Protein AF-A0A813FV05-F1 (afdb_monomer_lite)

Foldseek 3Di:
DDDDDDDDDDDDDDDPDDDPDPDDPVVPPDDPPPPPVVVVVVVVVVLLLVLQVVLLVLLVVLVVVLVVLVVVLVVLLCCVCAPVVHLPSSVVSLVVSLVVNLVSLVQFFDDDDPVLSVVLSVLSSQLSVLSSVLSNPADADPVRHGDPPDQRVSNLVSLVSVLVSLVSSLVQQFFDDPDPSSGSVRTPVSVVSPPDVPPPPCPDPPDPPDDDDDDDDDPDPPPPDPDPPDDPPPPLLVVLLVLLVVLLVLLLLLLLLLLLLVLQDPVQDDPVNVVLSVVSVVLSLVLLVLSLVSNVVSCVVVVNPPVNVVSCVCRNPPDHPVPDDPVRQCVRPCNQAWEDQTWDCPPPDTFTWTADSVVRDIGGDPVVCVPHHHRYSVNSVVSSVVSVVSSVVSVVSVVVVVVVVVVVVVVVVVVVVVVVVVPDDDDDDDDDDDDDDDDDDDDDDDDDDDDDDDDDDDDPPPDDDDDDDDDDDDDDDPDDPDDDDDDDDDDDDDDDDDDDDDDDDDDDDDDDDDDDDDDDDDDDDDDDDDDDDDDPPPVVVCVVCPVPNVPPDDSCVSSVVSVVVSVVVSVVSNVVSVVSVCCSVVVDPPVPCPPVVPVPDDDPPPQPAQEWAWAAADADVWQPFDWQAKAAAAEPAPWIWTDGQFFIWIWHDDPPPPDGIYTHTPDTAGDDHQKYKAWDHHPPCPPPPPDDPVVVVVVPDTQIWIWDFDPQAIWIATPVDHSPDPQIAGAGEDDATFPHKEKYKEACVLVVLQDDPVCRPLARIWIWMWGQRQAWTFIFIWHQNVDSRGDRDHHHYTYRSDIDDDDRVQSNFFQHWYADHPQRKIWTQGQQRKIWIDRVSVRGTPGIHRHDPCVQQPRFDWGWRYWYAYPQRKIWTWTQGPVGHIIIIIGHPDVVVVVVVVVVVVVVVVVVVVVVD

Structure (mmCIF, N/CA/C/O backbone):
data_AF-A0A813FV05-F1
#
_entry.id   AF-A0A813FV05-F1
#
loop_
_atom_site.group_PDB
_atom_site.id
_atom_site.type_symbol
_atom_site.label_atom_id
_atom_site.label_alt_id
_atom_site.label_comp_id
_atom_site.label_asym_id
_atom_site.label_entity_id
_atom_site.label_seq_id
_atom_site.pdbx_PDB_ins_code
_atom_site.Cartn_x
_atom_site.Cartn_y
_atom_site.Cartn_z
_atom_site.occupancy
_atom_site.B_iso_or_equiv
_atom_site.auth_seq_id
_atom_site.auth_comp_id
_atom_site.auth_asym_id
_atom_site.auth_atom_id
_atom_site.pdbx_PDB_model_num
ATOM 1 N N . ASP A 1 1 ? 81.413 10.145 25.091 1.00 34.91 1 ASP A N 1
ATOM 2 C CA . ASP A 1 1 ? 81.847 8.840 25.622 1.00 34.91 1 ASP A CA 1
ATOM 3 C C . ASP A 1 1 ? 81.030 7.753 24.945 1.00 34.91 1 ASP A C 1
ATOM 5 O O . ASP A 1 1 ? 79.830 7.695 25.159 1.00 34.91 1 ASP A O 1
ATOM 9 N N . SER A 1 2 ? 81.500 7.206 23.816 1.00 32.47 2 SER A N 1
ATOM 10 C CA . SER A 1 2 ? 82.397 6.028 23.731 1.00 32.47 2 SER A CA 1
ATOM 11 C C . SER A 1 2 ? 81.682 4.787 24.311 1.00 32.47 2 SER A C 1
ATOM 13 O O . SER A 1 2 ? 81.232 4.811 25.443 1.00 32.47 2 SER A O 1
ATOM 15 N N . SER A 1 3 ? 81.475 3.658 23.627 1.00 36.81 3 SER A N 1
ATOM 16 C CA . SER A 1 3 ? 82.320 2.925 22.675 1.00 36.81 3 SER A CA 1
ATOM 17 C C . SER A 1 3 ? 81.514 1.757 22.062 1.00 36.81 3 SER A C 1
ATOM 19 O O . SER A 1 3 ? 80.568 1.297 22.695 1.00 36.81 3 SER A O 1
ATOM 21 N N . GLY A 1 4 ? 81.956 1.191 20.927 1.00 30.73 4 GLY A N 1
ATOM 22 C CA . GLY A 1 4 ? 81.776 -0.249 20.660 1.00 30.73 4 GLY A CA 1
ATOM 23 C C . GLY A 1 4 ? 81.117 -0.642 19.336 1.00 30.73 4 GLY A C 1
ATOM 24 O O . GLY A 1 4 ? 80.081 -1.292 19.347 1.00 30.73 4 GLY A O 1
ATOM 25 N N . ALA A 1 5 ? 81.738 -0.307 18.201 1.00 35.28 5 ALA A N 1
ATOM 26 C CA . ALA A 1 5 ? 81.440 -0.916 16.902 1.00 35.28 5 ALA A CA 1
ATOM 27 C C . ALA A 1 5 ? 82.351 -2.134 16.658 1.00 35.28 5 ALA A C 1
ATOM 29 O O . ALA A 1 5 ? 83.561 -2.035 16.857 1.00 35.28 5 ALA A O 1
ATOM 30 N N . THR A 1 6 ? 81.798 -3.253 16.179 1.00 34.47 6 THR A N 1
ATOM 31 C CA . THR A 1 6 ? 82.563 -4.326 15.518 1.00 34.47 6 THR A CA 1
ATOM 32 C C . THR A 1 6 ? 81.784 -4.909 14.340 1.00 34.47 6 THR A C 1
ATOM 34 O O . THR A 1 6 ? 80.588 -5.172 14.418 1.00 34.47 6 THR A O 1
ATOM 37 N N . MET A 1 7 ? 82.524 -5.045 13.240 1.00 31.84 7 MET A N 1
ATOM 38 C CA . MET A 1 7 ? 82.199 -5.653 11.953 1.00 31.84 7 MET A CA 1
ATOM 39 C C . MET A 1 7 ? 81.764 -7.119 12.064 1.00 31.84 7 MET A C 1
ATOM 41 O O . MET A 1 7 ? 82.384 -7.870 12.809 1.00 31.84 7 MET A O 1
ATOM 45 N N . PHE A 1 8 ? 80.879 -7.556 11.162 1.00 31.00 8 PHE A N 1
ATOM 46 C CA . PHE A 1 8 ? 81.123 -8.772 10.382 1.00 31.00 8 PHE A CA 1
ATOM 47 C C . PHE A 1 8 ? 80.583 -8.626 8.954 1.00 31.00 8 PHE A C 1
ATOM 49 O O . PHE A 1 8 ? 79.544 -8.022 8.701 1.00 31.00 8 PHE A O 1
ATOM 56 N N . GLN A 1 9 ? 81.383 -9.143 8.034 1.00 32.69 9 GLN A N 1
ATOM 57 C CA . GLN A 1 9 ? 81.337 -9.029 6.585 1.00 32.69 9 GLN A CA 1
ATOM 58 C C . GLN A 1 9 ? 80.719 -10.314 6.012 1.00 32.69 9 GLN A C 1
ATOM 60 O O . GLN A 1 9 ? 81.076 -11.404 6.454 1.00 32.69 9 GLN A O 1
ATOM 65 N N . GLY A 1 10 ? 79.831 -10.199 5.021 1.00 28.25 10 GLY A N 1
ATOM 66 C CA . GLY A 1 10 ? 79.267 -11.338 4.290 1.00 28.25 10 GLY A CA 1
ATOM 67 C C . GLY A 1 10 ? 78.743 -10.911 2.918 1.00 28.25 10 GLY A C 1
ATOM 68 O O . GLY A 1 10 ? 77.731 -10.228 2.823 1.00 28.25 10 GLY A O 1
ATOM 69 N N . GLN A 1 11 ? 79.485 -11.268 1.870 1.00 35.56 11 GLN A N 1
ATOM 70 C CA . GLN A 1 11 ? 79.174 -11.055 0.452 1.00 35.56 11 GLN A CA 1
ATOM 71 C C . GLN A 1 11 ? 78.024 -11.959 -0.024 1.00 35.56 11 GLN A C 1
ATOM 73 O O . GLN A 1 11 ? 78.012 -13.127 0.351 1.00 35.56 11 GLN A O 1
ATOM 78 N N . ALA A 1 12 ? 77.181 -11.475 -0.950 1.00 31.06 12 ALA A N 1
ATOM 79 C CA . ALA A 1 12 ? 76.671 -12.267 -2.084 1.00 31.06 12 ALA A CA 1
ATOM 80 C C . ALA A 1 12 ? 75.948 -11.399 -3.145 1.00 31.06 12 ALA A C 1
ATOM 82 O O . ALA A 1 12 ? 74.844 -10.918 -2.923 1.00 31.06 12 ALA A O 1
ATOM 83 N N . LEU A 1 13 ? 76.616 -11.245 -4.296 1.00 33.00 13 LEU A N 1
ATOM 84 C CA . LEU A 1 13 ? 76.114 -11.400 -5.676 1.00 33.00 13 LEU A CA 1
ATOM 85 C C . LEU A 1 13 ? 74.788 -10.719 -6.081 1.00 33.00 13 LEU A C 1
ATOM 87 O O . LEU A 1 13 ? 73.713 -11.303 -5.982 1.00 33.00 13 LEU A O 1
ATOM 91 N N . LEU A 1 14 ? 74.912 -9.541 -6.703 1.00 31.95 14 LEU A N 1
ATOM 92 C CA . LEU A 1 14 ? 73.934 -9.000 -7.651 1.00 31.95 14 LEU A CA 1
ATOM 93 C C . LEU A 1 14 ? 74.401 -9.307 -9.082 1.00 31.95 14 LEU A C 1
ATOM 95 O O . LEU A 1 14 ? 75.571 -9.122 -9.411 1.00 31.95 14 LEU A O 1
ATOM 99 N N . SER A 1 15 ? 73.478 -9.789 -9.912 1.00 32.25 15 SER A N 1
ATOM 100 C CA . SER A 1 15 ? 73.665 -10.029 -11.345 1.00 32.25 15 SER A CA 1
ATOM 101 C C . SER A 1 15 ? 73.566 -8.707 -12.112 1.00 32.25 15 SER A C 1
ATOM 103 O O . SER A 1 15 ? 72.467 -8.194 -12.305 1.00 32.25 15 SER A O 1
ATOM 105 N N . GLU A 1 16 ? 74.698 -8.173 -12.572 1.00 40.59 16 GLU A N 1
ATOM 106 C CA . GLU A 1 16 ? 74.758 -7.170 -13.643 1.00 40.59 16 GLU A CA 1
ATOM 107 C C . GLU A 1 16 ? 74.272 -7.810 -14.951 1.00 40.59 16 GLU A C 1
ATOM 109 O O . GLU A 1 16 ? 75.010 -8.590 -15.541 1.00 40.59 16 GLU A O 1
ATOM 114 N N . ASN A 1 17 ? 73.033 -7.536 -15.371 1.00 39.47 17 ASN A N 1
ATOM 115 C CA . ASN A 1 17 ? 72.562 -7.633 -16.764 1.00 39.47 17 ASN A CA 1
ATOM 116 C C . ASN A 1 17 ? 71.151 -7.022 -16.875 1.00 39.47 17 ASN A C 1
ATOM 118 O O . ASN A 1 17 ? 70.192 -7.705 -17.227 1.00 39.47 17 ASN A O 1
ATOM 122 N N . ASP A 1 18 ? 71.026 -5.730 -16.569 1.00 38.16 18 ASP A N 1
ATOM 123 C CA . ASP A 1 18 ? 69.867 -4.936 -16.984 1.00 38.16 18 ASP A CA 1
ATOM 124 C C . ASP A 1 18 ? 70.252 -4.170 -18.256 1.00 38.16 18 ASP A C 1
ATOM 126 O O . ASP A 1 18 ? 70.989 -3.182 -18.214 1.00 38.16 18 ASP A O 1
ATOM 130 N N . GLU A 1 19 ? 69.772 -4.645 -19.409 1.00 42.97 19 GLU A N 1
ATOM 131 C CA . GLU A 1 19 ? 69.727 -3.814 -20.612 1.00 42.97 19 GLU A CA 1
ATOM 132 C C . GLU A 1 19 ? 68.811 -2.609 -20.342 1.00 42.97 19 GLU A C 1
ATOM 134 O O . GLU A 1 19 ? 67.698 -2.781 -19.831 1.00 42.97 19 GLU A O 1
ATOM 139 N N . PRO A 1 20 ? 69.228 -1.379 -20.691 1.00 41.28 20 PRO A N 1
ATOM 140 C CA . PRO A 1 20 ? 68.382 -0.213 -20.519 1.00 41.28 20 PRO A CA 1
ATOM 141 C C . PRO A 1 20 ? 67.154 -0.352 -21.422 1.00 41.28 20 PRO A C 1
ATOM 143 O O . PRO A 1 20 ? 67.243 -0.292 -22.649 1.00 41.28 20 PRO A O 1
ATOM 146 N N . VAL A 1 21 ? 65.988 -0.528 -20.800 1.00 46.72 21 VAL A N 1
ATOM 147 C CA . VAL A 1 21 ? 64.686 -0.439 -21.460 1.00 46.72 21 VAL A CA 1
ATOM 148 C C . VAL A 1 21 ? 64.607 0.926 -22.137 1.00 46.72 21 VAL A C 1
ATOM 150 O O . VAL A 1 21 ? 64.502 1.953 -21.467 1.00 46.72 21 VAL A O 1
ATOM 153 N N . ILE A 1 22 ? 64.683 0.920 -23.469 1.00 44.16 22 ILE A N 1
ATOM 154 C CA . ILE A 1 22 ? 64.512 2.082 -24.343 1.00 44.16 22 ILE A CA 1
ATOM 155 C C . ILE A 1 22 ? 63.137 2.691 -24.036 1.00 44.16 22 ILE A C 1
ATOM 157 O O . ILE A 1 22 ? 62.089 2.182 -24.444 1.00 44.16 22 ILE A O 1
ATOM 161 N N . GLY A 1 23 ? 63.160 3.734 -23.206 1.00 42.91 23 GLY A N 1
ATOM 162 C CA . GLY A 1 23 ? 62.002 4.481 -22.740 1.00 42.91 23 GLY A CA 1
ATOM 163 C C . GLY A 1 23 ? 61.441 5.374 -23.841 1.00 42.91 23 GLY A C 1
ATOM 164 O O . GLY A 1 23 ? 62.160 5.829 -24.727 1.00 42.91 23 GLY A O 1
ATOM 165 N N . GLY A 1 24 ? 60.131 5.614 -23.784 1.00 50.88 24 GLY A N 1
ATOM 166 C CA . GLY A 1 24 ? 59.313 6.233 -24.830 1.00 50.88 24 GLY A CA 1
ATOM 167 C C . GLY A 1 24 ? 59.542 7.724 -25.101 1.00 50.88 24 GLY A C 1
ATOM 168 O O . GLY A 1 24 ? 58.592 8.397 -25.493 1.00 50.88 24 GLY A O 1
ATOM 169 N N . GLU A 1 25 ? 60.756 8.242 -24.920 1.00 53.31 25 GLU A N 1
ATOM 170 C CA . GLU A 1 25 ? 61.102 9.628 -25.267 1.00 53.31 25 GLU A CA 1
ATOM 171 C C . GLU A 1 25 ? 61.502 9.782 -26.750 1.00 53.31 25 GLU A C 1
ATOM 173 O O . GLU A 1 25 ? 61.254 10.833 -27.341 1.00 53.31 25 GLU A O 1
ATOM 178 N N . ASP A 1 26 ? 61.947 8.702 -27.409 1.00 48.91 26 ASP A N 1
ATOM 179 C CA . ASP A 1 26 ? 62.357 8.704 -28.830 1.00 48.91 26 ASP A CA 1
ATOM 180 C C . ASP A 1 26 ? 61.205 8.842 -29.848 1.00 48.91 26 ASP A C 1
ATOM 182 O O . ASP A 1 26 ? 61.433 9.001 -31.047 1.00 48.91 26 ASP A O 1
ATOM 186 N N . LEU A 1 27 ? 59.941 8.815 -29.407 1.00 51.56 27 LEU A N 1
ATOM 187 C CA . LEU A 1 27 ? 58.793 9.101 -30.282 1.00 51.56 27 LEU A CA 1
ATOM 188 C C . LEU A 1 27 ? 58.502 10.604 -30.424 1.00 51.56 27 LEU A C 1
ATOM 190 O O . LEU A 1 27 ? 57.730 10.986 -31.305 1.00 51.56 27 LEU A O 1
ATOM 194 N N . LEU A 1 28 ? 59.103 11.452 -29.580 1.00 53.06 28 LEU A N 1
ATOM 195 C CA . LEU A 1 28 ? 58.895 12.905 -29.587 1.00 53.06 28 LEU A CA 1
ATOM 196 C C . LEU A 1 28 ? 60.146 13.691 -30.010 1.00 53.06 28 LEU A C 1
ATOM 198 O O . LEU A 1 28 ? 60.021 14.818 -30.494 1.00 53.06 28 LEU A O 1
ATOM 202 N N . THR A 1 29 ? 61.339 13.109 -29.899 1.00 56.19 29 THR A N 1
ATOM 203 C CA . THR A 1 29 ? 62.606 13.699 -30.353 1.00 56.19 29 THR A CA 1
ATOM 204 C C . THR A 1 29 ? 62.859 13.339 -31.818 1.00 56.19 29 THR A C 1
ATOM 206 O O . THR A 1 29 ? 63.381 12.292 -32.177 1.00 56.19 29 THR A O 1
ATOM 209 N N . GLY A 1 30 ? 62.394 14.218 -32.703 1.00 56.59 30 GLY A N 1
ATOM 210 C CA . GLY A 1 30 ? 62.309 13.977 -34.137 1.00 56.59 30 GLY A CA 1
ATOM 211 C C . GLY A 1 30 ? 63.601 13.561 -34.850 1.00 56.59 30 GLY A C 1
ATOM 212 O O . GLY A 1 30 ? 64.663 14.137 -34.652 1.00 56.59 30 GLY A O 1
ATOM 213 N N . GLN A 1 31 ? 63.439 12.640 -35.805 1.00 48.19 31 GLN A N 1
ATOM 214 C CA . GLN A 1 31 ? 64.187 12.641 -37.073 1.00 48.19 31 GLN A CA 1
ATOM 215 C C . GLN A 1 31 ? 63.550 11.757 -38.158 1.00 48.19 31 GLN A C 1
ATOM 217 O O . GLN A 1 31 ? 63.775 11.991 -39.342 1.00 48.19 31 GLN A O 1
ATOM 222 N N . GLN A 1 32 ? 62.669 10.819 -37.798 1.00 49.31 32 GLN A N 1
ATOM 223 C CA . GLN A 1 32 ? 61.728 10.214 -38.744 1.00 49.31 32 GLN A CA 1
ATOM 224 C C . GLN A 1 32 ? 60.389 10.927 -38.598 1.00 49.31 32 GLN A C 1
ATOM 226 O O . GLN A 1 32 ? 59.637 10.663 -37.664 1.00 49.31 32 GLN A O 1
ATOM 231 N N . GLY A 1 33 ? 60.151 11.913 -39.470 1.00 47.91 33 GLY A N 1
ATOM 232 C CA . GLY A 1 33 ? 58.985 12.791 -39.412 1.00 47.91 33 GLY A CA 1
ATOM 233 C C . GLY A 1 33 ? 57.706 12.011 -39.132 1.00 47.91 33 GLY A C 1
ATOM 234 O O . GLY A 1 33 ? 57.423 11.029 -39.817 1.00 47.91 33 GLY A O 1
ATOM 235 N N . ALA A 1 34 ? 56.960 12.447 -38.114 1.00 50.94 34 ALA A N 1
ATOM 236 C CA . ALA A 1 34 ? 55.631 11.951 -37.800 1.00 50.94 34 ALA A CA 1
ATOM 237 C C . ALA A 1 34 ? 54.793 12.001 -39.079 1.00 50.94 34 ALA A C 1
ATOM 239 O O . ALA A 1 34 ? 54.297 13.063 -39.457 1.00 50.94 34 ALA A O 1
ATOM 240 N N . GLN A 1 35 ? 54.703 10.875 -39.793 1.00 54.03 35 GLN A N 1
ATOM 241 C CA . GLN A 1 35 ? 53.970 10.836 -41.044 1.00 54.03 35 GLN A CA 1
ATOM 242 C C . GLN A 1 35 ? 52.522 11.194 -40.703 1.00 54.03 35 GLN A C 1
ATOM 244 O O . GLN A 1 35 ? 51.898 10.480 -39.906 1.00 54.03 35 GLN A O 1
ATOM 249 N N . PRO A 1 36 ? 51.981 12.302 -41.244 1.00 59.69 36 PRO A N 1
ATOM 250 C CA . PRO A 1 36 ? 50.647 12.772 -40.890 1.00 59.69 36 PRO A CA 1
ATOM 251 C C . PRO A 1 36 ? 49.570 11.704 -41.148 1.00 59.69 36 PRO A C 1
ATOM 253 O O . PRO A 1 36 ? 48.503 11.714 -40.550 1.00 59.69 36 PRO A O 1
ATOM 256 N N . GLU A 1 37 ? 49.870 10.701 -41.961 1.00 70.56 37 GLU A N 1
ATOM 257 C CA . GLU A 1 37 ? 48.974 9.596 -42.268 1.00 70.56 37 GLU A CA 1
ATOM 258 C C . GLU A 1 37 ? 48.701 8.668 -41.072 1.00 70.56 37 GLU A C 1
ATOM 260 O O . GLU A 1 37 ? 47.575 8.193 -40.924 1.00 70.56 37 GLU A O 1
ATOM 265 N N . ARG A 1 38 ? 49.665 8.438 -40.165 1.00 71.31 38 ARG A N 1
ATOM 266 C CA . ARG A 1 38 ? 49.498 7.447 -39.082 1.00 71.31 38 ARG A CA 1
ATOM 267 C C . ARG A 1 38 ? 48.566 7.929 -37.970 1.00 71.31 38 ARG A C 1
ATOM 269 O O . ARG A 1 38 ? 47.744 7.152 -37.485 1.00 71.31 38 ARG A O 1
ATOM 276 N N . HIS A 1 39 ? 48.645 9.207 -37.589 1.00 77.12 39 HIS A N 1
ATOM 277 C CA . HIS A 1 39 ? 47.716 9.771 -36.602 1.00 77.12 39 HIS A CA 1
ATOM 278 C C . HIS A 1 39 ? 46.297 9.871 -37.176 1.00 77.12 39 HIS A C 1
ATOM 280 O O . HIS A 1 39 ? 45.336 9.582 -36.467 1.00 77.12 39 HIS A O 1
ATOM 286 N N . VAL A 1 40 ? 46.162 10.188 -38.471 1.00 80.75 40 VAL A N 1
ATOM 287 C CA . VAL A 1 40 ? 44.869 10.182 -39.171 1.00 80.75 40 VAL A CA 1
ATOM 288 C C . VAL A 1 40 ? 44.288 8.768 -39.229 1.00 80.75 40 VAL A C 1
ATOM 290 O O . VAL A 1 40 ? 43.098 8.598 -38.978 1.00 80.75 40 VAL A O 1
ATOM 293 N N . GLN A 1 41 ? 45.096 7.737 -39.500 1.00 78.12 41 GLN A N 1
ATOM 294 C CA . GLN A 1 41 ? 44.643 6.340 -39.480 1.00 78.12 41 GLN A CA 1
ATOM 295 C C . GLN A 1 41 ? 44.195 5.893 -38.082 1.00 78.12 41 GLN A C 1
ATOM 297 O O . GLN A 1 41 ? 43.121 5.306 -37.953 1.00 78.12 41 GLN A O 1
ATOM 302 N N . LEU A 1 42 ? 44.960 6.211 -37.032 1.00 79.31 42 LEU A N 1
ATOM 303 C CA . LEU A 1 42 ? 44.582 5.890 -35.651 1.00 79.31 42 LEU A CA 1
ATOM 304 C C . LEU A 1 42 ? 43.300 6.628 -35.234 1.00 79.31 42 LEU A C 1
ATOM 306 O O . LEU A 1 42 ? 42.403 6.027 -34.644 1.00 79.31 42 LEU A O 1
ATOM 310 N N . PHE A 1 43 ? 43.183 7.911 -35.585 1.00 83.62 43 PHE A N 1
ATOM 311 C CA . PHE A 1 43 ? 41.978 8.699 -35.343 1.00 83.62 43 PHE A CA 1
ATOM 312 C C . PHE A 1 43 ? 40.769 8.116 -36.082 1.00 83.62 43 PHE A C 1
ATOM 314 O O . PHE A 1 43 ? 39.717 7.963 -35.473 1.00 83.62 43 PHE A O 1
ATOM 321 N N . ARG A 1 44 ? 40.919 7.698 -37.347 1.00 81.94 44 ARG A N 1
ATOM 322 C CA . ARG A 1 44 ? 39.858 7.017 -38.114 1.00 81.94 44 ARG A CA 1
ATOM 323 C C . ARG A 1 44 ? 39.440 5.694 -37.474 1.00 81.94 44 ARG A C 1
ATOM 325 O O . ARG A 1 44 ? 38.248 5.420 -37.378 1.00 81.94 44 ARG A O 1
ATOM 332 N N . GLN A 1 45 ? 40.393 4.899 -36.984 1.00 80.31 45 GLN A N 1
ATOM 333 C CA . GLN A 1 45 ? 40.093 3.655 -36.269 1.00 80.31 45 GLN A CA 1
ATOM 334 C C . GLN A 1 45 ? 39.338 3.920 -34.960 1.00 80.31 45 GLN A C 1
ATOM 336 O O . GLN A 1 45 ? 38.335 3.261 -34.690 1.00 80.31 45 GLN A O 1
ATOM 341 N N . LEU A 1 46 ? 39.760 4.908 -34.165 1.00 83.31 46 LEU A N 1
ATOM 342 C CA . LEU A 1 46 ? 39.040 5.307 -32.952 1.00 83.31 46 LEU A CA 1
ATOM 343 C C . LEU A 1 46 ? 37.642 5.831 -33.288 1.00 83.31 46 LEU A C 1
ATOM 345 O O . LEU A 1 46 ? 36.660 5.372 -32.708 1.00 83.31 46 LEU A O 1
ATOM 349 N N . GLN A 1 47 ? 37.537 6.727 -34.266 1.00 85.38 47 GLN A N 1
ATOM 350 C CA . GLN A 1 47 ? 36.272 7.294 -34.716 1.00 85.38 47 GLN A CA 1
ATOM 351 C C . GLN A 1 47 ? 35.300 6.200 -35.174 1.00 85.38 47 GLN A C 1
ATOM 353 O O . GLN A 1 47 ? 34.148 6.230 -34.754 1.00 85.38 47 GLN A O 1
ATOM 358 N N . SER A 1 48 ? 35.760 5.190 -35.923 1.00 80.75 48 SER A N 1
ATOM 359 C CA . SER A 1 48 ? 34.917 4.063 -36.355 1.00 80.75 48 SER A CA 1
ATOM 360 C C . SER A 1 48 ? 34.300 3.280 -35.187 1.00 80.75 48 SER A C 1
ATOM 362 O O . SER A 1 48 ? 33.137 2.880 -35.244 1.00 80.75 48 SER A O 1
ATOM 364 N N . LYS A 1 49 ? 35.028 3.137 -34.069 1.00 82.44 49 LYS A N 1
ATOM 365 C CA . LYS A 1 49 ? 34.517 2.476 -32.858 1.00 82.44 49 LYS A CA 1
ATOM 366 C C . LYS A 1 49 ? 33.476 3.325 -32.125 1.00 82.44 49 LYS A C 1
ATOM 368 O O . LYS A 1 49 ? 32.461 2.795 -31.675 1.00 82.44 49 LYS A O 1
ATOM 373 N N . TRP A 1 50 ? 33.701 4.635 -32.021 1.00 86.75 50 TRP A N 1
ATOM 374 C CA . TRP A 1 50 ? 32.765 5.568 -31.378 1.00 86.75 50 TRP A CA 1
ATOM 375 C C . TRP A 1 50 ? 31.522 5.854 -32.232 1.00 86.75 50 TRP A C 1
ATOM 377 O O . TRP A 1 50 ? 30.445 6.091 -31.687 1.00 86.75 50 TRP A O 1
ATOM 387 N N . GLN A 1 51 ? 31.628 5.760 -33.559 1.00 89.50 51 GLN A N 1
ATOM 388 C CA . GLN A 1 51 ? 30.502 5.924 -34.483 1.00 89.50 51 GLN A CA 1
ATOM 389 C C . GLN A 1 51 ? 29.378 4.919 -34.221 1.00 89.50 51 GLN A C 1
ATOM 391 O O . GLN A 1 51 ? 28.209 5.284 -34.315 1.00 89.50 51 GLN A O 1
ATOM 396 N N . CYS A 1 52 ? 29.704 3.682 -33.831 1.00 89.50 52 CYS A N 1
ATOM 397 C CA . CYS A 1 52 ? 28.697 2.686 -33.462 1.00 89.50 52 CYS A CA 1
ATOM 398 C C . CYS A 1 52 ? 27.866 3.143 -32.246 1.00 89.50 52 CYS A C 1
ATOM 400 O O . CYS A 1 52 ? 26.641 3.024 -32.255 1.00 89.50 52 CYS A O 1
ATOM 402 N N . TYR A 1 53 ? 28.499 3.747 -31.234 1.00 91.88 53 TYR A N 1
ATOM 403 C CA . TYR A 1 53 ? 27.791 4.311 -30.081 1.00 91.88 53 TYR A CA 1
ATOM 404 C C . TYR A 1 53 ? 26.858 5.452 -30.480 1.00 91.88 53 TYR A C 1
ATOM 406 O O . TYR A 1 53 ? 25.684 5.415 -30.118 1.00 91.88 53 TYR A O 1
ATOM 414 N N . ASP A 1 54 ? 27.341 6.425 -31.260 1.00 94.19 54 ASP A N 1
ATOM 415 C CA . ASP A 1 54 ? 26.498 7.544 -31.702 1.00 94.19 54 ASP A CA 1
ATOM 416 C C . ASP A 1 54 ? 25.330 7.062 -32.577 1.00 94.19 54 ASP A C 1
ATOM 418 O O . ASP A 1 54 ? 24.187 7.496 -32.411 1.00 94.19 54 ASP A O 1
ATOM 422 N N . ALA A 1 55 ? 25.585 6.085 -33.453 1.00 94.38 55 ALA A N 1
ATOM 423 C CA . ALA A 1 55 ? 24.561 5.479 -34.290 1.00 94.38 55 ALA A CA 1
ATOM 424 C C . ALA A 1 55 ? 23.442 4.836 -33.457 1.00 94.38 55 ALA A C 1
ATOM 426 O O . ALA A 1 55 ? 22.266 5.134 -33.675 1.00 94.38 55 ALA A O 1
ATOM 427 N N . TYR A 1 56 ? 23.780 3.995 -32.474 1.00 95.69 56 TYR A N 1
ATOM 428 C CA . TYR A 1 56 ? 22.769 3.369 -31.620 1.00 95.69 56 TYR A CA 1
ATOM 429 C C . TYR A 1 56 ? 22.106 4.359 -30.655 1.00 95.69 56 TYR A C 1
ATOM 431 O O . TYR A 1 56 ? 20.915 4.212 -30.399 1.00 95.69 56 TYR A O 1
ATOM 439 N N . CYS A 1 57 ? 22.793 5.410 -30.194 1.00 95.75 57 CYS A N 1
ATOM 440 C CA . CYS A 1 57 ? 22.158 6.500 -29.445 1.00 95.75 57 CYS A CA 1
ATOM 441 C C . CYS A 1 57 ? 21.036 7.167 -30.257 1.00 95.75 57 CYS A C 1
ATOM 443 O O . CYS A 1 57 ? 19.952 7.405 -29.724 1.00 95.75 57 CYS A O 1
ATOM 445 N N . ARG A 1 58 ? 21.243 7.404 -31.559 1.00 95.62 58 ARG A N 1
ATOM 446 C CA . ARG A 1 58 ? 20.209 7.950 -32.460 1.00 95.62 58 ARG A CA 1
ATOM 447 C C . ARG A 1 58 ? 19.041 6.992 -32.659 1.00 95.62 58 ARG A C 1
ATOM 449 O O . ARG A 1 58 ? 17.889 7.413 -32.578 1.00 95.62 58 ARG A O 1
ATOM 456 N N . VAL A 1 59 ? 19.325 5.701 -32.840 1.00 96.31 59 VAL A N 1
ATOM 457 C CA . VAL A 1 59 ? 18.287 4.656 -32.903 1.00 96.31 59 VAL A CA 1
ATOM 458 C C . VAL A 1 59 ? 17.461 4.630 -31.609 1.00 96.31 59 VAL A C 1
ATOM 460 O O . VAL A 1 59 ? 16.233 4.602 -31.670 1.00 96.31 59 VAL A O 1
ATOM 463 N N . CYS A 1 60 ? 18.112 4.702 -30.442 1.00 96.56 60 CYS A N 1
ATOM 464 C CA . CYS A 1 60 ? 17.451 4.767 -29.137 1.00 96.56 60 CYS A CA 1
ATOM 465 C C . CYS A 1 60 ? 16.575 6.015 -28.989 1.00 96.56 60 CYS A C 1
ATOM 467 O O . CYS A 1 60 ? 15.461 5.907 -28.484 1.00 96.56 60 CYS A O 1
ATOM 469 N N . MET A 1 61 ? 17.044 7.186 -29.433 1.00 96.38 61 MET A N 1
ATOM 470 C CA . MET A 1 61 ? 16.248 8.417 -29.409 1.00 96.38 61 MET A CA 1
ATOM 471 C C . MET A 1 61 ? 14.999 8.291 -30.286 1.00 96.38 61 MET A C 1
ATOM 473 O O . MET A 1 61 ? 13.903 8.593 -29.818 1.00 96.38 61 MET A O 1
ATOM 477 N N . GLY A 1 62 ? 15.134 7.775 -31.513 1.00 94.69 62 GLY A N 1
ATOM 478 C CA . GLY A 1 62 ? 13.990 7.527 -32.397 1.00 94.69 62 GLY A CA 1
ATOM 479 C C . GLY A 1 62 ? 12.987 6.538 -31.791 1.00 94.69 62 GLY A C 1
ATOM 480 O O . GLY A 1 62 ? 11.780 6.783 -31.791 1.00 94.69 62 GLY A O 1
ATOM 481 N N . LEU A 1 63 ? 13.470 5.442 -31.195 1.00 95.50 63 LEU A N 1
ATOM 482 C CA . LEU A 1 63 ? 12.619 4.487 -30.480 1.00 95.50 63 LEU A CA 1
ATOM 483 C C . LEU A 1 63 ? 11.922 5.138 -29.271 1.00 95.50 63 LEU A C 1
ATOM 485 O O . LEU A 1 63 ? 10.719 4.963 -29.091 1.00 95.50 63 LEU A O 1
ATOM 489 N N . GLY A 1 64 ? 12.652 5.916 -28.470 1.00 96.44 64 GLY A N 1
ATOM 490 C CA . GLY A 1 64 ? 12.139 6.600 -27.282 1.00 96.44 64 GLY A CA 1
ATOM 491 C C . GLY A 1 64 ? 11.061 7.634 -27.605 1.00 96.44 64 GLY A C 1
ATOM 492 O O . GLY A 1 64 ? 10.013 7.641 -26.963 1.00 96.44 64 GLY A O 1
ATOM 493 N N . VAL A 1 65 ? 11.255 8.455 -28.641 1.00 97.06 65 VAL A N 1
ATOM 494 C CA . VAL A 1 65 ? 10.242 9.423 -29.099 1.00 97.06 65 VAL A CA 1
ATOM 495 C C . VAL A 1 65 ? 8.969 8.708 -29.557 1.00 97.06 65 VAL A C 1
ATOM 497 O O . VAL A 1 65 ? 7.869 9.126 -29.197 1.00 97.06 65 VAL A O 1
ATOM 500 N N . ASN A 1 66 ? 9.095 7.589 -30.278 1.00 95.56 66 ASN A N 1
ATOM 501 C CA . ASN A 1 66 ? 7.933 6.790 -30.671 1.00 95.56 66 ASN A CA 1
ATOM 502 C C . ASN A 1 66 ? 7.188 6.204 -29.454 1.00 95.56 66 ASN A C 1
ATOM 504 O O . ASN A 1 66 ? 5.958 6.233 -29.432 1.00 95.56 66 ASN A O 1
ATOM 508 N N . GLN A 1 67 ? 7.900 5.746 -28.417 1.00 95.50 67 GLN A N 1
ATOM 509 C CA . GLN A 1 67 ? 7.285 5.288 -27.159 1.00 95.50 67 GLN A CA 1
ATOM 510 C C . GLN A 1 67 ? 6.576 6.424 -26.408 1.00 95.50 67 GLN A C 1
ATOM 512 O O . GLN A 1 67 ? 5.476 6.226 -25.897 1.00 95.50 67 GLN A O 1
ATOM 517 N N . ILE A 1 68 ? 7.157 7.629 -26.376 1.00 97.31 68 ILE A N 1
ATOM 518 C CA . ILE A 1 68 ? 6.523 8.808 -25.764 1.00 97.31 68 ILE A CA 1
ATOM 519 C C . ILE A 1 68 ? 5.217 9.153 -26.491 1.00 97.31 68 ILE A C 1
ATOM 521 O O . ILE A 1 68 ? 4.201 9.392 -25.842 1.00 97.31 68 ILE A O 1
ATOM 525 N N . LEU A 1 69 ? 5.201 9.127 -27.828 1.00 96.81 69 LEU A N 1
ATOM 526 C CA . LEU A 1 69 ? 3.982 9.374 -28.610 1.00 96.81 69 LEU A CA 1
ATOM 527 C C . LEU A 1 69 ? 2.902 8.307 -28.377 1.00 96.81 69 LEU A C 1
ATOM 529 O O . LEU A 1 69 ? 1.714 8.636 -28.309 1.00 96.81 69 LEU A O 1
ATOM 533 N N . GLN A 1 70 ? 3.289 7.042 -28.199 1.00 95.94 70 GLN A N 1
ATOM 534 C CA . GLN A 1 70 ? 2.356 5.984 -27.800 1.00 95.94 70 GLN A CA 1
ATOM 535 C C . GLN A 1 70 ? 1.818 6.205 -26.380 1.00 95.94 70 GLN A C 1
ATOM 537 O O . GLN A 1 70 ? 0.613 6.087 -26.164 1.00 95.94 70 GLN A O 1
ATOM 542 N N . ALA A 1 71 ? 2.664 6.593 -25.423 1.00 97.06 71 ALA A N 1
ATOM 543 C CA . ALA A 1 71 ? 2.236 6.917 -24.062 1.00 97.06 71 ALA A CA 1
ATOM 544 C C . ALA A 1 71 ? 1.245 8.095 -24.036 1.00 97.06 71 ALA A C 1
ATOM 546 O O . ALA A 1 71 ? 0.203 8.008 -23.387 1.00 97.06 71 ALA A O 1
ATOM 547 N N . LEU A 1 72 ? 1.513 9.156 -24.805 1.00 96.81 72 LEU A N 1
ATOM 548 C CA . LEU A 1 72 ? 0.586 10.278 -24.985 1.00 96.81 72 LEU A CA 1
ATOM 549 C C . LEU A 1 72 ? -0.727 9.835 -25.641 1.00 96.81 72 LEU A C 1
ATOM 551 O O . LEU A 1 72 ? -1.796 10.280 -25.228 1.00 96.81 72 LEU A O 1
ATOM 555 N N . SER A 1 73 ? -0.671 8.909 -26.604 1.00 97.25 73 SER A N 1
ATOM 556 C CA . SER A 1 73 ? -1.876 8.324 -27.205 1.00 97.25 73 SER A CA 1
ATOM 557 C C . SER A 1 73 ? -2.731 7.602 -26.158 1.00 97.25 73 SER A C 1
ATOM 559 O O . SER A 1 73 ? -3.939 7.825 -26.108 1.00 97.25 73 SER A O 1
ATOM 561 N N . TYR A 1 74 ? -2.125 6.788 -25.284 1.00 96.88 74 TYR A N 1
ATOM 562 C CA . TYR A 1 74 ? -2.840 6.123 -24.186 1.00 96.88 74 TYR A CA 1
ATOM 563 C C . TYR A 1 74 ? -3.407 7.115 -23.169 1.00 96.88 74 TYR A C 1
ATOM 565 O O . TYR A 1 74 ? -4.555 6.971 -22.753 1.00 96.88 74 TYR A O 1
ATOM 573 N N . TYR A 1 75 ? -2.648 8.153 -22.815 1.00 97.06 75 TYR A N 1
ATOM 574 C CA . TYR A 1 75 ? -3.129 9.218 -21.938 1.00 97.06 75 TYR A CA 1
ATOM 575 C C . TYR A 1 75 ? -4.365 9.915 -22.523 1.00 97.06 75 TYR A C 1
ATOM 577 O O . TYR A 1 75 ? -5.379 10.068 -21.840 1.00 97.06 75 TYR A O 1
ATOM 585 N N . CYS A 1 76 ? -4.327 10.269 -23.811 1.00 97.00 76 CYS A N 1
ATOM 586 C CA . CYS A 1 76 ? -5.472 10.861 -24.493 1.00 97.00 76 CYS A CA 1
ATOM 587 C C . CYS A 1 76 ? -6.667 9.911 -24.549 1.00 97.00 76 CYS A C 1
ATOM 589 O O . CYS A 1 76 ? -7.791 10.379 -24.379 1.00 97.00 76 CYS A O 1
ATOM 591 N N . ILE A 1 77 ? -6.457 8.604 -24.737 1.00 96.56 77 ILE A N 1
ATOM 592 C CA . ILE A 1 77 ? -7.534 7.608 -24.661 1.00 96.56 77 ILE A CA 1
ATOM 593 C C . ILE A 1 77 ? -8.205 7.659 -23.284 1.00 96.56 77 ILE A C 1
ATOM 595 O O . ILE A 1 77 ? -9.423 7.802 -23.221 1.00 96.56 77 ILE A O 1
ATOM 599 N N . CYS A 1 78 ? -7.440 7.621 -22.191 1.00 95.25 78 CYS A N 1
ATOM 600 C CA . CYS A 1 78 ? -7.999 7.708 -20.841 1.00 95.25 78 CYS A CA 1
ATOM 601 C C . CYS A 1 78 ? -8.774 9.019 -20.634 1.00 95.25 78 CYS A C 1
ATOM 603 O O . CYS A 1 78 ? -9.968 9.001 -20.341 1.00 95.25 78 CYS A O 1
ATOM 605 N N . HIS A 1 79 ? -8.141 10.164 -20.884 1.00 94.88 79 HIS A N 1
ATOM 606 C CA . HIS A 1 79 ? -8.760 11.466 -20.634 1.00 94.88 79 HIS A CA 1
ATOM 607 C C . HIS A 1 79 ? -9.993 11.719 -21.524 1.00 94.88 79 HIS A C 1
ATOM 609 O O . HIS A 1 79 ? -10.994 12.279 -21.087 1.00 94.88 79 HIS A O 1
ATOM 615 N N . THR A 1 80 ? -9.979 11.308 -22.795 1.00 96.06 80 THR A N 1
ATOM 616 C CA . THR A 1 80 ? -11.096 11.610 -23.711 1.00 96.06 80 THR A CA 1
ATOM 617 C C . THR A 1 80 ? -12.188 10.544 -23.743 1.00 96.06 80 THR A C 1
ATOM 619 O O . THR A 1 80 ? -13.364 10.908 -23.727 1.00 96.06 80 THR A O 1
ATOM 622 N N . LEU A 1 81 ? -11.847 9.248 -23.756 1.00 93.75 81 LEU A N 1
ATOM 623 C CA . LEU A 1 81 ? -12.844 8.168 -23.818 1.00 93.75 81 LEU A CA 1
ATOM 624 C C . LEU A 1 81 ? -13.387 7.801 -22.436 1.00 93.75 81 LEU A C 1
ATOM 626 O O . LEU A 1 81 ? -14.571 7.463 -22.336 1.00 93.75 81 LEU A O 1
ATOM 630 N N . VAL A 1 82 ? -12.555 7.831 -21.390 1.00 91.62 82 VAL A N 1
ATOM 631 C CA . VAL A 1 82 ? -12.972 7.430 -20.037 1.00 91.62 82 VAL A CA 1
ATOM 632 C C . VAL A 1 82 ? -13.556 8.626 -19.291 1.00 91.62 82 VAL A C 1
ATOM 634 O O . VAL A 1 82 ? -14.720 8.570 -18.900 1.00 91.62 82 VAL A O 1
ATOM 637 N N . GLU A 1 83 ? -12.800 9.719 -19.158 1.00 90.81 83 GLU A N 1
ATOM 638 C CA . GLU A 1 83 ? -13.219 10.872 -18.344 1.00 90.81 83 GLU A CA 1
ATOM 639 C C . GLU A 1 83 ? -14.228 11.772 -19.073 1.00 90.81 83 GLU A C 1
ATOM 641 O O . GLU A 1 83 ? -15.341 11.966 -18.588 1.00 90.81 83 GLU A O 1
ATOM 646 N N . ASN A 1 84 ? -13.886 12.276 -20.266 1.00 90.88 84 ASN A N 1
ATOM 647 C CA . ASN A 1 84 ? -14.741 13.220 -21.006 1.00 90.88 84 ASN A CA 1
ATOM 648 C C . ASN A 1 84 ? -15.847 12.560 -21.843 1.00 90.88 84 ASN A C 1
ATOM 650 O O . ASN A 1 84 ? -16.700 13.257 -22.390 1.00 90.88 84 ASN A O 1
ATOM 654 N N . ARG A 1 85 ? -15.834 11.226 -21.969 1.00 91.88 85 ARG A N 1
ATOM 655 C CA . ARG A 1 85 ? -16.862 10.438 -22.675 1.00 91.88 85 ARG A CA 1
ATOM 656 C C . ARG A 1 85 ? -17.092 10.878 -24.131 1.00 91.88 85 ARG A C 1
ATOM 658 O O . ARG A 1 85 ? -18.195 10.742 -24.654 1.00 91.88 85 ARG A O 1
ATOM 665 N N . SER A 1 86 ? -16.049 11.374 -24.800 1.00 93.44 86 SER A N 1
ATOM 666 C CA . SER A 1 86 ? -16.097 11.825 -26.196 1.00 93.44 86 SER A CA 1
ATOM 667 C C . SER A 1 86 ? -15.275 10.895 -27.101 1.00 93.44 86 SER A C 1
ATOM 669 O O . SER A 1 86 ? -14.072 11.116 -27.297 1.00 93.44 86 SER A O 1
ATOM 671 N N . PRO A 1 87 ? -15.885 9.833 -27.669 1.00 92.56 87 PRO A N 1
ATOM 672 C CA . PRO A 1 87 ? -15.160 8.855 -28.479 1.00 92.56 87 PRO A CA 1
ATOM 673 C C . PRO A 1 87 ? -14.619 9.460 -29.779 1.00 92.56 87 PRO A C 1
ATOM 675 O O . PRO A 1 87 ? -13.511 9.131 -30.193 1.00 92.56 87 PRO A O 1
ATOM 678 N N . THR A 1 88 ? -15.354 10.384 -30.403 1.00 94.31 88 THR A N 1
ATOM 679 C CA . THR A 1 88 ? -14.930 11.059 -31.640 1.00 94.31 88 THR A CA 1
ATOM 680 C C . THR A 1 88 ? -13.657 11.875 -31.425 1.00 94.31 88 THR A C 1
ATOM 682 O O . THR A 1 88 ? -12.712 11.749 -32.204 1.00 94.31 88 THR A O 1
ATOM 685 N N . THR A 1 89 ? -13.594 12.654 -30.338 1.00 94.62 89 THR A N 1
ATOM 686 C CA . THR A 1 89 ? -12.398 13.420 -29.963 1.00 94.62 89 THR A CA 1
ATOM 687 C C . THR A 1 89 ? -11.214 12.497 -29.705 1.00 94.62 89 THR A C 1
ATOM 689 O O . THR A 1 89 ? -10.116 12.761 -30.192 1.00 94.62 89 THR A O 1
ATOM 692 N N . GLY A 1 90 ? -11.419 11.393 -28.986 1.00 93.62 90 GLY A N 1
ATOM 693 C CA . GLY A 1 90 ? -10.318 10.484 -28.701 1.00 93.62 90 GLY A CA 1
ATOM 694 C C . GLY A 1 90 ? -9.799 9.730 -29.920 1.00 93.62 90 GLY A C 1
ATOM 695 O O . GLY A 1 90 ? -8.585 9.639 -30.082 1.00 93.62 90 GLY A O 1
ATOM 696 N N . TYR A 1 91 ? -10.663 9.281 -30.838 1.00 96.62 91 TYR A N 1
ATOM 697 C CA . TYR A 1 91 ? -10.206 8.706 -32.112 1.00 96.62 91 TYR A CA 1
ATOM 698 C C . TYR A 1 91 ? -9.421 9.715 -32.954 1.00 96.62 91 TYR A C 1
ATOM 700 O O . TYR A 1 91 ? -8.411 9.348 -33.561 1.00 96.62 91 TYR A O 1
ATOM 708 N N . ALA A 1 92 ? -9.841 10.983 -32.968 1.00 96.38 92 ALA A N 1
ATOM 709 C CA . ALA A 1 92 ? -9.118 12.039 -33.668 1.00 96.38 92 ALA A CA 1
ATOM 710 C C . ALA A 1 92 ? -7.718 12.266 -33.069 1.00 96.38 92 ALA A C 1
ATOM 712 O O . ALA A 1 92 ? -6.741 12.307 -33.817 1.00 96.38 92 ALA A O 1
ATOM 713 N N . LEU A 1 93 ? -7.597 12.342 -31.736 1.00 96.31 93 LEU A N 1
ATOM 714 C CA . LEU A 1 93 ? -6.304 12.510 -31.059 1.00 96.31 93 LEU A CA 1
ATOM 715 C C . LEU A 1 93 ? -5.386 11.298 -31.241 1.00 96.31 93 LEU A C 1
ATOM 717 O O . LEU A 1 93 ? -4.207 11.47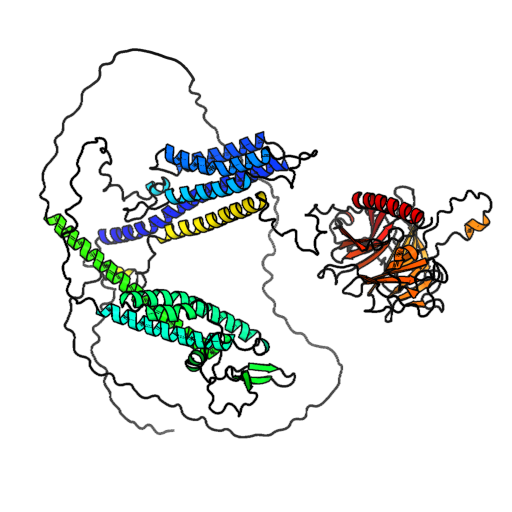4 -31.540 1.00 96.31 93 LEU A O 1
ATOM 721 N N . VAL A 1 94 ? -5.912 10.074 -31.126 1.00 96.38 94 VAL A N 1
ATOM 722 C CA . VAL A 1 94 ? -5.135 8.856 -31.406 1.00 96.38 94 VAL A CA 1
ATOM 723 C C . VAL A 1 94 ? -4.632 8.887 -32.847 1.00 96.38 94 VAL A C 1
ATOM 725 O O . VAL A 1 94 ? -3.437 8.736 -33.072 1.00 96.38 94 VAL A O 1
ATOM 728 N N . THR A 1 95 ? -5.497 9.171 -33.823 1.00 95.88 95 THR A N 1
ATOM 729 C CA . THR A 1 95 ? -5.098 9.261 -35.238 1.00 95.88 95 THR A CA 1
ATOM 730 C C . THR A 1 95 ? -4.012 10.316 -35.455 1.00 95.88 95 THR A C 1
ATOM 732 O O . THR A 1 95 ? -3.050 10.058 -36.172 1.00 95.88 95 THR A O 1
ATOM 735 N N . LEU A 1 96 ? -4.113 11.477 -34.802 1.00 97.31 96 LEU A N 1
ATOM 736 C CA . LEU A 1 96 ? -3.115 12.544 -34.887 1.00 97.31 96 LEU A CA 1
ATOM 737 C C . LEU A 1 96 ? -1.729 12.083 -34.407 1.00 97.31 96 LEU A C 1
ATOM 739 O O . LEU A 1 96 ? -0.737 12.247 -35.126 1.00 97.31 96 LEU A O 1
ATOM 743 N N . PHE A 1 97 ? -1.650 11.484 -33.215 1.00 96.94 97 PHE A N 1
ATOM 744 C CA . PHE A 1 97 ? -0.380 10.987 -32.680 1.00 96.94 97 PHE A CA 1
ATOM 745 C C . PHE A 1 97 ? 0.178 9.839 -33.521 1.00 96.94 97 PHE A C 1
ATOM 747 O O . PHE A 1 97 ? 1.365 9.845 -33.833 1.00 96.94 97 PHE A O 1
ATOM 754 N N . GLN A 1 98 ? -0.671 8.921 -33.986 1.00 96.62 98 GLN A N 1
ATOM 755 C CA . GLN A 1 98 ? -0.245 7.810 -34.837 1.00 96.62 98 GLN A CA 1
ATOM 756 C C . GLN A 1 98 ? 0.254 8.274 -36.216 1.00 96.62 98 GLN A C 1
ATOM 758 O O . GLN A 1 98 ? 1.283 7.797 -36.691 1.00 96.62 98 GLN A O 1
ATOM 763 N N . CYS A 1 99 ? -0.390 9.265 -36.839 1.00 96.75 99 CYS A N 1
ATOM 764 C CA . CYS A 1 99 ? 0.120 9.902 -38.058 1.00 96.75 99 CYS A CA 1
ATOM 765 C C . CYS A 1 99 ? 1.485 10.567 -37.825 1.00 96.75 99 CYS A C 1
ATOM 767 O O . CYS A 1 99 ? 2.357 10.504 -38.692 1.00 96.75 99 CYS A O 1
ATOM 769 N N . THR A 1 100 ? 1.689 11.163 -36.646 1.00 97.38 100 THR A N 1
ATOM 770 C CA . THR A 1 100 ? 2.974 11.761 -36.254 1.00 97.38 100 THR A CA 1
ATOM 771 C C . THR A 1 100 ? 4.055 10.688 -36.095 1.00 97.38 100 THR A C 1
ATOM 773 O O . THR A 1 100 ? 5.148 10.847 -36.633 1.00 97.38 100 THR A O 1
ATOM 776 N N . THR A 1 101 ? 3.745 9.560 -35.449 1.00 96.00 101 THR A N 1
ATOM 777 C CA . THR A 1 101 ? 4.631 8.387 -35.336 1.00 96.00 101 THR A CA 1
ATOM 778 C C . THR A 1 101 ? 5.023 7.843 -36.716 1.00 96.00 101 THR A C 1
ATOM 780 O O . THR A 1 101 ? 6.205 7.629 -36.982 1.00 96.00 101 THR A O 1
ATOM 783 N N . VAL A 1 102 ? 4.063 7.703 -37.641 1.00 95.69 102 VAL A N 1
ATOM 784 C CA . VAL A 1 102 ? 4.335 7.275 -39.027 1.00 95.69 102 VAL A CA 1
ATOM 785 C C . VAL A 1 102 ? 5.259 8.263 -39.734 1.00 95.69 102 VAL A C 1
ATOM 787 O O . VAL A 1 102 ? 6.222 7.847 -40.378 1.00 95.69 102 VAL A O 1
ATOM 790 N N . ALA A 1 103 ? 4.984 9.565 -39.619 1.00 95.81 103 ALA A N 1
ATOM 791 C CA . ALA A 1 103 ? 5.791 10.603 -40.248 1.00 95.81 103 ALA A CA 1
ATOM 792 C C . ALA A 1 103 ? 7.236 10.591 -39.728 1.00 95.81 103 ALA A C 1
ATOM 794 O O . ALA A 1 103 ? 8.167 10.609 -40.532 1.00 95.81 103 ALA A O 1
ATOM 795 N N . LEU A 1 104 ? 7.433 10.487 -38.409 1.00 95.06 104 LEU A N 1
ATOM 796 C CA . LEU A 1 104 ? 8.763 10.384 -37.802 1.00 95.06 104 LEU A CA 1
ATOM 797 C C . LEU A 1 104 ? 9.497 9.121 -38.251 1.00 95.06 104 LEU A C 1
ATOM 799 O O . LEU A 1 104 ? 10.651 9.197 -38.658 1.00 95.06 104 LEU A O 1
ATOM 803 N N . ALA A 1 105 ? 8.822 7.973 -38.286 1.00 93.88 105 ALA A N 1
ATOM 804 C CA . ALA A 1 105 ? 9.439 6.737 -38.751 1.00 93.88 105 ALA A CA 1
ATOM 805 C C . ALA A 1 105 ? 9.861 6.789 -40.227 1.00 93.88 105 ALA A C 1
ATOM 807 O O . ALA A 1 105 ? 10.906 6.250 -40.581 1.00 93.88 105 ALA A O 1
ATOM 808 N N . VAL A 1 106 ? 9.081 7.447 -41.091 1.00 94.56 106 VAL A N 1
ATOM 809 C CA . VAL A 1 106 ? 9.448 7.670 -42.501 1.00 94.56 106 VAL A CA 1
ATOM 810 C C . VAL A 1 106 ? 10.649 8.615 -42.629 1.00 94.56 106 VAL A C 1
ATOM 812 O O . VAL A 1 106 ? 11.431 8.477 -43.569 1.00 94.56 106 VAL A O 1
ATOM 815 N N . LEU A 1 107 ? 10.813 9.567 -41.706 1.00 93.81 107 LEU A N 1
ATOM 816 C CA . LEU A 1 107 ? 11.971 10.464 -41.678 1.00 93.81 107 LEU A CA 1
ATOM 817 C C . LEU A 1 107 ? 13.235 9.769 -41.151 1.00 93.81 107 LEU A C 1
ATOM 819 O O . LEU A 1 107 ? 14.323 10.016 -41.678 1.00 93.81 107 LEU A O 1
ATOM 823 N N . ASP A 1 108 ? 13.086 8.896 -40.153 1.00 95.06 108 ASP A N 1
ATOM 824 C CA . ASP A 1 108 ? 14.198 8.236 -39.466 1.00 95.06 108 ASP A CA 1
ATOM 825 C C . ASP A 1 108 ? 14.698 6.973 -40.173 1.00 95.06 108 ASP A C 1
ATOM 827 O O . ASP A 1 108 ? 15.892 6.678 -40.105 1.00 95.06 108 ASP A O 1
ATOM 831 N N . LEU A 1 109 ? 13.830 6.231 -40.868 1.00 94.31 109 LEU A N 1
ATOM 832 C CA . LEU A 1 109 ? 14.196 5.002 -41.574 1.00 94.31 109 LEU A CA 1
ATOM 833 C C . LEU A 1 109 ? 14.578 5.288 -43.032 1.00 94.31 109 LEU A C 1
ATOM 835 O O . LEU A 1 109 ? 13.820 5.886 -43.792 1.00 94.31 109 LEU A O 1
ATOM 839 N N . ALA A 1 110 ? 15.748 4.807 -43.445 1.00 88.56 110 ALA A N 1
ATOM 840 C CA . ALA A 1 110 ? 16.234 4.853 -44.823 1.00 88.56 110 ALA A CA 1
ATOM 841 C C . ALA A 1 110 ? 16.666 3.453 -45.281 1.00 88.56 110 ALA A C 1
ATOM 843 O O . ALA A 1 110 ? 17.038 2.610 -44.477 1.00 88.56 110 ALA A O 1
ATOM 844 N N . GLY A 1 111 ? 16.592 3.168 -46.581 1.00 85.56 111 GLY A N 1
ATOM 845 C CA . GLY A 1 111 ? 17.045 1.883 -47.140 1.00 85.56 111 GLY A CA 1
ATOM 846 C C . GLY A 1 111 ? 16.058 0.711 -47.030 1.00 85.56 111 GLY A C 1
ATOM 847 O O . GLY A 1 111 ? 16.289 -0.322 -47.648 1.00 85.56 111 GLY A O 1
ATOM 848 N N . LEU A 1 112 ? 14.935 0.861 -46.320 1.00 91.69 112 LEU A N 1
ATOM 849 C CA . LEU A 1 112 ? 13.800 -0.071 -46.392 1.00 91.69 112 LEU A CA 1
ATOM 850 C C . LEU A 1 112 ? 12.844 0.328 -47.524 1.00 91.69 112 LEU A C 1
ATOM 852 O O . LEU A 1 112 ? 12.663 1.515 -47.820 1.00 91.69 112 LEU A O 1
ATOM 856 N N . LYS A 1 113 ? 12.168 -0.649 -48.140 1.00 94.38 113 LYS A N 1
ATOM 857 C CA . LYS A 1 113 ? 11.099 -0.349 -49.109 1.00 94.38 113 LYS A CA 1
ATOM 858 C C . LYS A 1 113 ? 9.965 0.370 -48.370 1.00 94.38 113 LYS A C 1
ATOM 860 O O . LYS A 1 113 ? 9.611 -0.010 -47.257 1.00 94.38 113 LYS A O 1
ATOM 865 N N . ARG A 1 114 ? 9.303 1.354 -49.000 1.00 91.94 114 ARG A N 1
ATOM 866 C CA . ARG A 1 114 ? 8.161 2.080 -48.383 1.00 91.94 114 ARG A CA 1
ATOM 867 C C . ARG A 1 114 ? 7.089 1.139 -47.810 1.00 91.94 114 ARG A C 1
ATOM 869 O O . ARG A 1 114 ? 6.480 1.459 -46.797 1.00 91.94 114 ARG A O 1
ATOM 876 N N . ARG A 1 115 ? 6.888 -0.029 -48.437 1.00 94.06 115 ARG A N 1
ATOM 877 C CA . ARG A 1 115 ? 5.963 -1.076 -47.969 1.00 94.06 115 ARG A CA 1
ATOM 878 C C . ARG A 1 115 ? 6.385 -1.697 -46.633 1.00 94.06 115 ARG A C 1
ATOM 880 O O . ARG A 1 115 ? 5.524 -1.967 -45.809 1.00 94.06 115 ARG A O 1
ATOM 887 N N . GLU A 1 116 ? 7.680 -1.892 -46.408 1.00 95.19 116 GLU A N 1
ATOM 888 C CA . GLU A 1 116 ? 8.218 -2.451 -45.160 1.00 95.19 116 GLU A CA 1
ATOM 889 C C . GLU A 1 116 ? 8.095 -1.440 -44.019 1.00 95.19 116 GLU A C 1
ATOM 891 O O . GLU A 1 116 ? 7.644 -1.796 -42.935 1.00 95.19 116 GLU A O 1
ATOM 896 N N . ILE A 1 117 ? 8.405 -0.165 -44.288 1.00 94.00 117 ILE A N 1
ATOM 897 C CA . ILE A 1 117 ? 8.211 0.925 -43.319 1.00 94.00 117 ILE A CA 1
ATOM 898 C C . ILE A 1 117 ? 6.733 1.010 -42.924 1.00 94.00 117 ILE A C 1
ATOM 900 O O . ILE A 1 117 ? 6.413 1.019 -41.737 1.00 94.00 117 ILE A O 1
ATOM 904 N N . LEU A 1 118 ? 5.828 1.001 -43.910 1.00 92.56 118 LEU A N 1
ATOM 905 C CA . LEU A 1 118 ? 4.388 1.013 -43.661 1.00 92.56 118 LEU A CA 1
ATOM 906 C C . LEU A 1 118 ? 3.952 -0.202 -42.831 1.00 92.56 118 LEU A C 1
ATOM 908 O O . LEU A 1 118 ? 3.194 -0.037 -41.884 1.00 92.56 118 LEU A O 1
ATOM 912 N N . ALA A 1 119 ? 4.454 -1.403 -43.135 1.00 94.88 119 ALA A N 1
ATOM 913 C CA . ALA A 1 119 ? 4.118 -2.615 -42.391 1.00 94.88 119 ALA A CA 1
ATOM 914 C C . ALA A 1 119 ? 4.541 -2.529 -40.915 1.00 94.88 119 ALA A C 1
ATOM 916 O O . ALA A 1 119 ? 3.738 -2.832 -40.034 1.00 94.88 119 ALA A O 1
ATOM 917 N N . VAL A 1 120 ? 5.761 -2.056 -40.629 1.00 94.81 120 VAL A N 1
ATOM 918 C CA . VAL A 1 120 ? 6.236 -1.853 -39.248 1.00 94.81 120 VAL A CA 1
ATOM 919 C C . VAL A 1 120 ? 5.351 -0.846 -38.511 1.00 94.81 120 VAL A C 1
ATOM 921 O O . VAL A 1 120 ? 5.003 -1.069 -37.352 1.00 94.81 120 VAL A O 1
ATOM 924 N N . GLN A 1 121 ? 4.943 0.236 -39.176 1.00 94.81 121 GLN A N 1
ATOM 925 C CA . GLN A 1 121 ? 4.089 1.248 -38.557 1.00 94.81 121 GLN A CA 1
ATOM 926 C C . GLN A 1 121 ? 2.647 0.780 -38.353 1.00 94.81 121 GLN A C 1
ATOM 928 O O . GLN A 1 121 ? 2.085 1.030 -37.296 1.00 94.81 121 GLN A O 1
ATOM 933 N N . VAL A 1 122 ? 2.061 0.033 -39.292 1.00 95.44 122 VAL A N 1
ATOM 934 C CA . VAL A 1 122 ? 0.714 -0.543 -39.127 1.00 95.44 122 VAL A CA 1
ATOM 935 C C . VAL A 1 122 ? 0.649 -1.432 -37.883 1.00 95.44 122 VAL A C 1
ATOM 937 O O . VAL A 1 122 ? -0.291 -1.317 -37.098 1.00 95.44 122 VAL A O 1
ATOM 940 N N . VAL A 1 123 ? 1.675 -2.257 -37.649 1.00 96.75 123 VAL A N 1
ATOM 941 C CA . VAL A 1 123 ? 1.769 -3.074 -36.427 1.00 96.75 123 VAL A CA 1
ATOM 942 C C . VAL A 1 123 ? 1.934 -2.200 -35.176 1.00 96.75 123 VAL A C 1
ATOM 944 O O . VAL A 1 123 ? 1.378 -2.533 -34.137 1.00 96.75 123 VAL A O 1
ATOM 947 N N . GLY A 1 124 ? 2.637 -1.066 -35.272 1.00 95.62 124 GLY A N 1
ATOM 948 C CA . GLY A 1 124 ? 2.817 -0.115 -34.165 1.00 95.62 124 GLY A CA 1
ATOM 949 C C . GLY A 1 124 ? 1.588 0.728 -33.814 1.00 95.62 124 GLY A C 1
ATOM 950 O O . GLY A 1 124 ? 1.466 1.170 -32.674 1.00 95.62 124 GLY A O 1
ATOM 951 N N . ILE A 1 125 ? 0.670 0.920 -34.763 1.00 97.25 125 ILE A N 1
ATOM 952 C CA . ILE A 1 125 ? -0.598 1.646 -34.574 1.00 97.25 125 ILE A CA 1
ATOM 953 C C . ILE A 1 125 ? -1.653 0.757 -33.899 1.00 97.25 125 ILE A C 1
ATOM 955 O O . ILE A 1 125 ? -2.502 1.234 -33.138 1.00 97.25 125 ILE A O 1
ATOM 959 N N . LEU A 1 126 ? -1.602 -0.548 -34.177 1.00 97.19 126 LEU A N 1
ATOM 960 C CA . LEU A 1 126 ? -2.607 -1.518 -33.756 1.00 97.19 126 LEU A CA 1
ATOM 961 C C . LEU A 1 126 ? -2.861 -1.553 -32.230 1.00 97.19 126 LEU A C 1
ATOM 963 O O . LEU A 1 126 ? -4.035 -1.579 -31.861 1.00 97.19 126 LEU A O 1
ATOM 967 N N . PRO A 1 127 ? -1.854 -1.472 -31.330 1.00 97.88 127 PRO A N 1
ATOM 968 C CA . PRO A 1 127 ? -2.078 -1.417 -29.883 1.00 97.88 127 PRO A CA 1
ATOM 969 C C . PRO A 1 127 ? -3.031 -0.294 -29.452 1.00 97.88 127 PRO A C 1
ATOM 971 O O . PRO A 1 127 ? -4.041 -0.557 -28.799 1.00 97.88 127 PRO A O 1
ATOM 974 N N . CYS A 1 128 ? -2.765 0.948 -29.872 1.00 97.50 128 CYS A N 1
ATOM 975 C CA . CYS A 1 128 ? -3.578 2.102 -29.489 1.00 97.50 128 CYS A CA 1
ATOM 976 C C . CYS A 1 128 ? -4.989 2.034 -30.090 1.00 97.50 128 CYS A C 1
ATOM 978 O O . CYS A 1 128 ? -5.955 2.391 -29.414 1.00 97.50 128 CYS A O 1
ATOM 980 N N . LEU A 1 129 ? -5.130 1.542 -31.328 1.00 97.06 129 LEU A N 1
ATOM 981 C CA . LEU A 1 129 ? -6.443 1.361 -31.953 1.00 97.06 129 LEU A CA 1
ATOM 982 C C . LEU A 1 129 ? -7.271 0.276 -31.261 1.00 97.06 129 LEU A C 1
ATOM 984 O O . LEU A 1 129 ? -8.454 0.501 -31.021 1.00 97.06 129 LEU A O 1
ATOM 988 N N . LEU A 1 130 ? -6.673 -0.865 -30.905 1.00 97.19 130 LEU A N 1
ATOM 989 C CA . LEU A 1 130 ? -7.363 -1.944 -30.187 1.00 97.19 130 LEU A CA 1
ATOM 990 C C . LEU A 1 130 ? -7.825 -1.497 -28.795 1.00 97.19 130 LEU A C 1
ATOM 992 O O . LEU A 1 130 ? -8.938 -1.831 -28.378 1.00 97.19 130 LEU A O 1
ATOM 996 N N . THR A 1 131 ? -7.006 -0.709 -28.094 1.00 96.88 131 THR A N 1
ATOM 997 C CA . THR A 1 131 ? -7.374 -0.131 -26.796 1.00 96.88 131 THR A CA 1
ATOM 998 C C . THR A 1 131 ? -8.491 0.903 -26.937 1.00 96.88 131 THR A C 1
ATOM 1000 O O . THR A 1 131 ? -9.494 0.807 -26.232 1.00 96.88 131 THR A O 1
ATOM 1003 N N . ALA A 1 132 ? -8.375 1.850 -27.875 1.00 97.25 132 ALA A N 1
ATOM 1004 C CA . ALA A 1 132 ? -9.426 2.837 -28.129 1.00 97.25 132 ALA A CA 1
ATOM 1005 C C . ALA A 1 132 ? -10.744 2.166 -28.548 1.00 97.25 132 ALA A C 1
ATOM 1007 O O . ALA A 1 132 ? -11.807 2.519 -28.047 1.00 97.25 132 ALA A O 1
ATOM 1008 N N . TRP A 1 133 ? -10.671 1.153 -29.417 1.00 97.38 133 TRP A N 1
ATOM 1009 C CA . TRP A 1 133 ? -11.816 0.348 -29.836 1.00 97.38 133 TRP A CA 1
ATOM 1010 C C . TRP A 1 133 ? -12.489 -0.365 -28.663 1.00 97.38 133 TRP A C 1
ATOM 1012 O O . TRP A 1 133 ? -13.708 -0.267 -28.525 1.00 97.38 133 TRP A O 1
ATOM 1022 N N . GLY A 1 134 ? -11.704 -1.034 -27.812 1.00 95.81 134 GLY A N 1
ATOM 1023 C CA . GLY A 1 134 ? -12.210 -1.754 -26.643 1.00 95.81 134 GLY A CA 1
ATOM 1024 C C . GLY A 1 134 ? -12.941 -0.851 -25.654 1.00 95.81 134 GLY A C 1
ATOM 1025 O O . GLY A 1 134 ? -14.022 -1.198 -25.194 1.00 95.81 134 GLY A O 1
ATOM 1026 N N . ILE A 1 135 ? -12.386 0.331 -25.371 1.00 95.44 135 ILE A N 1
ATOM 1027 C CA . ILE A 1 135 ? -12.984 1.292 -24.432 1.00 95.44 135 ILE A CA 1
ATOM 1028 C C . ILE A 1 135 ? -14.208 1.987 -25.046 1.00 95.44 135 ILE A C 1
ATOM 1030 O O . ILE A 1 135 ? -15.201 2.221 -24.357 1.00 95.44 135 ILE A O 1
ATOM 1034 N N . ALA A 1 136 ? -14.169 2.325 -26.338 1.00 95.75 136 ALA A N 1
ATOM 1035 C CA . ALA A 1 136 ? -15.291 2.982 -27.007 1.00 95.75 136 ALA A CA 1
ATOM 1036 C C . ALA A 1 136 ? -16.532 2.079 -27.096 1.00 95.75 136 ALA A C 1
ATOM 1038 O O . ALA A 1 136 ? -17.646 2.572 -26.940 1.00 95.75 136 ALA A O 1
ATOM 1039 N N . HIS A 1 137 ? -16.336 0.772 -27.299 1.00 95.62 137 HIS A N 1
ATOM 1040 C CA . HIS A 1 137 ? -17.411 -0.226 -27.373 1.00 95.62 137 HIS A CA 1
ATOM 1041 C C . HIS A 1 137 ? -17.680 -0.929 -26.032 1.00 95.62 137 HIS A C 1
ATOM 1043 O O . HIS A 1 137 ? -18.422 -1.913 -25.978 1.00 95.62 137 HIS A O 1
ATOM 1049 N N . GLY A 1 138 ? -17.086 -0.435 -24.944 1.00 94.12 138 GLY A N 1
ATOM 1050 C CA . GLY A 1 138 ? -17.405 -0.883 -23.597 1.00 94.12 138 GLY A CA 1
ATOM 1051 C C . GLY A 1 138 ? -18.869 -0.590 -23.247 1.00 94.12 138 GLY A C 1
ATOM 1052 O O . GLY A 1 138 ? -19.374 0.497 -23.529 1.00 94.12 138 GLY A O 1
ATOM 1053 N N . LYS A 1 139 ? -19.554 -1.552 -22.621 1.00 94.06 139 LYS A N 1
ATOM 1054 C CA . LYS A 1 139 ? -20.813 -1.345 -21.912 1.00 94.06 139 LYS A CA 1
ATOM 1055 C C . LYS A 1 139 ? -20.588 -0.276 -20.845 1.00 94.06 139 LYS A C 1
ATOM 1057 O O . LYS A 1 139 ? -19.652 -0.339 -20.048 1.00 94.06 139 LYS A O 1
ATOM 1062 N N . ARG A 1 140 ? -21.465 0.718 -20.858 1.00 92.19 140 ARG A N 1
ATOM 1063 C CA . ARG A 1 140 ? -21.500 1.793 -19.873 1.00 92.19 140 ARG A CA 1
ATOM 1064 C C . ARG A 1 140 ? -22.767 1.650 -19.050 1.00 92.19 140 ARG A C 1
ATOM 1066 O O . ARG A 1 140 ? -23.784 1.196 -19.573 1.00 92.19 140 ARG A O 1
ATOM 1073 N N . ASP A 1 141 ? -22.683 2.012 -17.782 1.00 90.31 141 ASP A N 1
ATOM 1074 C CA . ASP A 1 141 ? -23.843 2.093 -16.907 1.00 90.31 141 ASP A CA 1
ATOM 1075 C C . ASP A 1 141 ? -24.766 3.261 -17.304 1.00 90.31 141 ASP A C 1
ATOM 1077 O O . ASP A 1 141 ? -24.461 4.064 -18.192 1.00 90.31 141 ASP A O 1
ATOM 1081 N N . GLU A 1 142 ? -25.907 3.375 -16.622 1.00 91.31 142 GLU A N 1
ATOM 1082 C CA . GLU A 1 142 ? -26.877 4.461 -16.830 1.00 91.31 142 GLU A CA 1
ATOM 1083 C C . GLU A 1 142 ? -26.268 5.859 -16.615 1.00 91.31 142 GLU A C 1
ATOM 1085 O O . GLU A 1 142 ? -26.773 6.852 -17.135 1.00 91.31 142 GLU A O 1
ATOM 1090 N N . HIS A 1 143 ? -25.155 5.940 -15.883 1.00 84.88 143 HIS A N 1
ATOM 1091 C CA . HIS A 1 143 ? -24.451 7.176 -15.563 1.00 84.88 143 HIS A CA 1
ATOM 1092 C C . HIS A 1 143 ? -23.342 7.476 -16.580 1.00 84.88 143 HIS A C 1
ATOM 1094 O O . HIS A 1 143 ? -22.645 8.484 -16.434 1.00 84.88 143 HIS A O 1
ATOM 1100 N N . GLY A 1 144 ? -23.165 6.638 -17.610 1.00 83.81 144 GLY A N 1
ATOM 1101 C CA . GLY A 1 144 ? -22.145 6.757 -18.652 1.00 83.81 144 GLY A CA 1
ATOM 1102 C C . GLY A 1 144 ? -20.734 6.328 -18.228 1.00 83.81 144 GLY A C 1
ATOM 1103 O O . GLY A 1 144 ? -19.776 6.571 -18.975 1.00 83.81 144 GLY A O 1
ATOM 1104 N N . VAL A 1 145 ? -20.585 5.723 -17.048 1.00 87.81 145 VAL A N 1
ATOM 1105 C CA . VAL A 1 145 ? -19.332 5.169 -16.518 1.00 87.81 145 VAL A CA 1
ATOM 1106 C C . VAL A 1 145 ? -19.123 3.769 -17.098 1.00 87.81 145 VAL A C 1
ATOM 1108 O O . VAL A 1 145 ? -20.073 3.017 -17.293 1.00 87.81 145 VAL A O 1
ATOM 1111 N N . LEU A 1 146 ? -17.879 3.422 -17.436 1.00 88.44 146 LEU A N 1
ATOM 1112 C CA . LEU A 1 146 ? -17.536 2.081 -17.920 1.00 88.44 146 LEU A CA 1
ATOM 1113 C C . LEU A 1 146 ? -17.812 1.041 -16.831 1.00 88.44 146 LEU A C 1
ATOM 1115 O O . LEU A 1 146 ? -17.328 1.193 -15.708 1.00 88.44 146 LEU A O 1
ATOM 1119 N N . ASP A 1 147 ? -18.556 -0.011 -17.175 1.00 86.12 147 ASP A N 1
ATOM 1120 C CA . ASP A 1 147 ? -18.853 -1.093 -16.241 1.00 86.12 147 ASP A CA 1
ATOM 1121 C C . ASP A 1 147 ? -17.539 -1.808 -15.859 1.00 86.12 147 ASP A C 1
ATOM 1123 O O . ASP A 1 147 ? -16.860 -2.367 -16.733 1.00 86.12 147 ASP A O 1
ATOM 1127 N N . PRO A 1 148 ? -17.133 -1.789 -14.572 1.00 81.56 148 PRO A N 1
ATOM 1128 C CA . PRO A 1 148 ? -15.898 -2.429 -14.132 1.00 81.56 148 PRO A CA 1
ATOM 1129 C C . PRO A 1 148 ? -15.953 -3.958 -14.229 1.00 81.56 148 PRO A C 1
ATOM 1131 O O . PRO A 1 148 ? -14.900 -4.594 -14.168 1.00 81.56 148 PRO A O 1
ATOM 1134 N N . ASN A 1 149 ? -17.149 -4.538 -14.353 1.00 82.62 149 ASN A N 1
ATOM 1135 C CA . ASN A 1 149 ? -17.354 -5.978 -14.477 1.00 82.62 149 ASN A CA 1
ATOM 1136 C C . ASN A 1 149 ? -17.358 -6.444 -15.936 1.00 82.62 149 ASN A C 1
ATOM 1138 O O . ASN A 1 149 ? -17.468 -7.640 -16.199 1.00 82.62 149 ASN A O 1
ATOM 1142 N N . GLN A 1 150 ? -17.249 -5.526 -16.899 1.00 87.50 150 GLN A N 1
ATOM 1143 C CA . GLN A 1 150 ? -17.174 -5.914 -18.295 1.00 87.50 150 GLN A CA 1
ATOM 1144 C C . GLN A 1 150 ? -15.819 -6.554 -18.622 1.00 87.50 150 GLN A C 1
ATOM 1146 O O . GLN A 1 150 ? -14.761 -6.039 -18.263 1.00 87.50 150 GLN A O 1
ATOM 1151 N N . THR A 1 151 ? -15.866 -7.641 -19.388 1.00 88.62 151 THR A N 1
ATOM 1152 C CA . THR A 1 151 ? -14.698 -8.274 -20.004 1.00 88.62 151 THR A CA 1
ATOM 1153 C C . THR A 1 151 ? -14.180 -7.452 -21.191 1.00 88.62 151 THR A C 1
ATOM 1155 O O . THR A 1 151 ? -14.920 -7.225 -22.159 1.00 88.62 151 THR A O 1
ATOM 1158 N N . TYR A 1 152 ? -12.914 -7.035 -21.157 1.00 91.56 152 TYR A N 1
ATOM 1159 C CA . TYR A 1 152 ? -12.247 -6.274 -22.219 1.00 91.56 152 TYR A CA 1
ATOM 1160 C C . TYR A 1 152 ? -11.309 -7.170 -23.037 1.00 91.56 152 TYR A C 1
ATOM 1162 O O . TYR A 1 152 ? -10.086 -7.015 -23.015 1.00 91.56 152 TYR A O 1
ATOM 1170 N N . TRP A 1 153 ? -11.888 -8.067 -23.839 1.00 93.38 153 TRP A N 1
ATOM 1171 C CA . TRP A 1 153 ? -11.151 -9.034 -24.665 1.00 93.38 153 TRP A CA 1
ATOM 1172 C C . TRP A 1 153 ? -10.108 -8.434 -25.612 1.00 93.38 153 TRP A C 1
ATOM 1174 O O . TRP A 1 153 ? -9.178 -9.129 -26.002 1.00 93.38 153 TRP A O 1
ATOM 1184 N N . THR A 1 154 ? -10.221 -7.160 -25.994 1.00 94.81 154 THR A N 1
ATOM 1185 C CA . THR A 1 154 ? -9.231 -6.506 -26.863 1.00 94.81 154 THR A CA 1
ATOM 1186 C C . THR A 1 154 ? -7.978 -6.043 -26.116 1.00 94.81 154 THR A C 1
ATOM 1188 O O . THR A 1 154 ? -6.944 -5.833 -26.753 1.00 94.81 154 THR A O 1
ATOM 1191 N N . SER A 1 155 ? -8.032 -5.904 -24.784 1.00 93.25 155 SER A N 1
ATOM 1192 C CA . SER A 1 155 ? -6.917 -5.391 -23.978 1.00 93.25 155 SER A CA 1
ATOM 1193 C C . SER A 1 155 ? -5.685 -6.302 -23.987 1.00 93.25 155 SER A C 1
ATOM 1195 O O . SER A 1 155 ? -4.585 -5.774 -24.117 1.00 93.25 155 SER A O 1
ATOM 1197 N N . PRO A 1 156 ? -5.788 -7.639 -23.882 1.00 95.56 156 PRO A N 1
ATOM 1198 C CA . PRO A 1 156 ? -4.605 -8.491 -23.979 1.00 95.56 156 PRO A CA 1
ATOM 1199 C C . PRO A 1 156 ? -3.925 -8.352 -25.350 1.00 95.56 156 PRO A C 1
ATOM 1201 O O . PRO A 1 156 ? -2.705 -8.211 -25.446 1.00 95.56 156 PRO A O 1
ATOM 1204 N N . PHE A 1 157 ? -4.709 -8.315 -26.429 1.00 96.56 157 PHE A N 1
ATOM 1205 C CA . PHE A 1 157 ? -4.160 -8.241 -27.782 1.00 96.56 157 PHE A CA 1
ATOM 1206 C C . PHE A 1 157 ? -3.417 -6.933 -28.063 1.00 96.56 157 PHE A C 1
ATOM 1208 O O . PHE A 1 157 ? -2.467 -6.957 -28.847 1.00 96.56 157 PHE A O 1
ATOM 1215 N N . SER A 1 158 ? -3.769 -5.816 -27.413 1.00 96.88 158 SER A N 1
ATOM 1216 C CA . SER A 1 158 ? -2.992 -4.580 -27.564 1.00 96.88 158 SER A CA 1
ATOM 1217 C C . SER A 1 158 ? -1.566 -4.739 -27.021 1.00 96.88 158 SER A C 1
ATOM 1219 O O . SER A 1 158 ? -0.612 -4.339 -27.691 1.00 96.88 158 SER A O 1
ATOM 1221 N N . PHE A 1 159 ? -1.391 -5.413 -25.879 1.00 97.00 159 PHE A N 1
ATOM 1222 C CA . PHE A 1 159 ? -0.072 -5.720 -25.317 1.00 97.00 159 PHE A CA 1
ATOM 1223 C C . PHE A 1 159 ? 0.734 -6.669 -26.212 1.00 97.00 159 PHE A C 1
ATOM 1225 O O . PHE A 1 159 ? 1.922 -6.442 -26.441 1.00 97.00 159 PHE A O 1
ATOM 1232 N N . LEU A 1 160 ? 0.093 -7.694 -26.782 1.00 97.12 160 LEU A N 1
ATOM 1233 C CA . LEU A 1 160 ? 0.760 -8.607 -27.714 1.00 97.12 160 LEU A CA 1
ATOM 1234 C C . LEU A 1 160 ? 1.235 -7.877 -28.980 1.00 97.12 160 LEU A C 1
ATOM 1236 O O . LEU A 1 160 ? 2.372 -8.063 -29.417 1.00 97.12 160 LEU A O 1
ATOM 1240 N N . CYS A 1 161 ? 0.400 -6.994 -29.533 1.00 97.38 161 CYS A N 1
ATOM 1241 C CA . CYS A 1 161 ? 0.773 -6.174 -30.685 1.00 97.38 161 CYS A CA 1
ATOM 1242 C C . CYS A 1 161 ? 1.981 -5.273 -30.374 1.00 97.38 161 CYS A C 1
ATOM 1244 O O . CYS A 1 161 ? 2.858 -5.122 -31.224 1.00 97.38 161 CYS A O 1
ATOM 1246 N N . GLN A 1 162 ? 2.084 -4.748 -29.146 1.00 97.38 162 GLN A N 1
ATOM 1247 C CA . GLN A 1 162 ? 3.237 -3.959 -28.702 1.00 97.38 162 GLN A CA 1
ATOM 1248 C C . GLN A 1 162 ? 4.532 -4.789 -28.682 1.00 97.38 162 GLN A C 1
ATOM 1250 O O . GLN A 1 162 ? 5.580 -4.315 -29.129 1.00 97.38 162 GLN A O 1
ATOM 1255 N N . VAL A 1 163 ? 4.470 -6.048 -28.231 1.00 97.75 163 VAL A N 1
ATOM 1256 C CA . VAL A 1 163 ? 5.611 -6.983 -28.274 1.00 97.75 163 VAL A CA 1
ATOM 1257 C C . VAL A 1 163 ? 6.045 -7.248 -29.717 1.00 97.75 163 VAL A C 1
ATOM 1259 O O . VAL A 1 163 ? 7.238 -7.169 -30.026 1.00 97.75 163 VAL A O 1
ATOM 1262 N N . CYS A 1 164 ? 5.087 -7.519 -30.611 1.00 97.69 164 CYS A N 1
ATOM 1263 C CA . CYS A 1 164 ? 5.356 -7.737 -32.034 1.00 97.69 164 CYS A CA 1
ATOM 1264 C C . CYS A 1 164 ? 5.994 -6.507 -32.687 1.00 97.69 164 CYS A C 1
ATOM 1266 O O . CYS A 1 164 ? 6.956 -6.642 -33.444 1.00 97.69 164 CYS A O 1
ATOM 1268 N N . TRP A 1 165 ? 5.505 -5.309 -32.370 1.00 97.56 165 TRP A N 1
ATOM 1269 C CA . TRP A 1 165 ? 6.068 -4.066 -32.884 1.00 97.56 165 TRP A CA 1
ATOM 1270 C C . TRP A 1 165 ? 7.514 -3.843 -32.420 1.00 97.56 165 TRP A C 1
ATOM 1272 O O . TRP A 1 165 ? 8.381 -3.567 -33.249 1.00 97.56 165 TRP A O 1
ATOM 1282 N N . LEU A 1 166 ? 7.804 -4.046 -31.128 1.00 96.94 166 LEU A N 1
ATOM 1283 C CA . LEU A 1 166 ? 9.168 -3.971 -30.587 1.00 96.94 166 LEU A CA 1
ATOM 1284 C C . LEU A 1 166 ? 10.112 -4.992 -31.242 1.00 96.94 166 LEU A C 1
ATOM 1286 O O . LEU A 1 166 ? 11.275 -4.687 -31.499 1.00 96.94 166 LEU A O 1
ATOM 1290 N N . GLU A 1 167 ? 9.619 -6.196 -31.547 1.00 97.25 167 GLU A N 1
ATOM 1291 C CA . GLU A 1 167 ? 10.405 -7.220 -32.246 1.00 97.25 167 GLU A CA 1
ATOM 1292 C C . GLU A 1 167 ? 10.742 -6.803 -33.679 1.00 97.25 167 GLU A C 1
ATOM 1294 O O . GLU A 1 167 ? 11.884 -6.953 -34.118 1.00 97.25 167 GLU A O 1
ATOM 1299 N N . LEU A 1 168 ? 9.771 -6.245 -34.407 1.00 96.62 168 LEU A N 1
ATOM 1300 C CA . LEU A 1 168 ? 10.003 -5.704 -35.745 1.00 96.62 168 LEU A CA 1
ATOM 1301 C C . LEU A 1 168 ? 11.014 -4.554 -35.707 1.00 96.62 168 LEU A C 1
ATOM 1303 O O . LEU A 1 168 ? 11.927 -4.523 -36.531 1.00 96.62 168 LEU A O 1
ATOM 1307 N N . TRP A 1 169 ? 10.917 -3.667 -34.717 1.00 95.94 169 TRP A N 1
ATOM 1308 C CA . TRP A 1 169 ? 11.881 -2.586 -34.512 1.00 95.94 169 TRP A CA 1
ATOM 1309 C C . TRP A 1 169 ? 13.297 -3.095 -34.239 1.00 95.94 169 TRP A C 1
ATOM 1311 O O . TRP A 1 169 ? 14.243 -2.607 -34.854 1.00 95.94 169 TRP A O 1
ATOM 1321 N N . LEU A 1 170 ? 13.461 -4.121 -33.395 1.00 96.62 170 LEU A N 1
ATOM 1322 C CA . LEU A 1 170 ? 14.766 -4.752 -33.176 1.00 96.62 170 LEU A CA 1
ATOM 1323 C C . LEU A 1 170 ? 15.335 -5.359 -34.460 1.00 96.62 170 LEU A C 1
ATOM 1325 O O . LEU A 1 170 ? 16.529 -5.237 -34.715 1.00 96.62 170 LEU A O 1
ATOM 1329 N N . ARG A 1 171 ? 14.503 -5.978 -35.303 1.00 96.00 171 ARG A N 1
ATOM 1330 C CA . ARG A 1 171 ? 14.955 -6.512 -36.601 1.00 96.00 171 ARG A CA 1
ATOM 1331 C C . ARG A 1 171 ? 15.364 -5.413 -37.577 1.00 96.00 171 ARG A C 1
ATOM 1333 O O . ARG A 1 171 ? 16.258 -5.627 -38.392 1.00 96.00 171 ARG A O 1
ATOM 1340 N N . VAL A 1 172 ? 14.727 -4.247 -37.507 1.00 95.75 172 VAL A N 1
ATOM 1341 C CA . VAL A 1 172 ? 15.119 -3.066 -38.287 1.00 95.75 172 VAL A CA 1
ATOM 1342 C C . VAL A 1 172 ? 16.424 -2.459 -37.756 1.00 95.75 172 VAL A C 1
ATOM 1344 O O . VAL A 1 172 ? 17.265 -2.068 -38.558 1.00 95.75 172 VAL A O 1
ATOM 1347 N N . ALA A 1 173 ? 16.624 -2.443 -36.437 1.00 96.12 173 ALA A N 1
ATOM 1348 C CA . ALA A 1 173 ? 17.825 -1.933 -35.771 1.00 96.12 173 ALA A CA 1
ATOM 1349 C C . ALA A 1 173 ? 19.023 -2.894 -35.767 1.00 96.12 173 ALA A C 1
ATOM 1351 O O . ALA A 1 173 ? 20.121 -2.483 -35.401 1.00 96.12 173 ALA A O 1
ATOM 1352 N N . ALA A 1 174 ? 18.833 -4.156 -36.156 1.00 95.81 174 ALA A N 1
ATOM 1353 C CA . ALA A 1 174 ? 19.909 -5.134 -36.184 1.00 95.81 174 ALA A CA 1
ATOM 1354 C C . ALA A 1 174 ? 21.008 -4.738 -37.195 1.00 95.81 174 ALA A C 1
ATOM 1356 O O . ALA A 1 174 ? 20.690 -4.285 -38.301 1.00 95.81 174 ALA A O 1
ATOM 1357 N N . PRO A 1 175 ? 22.294 -4.940 -36.850 1.00 93.94 175 PRO A N 1
ATOM 1358 C CA . PRO A 1 175 ? 23.400 -4.680 -37.766 1.00 93.94 175 PRO A CA 1
ATOM 1359 C C . PRO A 1 175 ? 23.337 -5.618 -38.979 1.00 93.94 175 PRO A C 1
ATOM 1361 O O . PRO A 1 175 ? 22.942 -6.780 -38.846 1.00 93.94 175 PRO A O 1
ATOM 1364 N N . HIS A 1 176 ? 23.735 -5.132 -40.158 1.00 87.88 176 HIS A N 1
ATOM 1365 C CA . HIS A 1 176 ? 23.812 -5.957 -41.368 1.00 87.88 176 HIS A CA 1
ATOM 1366 C C . HIS A 1 176 ? 25.079 -6.832 -41.353 1.00 87.88 176 HIS A C 1
ATOM 1368 O O . HIS A 1 176 ? 26.117 -6.400 -40.855 1.00 87.88 176 HIS A O 1
ATOM 1374 N N . GLY A 1 177 ? 24.964 -8.079 -41.827 1.00 73.69 177 GLY A N 1
ATOM 1375 C CA . GLY A 1 177 ? 25.865 -9.195 -41.488 1.00 73.69 177 GLY A CA 1
ATOM 1376 C C . GLY A 1 177 ? 27.342 -9.034 -41.854 1.00 73.69 177 GLY A C 1
ATOM 1377 O O . GLY A 1 177 ? 28.177 -9.606 -41.156 1.00 73.69 177 GLY A O 1
ATOM 1378 N N . ASP A 1 178 ? 27.657 -8.210 -42.854 1.00 74.62 178 ASP A N 1
ATOM 1379 C CA . ASP A 1 178 ? 29.006 -8.137 -43.433 1.00 74.62 178 ASP A CA 1
ATOM 1380 C C . ASP A 1 178 ? 29.712 -6.792 -43.202 1.00 74.62 178 ASP A C 1
ATOM 1382 O O . ASP A 1 178 ? 30.868 -6.622 -43.584 1.00 74.62 178 ASP A O 1
ATOM 1386 N N . ASP A 1 179 ? 29.060 -5.838 -42.529 1.00 75.94 179 ASP A N 1
ATOM 1387 C CA . ASP A 1 179 ? 29.671 -4.538 -42.259 1.00 75.94 179 ASP A CA 1
ATOM 1388 C C . ASP A 1 179 ? 30.648 -4.627 -41.082 1.00 75.94 179 ASP A C 1
ATOM 1390 O O . ASP A 1 179 ? 30.256 -4.894 -39.940 1.00 75.94 179 ASP A O 1
ATOM 1394 N N . GLU A 1 180 ? 31.923 -4.328 -41.345 1.00 76.81 180 GLU A N 1
ATOM 1395 C CA . GLU A 1 180 ? 32.998 -4.295 -40.342 1.00 76.81 180 GLU A CA 1
ATOM 1396 C C . GLU A 1 180 ? 32.610 -3.418 -39.135 1.00 76.81 180 GLU A C 1
ATOM 1398 O O . GLU A 1 180 ? 32.766 -3.822 -37.979 1.00 76.81 180 GLU A O 1
ATOM 1403 N N . ALA A 1 181 ? 31.972 -2.274 -39.408 1.00 74.62 181 ALA A N 1
ATOM 1404 C CA . ALA A 1 181 ? 31.506 -1.315 -38.409 1.00 74.62 181 ALA A CA 1
ATOM 1405 C C . ALA A 1 181 ? 30.175 -1.697 -37.718 1.00 74.62 181 ALA A C 1
ATOM 1407 O O . ALA A 1 181 ? 29.773 -1.027 -36.766 1.00 74.62 181 ALA A O 1
ATOM 1408 N N . LYS A 1 182 ? 29.481 -2.760 -38.167 1.00 84.62 182 LYS A N 1
ATOM 1409 C CA . LYS A 1 182 ? 28.190 -3.250 -37.627 1.00 84.62 182 LYS A CA 1
ATOM 1410 C C . LYS A 1 182 ? 27.163 -2.133 -37.376 1.00 84.62 182 LYS A C 1
ATOM 1412 O O . LYS A 1 182 ? 26.466 -2.128 -36.356 1.00 84.62 182 LYS A O 1
ATOM 1417 N N . LEU A 1 183 ? 27.082 -1.171 -38.295 1.00 91.88 183 LEU A N 1
ATOM 1418 C CA . LEU A 1 183 ? 26.210 -0.006 -38.163 1.00 91.88 183 LEU A CA 1
ATOM 1419 C C . LEU A 1 183 ? 24.762 -0.346 -38.563 1.00 91.88 183 LEU A C 1
ATOM 1421 O O . LEU A 1 183 ? 24.537 -1.091 -39.520 1.00 91.88 183 LEU A O 1
ATOM 1425 N N . PRO A 1 184 ? 23.752 0.225 -37.884 1.00 94.25 184 PRO A N 1
ATOM 1426 C CA . PRO A 1 184 ? 22.351 0.081 -38.268 1.00 94.25 184 PRO A CA 1
ATOM 1427 C C . PRO A 1 184 ? 22.018 0.992 -39.466 1.00 94.25 184 PRO A C 1
ATOM 1429 O O . PRO A 1 184 ? 21.323 2.000 -39.338 1.00 94.25 184 PRO A O 1
ATOM 1432 N N . ARG A 1 185 ? 22.502 0.632 -40.664 1.00 92.38 185 ARG A N 1
ATOM 1433 C CA . ARG A 1 185 ? 22.370 1.425 -41.910 1.00 92.38 185 ARG A CA 1
ATOM 1434 C C . ARG A 1 185 ? 20.933 1.664 -42.386 1.00 92.38 185 ARG A C 1
ATOM 1436 O O . ARG A 1 185 ? 20.697 2.508 -43.242 1.00 92.38 185 ARG A O 1
ATOM 1443 N N . ARG A 1 186 ? 19.955 0.971 -41.796 1.00 94.38 186 ARG A N 1
ATOM 1444 C CA . ARG A 1 186 ? 18.521 1.194 -42.048 1.00 94.38 186 ARG A CA 1
ATOM 1445 C C . ARG A 1 186 ? 17.988 2.507 -41.459 1.00 94.38 186 ARG A C 1
ATOM 1447 O O . ARG A 1 186 ? 16.823 2.844 -41.652 1.00 94.38 186 ARG A O 1
ATOM 1454 N N . PHE A 1 187 ? 18.819 3.248 -40.731 1.00 95.12 187 PHE A N 1
ATOM 1455 C CA . PHE A 1 187 ? 18.468 4.536 -40.149 1.00 95.12 187 PHE A CA 1
ATOM 1456 C C . PHE A 1 187 ? 19.134 5.665 -40.919 1.00 95.12 187 PHE A C 1
ATOM 1458 O O . PHE A 1 187 ? 20.358 5.741 -41.022 1.00 95.12 187 PHE A O 1
ATOM 1465 N N . ARG A 1 188 ? 18.323 6.599 -41.411 1.00 93.94 188 ARG A N 1
ATOM 1466 C CA . ARG A 1 188 ? 18.777 7.758 -42.180 1.00 93.94 188 ARG A CA 1
ATOM 1467 C C . ARG A 1 188 ? 19.801 8.586 -41.413 1.00 93.94 188 ARG A C 1
ATOM 1469 O O . ARG A 1 188 ? 20.806 9.003 -41.975 1.00 93.94 188 ARG A O 1
ATOM 1476 N N . GLN A 1 189 ? 19.560 8.798 -40.122 1.00 91.75 189 GLN A N 1
ATOM 1477 C CA . GLN A 1 189 ? 20.467 9.561 -39.265 1.00 91.75 189 GLN A CA 1
ATOM 1478 C C . GLN A 1 189 ? 21.838 8.885 -39.100 1.00 91.75 189 GLN A C 1
ATOM 1480 O O . GLN A 1 189 ? 22.818 9.569 -38.827 1.00 91.75 189 GLN A O 1
ATOM 1485 N N . VAL A 1 190 ? 21.904 7.562 -39.276 1.00 92.69 190 VAL A N 1
ATOM 1486 C CA . VAL A 1 190 ? 23.135 6.767 -39.191 1.00 92.69 190 VAL A CA 1
ATOM 1487 C C . VAL A 1 190 ? 23.889 6.789 -40.516 1.00 92.69 190 VAL A C 1
ATOM 1489 O O . VAL A 1 190 ? 25.111 6.871 -40.506 1.00 92.69 190 VAL A O 1
ATOM 1492 N N . LEU A 1 191 ? 23.181 6.825 -41.651 1.00 89.38 191 LEU A N 1
ATOM 1493 C CA . LEU A 1 191 ? 23.806 7.026 -42.966 1.00 89.38 191 LEU A CA 1
ATOM 1494 C C . LEU A 1 191 ? 24.594 8.342 -43.029 1.00 89.38 191 LEU A C 1
ATOM 1496 O O . LEU A 1 191 ? 25.669 8.389 -43.612 1.00 89.38 191 LEU A O 1
ATOM 1500 N N . PHE A 1 192 ? 24.110 9.399 -42.371 1.00 88.19 192 PHE A N 1
ATOM 1501 C CA . PHE A 1 192 ? 24.827 10.678 -42.309 1.00 88.19 192 PHE A CA 1
ATOM 1502 C C . PHE A 1 192 ? 26.050 10.680 -41.379 1.00 88.19 192 PHE A C 1
ATOM 1504 O O . PHE A 1 192 ? 26.827 11.629 -41.426 1.00 88.19 192 PHE A O 1
ATOM 1511 N N . LEU A 1 193 ? 26.233 9.656 -40.538 1.00 88.00 193 LEU A N 1
ATOM 1512 C CA . LEU A 1 193 ? 27.446 9.505 -39.726 1.00 88.00 193 LEU A CA 1
ATOM 1513 C C . LEU A 1 193 ? 28.596 8.863 -40.500 1.00 88.00 193 LEU A C 1
ATOM 1515 O O . LEU A 1 193 ? 29.760 9.097 -40.166 1.00 88.00 193 LEU A O 1
ATOM 1519 N N . ASP A 1 194 ? 28.278 8.096 -41.542 1.00 78.44 194 ASP A N 1
ATOM 1520 C CA . ASP A 1 194 ? 29.245 7.414 -42.397 1.00 78.44 194 ASP A CA 1
ATOM 1521 C C . ASP A 1 194 ? 29.680 8.307 -43.578 1.00 78.44 194 ASP A C 1
ATOM 1523 O O . ASP A 1 194 ? 29.599 7.936 -44.743 1.00 78.44 194 ASP A O 1
ATOM 1527 N N . VAL A 1 195 ? 30.135 9.534 -43.281 1.00 72.62 195 VAL A N 1
ATOM 1528 C CA . VAL A 1 195 ? 30.554 10.529 -44.299 1.00 72.62 195 VAL A CA 1
ATOM 1529 C C . VAL A 1 195 ? 31.771 10.056 -45.115 1.00 72.62 195 VAL A C 1
ATOM 1531 O O . VAL A 1 195 ? 32.025 10.568 -46.203 1.00 72.62 195 VAL A O 1
ATOM 1534 N N . PHE A 1 196 ? 32.530 9.079 -44.606 1.00 63.84 196 PHE A N 1
ATOM 1535 C CA . PHE A 1 196 ? 33.817 8.662 -45.172 1.00 63.84 196 PHE A CA 1
ATOM 1536 C C . PHE A 1 196 ? 33.888 7.191 -45.615 1.00 63.84 196 PHE A C 1
ATOM 1538 O O . PHE A 1 196 ? 34.801 6.864 -46.372 1.00 63.84 196 PHE A O 1
ATOM 1545 N N . GLY A 1 197 ? 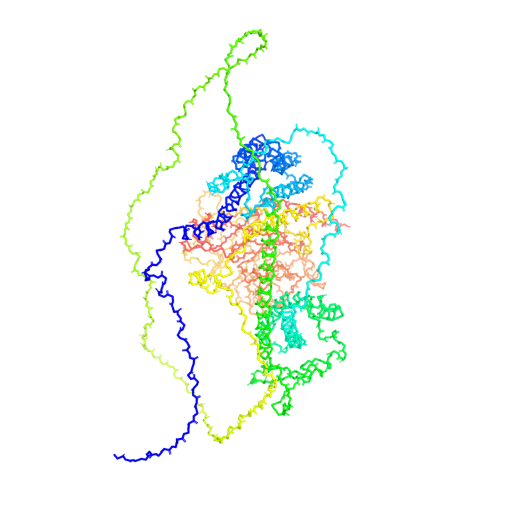32.983 6.307 -45.177 1.00 62.62 197 GLY A N 1
ATOM 1546 C CA . GLY A 1 197 ? 33.040 4.875 -45.500 1.00 62.62 197 GLY A CA 1
ATOM 1547 C C . GLY A 1 197 ? 32.478 4.506 -46.873 1.00 62.62 197 GLY A C 1
ATOM 1548 O O . GLY A 1 197 ? 32.857 3.475 -47.423 1.00 62.62 197 GLY A O 1
ATOM 1549 N N . ASP A 1 198 ? 31.640 5.357 -47.472 1.00 51.88 198 ASP A N 1
ATOM 1550 C CA . ASP A 1 198 ? 30.851 4.978 -48.656 1.00 51.88 198 ASP A CA 1
ATOM 1551 C C . ASP A 1 198 ? 31.476 5.365 -50.012 1.00 51.88 198 ASP A C 1
ATOM 1553 O O . ASP A 1 198 ? 30.939 5.052 -51.073 1.00 51.88 198 ASP A O 1
ATOM 1557 N N . VAL A 1 199 ? 32.646 6.014 -50.023 1.00 49.50 199 VAL A N 1
ATOM 1558 C CA . VAL A 1 199 ? 33.275 6.465 -51.285 1.00 49.50 199 VAL A CA 1
ATOM 1559 C C . VAL A 1 199 ? 33.958 5.310 -52.043 1.00 49.50 199 VAL A C 1
ATOM 1561 O O . VAL A 1 199 ? 34.215 5.425 -53.238 1.00 49.50 199 VAL A O 1
ATOM 1564 N N . GLY A 1 200 ? 34.243 4.180 -51.380 1.00 49.16 200 GLY A N 1
ATOM 1565 C CA . GLY A 1 200 ? 34.977 3.055 -51.981 1.00 49.16 200 GLY A CA 1
ATOM 1566 C C . GLY A 1 200 ? 34.147 1.823 -52.364 1.00 49.16 200 GLY A C 1
ATOM 1567 O O . GLY A 1 200 ? 34.620 1.008 -53.154 1.00 49.16 200 GLY A O 1
ATOM 1568 N N . GLY A 1 201 ? 32.944 1.654 -51.805 1.00 50.03 201 GLY A N 1
ATOM 1569 C CA . GLY A 1 201 ? 32.251 0.356 -51.787 1.00 50.03 201 GLY A CA 1
ATOM 1570 C C . GLY A 1 201 ? 30.974 0.252 -52.617 1.00 50.03 201 GLY A C 1
ATOM 1571 O O . GLY A 1 201 ? 30.539 -0.864 -52.901 1.00 50.03 201 GLY A O 1
ATOM 1572 N N . TRP A 1 202 ? 30.377 1.366 -53.053 1.00 48.56 202 TRP A N 1
ATOM 1573 C CA . TRP A 1 202 ? 29.109 1.335 -53.788 1.00 48.56 202 TRP A CA 1
ATOM 1574 C C . TRP A 1 202 ? 29.325 0.993 -55.274 1.00 48.56 202 TRP A C 1
ATOM 1576 O O . TRP A 1 202 ? 28.989 1.758 -56.177 1.00 48.56 202 TRP A O 1
ATOM 1586 N N . LYS A 1 203 ? 29.907 -0.181 -55.560 1.00 49.50 203 LYS A N 1
ATOM 1587 C CA . LYS A 1 203 ? 29.738 -0.818 -56.872 1.00 49.50 203 LYS A CA 1
ATOM 1588 C C . LYS A 1 203 ? 28.246 -1.083 -57.016 1.00 49.50 203 LYS A C 1
ATOM 1590 O O . LYS A 1 203 ? 27.671 -1.820 -56.221 1.00 49.50 203 LYS A O 1
ATOM 1595 N N . GLY A 1 204 ? 27.629 -0.387 -57.967 1.00 45.06 204 GLY A N 1
ATOM 1596 C CA . GLY A 1 204 ? 26.188 -0.332 -58.142 1.00 45.06 204 GLY A CA 1
ATOM 1597 C C . GLY A 1 204 ? 25.542 -1.704 -58.016 1.00 45.06 204 GLY A C 1
ATOM 1598 O O . GLY A 1 204 ? 25.780 -2.592 -58.824 1.00 45.06 204 GLY A O 1
ATOM 1599 N N . MET A 1 205 ? 24.647 -1.834 -57.040 1.00 48.53 205 MET A N 1
ATOM 1600 C CA . MET A 1 205 ? 23.655 -2.908 -56.965 1.00 48.53 205 MET A CA 1
ATOM 1601 C C . MET A 1 205 ? 22.553 -2.692 -58.026 1.00 48.53 205 MET A C 1
ATOM 1603 O O . MET A 1 205 ? 21.370 -2.907 -57.780 1.00 48.53 205 MET A O 1
ATOM 1607 N N . GLY A 1 206 ? 22.946 -2.180 -59.192 1.00 49.91 206 GLY A N 1
ATOM 1608 C CA . GLY A 1 206 ? 22.153 -2.115 -60.400 1.00 49.91 206 GLY A CA 1
ATOM 1609 C C . GLY A 1 206 ? 22.711 -3.173 -61.329 1.00 49.91 206 GLY A C 1
ATOM 1610 O O . GLY A 1 206 ? 23.684 -2.894 -62.016 1.00 49.91 206 GLY A O 1
ATOM 1611 N N . ASP A 1 207 ? 22.170 -4.384 -61.213 1.00 47.50 207 ASP A N 1
ATOM 1612 C CA . ASP A 1 207 ? 21.729 -5.244 -62.322 1.00 47.50 207 ASP A CA 1
ATOM 1613 C C . ASP A 1 207 ? 21.640 -6.711 -61.853 1.00 47.50 207 ASP A C 1
ATOM 1615 O O . ASP A 1 207 ? 22.429 -7.571 -62.224 1.00 47.50 207 ASP A O 1
ATOM 1619 N N . THR A 1 208 ? 20.694 -7.006 -60.957 1.00 46.12 208 THR A N 1
ATOM 1620 C CA . THR A 1 208 ? 20.186 -8.382 -60.798 1.00 46.12 208 THR A CA 1
ATOM 1621 C C . THR A 1 208 ? 18.727 -8.366 -61.205 1.00 46.12 208 THR A C 1
ATOM 1623 O O . THR A 1 208 ? 17.807 -8.269 -60.395 1.00 46.12 208 THR A O 1
ATOM 1626 N N . GLY A 1 209 ? 18.554 -8.351 -62.520 1.00 49.53 209 GLY A N 1
ATOM 1627 C CA . GLY A 1 209 ? 17.271 -8.381 -63.187 1.00 49.53 209 GLY A CA 1
ATOM 1628 C C . GLY A 1 209 ? 17.351 -9.075 -64.538 1.00 49.53 209 GLY A C 1
ATOM 1629 O O . GLY A 1 209 ? 16.782 -8.548 -65.480 1.00 49.53 209 GLY A O 1
ATOM 1630 N N . VAL A 1 210 ? 18.020 -10.230 -64.630 1.00 44.16 210 VAL A N 1
ATOM 1631 C CA . VAL A 1 210 ? 17.722 -11.243 -65.655 1.00 44.16 210 VAL A CA 1
ATOM 1632 C C . VAL A 1 210 ? 17.869 -12.626 -65.017 1.00 44.16 210 VAL A C 1
ATOM 1634 O O . VAL A 1 210 ? 18.944 -13.000 -64.555 1.00 44.16 210 VAL A O 1
ATOM 1637 N N . GLU A 1 211 ? 16.741 -13.328 -64.922 1.00 53.72 211 GLU A N 1
ATOM 1638 C CA . GLU A 1 211 ? 16.664 -14.774 -64.726 1.00 53.72 211 GLU A CA 1
ATOM 1639 C C . GLU A 1 211 ? 17.311 -15.467 -65.931 1.00 53.72 211 GLU A C 1
ATOM 1641 O O . GLU A 1 211 ? 16.888 -15.191 -67.047 1.00 53.72 211 GLU A O 1
ATOM 1646 N N . GLU A 1 212 ? 18.280 -16.360 -65.720 1.00 49.22 212 GLU A N 1
ATOM 1647 C CA . GLU A 1 212 ? 18.470 -17.571 -66.535 1.00 49.22 212 GLU A CA 1
ATOM 1648 C C . GLU A 1 212 ? 19.476 -18.521 -65.849 1.00 49.22 212 GLU A C 1
ATOM 1650 O O . GLU A 1 212 ? 20.532 -18.094 -65.389 1.00 49.22 212 GLU A O 1
ATOM 1655 N N . ASP A 1 213 ? 19.037 -19.776 -65.706 1.00 49.97 213 ASP A N 1
ATOM 1656 C CA . ASP A 1 213 ? 19.733 -21.053 -65.478 1.00 49.97 213 ASP A CA 1
ATOM 1657 C C . ASP A 1 213 ? 21.212 -21.071 -65.030 1.00 49.97 213 ASP A C 1
ATOM 1659 O O . ASP A 1 213 ? 22.094 -20.596 -65.733 1.00 49.97 213 ASP A O 1
ATOM 1663 N N . ASP A 1 214 ? 21.512 -21.772 -63.922 1.00 39.91 214 ASP A N 1
ATOM 1664 C CA . ASP A 1 214 ? 22.298 -23.015 -64.027 1.00 39.91 214 ASP A CA 1
ATOM 1665 C C . ASP A 1 214 ? 22.447 -23.800 -62.710 1.00 39.91 214 ASP A C 1
ATOM 1667 O O . ASP A 1 214 ? 22.753 -23.299 -61.626 1.00 39.91 214 ASP A O 1
ATOM 1671 N N . VAL A 1 215 ? 22.239 -25.104 -62.862 1.00 47.56 215 VAL A N 1
ATOM 1672 C CA . VAL A 1 215 ? 22.385 -26.180 -61.886 1.00 47.56 215 VAL A CA 1
ATOM 1673 C C . VAL A 1 215 ? 23.799 -26.738 -62.029 1.00 47.56 215 VAL A C 1
ATOM 1675 O O . VAL A 1 215 ? 23.961 -27.635 -62.840 1.00 47.56 215 VAL A O 1
ATOM 1678 N N . LEU A 1 216 ? 24.827 -26.253 -61.311 1.00 48.56 216 LEU A N 1
ATOM 1679 C CA . LEU A 1 216 ? 26.144 -26.938 -61.246 1.00 48.56 216 LEU A CA 1
ATOM 1680 C C . LEU A 1 216 ? 27.166 -26.267 -60.299 1.00 48.56 216 LEU A C 1
ATOM 1682 O O . LEU A 1 216 ? 28.180 -25.754 -60.746 1.00 48.56 216 LEU A O 1
ATOM 1686 N N . GLU A 1 217 ? 26.973 -26.292 -58.973 1.00 44.97 217 GLU A N 1
ATOM 1687 C CA . GLU A 1 217 ? 28.075 -25.895 -58.057 1.00 44.97 217 GLU A CA 1
ATOM 1688 C C . GLU A 1 217 ? 28.051 -26.569 -56.667 1.00 44.97 217 GLU A C 1
ATOM 1690 O O . GLU A 1 217 ? 28.583 -26.060 -55.683 1.00 44.97 217 GLU A O 1
ATOM 1695 N N . GLY A 1 218 ? 27.445 -27.758 -56.574 1.00 38.66 218 GLY A N 1
ATOM 1696 C CA . GLY A 1 218 ? 27.276 -28.491 -55.311 1.00 38.66 218 GLY A CA 1
ATOM 1697 C C . GLY A 1 218 ? 28.426 -29.415 -54.881 1.00 38.66 218 GLY A C 1
ATOM 1698 O O . GLY A 1 218 ? 28.424 -29.854 -53.735 1.00 38.66 218 GLY A O 1
ATOM 1699 N N . GLU A 1 219 ? 29.409 -29.728 -55.735 1.00 39.75 219 GLU A N 1
ATOM 1700 C CA . GLU A 1 219 ? 30.346 -30.842 -55.455 1.00 39.75 219 GLU A CA 1
ATOM 1701 C C . GLU A 1 219 ? 31.825 -30.456 -55.271 1.00 39.75 219 GLU A C 1
ATOM 1703 O O . GLU A 1 219 ? 32.631 -31.292 -54.866 1.00 39.75 219 GLU A O 1
ATOM 1708 N N . MET A 1 220 ? 32.218 -29.193 -55.462 1.00 41.81 220 MET A N 1
ATOM 1709 C CA . MET A 1 220 ? 33.648 -28.836 -55.499 1.00 41.81 220 MET A CA 1
ATOM 1710 C C . MET A 1 220 ? 34.263 -28.438 -54.139 1.00 41.81 220 MET A C 1
ATOM 1712 O O . MET A 1 220 ? 35.483 -28.350 -54.016 1.00 41.81 220 MET A O 1
ATOM 1716 N N . PHE A 1 221 ? 33.460 -28.256 -53.081 1.00 44.16 221 PHE A N 1
ATOM 1717 C CA . PHE A 1 221 ? 33.951 -27.771 -51.777 1.00 44.16 221 PHE A CA 1
ATOM 1718 C C . PHE A 1 221 ? 34.163 -28.841 -50.692 1.00 44.16 221 PHE A C 1
ATOM 1720 O O . PHE A 1 221 ? 34.626 -28.507 -49.603 1.00 44.16 221 PHE A O 1
ATOM 1727 N N . GLN A 1 222 ? 33.901 -30.126 -50.963 1.00 44.06 222 GLN A N 1
ATOM 1728 C CA . GLN A 1 222 ? 34.131 -31.199 -49.978 1.00 44.06 222 GLN A CA 1
ATOM 1729 C C . GLN A 1 222 ? 35.505 -31.888 -50.065 1.00 44.06 222 GLN A C 1
ATOM 1731 O O . GLN A 1 222 ? 35.821 -32.690 -49.189 1.00 44.06 222 GLN A O 1
ATOM 1736 N N . GLN A 1 223 ? 36.350 -31.577 -51.057 1.00 39.00 223 GLN A N 1
ATOM 1737 C CA . GLN A 1 223 ? 37.627 -32.290 -51.256 1.00 39.00 223 GLN A CA 1
ATOM 1738 C C . GLN A 1 223 ? 38.909 -31.493 -50.967 1.00 39.00 223 GLN A C 1
ATOM 1740 O O . GLN A 1 223 ? 39.991 -32.077 -50.994 1.00 39.00 223 GLN A O 1
ATOM 1745 N N . LEU A 1 224 ? 38.835 -30.208 -50.611 1.00 39.94 224 LEU A N 1
ATOM 1746 C CA . LEU A 1 224 ? 40.029 -29.409 -50.308 1.00 39.94 224 LEU A CA 1
ATOM 1747 C C . LEU A 1 224 ? 40.143 -29.113 -48.809 1.00 39.94 224 LEU A C 1
ATOM 1749 O O . LEU A 1 224 ? 39.409 -28.287 -48.274 1.00 39.94 224 LEU A O 1
ATOM 1753 N N . GLY A 1 225 ? 41.111 -29.762 -48.153 1.00 42.59 225 GLY A N 1
ATOM 1754 C CA . GLY A 1 225 ? 41.694 -29.241 -46.912 1.00 42.59 225 GLY A CA 1
ATOM 1755 C C . GLY A 1 225 ? 41.674 -30.156 -45.691 1.00 42.59 225 GLY A C 1
ATOM 1756 O O . GLY A 1 225 ? 41.457 -29.680 -44.582 1.00 42.59 225 GLY A O 1
ATOM 1757 N N . LYS A 1 226 ? 41.938 -31.457 -45.853 1.00 41.41 226 LYS A N 1
ATOM 1758 C CA . LYS A 1 226 ? 42.402 -32.317 -44.750 1.00 41.41 226 LYS A CA 1
ATOM 1759 C C . LYS A 1 226 ? 43.934 -32.244 -44.670 1.00 41.41 226 LYS A C 1
ATOM 1761 O O . LYS A 1 226 ? 44.609 -33.259 -44.804 1.00 41.41 226 LYS A O 1
ATOM 1766 N N . GLU A 1 227 ? 44.483 -31.039 -44.530 1.00 42.09 227 GLU A N 1
ATOM 1767 C CA . GLU A 1 227 ? 45.901 -30.866 -44.208 1.00 42.09 227 GLU A CA 1
ATOM 1768 C C . GLU A 1 227 ? 46.078 -31.052 -42.701 1.00 42.09 227 GLU A C 1
ATOM 1770 O O . GLU A 1 227 ? 45.470 -30.361 -41.882 1.00 42.09 227 GLU A O 1
ATOM 1775 N N . LYS A 1 228 ? 46.865 -32.074 -42.354 1.00 47.41 228 LYS A N 1
ATOM 1776 C CA . LYS A 1 228 ? 47.432 -32.275 -41.024 1.00 47.41 228 LYS A CA 1
ATOM 1777 C C . LYS A 1 228 ? 48.348 -31.084 -40.736 1.00 47.41 228 LYS A C 1
ATOM 1779 O O . LYS A 1 228 ? 49.475 -31.063 -41.210 1.00 47.41 228 LYS A O 1
ATOM 1784 N N . ASP A 1 229 ? 47.847 -30.100 -39.998 1.00 46.00 229 ASP A N 1
ATOM 1785 C CA . ASP A 1 229 ? 48.700 -29.112 -39.342 1.00 46.00 229 ASP A CA 1
ATOM 1786 C C . ASP A 1 229 ? 49.377 -29.799 -38.146 1.00 46.00 229 ASP A C 1
ATOM 1788 O O . ASP A 1 229 ? 48.713 -30.180 -37.179 1.00 46.00 229 ASP A O 1
ATOM 1792 N N . ASP A 1 230 ? 50.691 -29.977 -38.248 1.00 44.06 230 ASP A N 1
ATOM 1793 C CA . ASP A 1 230 ? 51.567 -30.541 -37.223 1.00 44.06 230 ASP A CA 1
ATOM 1794 C C . ASP A 1 230 ? 51.577 -29.677 -35.936 1.00 44.06 230 ASP A C 1
ATOM 1796 O O . ASP A 1 230 ? 52.178 -28.604 -35.854 1.00 44.06 230 ASP A O 1
ATOM 1800 N N . ASP A 1 231 ? 50.822 -30.135 -34.940 1.00 50.47 231 ASP A N 1
ATOM 1801 C CA . ASP A 1 231 ? 51.266 -30.565 -33.598 1.00 50.47 231 ASP A CA 1
ATOM 1802 C C . ASP A 1 231 ? 52.151 -29.666 -32.701 1.00 50.47 231 ASP A C 1
ATOM 1804 O O . ASP A 1 231 ? 52.661 -30.131 -31.691 1.00 50.47 231 ASP A O 1
ATOM 1808 N N . ASN A 1 232 ? 52.315 -28.368 -32.978 1.00 53.59 232 ASN A N 1
ATOM 1809 C CA . ASN A 1 232 ? 53.106 -27.469 -32.104 1.00 53.59 232 ASN A CA 1
ATOM 1810 C C . ASN A 1 232 ? 52.275 -26.420 -31.329 1.00 53.59 232 ASN A C 1
ATOM 1812 O O . ASN A 1 232 ? 52.819 -25.447 -30.806 1.00 53.59 232 ASN A O 1
ATOM 1816 N N . GLY A 1 233 ? 50.947 -26.581 -31.269 1.00 55.44 233 GLY A N 1
ATOM 1817 C CA . GLY A 1 233 ? 50.010 -25.633 -30.641 1.00 55.44 233 GLY A CA 1
ATOM 1818 C C . GLY A 1 233 ? 49.452 -26.034 -29.267 1.00 55.44 233 GLY A C 1
ATOM 1819 O O . GLY A 1 233 ? 48.617 -25.306 -28.736 1.00 55.44 233 GLY A O 1
ATOM 1820 N N . GLU A 1 234 ? 49.883 -27.161 -28.692 1.00 61.03 234 GLU A N 1
ATOM 1821 C CA . GLU A 1 234 ? 49.314 -27.730 -27.456 1.00 61.03 234 GLU A CA 1
ATOM 1822 C C . GLU A 1 234 ? 49.650 -27.051 -26.098 1.00 61.03 234 GLU A C 1
ATOM 1824 O O . GLU A 1 234 ? 48.831 -27.195 -25.185 1.00 61.03 234 GLU A O 1
ATOM 1829 N N . PRO A 1 235 ? 50.740 -26.270 -25.891 1.00 61.59 235 PRO A N 1
ATOM 1830 C CA . PRO A 1 235 ? 51.153 -25.897 -24.528 1.00 61.59 235 PRO A CA 1
ATOM 1831 C C . PRO A 1 235 ? 50.216 -24.895 -23.830 1.00 61.59 235 PRO A C 1
ATOM 1833 O O . PRO A 1 235 ? 50.039 -24.952 -22.616 1.00 61.59 235 PRO A O 1
ATOM 1836 N N . ASP A 1 236 ? 49.535 -24.022 -24.582 1.00 76.62 236 ASP A N 1
ATOM 1837 C CA . ASP A 1 236 ? 48.615 -23.024 -24.005 1.00 76.62 236 ASP A CA 1
ATOM 1838 C C . ASP A 1 236 ? 47.346 -23.664 -23.403 1.00 76.62 236 ASP A C 1
ATOM 1840 O O . ASP A 1 236 ? 46.646 -23.056 -22.588 1.00 76.62 236 ASP A O 1
ATOM 1844 N N . TYR A 1 237 ? 47.003 -24.883 -23.831 1.00 83.81 237 TYR A N 1
ATOM 1845 C CA . TYR A 1 237 ? 45.772 -25.544 -23.412 1.00 83.81 237 TYR A CA 1
ATOM 1846 C C . TYR A 1 237 ? 45.934 -26.300 -22.086 1.00 83.81 237 TYR A C 1
ATOM 1848 O O . TYR A 1 237 ? 44.999 -26.377 -21.277 1.00 83.81 237 TYR A O 1
ATOM 1856 N N . GLU A 1 238 ? 47.129 -26.832 -21.835 1.00 88.44 238 GLU A N 1
ATOM 1857 C CA . GLU A 1 238 ? 47.459 -27.488 -20.572 1.00 88.44 238 GLU A CA 1
ATOM 1858 C C . GLU A 1 238 ? 47.484 -26.499 -19.408 1.00 88.44 238 GLU A C 1
ATOM 1860 O O . GLU A 1 238 ? 46.896 -26.792 -18.365 1.00 88.44 238 GLU A O 1
ATOM 1865 N N . GLU A 1 239 ? 48.054 -25.308 -19.609 1.00 91.69 239 GLU A N 1
ATOM 1866 C CA . GLU A 1 239 ? 48.090 -24.243 -18.599 1.00 91.69 239 GLU A CA 1
ATOM 1867 C C . GLU A 1 239 ? 46.675 -23.785 -18.213 1.00 91.69 239 GLU A C 1
ATOM 1869 O O . GLU A 1 239 ? 46.322 -23.760 -17.031 1.00 91.69 239 GLU A O 1
ATOM 1874 N N . LEU A 1 240 ? 45.816 -23.518 -19.206 1.00 91.31 240 LEU A N 1
ATOM 1875 C CA . LEU A 1 240 ? 44.420 -23.143 -18.963 1.00 91.31 240 LEU A CA 1
ATOM 1876 C C . LEU A 1 240 ? 43.669 -24.237 -18.193 1.00 91.31 240 LEU A C 1
ATOM 1878 O O . LEU A 1 240 ? 42.888 -23.945 -17.286 1.00 91.31 240 LEU A O 1
ATOM 1882 N N . THR A 1 241 ? 43.926 -25.503 -18.530 1.00 90.31 241 THR A N 1
ATOM 1883 C CA . THR A 1 241 ? 43.297 -26.634 -17.846 1.00 90.31 241 THR A CA 1
ATOM 1884 C C . THR A 1 241 ? 43.788 -26.755 -16.401 1.00 90.31 241 THR A C 1
ATOM 1886 O O . THR A 1 241 ? 42.977 -26.972 -15.501 1.00 90.31 241 THR A O 1
ATOM 1889 N N . ALA A 1 242 ? 45.088 -26.580 -16.152 1.00 92.75 242 ALA A N 1
ATOM 1890 C CA . ALA A 1 242 ? 45.660 -26.618 -14.808 1.00 92.75 242 ALA A CA 1
ATOM 1891 C C . ALA A 1 242 ? 45.059 -25.528 -13.905 1.00 92.75 242 ALA A C 1
ATOM 1893 O O . ALA A 1 242 ? 44.636 -25.819 -12.784 1.00 92.75 242 ALA A O 1
ATOM 1894 N N . VAL A 1 243 ? 44.924 -24.300 -14.417 1.00 93.88 243 VAL A N 1
ATOM 1895 C CA . VAL A 1 243 ? 44.301 -23.190 -13.679 1.00 93.88 243 VAL A CA 1
ATOM 1896 C C . VAL A 1 243 ? 42.804 -23.420 -13.468 1.00 93.88 243 VAL A C 1
ATOM 1898 O O . VAL A 1 243 ? 42.295 -23.166 -12.376 1.00 93.88 243 VAL A O 1
ATOM 1901 N N . ALA A 1 244 ? 42.092 -23.978 -14.452 1.00 93.25 244 ALA A N 1
ATOM 1902 C CA . ALA A 1 244 ? 40.682 -24.334 -14.291 1.00 93.25 244 ALA A CA 1
ATOM 1903 C C . ALA A 1 244 ? 40.476 -25.393 -13.192 1.00 93.25 244 ALA A C 1
ATOM 1905 O O . ALA A 1 244 ? 39.553 -25.270 -12.386 1.00 93.25 244 ALA A O 1
ATOM 1906 N N . HIS A 1 245 ? 41.350 -26.402 -13.116 1.00 91.88 245 HIS A N 1
ATOM 1907 C CA . HIS A 1 245 ? 41.329 -27.398 -12.042 1.00 91.88 245 HIS A CA 1
ATOM 1908 C C . HIS A 1 245 ? 41.647 -26.787 -10.673 1.00 91.88 245 HIS A C 1
ATOM 1910 O O . HIS A 1 245 ? 40.956 -27.100 -9.704 1.00 91.88 245 HIS A O 1
ATOM 1916 N N . ALA A 1 246 ? 42.638 -25.896 -10.586 1.00 94.50 246 ALA A N 1
ATOM 1917 C CA . ALA A 1 246 ? 42.965 -25.199 -9.343 1.00 94.50 246 ALA A CA 1
ATOM 1918 C C . ALA A 1 246 ? 41.793 -24.331 -8.849 1.00 94.50 246 ALA A C 1
ATOM 1920 O O . ALA A 1 246 ? 41.425 -24.399 -7.675 1.00 94.50 246 ALA A O 1
ATOM 1921 N N . ALA A 1 247 ? 41.150 -23.581 -9.749 1.00 95.44 247 ALA A N 1
ATOM 1922 C CA . ALA A 1 247 ? 39.973 -22.774 -9.435 1.00 95.44 247 ALA A CA 1
ATOM 1923 C C . ALA A 1 247 ? 38.786 -23.635 -8.972 1.00 95.44 247 ALA A C 1
ATOM 1925 O O . ALA A 1 247 ? 38.134 -23.306 -7.981 1.00 95.44 247 ALA A O 1
ATOM 1926 N N . ALA A 1 248 ? 38.527 -24.763 -9.643 1.00 93.50 248 ALA A N 1
ATOM 1927 C CA . ALA A 1 248 ? 37.470 -25.699 -9.258 1.00 93.50 248 ALA A CA 1
ATOM 1928 C C . ALA A 1 248 ? 37.735 -26.360 -7.890 1.00 93.50 248 ALA A C 1
ATOM 1930 O O . ALA A 1 248 ? 36.811 -26.514 -7.087 1.00 93.50 248 ALA A O 1
ATOM 1931 N N . ALA A 1 249 ? 38.991 -26.704 -7.590 1.00 93.81 249 ALA A N 1
ATOM 1932 C CA . ALA A 1 249 ? 39.379 -27.248 -6.291 1.00 93.81 249 ALA A CA 1
ATOM 1933 C C . ALA A 1 249 ? 39.158 -26.227 -5.162 1.00 93.81 249 ALA A C 1
ATOM 1935 O O . ALA A 1 249 ? 38.531 -26.554 -4.156 1.00 93.81 249 ALA A O 1
ATOM 1936 N N . GLN A 1 250 ? 39.583 -24.972 -5.353 1.00 96.44 250 GLN A N 1
ATOM 1937 C CA . GLN A 1 250 ? 39.347 -23.905 -4.371 1.00 96.44 250 GLN A CA 1
ATOM 1938 C C . GLN A 1 250 ? 37.856 -23.615 -4.180 1.00 96.44 250 GLN A C 1
ATOM 1940 O O . GLN A 1 250 ? 37.398 -23.429 -3.052 1.00 96.44 250 GLN A O 1
ATOM 1945 N N . LEU A 1 251 ? 37.075 -23.632 -5.265 1.00 95.88 251 LEU A N 1
ATOM 1946 C CA . LEU A 1 251 ? 35.625 -23.462 -5.191 1.00 95.88 251 LEU A CA 1
ATOM 1947 C C . LEU A 1 251 ? 34.979 -24.562 -4.339 1.00 95.88 251 LEU A C 1
ATOM 1949 O O . LEU A 1 251 ? 34.092 -24.272 -3.538 1.00 95.88 251 LEU A O 1
ATOM 1953 N N . THR A 1 252 ? 35.454 -25.802 -4.476 1.00 94.81 252 THR A N 1
ATOM 1954 C CA . THR A 1 252 ? 34.981 -26.945 -3.682 1.00 94.81 252 THR A CA 1
ATOM 1955 C C . THR A 1 252 ? 35.295 -26.751 -2.196 1.00 94.81 252 THR A C 1
ATOM 1957 O O . THR A 1 252 ? 34.418 -26.947 -1.359 1.00 94.81 252 THR A O 1
ATOM 1960 N N . ILE A 1 253 ? 36.499 -26.278 -1.856 1.00 96.44 253 ILE A N 1
ATOM 1961 C CA . ILE A 1 253 ? 36.881 -25.976 -0.466 1.00 96.44 253 ILE A CA 1
ATOM 1962 C C . ILE A 1 253 ? 35.962 -24.895 0.123 1.00 96.44 253 ILE A C 1
ATOM 1964 O O . ILE A 1 253 ? 35.368 -25.090 1.183 1.00 96.44 253 ILE A O 1
ATOM 1968 N N . ALA A 1 254 ? 35.766 -23.777 -0.581 1.00 97.38 254 ALA A N 1
ATOM 1969 C CA . ALA A 1 254 ? 34.877 -22.709 -0.119 1.00 97.38 254 ALA A CA 1
ATOM 1970 C C . ALA A 1 254 ? 33.419 -23.185 0.053 1.00 97.38 254 ALA A C 1
ATOM 1972 O O . ALA A 1 254 ? 32.742 -22.780 1.001 1.00 97.38 254 ALA A O 1
ATOM 1973 N N . GLN A 1 255 ? 32.944 -24.082 -0.819 1.00 96.25 255 GLN A N 1
ATOM 1974 C CA . GLN A 1 255 ? 31.622 -24.704 -0.699 1.00 96.25 255 GLN A CA 1
ATOM 1975 C C . GLN A 1 255 ? 31.471 -25.532 0.569 1.00 96.25 255 GLN A C 1
ATOM 1977 O O . GLN A 1 255 ? 30.463 -25.370 1.253 1.00 96.25 255 GLN A O 1
ATOM 1982 N N . CYS A 1 256 ? 32.448 -26.379 0.899 1.00 97.12 256 CYS A N 1
ATOM 1983 C CA . CYS A 1 256 ? 32.436 -27.158 2.138 1.00 97.12 256 CYS A CA 1
ATOM 1984 C C . CYS A 1 256 ? 32.307 -26.234 3.361 1.00 97.12 256 CYS A C 1
ATOM 1986 O O . CYS A 1 256 ? 31.461 -26.455 4.229 1.00 97.12 256 CYS A O 1
ATOM 1988 N N . GLY A 1 257 ? 33.057 -25.124 3.373 1.00 97.56 257 GLY A N 1
ATOM 1989 C CA . GLY A 1 257 ? 33.012 -24.145 4.461 1.00 97.56 257 GLY A CA 1
ATOM 1990 C C . GLY A 1 257 ? 31.650 -23.458 4.615 1.00 97.56 257 GLY A C 1
ATOM 1991 O O . GLY A 1 257 ? 31.065 -23.474 5.699 1.00 97.56 257 GLY A O 1
ATOM 1992 N N . VAL A 1 258 ? 31.098 -22.908 3.526 1.00 97.81 258 VAL A N 1
ATOM 1993 C CA . VAL A 1 258 ? 29.776 -22.246 3.543 1.00 97.81 258 VAL A CA 1
ATOM 1994 C C . VAL A 1 258 ? 28.649 -23.240 3.849 1.00 97.81 258 VAL A C 1
ATOM 1996 O O . VAL A 1 258 ? 27.683 -22.886 4.532 1.00 97.81 258 VAL A O 1
ATOM 1999 N N . ARG A 1 259 ? 28.760 -24.489 3.376 1.00 97.31 259 ARG A N 1
ATOM 2000 C CA . ARG A 1 259 ? 27.780 -25.553 3.634 1.00 97.31 259 ARG A CA 1
ATOM 2001 C C . ARG A 1 259 ? 27.727 -25.917 5.115 1.00 97.31 259 ARG A C 1
ATOM 2003 O O . ARG A 1 259 ? 26.629 -25.975 5.662 1.00 97.31 259 ARG A O 1
ATOM 2010 N N . ARG A 1 260 ? 28.882 -26.106 5.766 1.00 97.62 260 ARG A N 1
ATOM 2011 C CA . ARG A 1 260 ? 28.958 -26.376 7.212 1.00 97.62 260 ARG A CA 1
ATOM 2012 C C . ARG A 1 260 ? 28.349 -25.243 8.033 1.00 97.62 260 ARG A C 1
ATOM 2014 O O . ARG A 1 260 ? 27.479 -25.495 8.858 1.00 97.62 260 ARG A O 1
ATOM 2021 N N . TRP A 1 261 ? 28.719 -23.994 7.744 1.00 98.12 261 TRP A N 1
ATOM 2022 C CA . TRP A 1 261 ? 28.147 -22.831 8.432 1.00 98.12 261 TRP A CA 1
ATOM 2023 C C . TRP A 1 261 ? 26.639 -22.665 8.191 1.00 98.12 261 TRP A C 1
ATOM 2025 O O . TRP A 1 261 ? 25.918 -22.251 9.091 1.00 98.12 261 TRP A O 1
ATOM 2035 N N . SER A 1 262 ? 26.133 -23.049 7.015 1.00 97.44 262 SER A N 1
ATOM 2036 C CA . SER A 1 262 ? 24.690 -23.018 6.716 1.00 97.44 262 SER A CA 1
ATOM 2037 C C . SER A 1 262 ? 23.885 -24.117 7.415 1.00 97.44 262 SER A C 1
ATOM 2039 O O . SER A 1 262 ? 22.659 -24.047 7.424 1.00 97.44 262 SER A O 1
ATOM 2041 N N . ALA A 1 263 ? 24.547 -25.126 7.979 1.00 97.50 263 ALA A N 1
ATOM 2042 C CA . ALA A 1 263 ? 23.915 -26.206 8.730 1.00 97.50 263 ALA A CA 1
ATOM 2043 C C . ALA A 1 263 ? 23.943 -25.985 10.251 1.00 97.50 263 ALA A C 1
ATOM 2045 O O . ALA A 1 263 ? 23.348 -26.766 10.993 1.00 97.50 263 ALA A O 1
ATOM 2046 N N . VAL A 1 264 ? 24.598 -24.914 10.714 1.00 97.56 264 VAL A N 1
ATOM 2047 C CA . VAL A 1 264 ? 24.533 -24.474 12.109 1.00 97.56 264 VAL A CA 1
ATOM 2048 C C . VAL A 1 264 ? 23.090 -24.062 12.433 1.00 97.56 264 VAL A C 1
ATOM 2050 O O . VAL A 1 264 ? 22.478 -23.325 11.653 1.00 97.56 264 VAL A O 1
ATOM 2053 N N . PRO A 1 265 ? 22.518 -24.503 13.568 1.00 96.81 265 PRO A N 1
ATOM 2054 C CA . PRO A 1 265 ? 21.185 -24.085 13.976 1.00 96.81 265 PRO A CA 1
ATOM 2055 C C . PRO A 1 265 ? 21.068 -22.561 14.086 1.00 96.81 265 PRO A C 1
ATOM 2057 O O . PRO A 1 265 ? 21.949 -21.895 14.625 1.00 96.81 265 PRO A O 1
ATOM 2060 N N . SER A 1 266 ? 19.941 -21.999 13.647 1.00 95.62 266 SER A N 1
ATOM 2061 C CA . SER A 1 266 ? 19.745 -20.542 13.611 1.00 95.62 266 SER A CA 1
ATOM 2062 C C . SER A 1 266 ? 19.825 -19.866 14.983 1.00 95.62 266 SER A C 1
ATOM 2064 O O . SER A 1 266 ? 20.123 -18.681 15.050 1.00 95.62 266 SER A O 1
ATOM 2066 N N . TRP A 1 267 ? 19.564 -20.597 16.072 1.00 94.94 267 TRP A N 1
ATOM 2067 C CA . TRP A 1 267 ? 19.697 -20.083 17.438 1.00 94.94 267 TRP A CA 1
ATOM 2068 C C . TRP A 1 267 ? 21.155 -19.899 17.873 1.00 94.94 267 TRP A C 1
ATOM 2070 O O . TRP A 1 267 ? 21.406 -19.137 18.801 1.00 94.94 267 TRP A O 1
ATOM 2080 N N . ALA A 1 268 ? 22.104 -20.582 17.223 1.00 94.50 268 ALA A N 1
ATOM 2081 C CA . ALA A 1 268 ? 23.521 -20.468 17.546 1.00 94.50 268 ALA A CA 1
ATOM 2082 C C . ALA A 1 268 ? 24.187 -19.272 16.848 1.00 94.50 268 ALA A C 1
ATOM 2084 O O . ALA A 1 268 ? 25.199 -18.760 17.320 1.00 94.50 268 ALA A O 1
ATOM 2085 N N . LEU A 1 269 ? 23.606 -18.808 15.737 1.00 95.75 269 LEU A N 1
ATOM 2086 C CA . LEU A 1 269 ? 24.108 -17.674 14.968 1.00 95.75 269 LEU A CA 1
ATOM 2087 C C . LEU A 1 269 ? 23.600 -16.356 15.549 1.00 95.75 269 LEU A C 1
ATOM 2089 O O . LEU A 1 269 ? 22.392 -16.126 15.648 1.00 95.75 269 LEU A O 1
ATOM 2093 N N . ASN A 1 270 ? 24.516 -15.436 15.843 1.00 94.38 270 ASN A N 1
ATOM 2094 C CA . ASN A 1 270 ? 24.117 -14.064 16.130 1.00 94.38 270 ASN A CA 1
ATOM 2095 C C . ASN A 1 270 ? 23.662 -13.345 14.837 1.00 94.38 270 ASN A C 1
ATOM 2097 O O . ASN A 1 270 ? 23.908 -13.789 13.709 1.00 94.38 270 ASN A O 1
ATOM 2101 N N . LYS A 1 271 ? 22.988 -12.195 14.981 1.00 94.12 271 LYS A N 1
ATOM 2102 C CA . LYS A 1 271 ? 22.460 -11.437 13.828 1.00 94.12 271 LYS A CA 1
ATOM 2103 C C . LYS A 1 271 ? 23.547 -11.001 12.838 1.00 94.12 271 LYS A C 1
ATOM 2105 O O . LYS A 1 271 ? 23.242 -10.842 11.659 1.00 94.12 271 LYS A O 1
ATOM 2110 N N . GLN A 1 272 ? 24.773 -10.767 13.303 1.00 95.00 272 GLN A N 1
ATOM 2111 C CA . GLN A 1 272 ? 25.881 -10.329 12.457 1.00 95.00 272 GLN A CA 1
ATOM 2112 C C . GLN A 1 272 ? 26.444 -11.501 11.644 1.00 95.00 272 GLN A C 1
ATOM 2114 O O . GLN A 1 272 ? 26.494 -11.418 10.423 1.00 95.00 272 GLN A O 1
ATOM 2119 N N . GLN A 1 273 ? 26.718 -12.633 12.291 1.00 96.25 273 GLN A N 1
ATOM 2120 C CA . GLN A 1 273 ? 27.142 -13.883 11.657 1.00 96.25 273 GLN A CA 1
ATOM 2121 C C . GLN A 1 273 ? 26.131 -14.365 10.614 1.00 96.25 273 GLN A C 1
ATOM 2123 O O . GLN A 1 273 ? 26.525 -14.857 9.560 1.00 96.25 273 GLN A O 1
ATOM 2128 N N . HIS A 1 274 ? 24.829 -14.183 10.861 1.00 96.56 274 HIS A N 1
ATOM 2129 C CA . HIS A 1 274 ? 23.805 -14.511 9.871 1.00 96.56 274 HIS A CA 1
ATOM 2130 C C . HIS A 1 274 ? 23.931 -13.650 8.601 1.00 96.56 274 HIS A C 1
ATOM 2132 O O . HIS A 1 274 ? 23.820 -14.175 7.492 1.00 96.56 274 HIS A O 1
ATOM 2138 N N . LYS A 1 275 ? 24.188 -12.343 8.744 1.00 96.31 275 LYS A N 1
ATOM 2139 C CA . LYS A 1 275 ? 24.407 -11.441 7.600 1.00 96.31 275 LYS A CA 1
ATOM 2140 C C . LYS A 1 275 ? 25.702 -11.767 6.863 1.00 96.31 275 LYS A C 1
ATOM 2142 O O . LYS A 1 275 ? 25.710 -11.805 5.636 1.00 96.31 275 LYS A O 1
ATOM 2147 N N . ASP A 1 276 ? 26.774 -12.032 7.602 1.00 97.19 276 ASP A N 1
ATOM 2148 C CA . ASP A 1 276 ? 28.075 -12.365 7.027 1.00 97.19 276 ASP A CA 1
ATOM 2149 C C . ASP A 1 276 ? 28.007 -13.694 6.259 1.00 97.19 276 ASP A C 1
ATOM 2151 O O . ASP A 1 276 ? 28.499 -13.792 5.137 1.00 97.19 276 ASP A O 1
ATOM 2155 N N . LEU A 1 277 ? 27.298 -14.695 6.789 1.00 97.75 277 LEU A N 1
ATOM 2156 C CA . LEU A 1 277 ? 27.067 -15.963 6.100 1.00 97.75 277 LEU A CA 1
ATOM 2157 C C . LEU A 1 277 ? 26.236 -15.802 4.815 1.00 97.75 277 LEU A C 1
ATOM 2159 O O . LEU A 1 277 ? 26.555 -16.431 3.804 1.00 97.75 277 LEU A O 1
ATOM 2163 N N . GLU A 1 278 ? 25.191 -14.967 4.822 1.00 96.62 278 GLU A N 1
ATOM 2164 C CA . GLU A 1 278 ? 24.420 -14.649 3.609 1.00 96.62 278 GLU A CA 1
ATOM 2165 C C . GLU A 1 278 ? 25.290 -13.964 2.551 1.00 96.62 278 GLU A C 1
ATOM 2167 O O . GLU A 1 278 ? 25.280 -14.371 1.387 1.00 96.62 278 GLU A O 1
ATOM 2172 N N . PHE A 1 279 ? 26.119 -13.002 2.961 1.00 96.94 279 PHE A N 1
ATOM 2173 C CA . PHE A 1 279 ? 27.059 -12.329 2.070 1.00 96.94 279 PHE A CA 1
ATOM 2174 C C . PHE A 1 279 ? 28.066 -13.306 1.438 1.00 96.94 279 PHE A C 1
ATOM 2176 O O . PHE A 1 279 ? 28.272 -13.288 0.221 1.00 96.94 279 PHE A O 1
ATOM 2183 N N . LEU A 1 280 ? 28.659 -14.207 2.232 1.00 97.62 280 LEU A N 1
ATOM 2184 C CA . LEU A 1 280 ? 29.587 -15.227 1.728 1.00 97.62 280 LEU A CA 1
ATOM 2185 C C . LEU A 1 280 ? 28.897 -16.214 0.773 1.00 97.62 280 LEU A C 1
ATOM 2187 O O . LEU A 1 280 ? 29.487 -16.616 -0.234 1.00 97.62 280 LEU A O 1
ATOM 2191 N N . ARG A 1 281 ? 27.633 -16.572 1.033 1.00 96.75 281 ARG A N 1
ATOM 2192 C CA . ARG A 1 281 ? 26.828 -17.430 0.149 1.00 96.75 281 ARG A CA 1
ATOM 2193 C C . ARG A 1 281 ? 26.599 -16.781 -1.218 1.00 96.75 281 ARG A C 1
ATOM 2195 O O . ARG A 1 281 ? 26.746 -17.451 -2.243 1.00 96.75 281 ARG A O 1
ATOM 2202 N N . ASP A 1 282 ? 26.296 -15.488 -1.246 1.00 95.25 282 ASP A N 1
ATOM 2203 C CA . ASP A 1 282 ? 26.111 -14.742 -2.492 1.00 95.25 282 ASP A CA 1
ATOM 2204 C C . ASP A 1 282 ? 27.420 -14.603 -3.280 1.00 95.25 282 ASP A C 1
ATOM 2206 O O . ASP A 1 282 ? 27.438 -14.811 -4.499 1.00 95.25 282 ASP A O 1
ATOM 2210 N N . GLN A 1 283 ? 28.543 -14.335 -2.603 1.00 96.38 283 GLN A N 1
ATOM 2211 C CA . GLN A 1 283 ? 29.859 -14.318 -3.249 1.00 96.38 283 GLN A CA 1
ATOM 2212 C C . GLN A 1 283 ? 30.213 -15.675 -3.865 1.00 96.38 283 GLN A C 1
ATOM 2214 O O . GLN A 1 283 ? 30.628 -15.738 -5.025 1.00 96.38 283 GLN A O 1
ATOM 2219 N N . LEU A 1 284 ? 29.997 -16.765 -3.125 1.00 96.19 284 LEU A N 1
ATOM 2220 C CA . LEU A 1 284 ? 30.232 -18.122 -3.610 1.00 96.19 284 LEU A CA 1
ATOM 2221 C C . LEU A 1 284 ? 29.415 -18.424 -4.872 1.00 96.19 284 LEU A C 1
ATOM 2223 O O . LEU A 1 284 ? 29.946 -18.976 -5.837 1.00 96.19 284 LEU A O 1
ATOM 2227 N N . LYS A 1 285 ? 28.137 -18.028 -4.891 1.00 94.62 285 LYS A N 1
ATOM 2228 C CA . LYS A 1 285 ? 27.244 -18.198 -6.046 1.00 94.62 285 LYS A CA 1
ATOM 2229 C C . LYS A 1 285 ? 27.742 -17.432 -7.275 1.00 94.62 285 LYS A C 1
ATOM 2231 O O . LYS A 1 285 ? 27.718 -17.968 -8.383 1.00 94.62 285 LYS A O 1
ATOM 2236 N N . ASN A 1 286 ? 28.224 -16.205 -7.093 1.00 94.31 286 ASN A N 1
ATOM 2237 C CA . ASN A 1 286 ? 28.751 -15.387 -8.188 1.00 94.31 286 ASN A CA 1
ATOM 2238 C C . ASN A 1 286 ? 30.022 -15.995 -8.804 1.00 94.31 286 ASN A C 1
ATOM 2240 O O . ASN A 1 286 ? 30.124 -16.110 -10.029 1.00 94.31 286 ASN A O 1
ATOM 2244 N N . TRP A 1 287 ? 30.964 -16.445 -7.971 1.00 95.19 287 TRP A N 1
ATOM 2245 C CA . TRP A 1 287 ? 32.198 -17.074 -8.453 1.00 95.19 287 TRP A CA 1
ATOM 2246 C C . TRP A 1 287 ? 31.967 -18.462 -9.053 1.00 95.19 287 TRP A C 1
ATOM 2248 O O . TRP A 1 287 ? 32.545 -18.781 -10.092 1.00 95.19 287 TRP A O 1
ATOM 2258 N N . SER A 1 288 ? 31.052 -19.244 -8.478 1.00 95.06 288 SER A N 1
ATOM 2259 C CA . SER A 1 288 ? 30.571 -20.510 -9.040 1.00 95.06 288 SER A CA 1
ATOM 2260 C C . SER A 1 288 ? 30.100 -20.356 -10.493 1.00 95.06 288 SER A C 1
ATOM 2262 O O . SER A 1 288 ? 30.576 -21.071 -11.379 1.00 95.06 288 SER A O 1
ATOM 2264 N N . ASN A 1 289 ? 29.258 -19.351 -10.767 1.00 93.12 289 ASN A N 1
ATOM 2265 C CA . ASN A 1 289 ? 28.756 -19.062 -12.116 1.00 93.12 289 ASN A CA 1
ATOM 2266 C C . ASN A 1 289 ? 29.857 -18.658 -13.112 1.00 93.12 289 ASN A C 1
ATOM 2268 O O . ASN A 1 289 ? 29.642 -18.737 -14.320 1.00 93.12 289 ASN A O 1
ATOM 2272 N N . THR A 1 290 ? 31.018 -18.222 -12.621 1.00 92.75 290 THR A N 1
ATOM 2273 C CA . THR A 1 290 ? 32.160 -17.812 -13.449 1.00 92.75 290 THR A CA 1
ATOM 2274 C C . THR A 1 290 ? 33.099 -18.984 -13.737 1.00 92.75 290 THR A C 1
ATOM 2276 O O . THR A 1 290 ? 33.510 -19.173 -14.879 1.00 92.75 290 THR A O 1
ATOM 2279 N N . ILE A 1 291 ? 33.423 -19.791 -12.721 1.00 94.25 291 ILE A N 1
ATOM 2280 C CA . ILE A 1 291 ? 34.388 -20.897 -12.829 1.00 94.25 291 ILE A CA 1
ATOM 2281 C C . ILE A 1 291 ? 33.779 -22.103 -13.557 1.00 94.25 291 ILE A C 1
ATOM 2283 O O . ILE A 1 291 ? 34.437 -22.693 -14.415 1.00 94.25 291 ILE A O 1
ATOM 2287 N N . LEU A 1 292 ? 32.526 -22.468 -13.254 1.00 93.00 292 LEU A N 1
ATOM 2288 C CA . LEU A 1 292 ? 31.908 -23.688 -13.789 1.00 93.00 292 LEU A CA 1
ATOM 2289 C C . LEU A 1 292 ? 31.860 -23.755 -15.322 1.00 93.00 292 LEU A C 1
ATOM 2291 O O . LEU A 1 292 ? 32.256 -24.790 -15.856 1.00 93.00 292 LEU A O 1
ATOM 2295 N N . PRO A 1 293 ? 31.401 -22.719 -16.056 1.00 92.88 293 PRO A N 1
ATOM 2296 C CA . PRO A 1 293 ? 31.318 -22.803 -17.514 1.00 92.88 293 PRO A CA 1
ATOM 2297 C C . PRO A 1 293 ? 32.688 -22.993 -18.173 1.00 92.88 293 PRO A C 1
ATOM 2299 O O . PRO A 1 293 ? 32.802 -23.696 -19.178 1.00 92.88 293 PRO A O 1
ATOM 2302 N N . GLU A 1 294 ? 33.738 -22.402 -17.598 1.00 92.00 294 GLU A N 1
ATOM 2303 C CA . GLU A 1 294 ? 35.103 -22.549 -18.108 1.00 92.00 294 GLU A CA 1
ATOM 2304 C C . GLU A 1 294 ? 35.691 -23.914 -17.770 1.00 92.00 294 GLU A C 1
ATOM 2306 O O . GLU A 1 294 ? 36.313 -24.542 -18.627 1.00 92.00 294 GLU A O 1
ATOM 2311 N N . PHE A 1 295 ? 35.431 -24.424 -16.568 1.00 92.00 295 PHE A N 1
ATOM 2312 C CA . PHE A 1 295 ? 35.792 -25.789 -16.208 1.00 92.00 295 PHE A CA 1
ATOM 2313 C C . PHE A 1 295 ? 35.092 -26.811 -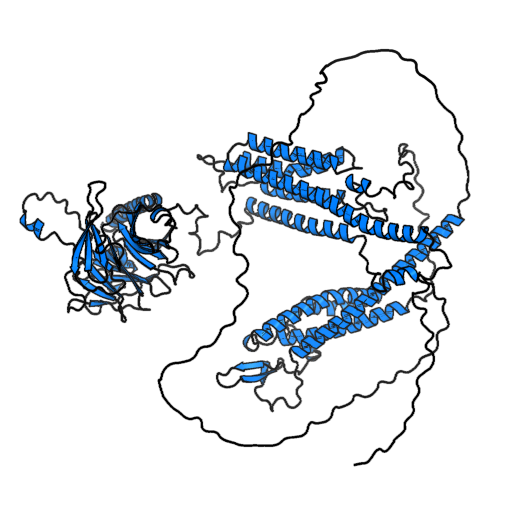17.118 1.00 92.00 295 PHE A C 1
ATOM 2315 O O . PHE A 1 295 ? 35.731 -27.709 -17.666 1.00 92.00 295 PHE A O 1
ATOM 2322 N N . GLU A 1 296 ? 33.796 -26.628 -17.377 1.00 91.38 296 GLU A N 1
ATOM 2323 C CA . GLU A 1 296 ? 33.018 -27.474 -18.282 1.00 91.38 296 GLU A CA 1
ATOM 2324 C C . GLU A 1 296 ? 33.556 -27.415 -19.720 1.00 91.38 296 GLU A C 1
ATOM 2326 O O . GLU A 1 296 ? 33.669 -28.445 -20.392 1.00 91.38 296 GLU A O 1
ATOM 2331 N N . ARG A 1 297 ? 33.924 -26.219 -20.201 1.00 89.88 297 ARG A N 1
ATOM 2332 C CA . ARG A 1 297 ? 34.604 -26.038 -21.492 1.00 89.88 297 ARG A CA 1
ATOM 2333 C C . ARG A 1 297 ? 35.919 -26.819 -21.518 1.00 89.88 297 ARG A C 1
ATOM 2335 O O . ARG A 1 297 ? 36.168 -27.527 -22.497 1.00 89.88 297 ARG A O 1
ATOM 2342 N N . CYS A 1 298 ? 36.706 -26.755 -20.442 1.00 88.75 298 CYS A N 1
ATOM 2343 C CA . CYS A 1 298 ? 37.985 -27.453 -20.348 1.00 88.75 298 CYS A CA 1
ATOM 2344 C C . CYS A 1 298 ? 37.824 -28.980 -20.392 1.00 88.75 298 CYS A C 1
ATOM 2346 O O . CYS A 1 298 ? 38.493 -29.669 -21.169 1.00 88.75 298 CYS A O 1
ATOM 2348 N N . CYS A 1 299 ? 36.873 -29.508 -19.620 1.00 88.00 299 CYS A N 1
ATOM 2349 C CA . CYS A 1 299 ? 36.537 -30.929 -19.595 1.00 88.00 299 CYS A CA 1
ATOM 2350 C C . CYS A 1 299 ? 35.965 -31.427 -20.930 1.00 88.00 299 CYS A C 1
ATOM 2352 O O . CYS A 1 299 ? 36.284 -32.542 -21.349 1.00 88.00 299 CYS A O 1
ATOM 2354 N N . ARG A 1 300 ? 35.151 -30.616 -21.627 1.00 88.62 300 ARG A N 1
ATOM 2355 C CA . ARG A 1 300 ? 34.605 -30.961 -22.953 1.00 88.62 300 ARG A CA 1
ATOM 2356 C C . ARG A 1 300 ? 35.703 -31.169 -23.988 1.00 88.62 300 ARG A C 1
ATOM 2358 O O . ARG A 1 300 ? 35.624 -32.120 -24.759 1.00 88.62 300 ARG A O 1
ATOM 2365 N N . LEU A 1 301 ? 36.719 -30.318 -23.973 1.00 85.62 301 LEU A N 1
ATOM 2366 C CA . LEU A 1 301 ? 37.859 -30.402 -24.885 1.00 85.62 301 LEU A CA 1
ATOM 2367 C C . LEU A 1 301 ? 38.782 -31.591 -24.568 1.00 85.62 301 LEU A C 1
ATOM 2369 O O . LEU A 1 301 ? 39.326 -32.179 -25.494 1.00 85.62 301 LEU A O 1
ATOM 2373 N N . ARG A 1 302 ? 38.876 -32.026 -23.301 1.00 86.06 302 ARG A N 1
ATOM 2374 C CA . ARG A 1 302 ? 39.574 -33.271 -22.913 1.00 86.06 302 ARG A CA 1
ATOM 2375 C C . ARG A 1 302 ? 38.719 -34.543 -23.023 1.00 86.06 302 ARG A C 1
ATOM 2377 O O . ARG A 1 302 ? 39.200 -35.633 -22.733 1.00 86.06 302 ARG A O 1
ATOM 2384 N N . GLY A 1 303 ? 37.441 -34.430 -23.390 1.00 88.25 303 GLY A N 1
ATOM 2385 C CA . GLY A 1 303 ? 36.518 -35.569 -23.465 1.00 88.25 303 GLY A CA 1
ATOM 2386 C C . GLY A 1 303 ? 36.103 -36.165 -22.109 1.00 88.25 303 GLY A C 1
ATOM 2387 O O . GLY A 1 303 ? 35.492 -37.232 -22.073 1.00 88.25 303 GLY A O 1
ATOM 2388 N N . VAL A 1 304 ? 36.371 -35.488 -20.987 1.00 87.56 304 VAL A N 1
ATOM 2389 C CA . VAL A 1 304 ? 36.118 -36.008 -19.632 1.00 87.56 304 VAL A CA 1
ATOM 2390 C C . VAL A 1 304 ? 34.738 -35.566 -19.132 1.00 87.56 304 VAL A C 1
ATOM 2392 O O . VAL A 1 304 ? 34.598 -34.630 -18.351 1.00 87.56 304 VAL A O 1
ATOM 2395 N N . ARG A 1 305 ? 33.674 -36.223 -19.614 1.00 82.75 305 ARG A N 1
ATOM 2396 C CA . ARG A 1 305 ? 32.278 -35.845 -19.294 1.00 82.75 305 ARG A CA 1
ATOM 2397 C C . ARG A 1 305 ? 31.803 -36.238 -17.888 1.00 82.75 305 ARG A C 1
ATOM 2399 O O . ARG A 1 305 ? 30.816 -35.680 -17.418 1.00 82.75 305 ARG A O 1
ATOM 2406 N N . SER A 1 306 ? 32.449 -37.201 -17.229 1.00 82.81 306 SER A N 1
ATOM 2407 C CA . SER A 1 306 ? 32.009 -37.724 -15.924 1.00 82.81 306 SER A CA 1
ATOM 2408 C C . SER A 1 306 ? 32.202 -36.722 -14.780 1.00 82.81 306 SER A C 1
ATOM 2410 O O . SER A 1 306 ? 31.305 -36.581 -13.955 1.00 82.81 306 SER A O 1
ATOM 2412 N N . LEU A 1 307 ? 33.316 -35.980 -14.778 1.00 78.00 307 LEU A N 1
ATOM 2413 C CA . LEU A 1 307 ? 33.649 -34.973 -13.757 1.00 78.00 307 LEU A CA 1
ATOM 2414 C C . LEU A 1 307 ? 32.681 -33.778 -13.734 1.00 78.00 307 LEU A C 1
ATOM 2416 O O . LEU A 1 307 ? 32.454 -33.186 -12.685 1.00 78.00 307 LEU A O 1
ATOM 2420 N N . ILE A 1 308 ? 32.072 -33.442 -14.875 1.00 81.31 308 ILE A N 1
ATOM 2421 C CA . ILE A 1 308 ? 31.121 -32.324 -14.977 1.00 81.31 308 ILE A CA 1
ATOM 2422 C C . ILE A 1 308 ? 29.847 -32.619 -14.180 1.00 81.31 308 ILE A C 1
ATOM 2424 O O . ILE A 1 308 ? 29.350 -31.750 -13.471 1.00 81.31 308 ILE A O 1
ATOM 2428 N N . ARG A 1 309 ? 29.329 -33.853 -14.260 1.00 81.06 309 ARG A N 1
ATOM 2429 C CA . ARG A 1 309 ? 28.048 -34.205 -13.630 1.00 81.06 309 ARG A CA 1
ATOM 2430 C C . ARG A 1 309 ? 28.111 -34.180 -12.107 1.00 81.06 309 ARG A C 1
ATOM 2432 O O . ARG A 1 309 ? 27.124 -33.795 -11.489 1.00 81.06 309 ARG A O 1
ATOM 2439 N N . SER A 1 310 ? 29.239 -34.580 -11.512 1.00 77.75 310 SER A N 1
ATOM 2440 C CA . SER A 1 310 ? 29.398 -34.514 -10.055 1.00 77.75 310 SER A CA 1
ATOM 2441 C C . SER A 1 310 ? 29.541 -33.069 -9.574 1.00 77.75 310 SER A C 1
ATOM 2443 O O . SER A 1 310 ? 28.945 -32.714 -8.564 1.00 77.75 310 SER A O 1
ATOM 2445 N N . LEU A 1 311 ? 30.257 -32.214 -10.318 1.00 79.19 311 LEU A N 1
ATOM 2446 C CA . LEU A 1 311 ? 30.377 -30.794 -9.972 1.00 79.19 311 LEU A CA 1
ATOM 2447 C C . LEU A 1 311 ? 29.056 -30.028 -10.160 1.00 79.19 311 LEU A C 1
ATOM 2449 O O . LEU A 1 311 ? 28.694 -29.226 -9.306 1.00 79.19 311 LEU A O 1
ATOM 2453 N N . GLU A 1 312 ? 28.312 -30.253 -11.247 1.00 79.25 312 GLU A N 1
ATOM 2454 C CA . GLU A 1 312 ? 27.077 -29.500 -11.527 1.00 79.25 312 GLU A CA 1
ATOM 2455 C C . GLU A 1 312 ? 25.997 -29.686 -10.456 1.00 79.25 312 GLU A C 1
ATOM 2457 O O . GLU A 1 312 ? 25.319 -28.715 -10.102 1.00 79.25 312 GLU A O 1
ATOM 2462 N N . ALA A 1 313 ? 25.837 -30.910 -9.943 1.00 76.12 313 ALA A N 1
ATOM 2463 C CA . ALA A 1 313 ? 24.831 -31.219 -8.930 1.00 76.12 313 ALA A CA 1
ATOM 2464 C C . ALA A 1 313 ? 25.086 -30.460 -7.614 1.00 76.12 313 ALA A C 1
ATOM 2466 O O . ALA A 1 313 ? 24.145 -29.980 -6.980 1.00 76.12 313 ALA A O 1
ATOM 2467 N N . ASP A 1 314 ? 26.355 -30.280 -7.249 1.00 73.88 314 ASP A N 1
ATOM 2468 C CA . ASP A 1 314 ? 26.743 -29.689 -5.964 1.00 73.88 314 ASP A CA 1
ATOM 2469 C C . ASP A 1 314 ? 26.840 -28.175 -6.019 1.00 73.88 314 ASP A C 1
ATOM 2471 O O . ASP A 1 314 ? 26.456 -27.477 -5.077 1.00 73.88 314 ASP A O 1
ATOM 2475 N N . VAL A 1 315 ? 27.326 -27.663 -7.143 1.00 72.50 315 VAL A N 1
ATOM 2476 C CA . VAL A 1 315 ? 27.749 -26.273 -7.265 1.00 72.50 315 VAL A CA 1
ATOM 2477 C C . VAL A 1 315 ? 26.581 -25.341 -7.610 1.00 72.50 315 VAL A C 1
ATOM 2479 O O . VAL A 1 315 ? 26.609 -24.162 -7.249 1.00 72.50 315 VAL A O 1
ATOM 2482 N N . LYS A 1 316 ? 25.537 -25.842 -8.283 1.00 74.62 316 LYS A N 1
ATOM 2483 C CA . LYS A 1 316 ? 24.405 -25.014 -8.732 1.00 74.62 316 LYS A CA 1
ATOM 2484 C C . LYS A 1 316 ? 23.370 -24.737 -7.637 1.00 74.62 316 LYS A C 1
ATOM 2486 O O . LYS A 1 316 ? 22.686 -23.718 -7.703 1.00 74.62 316 LYS A O 1
ATOM 2491 N N . ILE A 1 317 ? 23.236 -25.635 -6.657 1.00 77.75 317 ILE A N 1
ATOM 2492 C CA . ILE A 1 317 ? 22.171 -25.575 -5.637 1.00 77.75 317 ILE A CA 1
ATOM 2493 C C . ILE A 1 317 ? 22.731 -25.510 -4.202 1.00 77.75 317 ILE A C 1
ATOM 2495 O O . ILE A 1 317 ? 21.971 -25.198 -3.296 1.00 77.75 317 ILE A O 1
ATOM 2499 N N . LEU A 1 318 ? 24.045 -25.699 -3.989 1.00 92.50 318 LEU A N 1
ATOM 2500 C CA . LEU A 1 318 ? 24.661 -25.873 -2.663 1.00 92.50 318 LEU A CA 1
ATOM 2501 C C . LEU A 1 318 ? 23.830 -26.849 -1.815 1.00 92.50 318 LEU A C 1
ATOM 2503 O O . LEU A 1 318 ? 23.065 -26.435 -0.947 1.00 92.50 318 LEU A O 1
ATOM 2507 N N . ARG A 1 319 ? 23.968 -28.154 -2.096 1.00 93.19 319 ARG A N 1
ATOM 2508 C CA . ARG A 1 319 ? 23.229 -29.201 -1.371 1.00 93.19 319 ARG A CA 1
ATOM 2509 C C . ARG A 1 319 ? 23.320 -28.984 0.154 1.00 93.19 319 ARG A C 1
ATOM 2511 O O . ARG A 1 319 ? 24.440 -28.805 0.652 1.00 93.19 319 ARG A O 1
ATOM 2518 N N . PRO A 1 320 ? 22.185 -28.991 0.882 1.00 94.75 320 PRO A N 1
ATOM 2519 C CA . PRO A 1 320 ? 22.168 -28.946 2.340 1.00 94.75 320 PRO A CA 1
ATOM 2520 C C . PRO A 1 320 ? 23.050 -30.041 2.950 1.00 94.75 320 PRO A C 1
ATOM 2522 O O . PRO A 1 320 ? 23.148 -31.139 2.408 1.00 94.75 320 PRO A O 1
ATOM 2525 N N . TRP A 1 321 ? 23.662 -29.777 4.110 1.00 95.62 321 TRP A N 1
ATOM 2526 C CA . TRP A 1 321 ? 24.491 -30.771 4.815 1.00 95.62 321 TRP A CA 1
ATOM 2527 C C . TRP A 1 321 ? 23.734 -32.072 5.132 1.00 95.62 321 TRP A C 1
ATOM 2529 O O . TRP A 1 321 ? 24.317 -33.157 5.112 1.00 95.62 321 TRP A O 1
ATOM 2539 N N . SER A 1 322 ? 22.426 -31.981 5.391 1.00 95.56 322 SER A N 1
ATOM 2540 C CA . SER A 1 322 ? 21.545 -33.136 5.606 1.00 95.56 322 SER A CA 1
ATOM 2541 C C . SER A 1 322 ? 21.520 -34.099 4.422 1.00 95.56 322 SER A C 1
ATOM 2543 O O . SER A 1 322 ? 21.388 -35.302 4.636 1.00 95.56 322 SER A O 1
ATOM 2545 N N . ASP A 1 323 ? 21.696 -33.577 3.209 1.00 94.88 323 ASP A N 1
ATOM 2546 C CA . ASP A 1 323 ? 21.488 -34.299 1.953 1.00 94.88 323 ASP A CA 1
ATOM 2547 C C . ASP A 1 323 ? 22.775 -34.974 1.451 1.00 94.88 323 ASP A C 1
ATOM 2549 O O . ASP A 1 323 ? 22.752 -35.697 0.453 1.00 94.88 323 ASP A O 1
ATOM 2553 N N . LEU A 1 324 ? 23.905 -34.744 2.131 1.00 94.25 324 LEU A N 1
ATOM 2554 C CA . LEU A 1 324 ? 25.161 -35.433 1.861 1.00 94.25 324 LEU A CA 1
ATOM 2555 C C . LEU A 1 324 ? 25.144 -36.846 2.454 1.00 94.25 324 LEU A C 1
ATOM 2557 O O . LEU A 1 324 ? 24.757 -37.059 3.611 1.00 94.25 324 LEU A O 1
ATOM 2561 N N . SER A 1 325 ? 25.635 -37.804 1.672 1.00 95.56 325 SER A N 1
ATOM 2562 C CA . SER A 1 325 ? 25.902 -39.169 2.131 1.00 95.56 325 SER A CA 1
ATOM 2563 C C . SER A 1 325 ? 27.007 -39.201 3.201 1.00 95.56 325 SER A C 1
ATOM 2565 O O . SER A 1 325 ? 27.764 -38.244 3.370 1.00 95.56 325 SER A O 1
ATOM 2567 N N . SER A 1 326 ? 27.122 -40.306 3.946 1.00 95.12 326 SER A N 1
ATOM 2568 C CA . SER A 1 326 ? 28.191 -40.490 4.945 1.00 95.12 326 SER A CA 1
ATOM 2569 C C . SER A 1 326 ? 29.592 -40.372 4.340 1.00 95.12 326 SER A C 1
ATOM 2571 O O . SER A 1 326 ? 30.488 -39.783 4.944 1.00 95.12 326 SER A O 1
ATOM 2573 N N . ASP A 1 327 ? 29.763 -40.901 3.131 1.00 95.62 327 ASP A N 1
ATOM 2574 C CA . ASP A 1 327 ? 31.038 -40.907 2.417 1.00 95.62 327 ASP A CA 1
ATOM 2575 C C . ASP A 1 327 ? 31.405 -39.486 1.973 1.00 95.62 327 ASP A C 1
ATOM 2577 O O . ASP A 1 327 ? 32.541 -39.058 2.138 1.00 95.62 327 ASP A O 1
ATOM 2581 N N . GLU A 1 328 ? 30.428 -38.695 1.523 1.00 94.12 328 GLU A N 1
ATOM 2582 C CA . GLU A 1 328 ? 30.637 -37.280 1.193 1.00 94.12 328 GLU A CA 1
ATOM 2583 C C . GLU A 1 328 ? 30.932 -36.429 2.433 1.00 94.12 328 GLU A C 1
ATOM 2585 O O . GLU A 1 328 ? 31.795 -35.558 2.380 1.00 94.12 328 GLU A O 1
ATOM 2590 N N . LYS A 1 329 ? 30.259 -36.693 3.562 1.00 96.06 329 LYS A N 1
ATOM 2591 C CA . LYS A 1 329 ? 30.527 -36.002 4.836 1.00 96.06 329 LYS A CA 1
ATOM 2592 C C . LYS A 1 329 ? 31.931 -36.291 5.360 1.00 96.06 329 LYS A C 1
ATOM 2594 O O . LYS A 1 329 ? 32.570 -35.389 5.890 1.00 96.06 329 LYS A O 1
ATOM 2599 N N . SER A 1 330 ? 32.411 -37.526 5.204 1.00 94.75 330 SER A N 1
ATOM 2600 C CA . SER A 1 330 ? 33.779 -37.902 5.587 1.00 94.75 330 SER A CA 1
ATOM 2601 C C . SER A 1 330 ? 34.844 -37.412 4.600 1.00 94.75 330 SER A C 1
ATOM 2603 O O . SER A 1 330 ? 35.981 -37.196 5.007 1.00 94.75 330 SER A O 1
ATOM 2605 N N . ALA A 1 331 ? 34.479 -37.186 3.333 1.00 94.81 331 ALA A N 1
ATOM 2606 C CA . ALA A 1 331 ? 35.346 -36.595 2.312 1.00 94.81 331 ALA A CA 1
ATOM 2607 C C . ALA A 1 331 ? 35.366 -35.051 2.329 1.00 94.81 331 ALA A C 1
ATOM 2609 O O . ALA A 1 331 ? 36.126 -34.442 1.573 1.00 94.81 331 ALA A O 1
ATOM 2610 N N . ASP A 1 332 ? 34.541 -34.410 3.163 1.00 96.50 332 ASP A N 1
ATOM 2611 C CA . ASP A 1 332 ? 34.527 -32.959 3.342 1.00 96.50 332 ASP A CA 1
ATOM 2612 C C . ASP A 1 332 ? 35.896 -32.475 3.848 1.00 96.50 332 ASP A C 1
ATOM 2614 O O . ASP A 1 332 ? 36.442 -33.006 4.815 1.00 96.50 332 ASP A O 1
ATOM 2618 N N . CYS A 1 333 ? 36.471 -31.453 3.208 1.00 96.69 333 CYS A N 1
ATOM 2619 C CA . CYS A 1 333 ? 37.818 -30.975 3.543 1.00 96.69 333 CYS A CA 1
ATOM 2620 C C . CYS A 1 333 ? 37.923 -30.337 4.936 1.00 96.69 333 CYS A C 1
ATOM 2622 O O . CYS A 1 333 ? 39.031 -30.091 5.408 1.00 96.69 333 CYS A O 1
ATOM 2624 N N . PHE A 1 334 ? 36.788 -30.068 5.583 1.00 97.50 334 PHE A N 1
ATOM 2625 C CA . PHE A 1 334 ? 36.707 -29.601 6.960 1.00 97.50 334 PHE A CA 1
ATOM 2626 C C . PHE A 1 334 ? 36.075 -30.647 7.886 1.00 97.50 334 PHE A C 1
ATOM 2628 O O . PHE A 1 334 ? 35.597 -30.288 8.960 1.00 97.50 334 PHE A O 1
ATOM 2635 N N . ALA A 1 335 ? 36.051 -31.928 7.492 1.00 96.19 335 ALA A N 1
ATOM 2636 C CA . ALA A 1 335 ? 35.684 -33.036 8.371 1.00 96.19 335 ALA A CA 1
ATOM 2637 C C . ALA A 1 335 ? 36.413 -32.932 9.717 1.00 96.19 335 ALA A C 1
ATOM 2639 O O . ALA A 1 335 ? 37.620 -32.704 9.755 1.00 96.19 335 ALA A O 1
ATOM 2640 N N . GLN A 1 336 ? 35.670 -33.113 10.813 1.00 94.88 336 GLN A N 1
ATOM 2641 C CA . GLN A 1 336 ? 36.142 -33.023 12.200 1.00 94.88 336 GLN A CA 1
ATOM 2642 C C . GLN A 1 336 ? 36.520 -31.609 12.681 1.00 94.88 336 GLN A C 1
ATOM 2644 O O . GLN A 1 336 ? 36.995 -31.464 13.808 1.00 94.88 336 GLN A O 1
ATOM 2649 N N . CYS A 1 337 ? 36.300 -30.561 11.878 1.00 97.00 337 CYS A N 1
ATOM 2650 C CA . CYS A 1 337 ? 36.478 -29.185 12.335 1.00 97.00 337 CYS A CA 1
ATOM 2651 C C . CYS A 1 337 ? 35.267 -28.702 13.142 1.00 97.00 337 CYS A C 1
ATOM 2653 O O . CYS A 1 337 ? 34.122 -28.813 12.694 1.00 97.00 337 CYS A O 1
ATOM 2655 N N . LEU A 1 338 ? 35.539 -28.064 14.279 1.00 96.81 338 LEU A N 1
ATOM 2656 C CA . LEU A 1 338 ? 34.547 -27.343 15.071 1.00 96.81 338 LEU A CA 1
ATOM 2657 C C . LEU A 1 338 ? 34.202 -26.005 14.405 1.00 96.81 338 LEU A C 1
ATOM 2659 O O . LEU A 1 338 ? 35.076 -25.340 13.855 1.00 96.81 338 LEU A O 1
ATOM 2663 N N . LEU A 1 339 ? 32.945 -25.575 14.472 1.00 97.62 339 LEU A N 1
ATOM 2664 C CA . LEU A 1 339 ? 32.501 -24.266 13.980 1.00 97.62 339 LEU A CA 1
ATOM 2665 C C . LEU A 1 339 ? 32.490 -23.258 15.133 1.00 97.62 339 LEU A C 1
ATOM 2667 O O . LEU A 1 339 ? 32.131 -23.617 16.254 1.00 97.62 339 LEU A O 1
ATOM 2671 N N . GLY A 1 340 ? 32.879 -22.010 14.878 1.00 95.00 340 GLY A N 1
ATOM 2672 C CA . GLY A 1 340 ? 32.876 -20.946 15.887 1.00 95.00 340 GLY A CA 1
ATOM 2673 C C . GLY A 1 340 ? 34.028 -19.945 15.726 1.00 95.00 340 GLY A C 1
ATOM 2674 O O . GLY A 1 340 ? 34.740 -19.997 14.722 1.00 95.00 340 GLY A O 1
ATOM 2675 N N . PRO A 1 341 ? 34.219 -19.031 16.691 1.00 94.62 341 PRO A N 1
ATOM 2676 C CA . PRO A 1 341 ? 33.504 -18.966 17.967 1.00 94.62 341 PRO A CA 1
ATOM 2677 C C . PRO A 1 341 ? 32.066 -18.440 17.823 1.00 94.62 341 PRO A C 1
ATOM 2679 O O . PRO A 1 341 ? 31.771 -17.594 16.977 1.00 94.62 341 PRO A O 1
ATOM 2682 N N . PHE A 1 342 ? 31.167 -18.946 18.666 1.00 94.25 342 PHE A N 1
ATOM 2683 C CA . PHE A 1 342 ? 29.837 -18.383 18.894 1.00 94.25 342 PHE A CA 1
ATOM 2684 C C . PHE A 1 342 ? 29.795 -17.726 20.268 1.00 94.25 342 PHE A C 1
ATOM 2686 O O . PHE A 1 342 ? 30.401 -18.227 21.213 1.00 94.25 342 PHE A O 1
ATOM 2693 N N . GLU A 1 343 ? 29.053 -16.631 20.382 1.00 91.56 343 GLU A N 1
ATOM 2694 C CA . GLU A 1 343 ? 28.870 -15.911 21.640 1.00 91.56 343 GLU A CA 1
ATOM 2695 C C . GLU A 1 343 ? 27.475 -16.207 22.192 1.00 91.56 343 GLU A C 1
ATOM 2697 O O . GLU A 1 343 ? 26.471 -16.034 21.495 1.00 91.56 343 GLU A O 1
ATOM 2702 N N . HIS A 1 344 ? 27.408 -16.660 23.444 1.00 85.81 344 HIS A N 1
ATOM 2703 C CA . HIS A 1 344 ? 26.164 -16.755 24.200 1.00 85.81 344 HIS A CA 1
ATOM 2704 C C . HIS A 1 344 ? 26.171 -15.722 25.327 1.00 85.81 344 HIS A C 1
ATOM 2706 O O . HIS A 1 344 ? 27.124 -15.655 26.107 1.00 85.81 344 HIS A O 1
ATOM 2712 N N . ASP A 1 345 ? 25.120 -14.906 25.391 1.00 80.94 345 ASP A N 1
ATOM 2713 C CA . ASP A 1 345 ? 24.921 -13.939 26.468 1.00 80.94 345 ASP A CA 1
ATOM 2714 C C . ASP A 1 345 ? 24.006 -14.554 27.534 1.00 80.94 345 ASP A C 1
ATOM 2716 O O . ASP A 1 345 ? 22.781 -14.496 27.430 1.00 80.94 345 ASP A O 1
ATOM 2720 N N . ASP A 1 346 ? 24.613 -15.161 28.557 1.00 76.94 346 ASP A N 1
ATOM 2721 C CA . ASP A 1 346 ? 23.911 -15.716 29.724 1.00 76.94 346 ASP A CA 1
ATOM 2722 C C . ASP A 1 346 ? 23.544 -14.630 30.765 1.00 76.94 346 ASP A C 1
ATOM 2724 O O . ASP A 1 346 ? 23.332 -14.911 31.948 1.00 76.94 346 ASP A O 1
ATOM 2728 N N . GLY A 1 347 ? 23.504 -13.351 30.366 1.00 70.50 347 GLY A N 1
ATOM 2729 C CA . GLY A 1 347 ? 23.054 -12.224 31.190 1.00 70.50 347 GLY A CA 1
ATOM 2730 C C . GLY A 1 347 ? 24.073 -11.697 32.206 1.00 70.50 347 GLY A C 1
ATOM 2731 O O . GLY A 1 347 ? 23.863 -10.625 32.769 1.00 70.50 347 GLY A O 1
ATOM 2732 N N . TYR A 1 348 ? 25.188 -12.404 32.430 1.00 69.38 348 TYR A N 1
ATOM 2733 C CA . TYR A 1 348 ? 26.261 -11.956 33.335 1.00 69.38 348 TYR A CA 1
ATOM 2734 C C . TYR A 1 348 ? 27.687 -12.149 32.794 1.00 69.38 348 TYR A C 1
ATOM 2736 O O . TYR A 1 348 ? 28.604 -11.495 33.293 1.00 69.38 348 TYR A O 1
ATOM 2744 N N . LYS A 1 349 ? 27.901 -13.019 31.793 1.00 79.88 349 LYS A N 1
ATOM 2745 C CA . LYS A 1 349 ? 29.188 -13.222 31.101 1.00 79.88 349 LYS A CA 1
ATOM 2746 C C . LYS A 1 349 ? 28.943 -13.691 29.666 1.00 79.88 349 LYS A C 1
ATOM 2748 O O . LYS A 1 349 ? 28.161 -14.614 29.462 1.00 79.88 349 LYS A O 1
ATOM 2753 N N . THR A 1 350 ? 29.653 -13.106 28.703 1.00 82.38 350 THR A N 1
ATOM 2754 C CA . THR A 1 350 ? 29.718 -13.623 27.331 1.00 82.38 350 THR A CA 1
ATOM 2755 C C . THR A 1 350 ? 30.554 -14.899 27.342 1.00 82.38 350 THR A C 1
ATOM 2757 O O . THR A 1 350 ? 31.765 -14.844 27.558 1.00 82.38 350 THR A O 1
ATOM 2760 N N . ALA A 1 351 ? 29.912 -16.053 27.170 1.00 86.44 351 ALA A N 1
ATOM 2761 C CA . ALA A 1 351 ? 30.607 -17.326 27.029 1.00 86.44 351 ALA A CA 1
ATOM 2762 C C . ALA A 1 351 ? 30.830 -17.622 25.541 1.00 86.44 351 ALA A C 1
ATOM 2764 O O . ALA A 1 351 ? 29.891 -17.564 24.742 1.00 86.44 351 ALA A O 1
ATOM 2765 N N . CYS A 1 352 ? 32.068 -17.957 25.174 1.00 90.75 352 CYS A N 1
ATOM 2766 C CA . CYS A 1 352 ? 32.383 -18.466 23.845 1.00 90.75 352 CYS A CA 1
ATOM 2767 C C . CYS A 1 352 ? 32.147 -19.976 23.805 1.00 90.75 352 CYS A C 1
ATOM 2769 O O . CYS A 1 352 ? 32.566 -20.704 24.706 1.00 90.75 352 CYS A O 1
ATOM 2771 N N . TYR A 1 353 ? 31.503 -20.460 22.751 1.00 93.88 353 TYR A N 1
ATOM 2772 C CA . TYR A 1 353 ? 31.337 -21.891 22.519 1.00 93.88 353 TYR A CA 1
ATOM 2773 C C . TYR A 1 353 ? 31.570 -22.246 21.056 1.00 93.88 353 TYR A C 1
ATOM 2775 O O . TYR A 1 353 ? 31.540 -21.392 20.167 1.00 93.88 353 TYR A O 1
ATOM 2783 N N . HIS A 1 354 ? 31.814 -23.530 20.817 1.00 96.25 354 HIS A N 1
ATOM 2784 C CA . HIS A 1 354 ? 31.989 -24.088 19.481 1.00 96.25 354 HIS A CA 1
ATOM 2785 C C . HIS A 1 354 ? 30.889 -25.109 19.188 1.00 96.25 354 HIS A C 1
ATOM 2787 O O . HIS A 1 354 ? 30.338 -25.723 20.105 1.00 96.25 354 HIS A O 1
ATOM 2793 N N . TYR A 1 355 ? 30.558 -25.296 17.914 1.00 96.62 355 TYR A N 1
ATOM 2794 C CA . TYR A 1 355 ? 29.544 -26.246 17.468 1.00 96.62 355 TYR A CA 1
ATOM 2795 C C . TYR A 1 355 ? 30.187 -27.354 16.636 1.00 96.62 355 TYR A C 1
ATOM 2797 O O . TYR A 1 355 ? 30.788 -27.093 15.594 1.00 96.62 355 TYR A O 1
ATOM 2805 N N . ASP A 1 356 ? 30.052 -28.592 17.101 1.00 96.88 356 ASP A N 1
ATOM 2806 C CA . ASP A 1 356 ? 30.420 -29.791 16.357 1.00 96.88 356 ASP A CA 1
ATOM 2807 C C . ASP A 1 356 ? 29.212 -30.235 15.523 1.00 96.88 356 ASP A C 1
ATOM 2809 O O . ASP A 1 356 ? 28.191 -30.678 16.060 1.00 96.88 356 ASP A O 1
ATOM 2813 N N . ILE A 1 357 ? 29.322 -30.084 14.203 1.00 96.69 357 ILE A N 1
ATOM 2814 C CA . ILE A 1 357 ? 28.250 -30.409 13.259 1.00 96.69 357 ILE A CA 1
ATOM 2815 C C . ILE A 1 357 ? 28.056 -31.922 13.102 1.00 96.69 357 ILE A C 1
ATOM 2817 O O . ILE A 1 357 ? 26.940 -32.370 12.834 1.00 96.69 357 ILE A O 1
ATOM 2821 N N . GLU A 1 358 ? 29.108 -32.723 13.274 1.00 95.31 358 GLU A N 1
ATOM 2822 C CA . GLU A 1 358 ? 29.037 -34.177 13.165 1.00 95.31 358 GLU A CA 1
ATOM 2823 C C . GLU A 1 358 ? 28.316 -34.802 14.356 1.00 95.31 358 GLU A C 1
ATOM 2825 O O . GLU A 1 358 ? 27.489 -35.699 14.173 1.00 95.31 358 GLU A O 1
ATOM 2830 N N . SER A 1 359 ? 28.600 -34.326 15.569 1.00 95.56 359 SER A N 1
ATOM 2831 C CA . SER A 1 359 ? 27.918 -34.809 16.776 1.00 95.56 359 SER A CA 1
ATOM 2832 C C . SER A 1 359 ? 26.650 -34.024 17.128 1.00 95.56 359 SER A C 1
ATOM 2834 O O . SER A 1 359 ? 25.894 -34.464 17.999 1.00 95.56 359 SER A O 1
ATOM 2836 N N . ALA A 1 360 ? 26.398 -32.902 16.443 1.00 96.12 360 ALA A N 1
ATOM 2837 C CA . ALA A 1 360 ? 25.337 -31.936 16.730 1.00 96.12 360 ALA A CA 1
ATOM 2838 C C . ALA A 1 360 ? 25.369 -31.430 18.187 1.00 96.12 360 ALA A C 1
ATOM 2840 O O . ALA A 1 360 ? 24.324 -31.255 18.820 1.00 96.12 360 ALA A O 1
ATOM 2841 N N . ARG A 1 361 ? 26.574 -31.218 18.737 1.00 96.00 361 ARG A N 1
ATOM 2842 C CA . ARG A 1 361 ? 26.794 -30.793 20.129 1.00 96.00 361 ARG A CA 1
ATOM 2843 C C . ARG A 1 361 ? 27.493 -29.443 20.206 1.00 96.00 361 ARG A C 1
ATOM 2845 O O . ARG A 1 361 ? 28.403 -29.139 19.442 1.00 96.00 361 ARG A O 1
ATOM 2852 N N . THR A 1 362 ? 27.092 -28.658 21.197 1.00 94.44 362 THR A N 1
ATOM 2853 C CA . THR A 1 362 ? 27.774 -27.433 21.624 1.00 94.44 362 THR A CA 1
ATOM 2854 C C . THR A 1 362 ? 28.840 -27.757 22.663 1.00 94.44 362 THR A C 1
ATOM 2856 O O . THR A 1 362 ? 28.554 -28.438 23.651 1.00 94.44 362 THR A O 1
ATOM 2859 N N . LEU A 1 363 ? 30.050 -27.247 22.464 1.00 94.06 363 LEU A N 1
ATOM 2860 C CA . LEU A 1 363 ? 31.184 -27.415 23.366 1.00 94.06 363 LEU A CA 1
ATOM 2861 C C . LEU A 1 363 ? 31.470 -26.080 24.065 1.00 94.06 363 LEU A C 1
ATOM 2863 O O . LEU A 1 363 ? 31.985 -25.147 23.449 1.00 94.06 363 LEU A O 1
ATOM 2867 N N . PHE A 1 364 ? 31.104 -26.009 25.347 1.00 88.12 364 PHE A N 1
ATOM 2868 C CA . PHE A 1 364 ? 31.294 -24.862 26.240 1.00 88.12 364 PHE A CA 1
ATOM 2869 C C . PHE A 1 364 ? 32.494 -25.118 27.167 1.00 88.12 364 PHE A C 1
ATOM 2871 O O . PHE A 1 364 ? 32.302 -25.416 28.341 1.00 88.12 364 PHE A O 1
ATOM 2878 N N . ASP A 1 365 ? 33.725 -25.108 26.648 1.00 77.44 365 ASP A N 1
ATOM 2879 C CA . ASP A 1 365 ? 34.932 -25.122 27.492 1.00 77.44 365 ASP A CA 1
ATOM 2880 C C . ASP A 1 365 ? 36.184 -24.749 26.678 1.00 77.44 365 ASP A C 1
ATOM 2882 O O . ASP A 1 365 ? 36.483 -25.385 25.661 1.00 77.44 365 ASP A O 1
ATOM 2886 N N . ASP A 1 366 ? 36.963 -23.779 27.165 1.00 66.06 366 ASP A N 1
ATOM 2887 C CA . ASP A 1 366 ? 38.259 -23.395 26.588 1.00 66.06 366 ASP A CA 1
ATOM 2888 C C . ASP A 1 366 ? 39.269 -24.556 26.632 1.00 66.06 366 ASP A C 1
ATOM 2890 O O . ASP A 1 366 ? 40.170 -24.643 25.798 1.00 66.06 366 ASP A O 1
ATOM 2894 N N . LYS A 1 367 ? 39.114 -25.498 27.577 1.00 68.88 367 LYS A N 1
ATOM 2895 C CA . LYS A 1 367 ? 40.018 -26.655 27.711 1.00 68.88 367 LYS A CA 1
ATOM 2896 C C . LYS A 1 367 ? 39.650 -27.825 26.802 1.00 68.88 367 LYS A C 1
ATOM 2898 O O . LYS A 1 367 ? 40.543 -28.578 26.401 1.00 68.88 367 LYS A O 1
ATOM 2903 N N . ALA A 1 368 ? 38.371 -27.971 26.448 1.00 58.59 368 ALA A N 1
ATOM 2904 C CA . ALA A 1 368 ? 37.883 -29.090 25.638 1.00 58.59 368 ALA A CA 1
ATOM 2905 C C . ALA A 1 368 ? 38.340 -29.021 24.169 1.00 58.59 368 ALA A C 1
ATOM 2907 O O . ALA A 1 368 ? 38.280 -30.027 23.468 1.00 58.59 368 ALA A O 1
ATOM 2908 N N . CYS A 1 369 ? 38.846 -27.868 23.716 1.00 69.12 369 CYS A N 1
ATOM 2909 C CA . CYS A 1 369 ? 39.256 -27.644 22.327 1.00 69.12 369 CYS A CA 1
ATOM 2910 C C . CYS A 1 369 ? 40.766 -27.833 22.076 1.00 69.12 369 CYS A C 1
ATOM 2912 O O . CYS A 1 369 ? 41.246 -27.527 20.985 1.00 69.12 369 CYS A O 1
ATOM 2914 N N . SER A 1 370 ? 41.530 -28.335 23.053 1.00 76.56 370 SER A N 1
ATOM 2915 C CA . SER A 1 370 ? 42.987 -28.509 22.944 1.00 76.56 370 SER A CA 1
ATOM 2916 C C . SER A 1 370 ? 43.359 -29.497 21.821 1.00 76.56 370 SER A C 1
ATOM 2918 O O . SER A 1 370 ? 43.389 -30.706 22.037 1.00 76.56 370 SER A O 1
ATOM 2920 N N . GLY A 1 371 ? 43.638 -28.983 20.617 1.00 84.12 371 GLY A N 1
ATOM 2921 C CA . GLY A 1 371 ? 44.026 -29.765 19.434 1.00 84.12 371 GLY A CA 1
ATOM 2922 C C . GLY A 1 371 ? 42.932 -29.965 18.376 1.00 84.12 371 GLY A C 1
ATOM 2923 O O . GLY A 1 371 ? 43.212 -30.572 17.344 1.00 84.12 371 GLY A O 1
ATOM 2924 N N . ALA A 1 372 ? 41.717 -29.452 18.591 1.00 90.56 372 ALA A N 1
ATOM 2925 C CA . ALA A 1 372 ? 40.668 -29.466 17.572 1.00 90.56 372 ALA A CA 1
ATOM 2926 C C . ALA A 1 372 ? 40.872 -28.321 16.564 1.00 90.56 372 ALA A C 1
ATOM 2928 O O . ALA A 1 372 ? 41.194 -27.195 16.945 1.00 90.56 372 ALA A O 1
ATOM 2929 N N . LEU A 1 373 ? 40.675 -28.595 15.271 1.00 95.69 373 LEU A N 1
ATOM 2930 C CA . LEU A 1 373 ? 40.684 -27.557 14.240 1.00 95.69 373 LEU A CA 1
ATOM 2931 C C . LEU A 1 373 ? 39.371 -26.772 14.302 1.00 95.69 373 LEU A C 1
ATOM 2933 O O . LEU A 1 373 ? 38.295 -27.366 14.295 1.00 95.69 373 LEU A O 1
ATOM 2937 N N . VAL A 1 374 ? 39.457 -25.443 14.350 1.00 95.38 374 VAL A N 1
ATOM 2938 C CA . VAL A 1 374 ? 38.286 -24.557 14.357 1.00 95.38 374 VAL A CA 1
ATOM 2939 C C . VAL A 1 374 ? 38.161 -23.871 13.000 1.00 95.38 374 VAL A C 1
ATOM 2941 O O . VAL A 1 374 ? 39.098 -23.228 12.528 1.00 95.38 374 VAL A O 1
ATOM 2944 N N . LEU A 1 375 ? 36.996 -24.001 12.369 1.00 97.81 375 LEU A N 1
ATOM 2945 C CA . LEU A 1 375 ? 36.640 -23.326 11.128 1.00 97.81 375 LEU A CA 1
ATOM 2946 C C . LEU A 1 375 ? 35.802 -22.081 11.440 1.00 97.81 375 LEU A C 1
ATOM 2948 O O . LEU A 1 375 ? 34.575 -22.151 11.565 1.00 97.81 375 LEU A O 1
ATOM 2952 N N . SER A 1 376 ? 36.473 -20.934 11.520 1.00 97.75 376 SER A N 1
ATOM 2953 C CA . SER A 1 376 ? 35.813 -19.645 11.722 1.00 97.75 376 SER A CA 1
ATOM 2954 C C . SER A 1 376 ? 35.177 -19.098 10.442 1.00 97.75 376 SER A C 1
ATOM 2956 O O . SER A 1 376 ? 35.520 -19.504 9.326 1.00 97.75 376 SER A O 1
ATOM 2958 N N . LEU A 1 377 ? 34.240 -18.157 10.588 1.00 97.50 377 LEU A N 1
ATOM 2959 C CA . LEU A 1 377 ? 33.593 -17.518 9.441 1.00 97.50 377 LEU A CA 1
ATOM 2960 C C . LEU A 1 377 ? 34.604 -16.679 8.637 1.00 97.50 377 LEU A C 1
ATOM 2962 O O . LEU A 1 377 ? 34.536 -16.629 7.408 1.00 97.50 377 LEU A O 1
ATOM 2966 N N . GLU A 1 378 ? 35.613 -16.105 9.301 1.00 97.62 378 GLU A N 1
ATOM 2967 C CA . GLU A 1 378 ? 36.730 -15.420 8.644 1.00 97.62 378 GLU A CA 1
ATOM 2968 C C . GLU A 1 378 ? 37.584 -16.387 7.817 1.00 97.62 378 GLU A C 1
ATOM 2970 O O . GLU A 1 378 ? 38.003 -16.037 6.713 1.00 97.62 378 GLU A O 1
ATOM 2975 N N . ALA A 1 379 ? 37.811 -17.615 8.296 1.00 97.31 379 ALA A N 1
ATOM 2976 C CA . ALA A 1 379 ? 38.540 -18.629 7.535 1.00 97.31 379 ALA A CA 1
ATOM 2977 C C . ALA A 1 379 ? 37.797 -19.007 6.239 1.00 97.31 379 ALA A C 1
ATOM 2979 O O . ALA A 1 379 ? 38.417 -19.134 5.178 1.00 97.31 379 ALA A O 1
ATOM 2980 N N . VAL A 1 380 ? 36.462 -19.095 6.283 1.00 98.06 380 VAL A N 1
ATOM 2981 C CA . VAL A 1 380 ? 35.631 -19.285 5.079 1.00 98.06 380 VAL A CA 1
ATOM 2982 C C . VAL A 1 380 ? 35.742 -18.079 4.138 1.00 98.06 380 VAL A C 1
ATOM 2984 O O . VAL A 1 380 ? 35.879 -18.253 2.925 1.00 98.06 380 VAL A O 1
ATOM 2987 N N . ALA A 1 381 ? 35.763 -16.857 4.676 1.00 97.62 381 ALA A N 1
ATOM 2988 C CA . ALA A 1 381 ? 35.968 -15.647 3.882 1.00 97.62 381 ALA A CA 1
ATOM 2989 C C . ALA A 1 381 ? 37.349 -15.614 3.195 1.00 97.62 381 ALA A C 1
ATOM 2991 O O . ALA A 1 381 ? 37.459 -15.175 2.049 1.00 97.62 381 ALA A O 1
ATOM 2992 N N . VAL A 1 382 ? 38.405 -16.115 3.848 1.00 97.44 382 VAL A N 1
ATOM 2993 C CA . VAL A 1 382 ? 39.741 -16.262 3.241 1.00 97.44 382 VAL A CA 1
ATOM 2994 C C . VAL A 1 382 ? 39.718 -17.276 2.095 1.00 97.44 382 VAL A C 1
ATOM 2996 O O . VAL A 1 382 ? 40.261 -16.986 1.029 1.00 97.44 382 VAL A O 1
ATOM 2999 N N . CYS A 1 383 ? 39.029 -18.411 2.260 1.00 97.31 383 CYS A N 1
ATOM 3000 C CA . CYS A 1 383 ? 38.850 -19.384 1.177 1.00 97.31 383 CYS A CA 1
ATOM 3001 C C . CYS A 1 383 ? 38.153 -18.746 -0.036 1.00 97.31 383 CYS A C 1
ATOM 3003 O O . CYS A 1 383 ? 38.578 -18.943 -1.172 1.00 97.31 383 CYS A O 1
ATOM 3005 N N . LEU A 1 384 ? 37.126 -17.920 0.187 1.00 97.56 384 LEU A N 1
ATOM 3006 C CA . LEU A 1 384 ? 36.427 -17.209 -0.889 1.00 97.56 384 LEU A CA 1
ATOM 3007 C C . LEU A 1 384 ? 37.292 -16.156 -1.595 1.00 97.56 384 LEU A C 1
ATOM 3009 O O . LEU A 1 384 ? 37.204 -16.024 -2.816 1.00 97.56 384 LEU A O 1
ATOM 3013 N N . LYS A 1 385 ? 38.167 -15.451 -0.871 1.00 96.81 385 LYS A N 1
ATOM 3014 C CA . LYS A 1 385 ? 39.155 -14.545 -1.487 1.00 96.81 385 LYS A CA 1
ATOM 3015 C C . LYS A 1 385 ? 40.142 -15.298 -2.379 1.00 96.81 385 LYS A C 1
ATOM 3017 O O . LYS A 1 385 ? 40.536 -14.793 -3.429 1.00 96.81 385 LYS A O 1
ATOM 3022 N N . GLU A 1 386 ? 40.522 -16.511 -1.991 1.00 96.88 386 GLU A N 1
ATOM 3023 C CA . GLU A 1 386 ? 41.381 -17.358 -2.814 1.00 96.88 386 GLU A CA 1
ATOM 3024 C C . GLU A 1 386 ? 40.644 -17.869 -4.063 1.00 96.88 386 GLU A C 1
ATOM 3026 O O . GLU A 1 386 ? 41.201 -17.829 -5.160 1.00 96.88 386 GLU A O 1
ATOM 3031 N N . VAL A 1 387 ? 39.363 -18.240 -3.943 1.00 97.12 387 VAL A N 1
ATOM 3032 C CA . VAL A 1 387 ? 38.499 -18.550 -5.100 1.00 97.12 387 VAL A CA 1
ATOM 3033 C C . VAL A 1 387 ? 38.433 -17.374 -6.071 1.00 97.12 387 VAL A C 1
ATOM 3035 O O . VAL A 1 387 ? 38.595 -17.564 -7.275 1.00 97.12 387 VAL A O 1
ATOM 3038 N N . GLU A 1 388 ? 38.240 -16.156 -5.565 1.00 97.38 388 GLU A N 1
ATOM 3039 C CA . GLU A 1 388 ? 38.252 -14.937 -6.375 1.00 97.38 388 GLU A CA 1
ATOM 3040 C C . GLU A 1 388 ? 39.587 -14.753 -7.113 1.00 97.38 388 GLU A C 1
ATOM 3042 O O . GLU A 1 388 ? 39.598 -14.465 -8.313 1.00 97.38 388 GLU A O 1
ATOM 3047 N N . ARG A 1 389 ? 40.719 -14.960 -6.428 1.00 97.06 389 ARG A N 1
ATOM 3048 C CA . ARG A 1 389 ? 42.054 -14.873 -7.035 1.00 97.06 389 ARG A CA 1
ATOM 3049 C C . ARG A 1 389 ? 42.218 -15.874 -8.181 1.00 97.06 389 ARG A C 1
ATOM 3051 O O . ARG A 1 389 ? 42.660 -15.487 -9.263 1.00 97.06 389 ARG A O 1
ATOM 3058 N N . GLN A 1 390 ? 41.819 -17.130 -7.972 1.00 96.69 390 GLN A N 1
ATOM 3059 C CA . GLN A 1 390 ? 41.891 -18.176 -8.998 1.00 96.69 390 GLN A CA 1
ATOM 3060 C C . GLN A 1 390 ? 40.934 -17.911 -10.167 1.00 96.69 390 GLN A C 1
ATOM 3062 O O . GLN A 1 390 ? 41.305 -18.093 -11.326 1.00 96.69 390 GLN A O 1
ATOM 3067 N N . ALA A 1 391 ? 39.719 -17.431 -9.888 1.00 95.19 391 ALA A N 1
ATOM 3068 C CA . ALA A 1 391 ? 38.744 -17.084 -10.917 1.00 95.19 391 ALA A CA 1
ATOM 3069 C C . ALA A 1 391 ? 39.257 -15.966 -11.834 1.00 95.19 391 ALA A C 1
ATOM 3071 O O . ALA A 1 391 ? 39.099 -16.044 -13.053 1.00 95.19 391 ALA A O 1
ATOM 3072 N N . ARG A 1 392 ? 39.905 -14.942 -11.264 1.00 95.19 392 ARG A N 1
ATOM 3073 C CA . ARG A 1 392 ? 40.522 -13.857 -12.039 1.00 95.19 392 ARG A CA 1
ATOM 3074 C C . ARG A 1 392 ? 41.654 -14.376 -12.928 1.00 95.19 392 ARG A C 1
ATOM 3076 O O . ARG A 1 392 ? 41.641 -14.088 -14.121 1.00 95.19 392 ARG A O 1
ATOM 3083 N N . GLY A 1 393 ? 42.553 -15.205 -12.389 1.00 94.44 393 GLY A N 1
ATOM 3084 C CA . GLY A 1 393 ? 43.628 -15.826 -13.176 1.00 94.44 393 GLY A CA 1
ATOM 3085 C C . GLY A 1 393 ? 43.103 -16.684 -14.334 1.00 94.44 393 GLY A C 1
ATOM 3086 O O . GLY A 1 393 ? 43.596 -16.594 -15.458 1.00 94.44 393 GLY A O 1
ATOM 3087 N N . LEU A 1 394 ? 42.034 -17.452 -14.098 1.00 94.38 394 LEU A N 1
ATOM 3088 C CA . LEU A 1 394 ? 41.371 -18.247 -15.134 1.00 94.38 394 LEU A CA 1
ATOM 3089 C C . LEU A 1 394 ? 40.789 -17.373 -16.259 1.00 94.38 394 LEU A C 1
ATOM 3091 O O . LEU A 1 394 ? 40.940 -17.691 -17.441 1.00 94.38 394 LEU A O 1
ATOM 3095 N N . LEU A 1 395 ? 40.133 -16.262 -15.908 1.00 93.19 395 LEU A N 1
ATOM 3096 C CA . LEU A 1 395 ? 39.566 -15.329 -16.885 1.00 93.19 395 LEU A CA 1
ATOM 3097 C C . LEU A 1 395 ? 40.650 -14.641 -17.719 1.00 93.19 395 LEU A C 1
ATOM 3099 O O . LEU A 1 395 ? 40.481 -14.502 -18.931 1.00 93.19 395 LEU A O 1
ATOM 3103 N N . GLU A 1 396 ? 41.760 -14.241 -17.101 1.00 93.81 396 GLU A N 1
ATOM 3104 C CA . GLU A 1 396 ? 42.893 -13.625 -17.798 1.00 93.81 396 GLU A CA 1
ATOM 3105 C C . GLU A 1 396 ? 43.497 -14.575 -18.841 1.00 93.81 396 GLU A C 1
ATOM 3107 O O . GLU A 1 396 ? 43.599 -14.209 -20.018 1.00 93.81 396 GLU A O 1
ATOM 3112 N N . LEU A 1 397 ? 43.802 -15.820 -18.455 1.00 92.00 397 LEU A N 1
ATOM 3113 C CA . LEU A 1 397 ? 44.330 -16.832 -19.378 1.00 92.00 397 LEU A CA 1
ATOM 3114 C C . LEU A 1 397 ? 43.362 -17.135 -20.523 1.00 92.00 397 LEU A C 1
ATOM 3116 O O . LEU A 1 397 ? 43.773 -17.242 -21.682 1.00 92.00 397 LEU A O 1
ATOM 3120 N N . ARG A 1 398 ? 42.059 -17.208 -20.235 1.00 90.62 398 ARG A N 1
ATOM 3121 C CA . ARG A 1 398 ? 41.031 -17.395 -21.263 1.00 90.62 398 ARG A CA 1
ATOM 3122 C C . ARG A 1 398 ? 41.036 -16.251 -22.274 1.00 90.62 398 ARG A C 1
ATOM 3124 O O . ARG A 1 398 ? 41.040 -16.504 -23.479 1.00 90.62 398 ARG A O 1
ATOM 3131 N N . ILE A 1 399 ? 41.029 -15.004 -21.803 1.00 89.75 399 ILE A N 1
ATOM 3132 C CA . ILE A 1 399 ? 41.032 -13.822 -22.674 1.00 89.75 399 ILE A CA 1
ATOM 3133 C C . ILE A 1 399 ? 42.278 -13.836 -23.564 1.00 89.75 399 ILE A C 1
ATOM 3135 O O . ILE A 1 399 ? 42.182 -13.569 -24.764 1.00 89.75 399 ILE A O 1
ATOM 3139 N N . MET A 1 400 ? 43.435 -14.202 -23.007 1.00 86.38 400 MET A N 1
ATOM 3140 C CA . MET A 1 400 ? 44.673 -14.340 -23.774 1.00 86.38 400 MET A CA 1
ATOM 3141 C C . MET A 1 400 ? 44.588 -15.450 -24.829 1.00 86.38 400 MET A C 1
ATOM 3143 O O . MET A 1 400 ? 44.975 -15.219 -25.976 1.00 86.38 400 MET A O 1
ATOM 3147 N N . SER A 1 401 ? 44.046 -16.619 -24.482 1.00 87.44 401 SER A N 1
ATOM 3148 C CA . SER A 1 401 ? 43.873 -17.748 -25.406 1.00 87.44 401 SER A CA 1
ATOM 3149 C C . SER A 1 401 ? 42.909 -17.417 -26.556 1.00 87.44 401 SER A C 1
ATOM 3151 O O . SER A 1 401 ? 43.254 -17.570 -27.732 1.00 87.44 401 SER A O 1
ATOM 3153 N N . ASP A 1 402 ? 41.737 -16.846 -26.253 1.00 86.06 402 ASP A N 1
ATOM 3154 C CA . ASP A 1 402 ? 40.746 -16.450 -27.262 1.00 86.06 402 ASP A CA 1
ATOM 3155 C C . ASP A 1 402 ? 41.305 -15.334 -28.186 1.00 86.06 402 ASP A C 1
ATOM 3157 O O . ASP A 1 402 ? 41.052 -15.323 -29.402 1.00 86.06 402 ASP A O 1
ATOM 3161 N N . LEU A 1 403 ? 42.136 -14.426 -27.652 1.00 86.12 403 LEU A N 1
ATOM 3162 C CA . LEU A 1 403 ? 42.834 -13.408 -28.445 1.00 86.12 403 LEU A CA 1
ATOM 3163 C C . LEU A 1 403 ? 43.885 -14.031 -29.378 1.00 86.12 403 LEU A C 1
ATOM 3165 O O . LEU A 1 403 ? 43.920 -13.680 -30.561 1.00 86.12 403 LEU A O 1
ATOM 3169 N N . LYS A 1 404 ? 44.704 -14.977 -28.890 1.00 86.62 404 LYS A N 1
ATOM 3170 C CA . LYS A 1 404 ? 45.691 -15.707 -29.711 1.00 86.62 404 LYS A CA 1
ATOM 3171 C C . LYS A 1 404 ? 45.006 -16.434 -30.873 1.00 86.62 404 LYS A C 1
ATOM 3173 O O . LYS A 1 404 ? 45.428 -16.271 -32.020 1.00 86.62 404 LYS A O 1
ATOM 3178 N N . LEU A 1 405 ? 43.905 -17.143 -30.612 1.00 84.06 405 LEU A N 1
ATOM 3179 C CA . LEU A 1 405 ? 43.122 -17.836 -31.645 1.00 84.06 405 LEU A CA 1
ATOM 3180 C C . LEU A 1 405 ? 42.555 -16.869 -32.693 1.00 84.06 405 LEU A C 1
ATOM 3182 O O . LEU A 1 405 ? 42.590 -17.148 -33.893 1.00 84.06 405 LEU A O 1
ATOM 3186 N N . THR A 1 406 ? 42.066 -15.704 -32.266 1.00 81.81 406 THR A N 1
ATOM 3187 C CA . THR A 1 406 ? 41.538 -14.681 -33.184 1.00 81.81 406 THR A CA 1
ATOM 3188 C C . THR A 1 406 ? 42.639 -14.110 -34.082 1.00 81.81 406 THR A C 1
ATOM 3190 O O . THR A 1 406 ? 42.437 -13.937 -35.286 1.00 81.81 406 THR A O 1
ATOM 3193 N N . VAL A 1 407 ? 43.830 -13.865 -33.524 1.00 86.94 407 VAL A N 1
ATOM 3194 C CA . VAL A 1 407 ? 45.001 -13.404 -34.284 1.00 86.94 407 VAL A CA 1
ATOM 3195 C C . VAL A 1 407 ? 45.468 -14.468 -35.280 1.00 86.94 407 VAL A C 1
ATOM 3197 O O . VAL A 1 407 ? 45.744 -14.136 -36.434 1.00 86.94 407 VAL A O 1
ATOM 3200 N N . GLN A 1 408 ? 45.510 -15.742 -34.881 1.00 84.56 408 GLN A N 1
ATOM 3201 C CA . GLN A 1 408 ? 45.858 -16.847 -35.779 1.00 84.56 408 GLN A CA 1
ATOM 3202 C C . GLN A 1 408 ? 44.855 -16.986 -36.931 1.00 84.56 408 GLN A C 1
ATOM 3204 O O . GLN A 1 408 ? 45.274 -17.117 -38.081 1.00 84.56 408 GLN A O 1
ATOM 3209 N N . ARG A 1 409 ? 43.546 -16.873 -36.662 1.00 84.44 409 ARG A N 1
ATOM 3210 C CA . ARG A 1 409 ? 42.505 -16.894 -37.706 1.00 84.44 409 ARG A CA 1
ATOM 3211 C C . ARG A 1 409 ? 42.671 -15.759 -38.710 1.00 84.44 409 ARG A C 1
ATOM 3213 O O . ARG A 1 409 ? 42.631 -16.011 -39.909 1.00 84.44 409 ARG A O 1
ATOM 3220 N N . ARG A 1 410 ? 42.927 -14.534 -38.238 1.00 84.75 410 ARG A N 1
ATOM 3221 C CA . ARG A 1 410 ? 43.198 -13.387 -39.122 1.00 84.75 410 ARG A CA 1
ATOM 3222 C C . ARG A 1 410 ? 44.455 -13.594 -39.960 1.00 84.75 410 ARG A C 1
ATOM 3224 O O . ARG A 1 410 ? 44.456 -13.260 -41.139 1.00 84.75 410 ARG A O 1
ATOM 3231 N N . LYS A 1 411 ? 45.510 -14.173 -39.375 1.00 89.00 411 LYS A N 1
ATOM 3232 C CA . LYS A 1 411 ? 46.737 -14.496 -40.113 1.00 89.00 411 LYS A CA 1
ATOM 3233 C C . LYS A 1 411 ? 46.458 -15.502 -41.236 1.00 89.00 411 LYS A C 1
ATOM 3235 O O . LYS A 1 411 ? 46.840 -15.231 -42.369 1.00 89.00 411 LYS A O 1
ATOM 3240 N N . ARG A 1 412 ? 45.740 -16.594 -40.939 1.00 83.50 412 ARG A N 1
ATOM 3241 C CA . ARG A 1 412 ? 45.341 -17.601 -41.940 1.00 83.50 412 ARG A CA 1
ATOM 3242 C C . ARG A 1 412 ? 44.466 -16.996 -43.035 1.00 83.50 412 ARG A C 1
ATOM 3244 O O . ARG A 1 412 ? 44.700 -17.259 -44.205 1.00 83.50 412 ARG A O 1
ATOM 3251 N N . GLN A 1 413 ? 43.505 -16.142 -42.678 1.00 87.38 413 GLN A N 1
ATOM 3252 C CA . GLN A 1 413 ? 42.647 -15.471 -43.656 1.00 87.38 413 GLN A CA 1
ATOM 3253 C C . GLN A 1 413 ? 43.449 -14.546 -44.582 1.00 87.38 413 GLN A C 1
ATOM 3255 O O . GLN A 1 413 ? 43.275 -14.606 -45.795 1.00 87.38 413 GLN A O 1
ATOM 3260 N N . GLY A 1 414 ? 44.385 -13.766 -44.034 1.00 88.19 414 GLY A N 1
ATOM 3261 C CA . GLY A 1 414 ? 45.273 -12.924 -44.838 1.00 88.19 414 GLY A CA 1
ATOM 3262 C C . GLY A 1 414 ? 46.227 -13.722 -45.735 1.00 88.19 414 GLY A C 1
ATOM 3263 O O . GLY A 1 414 ? 46.534 -13.289 -46.842 1.00 88.19 414 GLY A O 1
ATOM 3264 N N . GLU A 1 415 ? 46.692 -14.896 -45.298 1.00 89.69 415 GLU A N 1
ATOM 3265 C CA . GLU A 1 415 ? 47.475 -15.820 -46.137 1.00 89.69 415 GLU A CA 1
ATOM 3266 C C . GLU A 1 415 ? 46.613 -16.408 -47.273 1.00 89.69 415 GLU A C 1
ATOM 3268 O O . GLU A 1 415 ? 47.063 -16.458 -48.420 1.00 89.69 415 GLU A O 1
ATOM 3273 N N . LEU A 1 416 ? 45.349 -16.745 -46.994 1.00 87.12 416 LEU A N 1
ATOM 3274 C CA . LEU A 1 416 ? 44.394 -17.261 -47.981 1.00 87.12 416 LEU A CA 1
ATOM 3275 C C . LEU A 1 416 ? 44.009 -16.206 -49.031 1.00 87.12 416 LEU A C 1
ATOM 3277 O O . LEU A 1 416 ? 43.908 -16.504 -50.220 1.00 87.12 416 LEU A O 1
ATOM 3281 N N . GLU A 1 417 ? 43.819 -14.954 -48.612 1.00 83.50 417 GLU A N 1
ATOM 3282 C CA . GLU A 1 417 ? 43.552 -13.828 -49.513 1.00 83.50 417 GLU A CA 1
ATOM 3283 C C . GLU A 1 417 ? 44.757 -13.521 -50.405 1.00 83.50 417 GLU A C 1
ATOM 3285 O O . GLU A 1 417 ? 44.589 -13.286 -51.601 1.00 83.50 417 GLU A O 1
ATOM 3290 N N . LYS A 1 418 ? 45.982 -13.610 -49.867 1.00 86.69 418 LYS A N 1
ATOM 3291 C CA . LYS A 1 418 ? 47.209 -13.498 -50.672 1.00 86.69 418 LYS A CA 1
ATOM 3292 C C . LYS A 1 418 ? 47.324 -14.622 -51.702 1.00 86.69 418 LYS A C 1
ATOM 3294 O O . LYS A 1 418 ? 47.682 -14.349 -52.848 1.00 86.69 418 LYS A O 1
ATOM 3299 N N . GLN A 1 419 ? 46.979 -15.859 -51.335 1.00 84.62 419 GLN A N 1
ATOM 3300 C CA . GLN A 1 419 ? 46.925 -16.968 -52.294 1.00 84.62 419 GLN A CA 1
ATOM 3301 C C . GLN A 1 419 ? 45.888 -16.710 -53.394 1.00 84.62 419 GLN A C 1
ATOM 3303 O O . GLN A 1 419 ? 46.213 -16.853 -54.569 1.00 84.62 419 GLN A O 1
ATOM 3308 N N . LYS A 1 420 ? 44.681 -16.240 -53.047 1.00 79.50 420 LYS A N 1
ATOM 3309 C CA . LYS A 1 420 ? 43.638 -15.897 -54.030 1.00 79.50 420 LYS A CA 1
ATOM 3310 C C . LYS A 1 420 ? 44.052 -14.759 -54.967 1.00 79.50 420 LYS A C 1
ATOM 3312 O O . LYS A 1 420 ? 43.826 -14.854 -56.170 1.00 79.50 420 LYS A O 1
ATOM 3317 N N . ALA A 1 421 ? 44.691 -13.713 -54.444 1.00 74.44 421 ALA A N 1
ATOM 3318 C CA . ALA A 1 421 ? 45.155 -12.577 -55.243 1.00 74.44 421 ALA A CA 1
ATOM 3319 C C . ALA A 1 421 ? 46.265 -12.954 -56.238 1.00 74.44 421 ALA A C 1
ATOM 3321 O O . ALA A 1 421 ? 46.393 -12.327 -57.284 1.00 74.44 421 ALA A O 1
ATOM 3322 N N . THR A 1 422 ? 47.040 -14.000 -55.947 1.00 80.19 422 THR A N 1
ATOM 3323 C CA . THR A 1 422 ? 48.111 -14.466 -56.841 1.00 80.19 422 THR A CA 1
ATOM 3324 C C . THR A 1 422 ? 47.566 -15.253 -58.049 1.00 80.19 422 THR A C 1
ATOM 3326 O O . THR A 1 422 ? 48.299 -15.479 -59.005 1.00 80.19 422 THR A O 1
ATOM 3329 N N . ILE A 1 423 ? 46.283 -15.649 -58.051 1.00 75.88 423 ILE A N 1
ATOM 3330 C CA . ILE A 1 423 ? 45.719 -16.586 -59.043 1.00 75.88 423 ILE A CA 1
ATOM 3331 C C . ILE A 1 423 ? 44.934 -15.898 -60.195 1.00 75.88 423 ILE A C 1
ATOM 3333 O O . ILE A 1 423 ? 44.621 -16.564 -61.178 1.00 75.88 423 ILE A O 1
ATOM 3337 N N . LEU A 1 424 ? 44.659 -14.581 -60.178 1.00 51.34 424 LEU A N 1
ATOM 3338 C CA . LEU A 1 424 ? 43.802 -13.925 -61.201 1.00 51.34 424 LEU A CA 1
ATOM 3339 C C . LEU A 1 424 ? 44.532 -12.890 -62.101 1.00 51.34 424 LEU A C 1
ATOM 3341 O O . LEU A 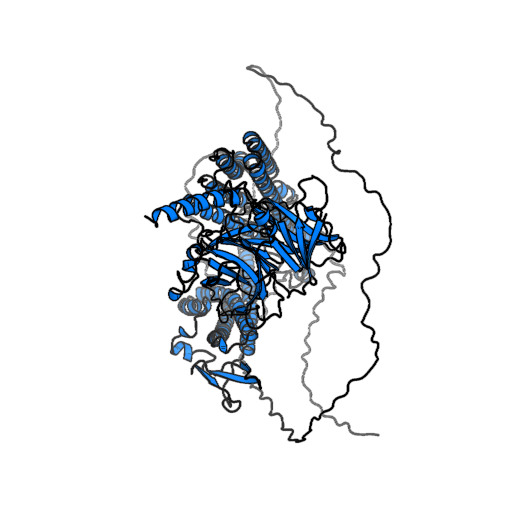1 424 ? 45.021 -11.889 -61.576 1.00 51.34 424 LEU A O 1
ATOM 3345 N N . PRO A 1 425 ? 44.570 -13.056 -63.448 1.00 53.12 425 PRO A N 1
ATOM 3346 C CA . PRO A 1 425 ? 45.164 -12.085 -64.375 1.00 53.12 425 PRO A CA 1
ATOM 3347 C C . PRO A 1 425 ? 44.160 -11.026 -64.889 1.00 53.12 425 PRO A C 1
ATOM 3349 O O . PRO A 1 425 ? 42.969 -11.284 -65.049 1.00 53.12 425 PRO A O 1
ATOM 3352 N N . VAL A 1 426 ? 44.675 -9.819 -65.157 1.00 52.03 426 VAL A N 1
ATOM 3353 C CA . VAL A 1 426 ? 43.952 -8.555 -65.425 1.00 52.03 426 VAL A CA 1
ATOM 3354 C C . VAL A 1 426 ? 43.661 -8.336 -66.920 1.00 52.03 426 VAL A C 1
ATOM 3356 O O . VAL A 1 426 ? 44.575 -8.429 -67.737 1.00 52.03 426 VAL A O 1
ATOM 3359 N N . ALA A 1 427 ? 42.430 -7.935 -67.271 1.00 42.25 427 ALA A N 1
ATOM 3360 C CA . ALA A 1 427 ? 42.063 -7.438 -68.604 1.00 42.25 427 ALA A CA 1
ATOM 3361 C C . ALA A 1 427 ? 41.057 -6.260 -68.554 1.00 42.25 427 ALA A C 1
ATOM 3363 O O . ALA A 1 427 ? 40.042 -6.351 -67.871 1.00 42.25 427 ALA A O 1
ATOM 3364 N N . GLY A 1 428 ? 41.313 -5.210 -69.356 1.00 43.50 428 GLY A N 1
ATOM 3365 C CA . GLY A 1 428 ? 40.274 -4.448 -70.085 1.00 43.50 428 GLY A CA 1
ATOM 3366 C C . GLY A 1 428 ? 39.869 -3.032 -69.617 1.00 43.50 428 GLY A C 1
ATOM 3367 O O . GLY A 1 428 ? 39.242 -2.867 -68.582 1.00 43.50 428 GLY A O 1
ATOM 3368 N N . SER A 1 429 ? 40.151 -2.026 -70.457 1.00 40.78 429 SER A N 1
ATOM 3369 C CA . SER A 1 429 ? 39.874 -0.566 -70.386 1.00 40.78 429 SER A CA 1
ATOM 3370 C C . SER A 1 429 ? 38.527 -0.108 -71.017 1.00 40.78 429 SER A C 1
ATOM 3372 O O . SER A 1 429 ? 38.030 -0.839 -71.871 1.00 40.78 429 SER A O 1
ATOM 3374 N N . PRO A 1 430 ? 37.980 1.113 -70.750 1.00 49.44 430 PRO A N 1
ATOM 3375 C CA . PRO A 1 430 ? 36.701 1.576 -71.329 1.00 49.44 430 PRO A CA 1
ATOM 3376 C C . PRO A 1 430 ? 36.804 2.684 -72.412 1.00 49.44 430 PRO A C 1
ATOM 3378 O O . PRO A 1 430 ? 37.715 3.511 -72.388 1.00 49.44 430 PRO A O 1
ATOM 3381 N N . SER A 1 431 ? 35.814 2.737 -73.323 1.00 41.62 431 SER A N 1
ATOM 3382 C CA . SER A 1 431 ? 35.630 3.761 -74.377 1.00 41.62 431 SER A CA 1
ATOM 3383 C C . SER A 1 431 ? 34.296 4.528 -74.271 1.00 41.62 431 SER A C 1
ATOM 3385 O O . SER A 1 431 ? 33.296 3.996 -73.801 1.00 41.62 431 SER A O 1
ATOM 3387 N N . VAL A 1 432 ? 34.305 5.764 -74.782 1.00 50.75 432 VAL A N 1
ATOM 3388 C CA . VAL A 1 432 ? 33.292 6.848 -74.760 1.00 50.75 432 VAL A CA 1
ATOM 3389 C C . VAL A 1 432 ? 32.401 6.861 -76.018 1.00 50.75 432 VAL A C 1
ATOM 3391 O O . VAL A 1 432 ? 32.976 6.717 -77.090 1.00 50.75 432 VAL A O 1
ATOM 3394 N N . VAL A 1 433 ? 31.087 7.178 -75.928 1.00 37.41 433 VAL A N 1
ATOM 3395 C CA . VAL A 1 433 ? 30.258 7.797 -77.017 1.00 37.41 433 VAL A CA 1
ATOM 3396 C C . VAL A 1 433 ? 29.043 8.606 -76.450 1.00 37.41 433 VAL A C 1
ATOM 3398 O O . VAL A 1 433 ? 28.501 8.183 -75.428 1.00 37.41 433 VAL A O 1
ATOM 3401 N N . PRO A 1 434 ? 28.583 9.728 -77.078 1.00 51.47 434 PRO A N 1
ATOM 3402 C CA . PRO A 1 434 ? 27.502 10.621 -76.599 1.00 51.47 434 PRO A CA 1
ATOM 3403 C C . PRO A 1 434 ? 26.198 10.713 -77.459 1.00 51.47 434 PRO A C 1
ATOM 3405 O O . PRO A 1 434 ? 26.215 10.429 -78.650 1.00 51.47 434 PRO A O 1
ATOM 3408 N N . GLY A 1 435 ? 25.110 11.187 -76.811 1.00 37.47 435 GLY A N 1
ATOM 3409 C CA . GLY A 1 435 ? 23.984 12.083 -77.219 1.00 37.47 435 GLY A CA 1
ATOM 3410 C C . GLY A 1 435 ? 23.210 11.988 -78.558 1.00 37.47 435 GLY A C 1
ATOM 3411 O O . GLY A 1 435 ? 23.819 12.091 -79.613 1.00 37.47 435 GLY A O 1
ATOM 3412 N N . VAL A 1 436 ? 21.856 12.003 -78.501 1.00 37.75 436 VAL A N 1
ATOM 3413 C CA . VAL A 1 436 ? 20.922 12.470 -79.570 1.00 37.75 436 VAL A CA 1
ATOM 3414 C C . VAL A 1 436 ? 19.618 13.063 -78.978 1.00 37.75 436 VAL A C 1
ATOM 3416 O O . VAL A 1 436 ? 19.096 12.569 -77.980 1.00 37.75 436 VAL A O 1
ATOM 3419 N N . GLU A 1 437 ? 19.137 14.134 -79.624 1.00 34.38 437 GLU A N 1
ATOM 3420 C CA . GLU A 1 437 ? 17.975 15.001 -79.353 1.00 34.38 437 GLU A CA 1
ATOM 3421 C C . GLU A 1 437 ? 16.585 14.444 -79.762 1.00 34.38 437 GLU A C 1
ATOM 3423 O O . GLU A 1 437 ? 16.439 13.374 -80.344 1.00 34.38 437 GLU A O 1
ATOM 3428 N N . ALA A 1 438 ? 15.558 15.234 -79.427 1.00 39.06 438 ALA A N 1
ATOM 3429 C CA . ALA A 1 438 ? 14.121 14.972 -79.401 1.00 39.06 438 ALA A CA 1
ATOM 3430 C C . ALA A 1 438 ? 13.349 15.121 -80.735 1.00 39.06 438 ALA A C 1
ATOM 3432 O O . ALA A 1 438 ? 13.711 15.918 -81.594 1.00 39.06 438 ALA A O 1
ATOM 3433 N N . ALA A 1 439 ? 12.173 14.480 -80.816 1.00 33.56 439 ALA A N 1
ATOM 3434 C CA . ALA A 1 439 ? 11.020 14.911 -81.620 1.00 33.56 439 ALA A CA 1
ATOM 3435 C C . ALA A 1 439 ? 9.713 14.351 -81.014 1.00 33.56 439 ALA A C 1
ATOM 3437 O O . ALA A 1 439 ? 9.658 13.190 -80.617 1.00 33.56 439 ALA A O 1
ATOM 3438 N N . GLY A 1 440 ? 8.688 15.201 -80.878 1.00 29.94 440 GLY A N 1
ATOM 3439 C CA . GLY A 1 440 ? 7.460 14.931 -80.118 1.00 29.94 440 GLY A CA 1
ATOM 3440 C C . GLY A 1 440 ? 6.249 14.443 -80.925 1.00 29.94 440 GLY A C 1
ATOM 3441 O O . GLY A 1 440 ? 6.327 14.257 -82.134 1.00 29.94 440 GLY A O 1
ATOM 3442 N N . GLY A 1 441 ? 5.102 14.301 -80.242 1.00 27.22 441 GLY A N 1
ATOM 3443 C CA . GLY A 1 441 ? 3.788 14.174 -80.890 1.00 27.22 441 GLY A CA 1
ATOM 3444 C C . GLY A 1 441 ? 2.704 13.391 -80.130 1.00 27.22 441 GLY A C 1
ATOM 3445 O O . GLY A 1 441 ? 2.538 12.206 -80.363 1.00 27.22 441 GLY A O 1
ATOM 3446 N N . PHE A 1 442 ? 1.931 14.099 -79.297 1.00 28.36 442 PHE A N 1
ATOM 3447 C CA . PHE A 1 442 ? 0.450 14.096 -79.254 1.00 28.36 442 PHE A CA 1
ATOM 3448 C C . PHE A 1 442 ? -0.366 12.781 -79.066 1.00 28.36 442 PHE A C 1
ATOM 3450 O O . PHE A 1 442 ? -0.556 12.028 -80.014 1.00 28.36 442 PHE A O 1
ATOM 3457 N N . LEU A 1 443 ? -1.026 12.614 -77.900 1.00 34.19 443 LEU A N 1
ATOM 3458 C CA . LEU A 1 443 ? -2.505 12.528 -77.776 1.00 34.19 443 LEU A CA 1
ATOM 3459 C C . LEU A 1 443 ? -2.999 12.508 -76.310 1.00 34.19 443 LEU A C 1
ATOM 3461 O O . LEU A 1 443 ? -2.498 11.778 -75.459 1.00 34.19 443 LEU A O 1
ATOM 3465 N N . GLU A 1 444 ? -4.017 13.333 -76.055 1.00 33.53 444 GLU A N 1
ATOM 3466 C CA . GLU A 1 444 ? -4.698 13.606 -74.785 1.00 33.53 444 GLU A CA 1
ATOM 3467 C C . GLU A 1 444 ? -5.703 12.527 -74.327 1.00 33.53 444 GLU A C 1
ATOM 3469 O O . GLU A 1 444 ? -6.491 12.007 -75.118 1.00 33.53 444 GLU A O 1
ATOM 3474 N N . ARG A 1 445 ? -5.784 12.332 -73.001 1.00 29.31 445 ARG A N 1
ATOM 3475 C CA . ARG A 1 445 ? -6.996 12.088 -72.174 1.00 29.31 445 ARG A CA 1
ATOM 3476 C C . ARG A 1 445 ? -6.519 11.949 -70.722 1.00 29.31 445 ARG A C 1
ATOM 3478 O O . ARG A 1 445 ? -5.681 11.107 -70.461 1.00 29.31 445 ARG A O 1
ATOM 3485 N N . GLY A 1 446 ? -6.961 12.654 -69.691 1.00 28.34 446 GLY A N 1
ATOM 3486 C CA . GLY A 1 446 ? -7.948 13.697 -69.480 1.00 28.34 446 GLY A CA 1
ATOM 3487 C C . GLY A 1 446 ? -8.226 13.750 -67.964 1.00 28.34 446 GLY A C 1
ATOM 3488 O O . GLY A 1 446 ? -8.207 12.713 -67.307 1.00 28.34 446 GLY A O 1
ATOM 3489 N N . ARG A 1 447 ? -8.561 14.950 -67.469 1.00 28.89 447 ARG A N 1
ATOM 3490 C CA . ARG A 1 447 ? -9.268 15.293 -66.209 1.00 28.89 447 ARG A CA 1
ATOM 3491 C C . ARG A 1 447 ? -8.497 15.617 -64.908 1.00 28.89 447 ARG A C 1
ATOM 3493 O O . ARG A 1 447 ? -7.908 14.760 -64.269 1.00 28.89 447 ARG A O 1
ATOM 3500 N N . SER A 1 448 ? -8.811 16.846 -64.454 1.00 27.39 448 SER A N 1
ATOM 3501 C CA . SER A 1 448 ? -8.989 17.338 -63.069 1.00 27.39 448 SER A CA 1
ATOM 3502 C C . SER A 1 448 ? -7.717 17.766 -62.319 1.00 27.39 448 SER A C 1
ATOM 3504 O O . SER A 1 448 ? -6.997 16.924 -61.811 1.00 27.39 448 SER A O 1
ATOM 3506 N N . ARG A 1 449 ? -7.301 19.044 -62.312 1.00 30.09 449 ARG A N 1
ATOM 3507 C CA . ARG A 1 449 ? -7.896 20.264 -61.699 1.00 30.09 449 ARG A CA 1
ATOM 3508 C C . ARG A 1 449 ? -7.837 20.275 -60.160 1.00 30.09 449 ARG A C 1
ATOM 3510 O O . ARG A 1 449 ? -8.770 19.784 -59.541 1.00 30.09 449 ARG A O 1
ATOM 3517 N N . THR A 1 450 ? -6.789 20.911 -59.618 1.00 30.00 450 THR A N 1
ATOM 3518 C CA . THR A 1 450 ? -6.776 21.868 -58.476 1.00 30.00 450 THR A CA 1
ATOM 3519 C C . THR A 1 450 ? -5.331 22.355 -58.282 1.00 30.00 450 THR A C 1
ATOM 3521 O O . THR A 1 450 ? -4.438 21.591 -57.946 1.00 30.00 450 THR A O 1
ATOM 3524 N N . GLU A 1 451 ? -4.990 23.514 -58.841 1.00 27.45 451 GLU A N 1
ATOM 3525 C CA . GLU A 1 451 ? -4.846 24.790 -58.117 1.00 27.45 451 GLU A CA 1
ATOM 3526 C C . GLU A 1 451 ? -3.839 24.759 -56.959 1.00 27.45 451 GLU A C 1
ATOM 3528 O O . GLU A 1 451 ? -4.091 24.273 -55.861 1.00 27.45 451 GLU A O 1
ATOM 3533 N N . ALA A 1 452 ? -2.676 25.343 -57.253 1.00 29.84 452 ALA A N 1
ATOM 3534 C CA . ALA A 1 452 ? -1.630 25.674 -56.311 1.00 29.84 452 ALA A CA 1
ATOM 3535 C C . ALA A 1 452 ? -2.079 26.837 -55.417 1.00 29.84 452 ALA A C 1
ATOM 3537 O O . ALA A 1 452 ? -2.148 27.981 -55.863 1.00 29.84 452 ALA A O 1
ATOM 3538 N N . PHE A 1 453 ? -2.308 26.553 -54.137 1.00 26.95 453 PHE A N 1
ATOM 3539 C CA . PHE A 1 453 ? -2.351 27.574 -53.098 1.00 26.95 453 PHE A CA 1
ATOM 3540 C C . PHE A 1 453 ? -0.968 27.679 -52.449 1.00 26.95 453 PHE A C 1
ATOM 3542 O O . PHE A 1 453 ? -0.570 26.860 -51.622 1.00 26.95 453 PHE A O 1
ATOM 3549 N N . ARG A 1 454 ? -0.218 28.711 -52.848 1.00 29.34 454 ARG A N 1
ATOM 3550 C CA . ARG A 1 454 ? 0.886 29.251 -52.052 1.00 29.34 454 ARG A CA 1
ATOM 3551 C C . ARG A 1 454 ? 0.275 29.959 -50.846 1.00 29.34 454 ARG A C 1
ATOM 3553 O O . ARG A 1 454 ? -0.326 31.015 -51.009 1.00 29.34 454 ARG A O 1
ATOM 3560 N N . LEU A 1 455 ? 0.478 29.415 -49.650 1.00 27.11 455 LEU A N 1
ATOM 3561 C CA . LEU A 1 455 ? 0.359 30.177 -48.412 1.00 27.11 455 LEU A CA 1
ATOM 3562 C C . LEU A 1 455 ? 1.691 30.120 -47.673 1.00 27.11 455 LEU A C 1
ATOM 3564 O O . LEU A 1 455 ? 2.120 29.094 -47.153 1.00 27.11 455 LEU A O 1
ATOM 3568 N N . SER A 1 456 ? 2.350 31.272 -47.699 1.00 28.02 456 SER A N 1
ATOM 3569 C CA . SER A 1 456 ? 3.369 31.702 -46.757 1.00 28.02 456 SER A CA 1
ATOM 3570 C C . SER A 1 456 ? 2.838 31.583 -45.329 1.00 28.02 456 SER A C 1
ATOM 3572 O O . SER A 1 456 ? 1.826 32.204 -45.002 1.00 28.02 456 SER A O 1
ATOM 3574 N N . PHE A 1 457 ? 3.527 30.831 -44.475 1.00 25.53 457 PHE A N 1
ATOM 3575 C CA . PHE A 1 457 ? 3.284 30.854 -43.035 1.00 25.53 457 PHE A CA 1
ATOM 3576 C C . PHE A 1 457 ? 4.084 31.996 -42.391 1.00 25.53 457 PHE A C 1
ATOM 3578 O O . PHE A 1 457 ? 5.310 32.015 -42.522 1.00 25.53 457 PHE A O 1
ATOM 3585 N N . PRO A 1 458 ? 3.433 32.935 -41.685 1.00 32.25 458 PRO A N 1
ATOM 3586 C CA . PRO A 1 458 ? 4.106 33.835 -40.765 1.00 32.25 458 PRO A CA 1
ATOM 3587 C C . PRO A 1 458 ? 4.312 33.157 -39.397 1.00 32.25 458 PRO A C 1
ATOM 3589 O O . PRO A 1 458 ? 3.456 32.419 -38.919 1.00 32.25 458 PRO A O 1
ATOM 3592 N N . ASN A 1 459 ? 5.471 33.433 -38.796 1.00 28.77 459 ASN A N 1
ATOM 3593 C CA . ASN A 1 459 ? 5.815 33.397 -37.368 1.00 28.77 459 ASN A CA 1
ATOM 3594 C C . ASN A 1 459 ? 4.853 32.692 -36.387 1.00 28.77 459 ASN A C 1
ATOM 3596 O O . ASN A 1 459 ? 3.841 33.255 -35.979 1.00 28.77 459 ASN A O 1
ATOM 3600 N N . LEU A 1 460 ? 5.306 31.559 -35.838 1.00 27.44 460 LEU A N 1
ATOM 3601 C CA . LEU A 1 460 ? 4.850 30.998 -34.556 1.00 27.44 460 LEU A CA 1
ATOM 3602 C C . LEU A 1 460 ? 6.010 30.965 -33.539 1.00 27.44 460 LEU A C 1
ATOM 3604 O O . LEU A 1 460 ? 6.294 29.961 -32.898 1.00 27.44 460 LEU A O 1
ATOM 3608 N N . ALA A 1 461 ? 6.687 32.107 -33.395 1.00 27.77 461 ALA A N 1
ATOM 3609 C CA . ALA A 1 461 ? 7.662 32.390 -32.337 1.00 27.77 461 ALA A CA 1
ATOM 3610 C C . ALA A 1 461 ? 7.045 33.277 -31.231 1.00 27.77 461 ALA A C 1
ATOM 3612 O O . ALA A 1 461 ? 7.666 34.229 -30.770 1.00 27.77 461 ALA A O 1
ATOM 3613 N N . GLY A 1 462 ? 5.794 33.000 -30.842 1.00 29.83 462 GLY A N 1
ATOM 3614 C CA . GLY A 1 462 ? 4.990 33.890 -29.991 1.00 29.83 462 GLY A CA 1
ATOM 3615 C C . GLY A 1 462 ? 4.166 33.204 -28.901 1.00 29.83 462 GLY A C 1
ATOM 3616 O O . GLY A 1 462 ? 3.093 33.700 -28.582 1.00 29.83 462 GLY A O 1
ATOM 3617 N N . LEU A 1 463 ? 4.622 32.076 -28.340 1.00 25.42 463 LEU A N 1
ATOM 3618 C CA . LEU A 1 463 ? 3.924 31.419 -27.218 1.00 25.42 463 LEU A CA 1
ATOM 3619 C C . LEU A 1 463 ? 4.791 31.085 -25.995 1.00 25.42 463 LEU A C 1
ATOM 3621 O O . LEU A 1 463 ? 4.311 30.424 -25.082 1.00 25.42 463 LEU A O 1
ATOM 3625 N N . PHE A 1 464 ? 6.021 31.604 -25.898 1.00 27.98 464 PHE A N 1
ATOM 3626 C CA . PHE A 1 464 ? 6.776 31.540 -24.643 1.00 27.98 464 PHE A CA 1
ATOM 3627 C C . PHE A 1 464 ? 7.513 32.855 -24.341 1.00 27.98 464 PHE A C 1
ATOM 3629 O O . PHE A 1 464 ? 8.341 33.299 -25.133 1.00 27.98 464 PHE A O 1
ATOM 3636 N N . ARG A 1 465 ? 7.235 33.385 -23.134 1.00 25.41 465 ARG A N 1
ATOM 3637 C CA . ARG A 1 465 ? 7.653 34.649 -22.466 1.00 25.41 465 ARG A CA 1
ATOM 3638 C C . ARG A 1 465 ? 6.711 35.842 -22.720 1.00 25.41 465 ARG A C 1
ATOM 3640 O O . ARG A 1 465 ? 6.382 36.118 -23.858 1.00 25.41 465 ARG A O 1
ATOM 3647 N N . GLN A 1 466 ? 6.253 36.606 -21.719 1.00 24.58 466 GLN A N 1
ATOM 3648 C CA . GLN A 1 466 ? 6.788 36.880 -20.373 1.00 24.58 466 GLN A CA 1
ATOM 3649 C C . GLN A 1 466 ? 5.691 37.535 -19.493 1.00 24.58 466 GLN A C 1
ATOM 3651 O O . GLN A 1 466 ? 4.875 38.283 -20.018 1.00 24.58 466 GLN A O 1
ATOM 3656 N N . SER A 1 467 ? 5.679 37.310 -18.170 1.00 23.70 467 SER A N 1
ATOM 3657 C CA . SER A 1 467 ? 5.914 38.342 -17.119 1.00 23.70 467 SER A CA 1
ATOM 3658 C C . SER A 1 467 ? 4.695 38.365 -16.160 1.00 23.70 467 SER A C 1
ATOM 3660 O O . SER A 1 467 ? 3.583 38.209 -16.639 1.00 23.70 467 SER A O 1
ATOM 3662 N N . LEU A 1 468 ? 4.763 38.457 -14.827 1.00 25.11 468 LEU A N 1
ATOM 3663 C CA . LEU A 1 468 ? 5.529 39.367 -13.973 1.00 25.11 468 LEU A CA 1
ATOM 3664 C C . LEU A 1 468 ? 5.709 38.778 -12.556 1.00 25.11 468 LEU A C 1
ATOM 3666 O O . LEU A 1 468 ? 4.740 38.414 -11.898 1.00 25.11 468 LEU A O 1
ATOM 3670 N N . TYR A 1 469 ? 6.947 38.800 -12.068 1.00 26.89 469 TYR A N 1
ATOM 3671 C CA . TYR A 1 469 ? 7.261 39.051 -10.656 1.00 26.89 469 TYR A CA 1
ATOM 3672 C C . TYR A 1 469 ? 7.227 40.570 -10.413 1.00 26.89 469 TYR A C 1
ATOM 3674 O O . TYR A 1 469 ? 7.643 41.317 -11.307 1.00 26.89 469 TYR A O 1
ATOM 3682 N N . PRO A 1 470 ? 6.946 41.032 -9.184 1.00 30.09 470 PRO A N 1
ATOM 3683 C CA . PRO A 1 470 ? 7.641 42.175 -8.621 1.00 30.09 470 PRO A CA 1
ATOM 3684 C C . PRO A 1 470 ? 8.661 41.736 -7.558 1.00 30.09 470 PRO A C 1
ATOM 3686 O O . PRO A 1 470 ? 8.468 40.782 -6.808 1.00 30.09 470 PRO A O 1
ATOM 3689 N N . LYS A 1 471 ? 9.786 42.451 -7.585 1.00 28.52 471 LYS A N 1
ATOM 3690 C CA . LYS A 1 471 ? 11.031 42.279 -6.828 1.00 28.52 471 LYS A CA 1
ATOM 3691 C C . LYS A 1 471 ? 10.958 42.898 -5.430 1.00 28.52 471 LYS A C 1
ATOM 3693 O O . LYS A 1 471 ? 10.344 43.948 -5.292 1.00 28.52 471 LYS A O 1
ATOM 3698 N N . SER A 1 472 ? 11.748 42.342 -4.507 1.00 28.16 472 SER A N 1
ATOM 3699 C CA . SER A 1 472 ? 12.767 42.994 -3.640 1.00 28.16 472 SER A CA 1
ATOM 3700 C C . SER A 1 472 ? 12.890 42.165 -2.350 1.00 28.16 472 SER A C 1
ATOM 3702 O O . SER A 1 472 ? 11.863 41.730 -1.851 1.00 28.16 472 SER A O 1
ATOM 3704 N N . ALA A 1 473 ? 14.031 41.898 -1.730 1.00 30.03 473 ALA A N 1
ATOM 3705 C CA . ALA A 1 473 ? 15.384 42.409 -1.867 1.00 30.03 473 ALA A CA 1
ATOM 3706 C C . ALA A 1 473 ? 16.356 41.370 -1.277 1.00 30.03 473 ALA A C 1
ATOM 3708 O O . ALA A 1 473 ? 15.966 40.535 -0.463 1.00 30.03 473 ALA A O 1
ATOM 3709 N N . ASP A 1 474 ? 17.612 41.461 -1.698 1.00 31.33 474 ASP A N 1
ATOM 3710 C CA . ASP A 1 474 ? 18.767 40.764 -1.144 1.00 31.33 474 ASP A CA 1
ATOM 3711 C C . ASP A 1 474 ? 18.967 41.057 0.354 1.00 31.33 474 ASP A C 1
ATOM 3713 O O . ASP A 1 474 ? 19.223 42.203 0.711 1.00 31.33 474 ASP A O 1
ATOM 3717 N N . GLN A 1 475 ? 18.930 40.029 1.209 1.00 28.34 475 GLN A N 1
ATOM 3718 C CA . GLN A 1 475 ? 19.817 39.858 2.373 1.00 28.34 475 GLN A CA 1
ATOM 3719 C C . GLN A 1 475 ? 19.557 38.495 3.041 1.00 28.34 475 GLN A C 1
ATOM 3721 O O . GLN A 1 475 ? 18.430 38.026 3.063 1.00 28.34 475 GLN A O 1
ATOM 3726 N N . GLU A 1 476 ? 20.616 37.885 3.581 1.00 29.75 476 GLU A N 1
ATOM 3727 C CA . GLU A 1 476 ? 20.617 36.666 4.419 1.00 29.75 476 GLU A CA 1
ATOM 3728 C C . GLU A 1 476 ? 20.466 35.300 3.727 1.00 29.75 476 GLU A C 1
ATOM 3730 O O . GLU A 1 476 ? 19.515 34.551 3.910 1.00 29.75 476 GLU A O 1
ATOM 3735 N N . ALA A 1 477 ? 21.531 34.893 3.036 1.00 31.19 477 ALA A N 1
ATOM 3736 C CA . ALA A 1 477 ? 21.923 33.484 2.992 1.00 31.19 477 ALA A CA 1
ATOM 3737 C C . ALA A 1 477 ? 23.441 33.381 3.184 1.00 31.19 477 ALA A C 1
ATOM 3739 O O . ALA A 1 477 ? 24.196 33.074 2.260 1.00 31.19 477 ALA A O 1
ATOM 3740 N N . ARG A 1 478 ? 23.900 33.729 4.392 1.00 31.97 478 ARG A N 1
ATOM 3741 C CA . ARG A 1 478 ? 25.277 33.492 4.838 1.00 31.97 478 ARG A CA 1
ATOM 3742 C C . ARG A 1 478 ? 25.378 33.396 6.362 1.00 31.97 478 ARG A C 1
ATOM 3744 O O . ARG A 1 478 ? 26.186 34.085 6.955 1.00 31.97 478 ARG A O 1
ATOM 3751 N N . GLU A 1 479 ? 24.570 32.535 6.968 1.00 31.16 479 GLU A N 1
ATOM 3752 C CA . GLU A 1 479 ? 24.742 32.052 8.344 1.00 31.16 479 GLU A CA 1
ATOM 3753 C C . GLU A 1 479 ? 23.835 30.827 8.512 1.00 31.16 479 GLU A C 1
ATOM 3755 O O . GLU A 1 479 ? 22.627 30.967 8.398 1.00 31.16 479 GLU A O 1
ATOM 3760 N N . LEU A 1 480 ? 24.421 29.627 8.636 1.00 31.11 480 LEU A N 1
ATOM 3761 C CA . LEU A 1 480 ? 23.878 28.413 9.296 1.00 31.11 480 LEU A CA 1
ATOM 3762 C C . LEU A 1 480 ? 24.791 27.185 9.057 1.00 31.11 480 LEU A C 1
ATOM 3764 O O . LEU A 1 480 ? 24.337 26.059 8.879 1.00 31.11 480 LEU A O 1
ATOM 3768 N N . LEU A 1 481 ? 26.111 27.398 9.070 1.00 34.97 481 LEU A N 1
ATOM 3769 C CA . LEU A 1 481 ? 27.115 26.346 9.259 1.00 34.97 481 LEU A CA 1
ATOM 3770 C C . LEU A 1 481 ? 28.253 26.906 10.124 1.00 34.97 481 LEU A C 1
ATOM 3772 O O . LEU A 1 481 ? 29.337 27.172 9.623 1.00 34.97 481 LEU A O 1
ATOM 3776 N N . SER A 1 482 ? 27.974 27.139 11.408 1.00 29.22 482 SER A N 1
ATOM 3777 C CA . SER A 1 482 ? 28.958 27.085 12.501 1.00 29.22 482 SER A CA 1
ATOM 3778 C C . SER A 1 482 ? 28.279 27.428 13.826 1.00 29.22 482 SER A C 1
ATOM 3780 O O . SER A 1 482 ? 27.826 28.557 14.009 1.00 29.22 482 SER A O 1
ATOM 3782 N N . SER A 1 483 ? 28.244 26.493 14.767 1.00 28.69 483 SER A N 1
ATOM 3783 C CA . SER A 1 483 ? 28.656 26.765 16.151 1.00 28.69 483 SER A CA 1
ATOM 3784 C C . SER A 1 483 ? 28.619 25.477 16.965 1.00 28.69 483 SER A C 1
ATOM 3786 O O . SER A 1 483 ? 27.585 24.834 17.128 1.00 28.69 483 SER A O 1
ATOM 3788 N N . ASP A 1 484 ? 29.806 25.126 17.443 1.00 28.06 484 ASP A N 1
ATOM 3789 C CA . ASP A 1 484 ? 30.075 24.155 18.490 1.00 28.06 484 ASP A CA 1
ATOM 3790 C C . ASP A 1 484 ? 29.329 24.492 19.796 1.00 28.06 484 ASP A C 1
ATOM 3792 O O . ASP A 1 484 ? 29.002 25.659 20.047 1.00 28.06 484 ASP A O 1
ATOM 3796 N N . PRO A 1 485 ? 29.105 23.502 20.679 1.00 32.22 485 PRO A N 1
ATOM 3797 C CA . PRO A 1 485 ? 28.525 23.740 21.989 1.00 32.22 485 PRO A CA 1
ATOM 3798 C C . PRO A 1 485 ? 29.589 24.299 22.944 1.00 32.22 485 PRO A C 1
ATOM 3800 O O . PRO A 1 485 ? 30.553 23.622 23.300 1.00 32.22 485 PRO A O 1
ATOM 3803 N N . VAL A 1 486 ? 29.393 25.539 23.397 1.00 29.48 486 VAL A N 1
ATOM 3804 C CA . VAL A 1 486 ? 30.152 26.116 24.512 1.00 29.48 486 VAL A CA 1
ATOM 3805 C C . VAL A 1 486 ? 29.486 25.749 25.833 1.00 29.48 486 VAL A C 1
ATOM 3807 O O . VAL A 1 486 ? 28.301 25.982 26.060 1.00 29.48 486 VAL A O 1
ATOM 3810 N N . SER A 1 487 ? 30.314 25.193 26.711 1.00 30.47 487 SER A N 1
ATOM 3811 C CA . SER A 1 487 ? 30.069 24.962 28.126 1.00 30.47 487 SER A CA 1
ATOM 3812 C C . SER A 1 487 ? 29.725 26.241 28.887 1.00 30.47 487 SER A C 1
ATOM 3814 O O . SER A 1 487 ? 30.401 27.260 28.733 1.00 30.47 487 SER A O 1
ATOM 3816 N N . THR A 1 488 ? 28.820 26.141 29.856 1.00 31.38 488 THR A N 1
ATOM 3817 C CA . THR A 1 488 ? 28.972 26.874 31.119 1.00 31.38 488 THR A CA 1
ATOM 3818 C C . THR A 1 488 ? 28.295 26.118 32.261 1.00 31.38 488 THR A C 1
ATOM 3820 O O . THR A 1 488 ? 27.088 25.897 32.263 1.00 31.38 488 THR A O 1
ATOM 3823 N N . GLN A 1 489 ? 29.137 25.705 33.213 1.00 30.47 489 GLN A N 1
ATOM 3824 C CA . GLN A 1 489 ? 28.836 25.467 34.631 1.00 30.47 489 GLN A CA 1
ATOM 3825 C C . GLN A 1 489 ? 28.131 26.723 35.212 1.00 30.47 489 GLN A C 1
ATOM 3827 O O . GLN A 1 489 ? 28.257 27.798 34.634 1.00 30.47 489 GLN A O 1
ATOM 3832 N N . ALA A 1 490 ? 27.408 26.745 36.331 1.00 31.86 490 ALA A N 1
ATOM 3833 C CA . ALA A 1 490 ? 27.447 25.975 37.568 1.00 31.86 490 ALA A CA 1
ATOM 3834 C C . ALA A 1 490 ? 26.146 26.244 38.363 1.00 31.86 490 ALA A C 1
ATOM 3836 O O . ALA A 1 490 ? 25.524 27.288 38.152 1.00 31.86 490 ALA A O 1
ATOM 3837 N N . GLY A 1 491 ? 25.813 25.385 39.336 1.00 29.22 491 GLY A N 1
ATOM 3838 C CA . GLY A 1 491 ? 25.004 25.790 40.493 1.00 29.22 491 GLY A CA 1
ATOM 3839 C C . GLY A 1 491 ? 24.138 24.709 41.149 1.00 29.22 491 GLY A C 1
ATOM 3840 O O . GLY A 1 491 ? 23.019 24.495 40.702 1.00 29.22 491 GLY A O 1
ATOM 3841 N N . ASP A 1 492 ? 24.666 24.162 42.248 1.00 29.77 492 ASP A N 1
ATOM 3842 C CA . ASP A 1 492 ? 24.013 23.608 43.451 1.00 29.77 492 ASP A CA 1
ATOM 3843 C C . ASP A 1 492 ? 23.339 22.220 43.487 1.00 29.77 492 ASP A C 1
ATOM 3845 O O . ASP A 1 492 ? 22.193 22.021 43.091 1.00 29.77 492 ASP A O 1
ATOM 3849 N N . ASP A 1 493 ? 24.107 21.314 44.112 1.00 33.47 493 ASP A N 1
ATOM 3850 C CA . ASP A 1 493 ? 23.850 20.614 45.385 1.00 33.47 493 ASP A CA 1
ATOM 3851 C C . ASP A 1 493 ? 22.778 19.515 45.501 1.00 33.47 493 ASP A C 1
ATOM 3853 O O . ASP A 1 493 ? 21.571 19.734 45.429 1.00 33.47 493 ASP A O 1
ATOM 3857 N N . GLY A 1 494 ? 23.266 18.309 45.829 1.00 30.30 494 GLY A N 1
ATOM 3858 C CA . GLY A 1 494 ? 22.465 17.145 46.208 1.00 30.30 494 GLY A CA 1
ATOM 3859 C C . GLY A 1 494 ? 23.296 15.875 46.413 1.00 30.30 494 GLY A C 1
ATOM 3860 O O . GLY A 1 494 ? 23.228 14.956 45.607 1.00 30.30 494 GLY A O 1
ATOM 3861 N N . ASP A 1 495 ? 24.101 15.892 47.472 1.00 31.42 495 ASP A N 1
ATOM 3862 C CA . ASP A 1 495 ? 24.873 14.822 48.125 1.00 31.42 495 ASP A CA 1
ATOM 3863 C C . ASP A 1 495 ? 24.169 13.441 48.202 1.00 31.42 495 ASP A C 1
ATOM 3865 O O . ASP A 1 495 ? 23.021 13.382 48.628 1.00 31.42 495 ASP A O 1
ATOM 3869 N N . GLU A 1 496 ? 24.856 12.340 47.843 1.00 31.17 496 GLU A N 1
ATOM 3870 C CA . GLU A 1 496 ? 24.914 11.118 48.676 1.00 31.17 496 GLU A CA 1
ATOM 3871 C C . GLU A 1 496 ? 25.903 10.044 48.153 1.00 31.17 496 GLU A C 1
ATOM 3873 O O . GLU A 1 496 ? 25.871 9.557 47.024 1.00 31.17 496 GLU A O 1
ATOM 3878 N N . THR A 1 497 ? 26.791 9.664 49.066 1.00 33.62 497 THR A N 1
ATOM 3879 C CA . THR A 1 497 ? 27.848 8.639 49.084 1.00 33.62 497 THR A CA 1
ATOM 3880 C C . THR A 1 497 ? 27.434 7.181 48.798 1.00 33.62 497 THR A C 1
ATOM 3882 O O . THR A 1 497 ? 26.448 6.732 49.375 1.00 33.62 497 THR A O 1
ATOM 3885 N N . ARG A 1 498 ? 28.303 6.375 48.140 1.00 30.14 498 ARG A N 1
ATOM 3886 C CA . ARG A 1 498 ? 28.927 5.143 48.721 1.00 30.14 498 ARG A CA 1
ATOM 3887 C C . ARG A 1 498 ? 29.799 4.301 47.757 1.00 30.14 498 ARG A C 1
ATOM 3889 O O . ARG A 1 498 ? 29.301 3.703 46.818 1.00 30.14 498 ARG A O 1
ATOM 3896 N N . GLN A 1 499 ? 31.073 4.170 48.147 1.00 29.02 499 GLN A N 1
ATOM 3897 C CA . GLN A 1 499 ? 31.886 2.940 48.281 1.00 29.02 499 GLN A CA 1
ATOM 3898 C C . GLN A 1 499 ? 31.975 1.915 47.126 1.00 29.02 499 GLN A C 1
ATOM 3900 O O . GLN A 1 499 ? 31.153 1.010 47.028 1.00 29.02 499 GLN A O 1
ATOM 3905 N N . GLU A 1 500 ? 33.120 1.918 46.434 1.00 30.39 500 GLU A N 1
ATOM 3906 C CA . GLU A 1 500 ? 33.748 0.704 45.885 1.00 30.39 500 GLU A CA 1
ATOM 3907 C C . GLU A 1 500 ? 34.890 0.227 46.805 1.00 30.39 500 GLU A C 1
ATOM 3909 O O . GLU A 1 500 ? 35.626 1.066 47.339 1.00 30.39 500 GLU A O 1
ATOM 3914 N N . PRO A 1 501 ? 35.100 -1.092 46.981 1.00 45.62 501 PRO A N 1
ATOM 3915 C CA . PRO A 1 501 ? 36.349 -1.628 47.491 1.00 45.62 501 PRO A CA 1
ATOM 3916 C C . PRO A 1 501 ? 37.220 -2.167 46.349 1.00 45.62 501 PRO A C 1
ATOM 3918 O O . PRO A 1 501 ? 36.788 -2.984 45.537 1.00 45.62 501 PRO A O 1
ATOM 3921 N N . GLY A 1 502 ? 38.481 -1.740 46.343 1.00 30.81 502 GLY A N 1
ATOM 3922 C CA . GLY A 1 502 ? 39.533 -2.358 45.548 1.00 30.81 502 GLY A CA 1
ATOM 3923 C C . GLY A 1 502 ? 39.945 -3.727 46.090 1.00 30.81 502 GLY A C 1
ATOM 3924 O O . GLY A 1 502 ? 39.792 -4.021 47.278 1.00 30.81 502 GLY A O 1
ATOM 3925 N N . MET A 1 503 ? 40.525 -4.543 45.211 1.00 32.75 503 MET A N 1
ATOM 3926 C CA . MET A 1 503 ? 41.388 -5.649 45.606 1.00 32.75 503 MET A CA 1
ATOM 3927 C C . MET A 1 503 ? 42.381 -5.984 44.487 1.00 32.75 503 MET A C 1
ATOM 3929 O O . MET A 1 503 ? 41.997 -6.315 43.368 1.00 32.75 503 MET A O 1
ATOM 3933 N N . ASP A 1 504 ? 43.660 -5.874 44.840 1.00 36.00 504 ASP A N 1
ATOM 3934 C CA . ASP A 1 504 ? 44.835 -6.316 44.097 1.00 36.00 504 ASP A CA 1
ATOM 3935 C C . ASP A 1 504 ? 44.893 -7.847 43.968 1.00 36.00 504 ASP A C 1
ATOM 3937 O O . ASP A 1 504 ? 44.589 -8.556 44.929 1.00 36.00 504 ASP A O 1
ATOM 3941 N N . ALA A 1 505 ? 45.421 -8.350 42.848 1.00 32.38 505 ALA A N 1
ATOM 3942 C CA . ALA A 1 505 ? 46.298 -9.527 42.815 1.00 32.38 505 ALA A CA 1
ATOM 3943 C C . ALA A 1 505 ? 46.991 -9.643 41.446 1.00 32.38 505 ALA A C 1
ATOM 3945 O O . ALA A 1 505 ? 46.338 -9.655 40.406 1.00 32.38 505 ALA A O 1
ATOM 3946 N N . GLY A 1 506 ? 48.324 -9.721 41.458 1.00 31.58 506 GLY A N 1
ATOM 3947 C CA . GLY A 1 506 ? 49.158 -9.868 40.267 1.00 31.58 506 GLY A CA 1
ATOM 3948 C C . GLY A 1 506 ? 49.288 -11.300 39.741 1.00 31.58 506 GLY A C 1
ATOM 3949 O O . GLY A 1 506 ? 48.783 -12.251 40.333 1.00 31.58 506 GLY A O 1
ATOM 3950 N N . GLY A 1 507 ? 50.044 -11.452 38.650 1.00 28.70 507 GLY A N 1
ATOM 3951 C CA . GLY A 1 507 ? 50.507 -12.761 38.194 1.00 28.70 507 GLY A CA 1
ATOM 3952 C C . GLY A 1 507 ? 50.923 -12.835 36.725 1.00 28.70 507 GLY A C 1
ATOM 3953 O O . GLY A 1 507 ? 50.079 -13.000 35.860 1.00 28.70 507 GLY A O 1
ATOM 3954 N N . SER A 1 508 ? 52.242 -12.834 36.516 1.00 29.55 508 SER A N 1
ATOM 3955 C CA . SER A 1 508 ? 52.994 -13.563 35.479 1.00 29.55 508 SER A CA 1
ATOM 3956 C C . SER A 1 508 ? 52.809 -13.195 33.996 1.00 29.55 508 SER A C 1
ATOM 3958 O O . SER A 1 508 ? 51.923 -13.695 33.310 1.00 29.55 508 SER A O 1
ATOM 3960 N N . GLU A 1 509 ? 53.783 -12.444 33.469 1.00 36.84 509 GLU A N 1
ATOM 3961 C CA . GLU A 1 509 ? 54.219 -12.555 32.071 1.00 36.84 509 GLU A CA 1
ATOM 3962 C C . GLU A 1 509 ? 54.689 -13.993 31.799 1.00 36.84 509 GLU A C 1
ATOM 3964 O O . GLU A 1 509 ? 55.510 -14.538 32.540 1.00 36.84 509 GLU A O 1
ATOM 3969 N N . ALA A 1 510 ? 54.154 -14.608 30.745 1.00 32.47 510 ALA A N 1
ATOM 3970 C CA . ALA A 1 510 ? 54.620 -15.877 30.205 1.00 32.47 510 ALA A CA 1
ATOM 3971 C C . ALA A 1 510 ? 54.836 -15.730 28.695 1.00 32.47 510 ALA A C 1
ATOM 3973 O O . ALA A 1 510 ? 54.045 -15.118 27.979 1.00 32.47 510 ALA A O 1
ATOM 3974 N N . GLU A 1 511 ? 55.973 -16.267 28.275 1.00 30.53 511 GLU A N 1
ATOM 3975 C CA . GLU A 1 511 ? 56.650 -16.120 26.996 1.00 30.53 511 GLU A CA 1
ATOM 3976 C C . GLU A 1 511 ? 55.843 -16.639 25.789 1.00 30.53 511 GLU A C 1
ATOM 3978 O O . GLU A 1 511 ? 55.155 -17.658 25.847 1.00 30.53 511 GLU A O 1
ATOM 3983 N N . LEU A 1 512 ? 55.992 -15.942 24.659 1.00 37.50 512 LEU A N 1
ATOM 3984 C CA . LEU A 1 512 ? 55.515 -16.336 23.329 1.00 37.50 512 LEU A CA 1
ATOM 3985 C C . LEU A 1 512 ? 56.290 -17.560 22.790 1.00 37.50 512 LEU A C 1
ATOM 3987 O O . LEU A 1 512 ? 57.523 -17.529 22.796 1.00 37.50 512 LEU A O 1
ATOM 3991 N N . PRO A 1 513 ? 55.625 -18.594 22.234 1.00 35.91 513 PRO A N 1
ATOM 3992 C CA . PRO A 1 513 ? 56.305 -19.688 21.547 1.00 35.91 513 PRO A CA 1
ATOM 3993 C C . PRO A 1 513 ? 56.586 -19.363 20.061 1.00 35.91 513 PRO A C 1
ATOM 3995 O O . PRO A 1 513 ? 55.967 -18.467 19.478 1.00 35.91 513 PRO A O 1
ATOM 3998 N N . PRO A 1 514 ? 57.542 -20.076 19.434 1.00 33.25 514 PRO A N 1
ATOM 3999 C CA . PRO A 1 514 ? 58.212 -19.644 18.214 1.00 33.25 514 PRO A CA 1
ATOM 4000 C C . PRO A 1 514 ? 57.440 -19.978 16.931 1.00 33.25 514 PRO A C 1
ATOM 4002 O O . PRO A 1 514 ? 56.713 -20.964 16.825 1.00 33.25 514 PRO A O 1
ATOM 4005 N N . ARG A 1 515 ? 57.677 -19.139 15.921 1.00 29.56 515 ARG A N 1
ATOM 4006 C CA . ARG A 1 515 ? 57.187 -19.236 14.543 1.00 29.56 515 ARG A CA 1
ATOM 4007 C C . ARG A 1 515 ? 57.820 -20.450 13.844 1.00 29.56 515 ARG A C 1
ATOM 4009 O O . ARG A 1 515 ? 59.030 -20.478 13.649 1.00 29.56 515 ARG A O 1
ATOM 4016 N N . ILE A 1 516 ? 57.005 -21.438 13.474 1.00 31.25 516 ILE A N 1
ATOM 4017 C CA . ILE A 1 516 ? 57.432 -22.627 12.719 1.00 31.25 516 ILE A CA 1
ATOM 4018 C C . ILE A 1 516 ? 57.522 -22.270 11.228 1.00 31.25 516 ILE A C 1
ATOM 4020 O O . ILE A 1 516 ? 56.525 -21.901 10.607 1.00 31.25 516 ILE A O 1
ATOM 4024 N N . GLU A 1 517 ? 58.728 -22.372 10.669 1.00 27.72 517 GLU A N 1
ATOM 4025 C CA . GLU A 1 517 ? 59.022 -22.277 9.236 1.00 27.72 517 GLU A CA 1
ATOM 4026 C C . GLU A 1 517 ? 58.704 -23.608 8.528 1.00 27.72 517 GLU A C 1
ATOM 4028 O O . GLU A 1 517 ? 59.043 -24.687 9.017 1.00 27.72 517 GLU A O 1
ATOM 4033 N N . LEU A 1 518 ? 58.046 -23.533 7.367 1.00 35.66 518 LEU A N 1
ATOM 4034 C CA . LEU A 1 518 ? 57.793 -24.666 6.467 1.00 35.66 518 LEU A CA 1
ATOM 4035 C C . LEU A 1 518 ? 58.954 -24.831 5.459 1.00 35.66 518 LEU A C 1
ATOM 4037 O O . LEU A 1 518 ? 59.568 -23.835 5.074 1.00 35.66 518 LEU A O 1
ATOM 4041 N N . PRO A 1 519 ? 59.256 -26.065 5.009 1.00 33.19 519 PRO A N 1
ATOM 4042 C CA . PRO A 1 519 ? 60.457 -26.384 4.238 1.00 33.19 519 PRO A CA 1
ATOM 4043 C C . PRO A 1 519 ? 60.347 -25.995 2.749 1.00 33.19 519 PRO A C 1
ATOM 4045 O O . PRO A 1 519 ? 59.240 -25.948 2.203 1.00 33.19 519 PRO A O 1
ATOM 4048 N N . PRO A 1 520 ? 61.483 -25.776 2.055 1.00 33.09 520 PRO A N 1
ATOM 4049 C CA . PRO A 1 520 ? 61.500 -25.425 0.640 1.00 33.09 520 PRO A CA 1
ATOM 4050 C C . PRO A 1 520 ? 61.246 -26.659 -0.235 1.00 33.09 520 PRO A C 1
ATOM 4052 O O . PRO A 1 520 ? 61.812 -27.732 -0.017 1.00 33.09 520 PRO A O 1
ATOM 4055 N N . ARG A 1 521 ? 60.394 -26.497 -1.249 1.00 29.45 521 ARG A N 1
ATOM 4056 C CA . ARG A 1 521 ? 60.100 -27.523 -2.254 1.00 29.45 521 ARG A CA 1
ATOM 4057 C C . ARG A 1 521 ? 61.082 -27.373 -3.422 1.00 29.45 521 ARG A C 1
ATOM 4059 O O . ARG A 1 521 ? 61.235 -26.284 -3.960 1.00 29.45 521 ARG A O 1
ATOM 4066 N N . LEU A 1 522 ? 61.762 -28.472 -3.742 1.00 32.88 522 LEU A N 1
ATOM 4067 C CA . LEU A 1 522 ? 62.715 -28.640 -4.841 1.00 32.88 522 LEU A CA 1
ATOM 4068 C C . LEU A 1 522 ? 62.003 -28.613 -6.204 1.00 32.88 522 LEU A C 1
ATOM 4070 O O . LEU A 1 522 ? 61.109 -29.430 -6.419 1.00 32.88 522 LEU A O 1
ATOM 4074 N N . ASP A 1 523 ? 62.460 -27.753 -7.115 1.00 33.38 523 ASP A N 1
ATOM 4075 C CA . ASP A 1 523 ? 62.205 -27.853 -8.559 1.00 33.38 523 ASP A CA 1
ATOM 4076 C C . ASP A 1 523 ? 63.399 -28.544 -9.241 1.00 33.38 523 ASP A C 1
ATOM 4078 O O . ASP A 1 523 ? 64.533 -28.076 -9.085 1.00 33.38 523 ASP A O 1
ATOM 4082 N N . PRO A 1 524 ? 63.189 -29.626 -10.012 1.00 40.22 524 PRO A N 1
ATOM 4083 C CA . PRO A 1 524 ? 64.158 -30.101 -10.984 1.00 40.22 524 PRO A CA 1
ATOM 4084 C C . PRO A 1 524 ? 63.764 -29.702 -12.419 1.00 40.22 524 PRO A C 1
ATOM 4086 O O . PRO A 1 524 ? 62.599 -29.749 -12.804 1.00 40.22 524 PRO A O 1
ATOM 4089 N N . ASP A 1 525 ? 64.802 -29.395 -13.199 1.00 32.56 525 ASP A N 1
ATOM 4090 C CA . ASP A 1 525 ? 64.881 -29.437 -14.667 1.00 32.56 525 ASP A CA 1
ATOM 4091 C C . ASP A 1 525 ? 64.409 -28.214 -15.478 1.00 32.56 525 ASP A C 1
ATOM 4093 O O . ASP A 1 525 ? 63.359 -28.194 -16.115 1.00 32.56 525 ASP A O 1
ATOM 4097 N N . ALA A 1 526 ? 65.308 -27.226 -15.581 1.00 31.91 526 ALA A N 1
ATOM 4098 C CA . ALA A 1 526 ? 65.330 -26.248 -16.667 1.00 31.91 526 ALA A CA 1
ATOM 4099 C C . ALA A 1 526 ? 66.317 -26.690 -17.768 1.00 31.91 526 ALA A C 1
ATOM 4101 O O . ALA A 1 526 ? 67.533 -26.685 -17.566 1.00 31.91 526 ALA A O 1
ATOM 4102 N N . ALA A 1 527 ? 65.796 -27.029 -18.950 1.00 34.84 527 ALA A N 1
ATOM 4103 C CA . ALA A 1 527 ? 66.559 -27.134 -20.196 1.00 34.84 527 ALA A CA 1
ATOM 4104 C C . ALA A 1 527 ? 66.242 -25.931 -21.118 1.00 34.84 527 ALA A C 1
ATOM 4106 O O . ALA A 1 527 ? 65.138 -25.387 -21.048 1.00 34.84 527 ALA A O 1
ATOM 4107 N N . PRO A 1 528 ? 67.183 -25.478 -21.971 1.00 37.16 528 PRO A N 1
ATOM 4108 C CA . PRO A 1 528 ? 67.091 -24.181 -22.641 1.00 37.16 528 PRO A CA 1
ATOM 4109 C C . PRO A 1 528 ? 66.313 -24.244 -23.967 1.00 37.16 528 PRO A C 1
ATOM 4111 O O . PRO A 1 528 ? 66.580 -25.092 -24.819 1.00 37.16 528 PRO A O 1
ATOM 4114 N N . HIS A 1 529 ? 65.398 -23.292 -24.179 1.00 31.81 529 HIS A N 1
ATOM 4115 C CA . HIS A 1 529 ? 64.726 -23.068 -25.465 1.00 31.81 529 HIS A CA 1
ATOM 4116 C C . HIS A 1 529 ? 65.521 -22.116 -26.392 1.00 31.81 529 HIS A C 1
ATOM 4118 O O . HIS A 1 529 ? 66.193 -21.204 -25.907 1.00 31.81 529 HIS A O 1
ATOM 4124 N N . PRO A 1 530 ? 65.439 -22.300 -27.728 1.00 37.09 530 PRO A N 1
ATOM 4125 C CA . PRO A 1 530 ? 66.159 -21.507 -28.730 1.00 37.09 530 PRO A CA 1
ATOM 4126 C C . PRO A 1 530 ? 65.465 -20.162 -29.054 1.00 37.09 530 PRO A C 1
ATOM 4128 O O . PRO A 1 530 ? 64.271 -20.001 -28.789 1.00 37.09 530 PRO A O 1
ATOM 4131 N N . PRO A 1 531 ? 66.174 -19.187 -29.665 1.00 37.50 531 PRO A N 1
ATOM 4132 C CA . PRO A 1 531 ? 65.673 -17.827 -29.851 1.00 37.50 531 PRO A CA 1
ATOM 4133 C C . PRO A 1 531 ? 64.665 -17.753 -31.010 1.00 37.50 531 PRO A C 1
ATOM 4135 O O . PRO A 1 531 ? 65.025 -17.822 -32.185 1.00 37.50 531 PRO A O 1
ATOM 4138 N N . GLY A 1 532 ? 63.382 -17.610 -30.674 1.00 35.59 532 GLY A N 1
ATOM 4139 C CA . GLY A 1 532 ? 62.286 -17.429 -31.626 1.00 35.59 532 GLY A CA 1
ATOM 4140 C C . GLY A 1 532 ? 62.028 -15.957 -31.961 1.00 35.59 532 GLY A C 1
ATOM 4141 O O . GLY A 1 532 ? 61.894 -15.119 -31.073 1.00 35.59 532 GLY A O 1
ATOM 4142 N N . MET A 1 533 ? 61.930 -15.662 -33.262 1.00 43.22 533 MET A N 1
ATOM 4143 C CA . MET A 1 533 ? 61.623 -14.357 -33.859 1.00 43.22 533 MET A CA 1
ATOM 4144 C C . MET A 1 533 ? 60.507 -13.586 -33.133 1.00 43.22 533 MET A C 1
ATOM 4146 O O . MET A 1 533 ? 59.324 -13.928 -33.210 1.00 43.22 533 MET A O 1
ATOM 4150 N N . VAL A 1 534 ? 60.886 -12.467 -32.515 1.00 35.34 534 VAL A N 1
ATOM 4151 C CA . VAL A 1 534 ? 59.964 -11.480 -31.951 1.00 35.34 534 VAL A CA 1
ATOM 4152 C C . VAL A 1 534 ? 59.233 -10.776 -33.095 1.00 35.34 534 VAL A C 1
ATOM 4154 O O . VAL A 1 534 ? 59.788 -9.937 -33.804 1.00 35.34 534 VAL A O 1
ATOM 4157 N N . LYS A 1 535 ? 57.950 -11.103 -33.276 1.00 44.28 535 LYS A N 1
ATOM 4158 C CA . LYS A 1 535 ? 57.021 -10.265 -34.040 1.00 44.28 535 LYS A CA 1
ATOM 4159 C C . LYS A 1 535 ? 56.912 -8.929 -33.311 1.00 44.28 535 LYS A C 1
ATOM 4161 O O . LYS A 1 535 ? 56.323 -8.879 -32.233 1.00 44.28 535 LYS A O 1
ATOM 4166 N N . GLN A 1 536 ? 57.467 -7.868 -33.898 1.00 40.28 536 GLN A N 1
ATOM 4167 C CA . GLN A 1 536 ? 57.277 -6.491 -33.442 1.00 40.28 536 GLN A CA 1
ATOM 4168 C C . GLN A 1 536 ? 55.775 -6.187 -33.397 1.00 40.28 536 GLN A C 1
ATOM 4170 O O . GLN A 1 536 ? 55.143 -5.866 -34.402 1.00 40.28 536 GLN A O 1
ATOM 4175 N N . SER A 1 537 ? 55.178 -6.340 -32.215 1.00 46.16 537 SER A N 1
ATOM 4176 C CA . SER A 1 537 ? 53.912 -5.699 -31.904 1.00 46.16 537 SER A CA 1
ATOM 4177 C C . SER A 1 537 ? 54.155 -4.209 -32.014 1.00 46.16 537 SER A C 1
ATOM 4179 O O . SER A 1 537 ? 55.105 -3.718 -31.409 1.00 46.16 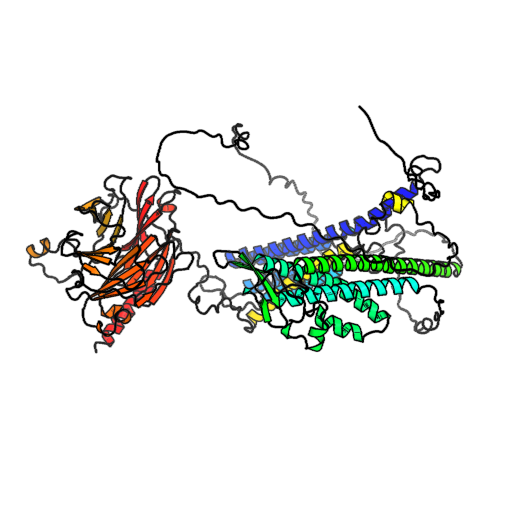537 SER A O 1
ATOM 4181 N N . ASP A 1 538 ? 53.319 -3.533 -32.789 1.00 46.16 538 ASP A N 1
ATOM 4182 C CA . ASP A 1 538 ? 53.440 -2.121 -33.112 1.00 46.16 538 ASP A CA 1
ATOM 4183 C C . ASP A 1 538 ? 53.520 -1.293 -31.813 1.00 46.16 538 ASP A C 1
ATOM 4185 O O . ASP A 1 538 ? 52.509 -0.992 -31.169 1.00 46.16 538 ASP A O 1
ATOM 4189 N N . ALA A 1 539 ? 54.752 -1.034 -31.357 1.00 51.62 539 ALA A N 1
ATOM 4190 C CA . ALA A 1 539 ? 55.053 -0.592 -29.993 1.00 51.62 539 ALA A CA 1
ATOM 4191 C C . ALA A 1 539 ? 54.400 0.760 -29.694 1.00 51.62 539 ALA A C 1
ATOM 4193 O O . ALA A 1 539 ? 54.038 1.053 -28.561 1.00 51.62 539 ALA A O 1
ATOM 4194 N N . THR A 1 540 ? 54.138 1.530 -30.746 1.00 50.16 540 THR A N 1
ATOM 4195 C CA . THR A 1 540 ? 53.457 2.820 -30.722 1.00 50.16 540 THR A CA 1
ATOM 4196 C C . THR A 1 540 ? 52.003 2.724 -30.231 1.00 50.16 540 THR A C 1
ATOM 4198 O O . THR A 1 540 ? 51.538 3.613 -29.523 1.00 50.16 540 THR A O 1
ATOM 4201 N N . LEU A 1 541 ? 51.284 1.635 -30.540 1.00 50.50 541 LEU A N 1
ATOM 4202 C CA . LEU A 1 541 ? 49.882 1.433 -30.132 1.00 50.50 541 LEU A CA 1
ATOM 4203 C C . LEU A 1 541 ? 49.773 0.997 -28.660 1.00 50.50 541 LEU A C 1
ATOM 4205 O O . LEU A 1 541 ? 48.838 1.378 -27.959 1.00 50.50 541 LEU A O 1
ATOM 4209 N N . VAL A 1 542 ? 50.762 0.237 -28.179 1.00 52.00 542 VAL A N 1
ATOM 4210 C CA . VAL A 1 542 ? 50.889 -0.167 -26.767 1.00 52.00 542 VAL A CA 1
ATOM 4211 C C . VAL A 1 542 ? 51.425 0.984 -25.906 1.00 52.00 542 VAL A C 1
ATOM 4213 O O . VAL A 1 542 ? 51.010 1.117 -24.757 1.00 52.00 542 VAL A O 1
ATOM 4216 N N . ALA A 1 543 ? 52.288 1.838 -26.464 1.00 55.88 543 ALA A N 1
ATOM 4217 C CA . ALA A 1 543 ? 52.846 3.002 -25.780 1.00 55.88 543 ALA A CA 1
ATOM 4218 C C . ALA A 1 543 ? 51.820 4.133 -25.589 1.00 55.88 543 ALA A C 1
ATOM 4220 O O . ALA A 1 543 ? 51.761 4.703 -24.507 1.00 55.88 543 ALA A O 1
ATOM 4221 N N . MET A 1 544 ? 50.975 4.434 -26.587 1.00 52.75 544 MET A N 1
ATOM 4222 C CA . MET A 1 544 ? 49.998 5.533 -26.468 1.00 52.75 544 MET A CA 1
ATOM 4223 C C . MET A 1 544 ? 48.754 5.188 -25.647 1.00 52.75 544 MET A C 1
ATOM 4225 O O . MET A 1 544 ? 48.172 6.068 -25.022 1.00 52.75 544 MET A O 1
ATOM 4229 N N . ALA A 1 545 ? 48.319 3.929 -25.658 1.00 56.59 545 ALA A N 1
ATOM 4230 C CA . ALA A 1 545 ? 47.087 3.529 -24.981 1.00 56.59 545 ALA A CA 1
ATOM 4231 C C . ALA A 1 545 ? 47.355 2.820 -23.630 1.00 56.59 545 ALA A C 1
ATOM 4233 O O . ALA A 1 545 ? 46.445 2.621 -22.828 1.00 56.59 545 ALA A O 1
ATOM 4234 N N . GLY A 1 546 ? 48.614 2.476 -23.340 1.00 54.12 546 GLY A N 1
ATOM 4235 C CA . GLY A 1 546 ? 49.004 1.680 -22.180 1.00 54.12 546 GLY A CA 1
ATOM 4236 C C . GLY A 1 546 ? 48.655 0.198 -22.358 1.00 54.12 546 GLY A C 1
ATOM 4237 O O . GLY A 1 546 ? 47.738 -0.174 -23.094 1.00 54.12 546 GLY A O 1
ATOM 4238 N N . LYS A 1 547 ? 49.368 -0.694 -21.657 1.00 54.00 547 LYS A N 1
ATOM 4239 C CA . LYS A 1 547 ? 49.122 -2.154 -21.702 1.00 54.00 547 LYS A CA 1
ATOM 4240 C C . LYS A 1 547 ? 47.667 -2.543 -21.361 1.00 54.00 547 LYS A C 1
ATOM 4242 O O . LYS A 1 547 ? 47.213 -3.600 -21.791 1.00 54.00 547 LYS A O 1
ATOM 4247 N N . ASN A 1 548 ? 46.916 -1.654 -20.706 1.00 53.72 548 ASN A N 1
ATOM 4248 C CA . ASN A 1 548 ? 45.522 -1.853 -20.296 1.00 53.72 548 ASN A CA 1
ATOM 4249 C C . ASN A 1 548 ? 44.480 -1.497 -21.382 1.00 53.72 548 ASN A C 1
ATOM 4251 O O . ASN A 1 548 ? 43.300 -1.802 -21.230 1.00 53.72 548 ASN A O 1
ATOM 4255 N N . ALA A 1 549 ? 44.882 -0.907 -22.512 1.00 51.59 549 ALA A N 1
ATOM 4256 C CA . ALA A 1 549 ? 43.967 -0.485 -23.579 1.00 51.59 549 ALA A CA 1
ATOM 4257 C C . ALA A 1 549 ? 43.461 -1.595 -24.506 1.00 51.59 549 ALA A C 1
ATOM 4259 O O . ALA A 1 549 ? 42.574 -1.375 -25.334 1.00 51.59 549 ALA A O 1
ATOM 4260 N N . ARG A 1 550 ? 43.997 -2.813 -24.405 1.00 50.59 550 ARG A N 1
ATOM 4261 C CA . ARG A 1 550 ? 43.523 -3.933 -25.238 1.00 50.59 550 ARG A CA 1
ATOM 4262 C C . ARG A 1 550 ? 42.080 -4.345 -24.912 1.00 50.59 550 ARG A C 1
ATOM 4264 O O . ARG A 1 550 ? 41.460 -5.041 -25.708 1.00 50.59 550 ARG A O 1
ATOM 4271 N N . HIS A 1 551 ? 41.531 -3.836 -23.808 1.00 53.72 551 HIS A N 1
ATOM 4272 C CA . HIS A 1 551 ? 40.138 -3.983 -23.397 1.00 53.72 551 HIS A CA 1
ATOM 4273 C C . HIS A 1 551 ? 39.202 -2.865 -23.880 1.00 53.72 551 HIS A C 1
ATOM 4275 O O . HIS A 1 551 ? 38.087 -2.753 -23.371 1.00 53.72 551 HIS A O 1
ATOM 4281 N N . PHE A 1 552 ? 39.596 -2.039 -24.858 1.00 54.84 552 PHE A N 1
ATOM 4282 C CA . PHE A 1 552 ? 38.688 -1.020 -25.385 1.00 54.84 552 PHE A CA 1
ATOM 4283 C C . PHE A 1 552 ? 37.550 -1.637 -26.210 1.00 54.84 552 PHE A C 1
ATOM 4285 O O . PHE A 1 552 ? 37.639 -1.784 -27.428 1.00 54.84 552 PHE A O 1
ATOM 4292 N N . VAL A 1 553 ? 36.488 -1.942 -25.458 1.00 58.03 553 VAL A N 1
ATOM 4293 C CA . VAL A 1 553 ? 35.065 -1.919 -25.788 1.00 58.03 553 VAL A CA 1
ATOM 4294 C C . VAL A 1 553 ? 34.640 -2.853 -26.933 1.00 58.03 553 VAL A C 1
ATOM 4296 O O . VAL A 1 553 ? 34.962 -2.602 -28.094 1.00 58.03 553 VAL A O 1
ATOM 4299 N N . PRO A 1 554 ? 33.862 -3.919 -26.647 1.00 70.75 554 PRO A N 1
ATOM 4300 C CA . PRO A 1 554 ? 33.338 -4.802 -27.682 1.00 70.75 554 PRO A CA 1
ATOM 4301 C C . PRO A 1 554 ? 32.531 -4.006 -28.714 1.00 70.75 554 PRO A C 1
ATOM 4303 O O . PRO A 1 554 ? 31.566 -3.336 -28.361 1.00 70.75 554 PRO A O 1
ATOM 4306 N N . GLU A 1 555 ? 32.849 -4.143 -30.001 1.00 73.50 555 GLU A N 1
ATOM 4307 C CA . GLU A 1 555 ? 32.130 -3.477 -31.110 1.00 73.50 555 GLU A CA 1
ATOM 4308 C C . GLU A 1 555 ? 30.624 -3.796 -31.142 1.00 73.50 555 GLU A C 1
ATOM 4310 O O . GLU A 1 555 ? 29.833 -3.094 -31.765 1.00 73.50 555 GLU A O 1
ATOM 4315 N N . LYS A 1 556 ? 30.217 -4.883 -30.478 1.00 84.06 556 LYS A N 1
ATOM 4316 C CA . LYS A 1 556 ? 28.819 -5.314 -30.361 1.00 84.06 556 LYS A CA 1
ATOM 4317 C C . LYS A 1 556 ? 28.120 -4.774 -29.112 1.00 84.06 556 LYS A C 1
ATOM 4319 O O . LYS A 1 556 ? 26.921 -5.009 -28.980 1.00 84.06 556 LYS A O 1
ATOM 4324 N N . LEU A 1 557 ? 28.823 -4.085 -28.210 1.00 88.38 557 LEU A N 1
ATOM 4325 C CA . LEU A 1 557 ? 28.268 -3.668 -26.922 1.00 88.38 557 LEU A CA 1
ATOM 4326 C C . LEU A 1 557 ? 27.046 -2.743 -27.080 1.00 88.38 557 LEU A C 1
ATOM 4328 O O . LEU A 1 557 ? 26.033 -3.043 -26.453 1.00 88.38 557 LEU A O 1
ATOM 4332 N N . PRO A 1 558 ? 27.041 -1.709 -27.950 1.00 92.31 558 PRO A N 1
ATOM 4333 C CA . PRO A 1 558 ? 25.869 -0.838 -28.106 1.00 92.31 558 PRO A CA 1
ATOM 4334 C C . PRO A 1 558 ? 24.617 -1.590 -28.571 1.00 92.31 558 PRO A C 1
ATOM 4336 O O . PRO A 1 558 ? 23.544 -1.463 -27.982 1.00 92.31 558 PRO A O 1
ATOM 4339 N N . TRP A 1 559 ? 24.770 -2.447 -29.586 1.00 94.38 559 TRP A N 1
ATOM 4340 C CA . TRP A 1 559 ? 23.695 -3.308 -30.077 1.00 94.38 559 TRP A CA 1
ATOM 4341 C C . TRP A 1 559 ? 23.200 -4.278 -29.001 1.00 94.38 559 TRP A C 1
ATOM 4343 O O . TRP A 1 559 ? 21.996 -4.455 -28.832 1.00 94.38 559 TRP A O 1
ATOM 4353 N N . GLN A 1 560 ? 24.117 -4.911 -28.265 1.00 94.50 560 GLN A N 1
ATOM 4354 C CA . GLN A 1 560 ? 23.770 -5.826 -27.178 1.00 94.50 560 GLN A CA 1
ATOM 4355 C C . GLN A 1 560 ? 22.980 -5.114 -26.081 1.00 94.50 560 GLN A C 1
ATOM 4357 O O . GLN A 1 560 ? 21.984 -5.660 -25.617 1.00 94.50 560 GLN A O 1
ATOM 4362 N N . VAL A 1 561 ? 23.370 -3.892 -25.710 1.00 94.69 561 VAL A N 1
ATOM 4363 C CA . VAL A 1 561 ? 22.655 -3.080 -24.718 1.00 94.69 561 VAL A CA 1
ATOM 4364 C C . VAL A 1 561 ? 21.248 -2.738 -25.211 1.00 94.69 561 VAL A C 1
ATOM 4366 O O . VAL A 1 561 ? 20.282 -3.056 -24.517 1.00 94.69 561 VAL A O 1
ATOM 4369 N N . LEU A 1 562 ? 21.106 -2.190 -26.426 1.00 95.25 562 LEU A N 1
ATOM 4370 C CA . LEU A 1 562 ? 19.793 -1.886 -27.013 1.00 95.25 562 LEU A CA 1
ATOM 4371 C C . LEU A 1 562 ? 18.906 -3.140 -27.085 1.00 95.25 562 LEU A C 1
ATOM 4373 O O . LEU A 1 562 ? 17.748 -3.113 -26.660 1.00 95.25 562 LEU A O 1
ATOM 4377 N N . ARG A 1 563 ? 19.452 -4.256 -27.583 1.00 96.00 563 ARG A N 1
ATOM 4378 C CA . ARG A 1 563 ? 18.746 -5.538 -27.684 1.00 96.00 563 ARG A CA 1
ATOM 4379 C C . ARG A 1 563 ? 18.296 -6.034 -26.313 1.00 96.00 563 ARG A C 1
ATOM 4381 O O . ARG A 1 563 ? 17.137 -6.410 -26.174 1.00 96.00 563 ARG A O 1
ATOM 4388 N N . ASN A 1 564 ? 19.180 -6.053 -25.319 1.00 95.69 564 ASN A N 1
ATOM 4389 C CA . ASN A 1 564 ? 18.876 -6.593 -23.995 1.00 95.69 564 ASN A CA 1
ATOM 4390 C C . ASN A 1 564 ? 17.827 -5.744 -23.269 1.00 95.69 564 ASN A C 1
ATOM 4392 O O . ASN A 1 564 ? 16.855 -6.297 -22.762 1.00 95.69 564 ASN A O 1
ATOM 4396 N N . ILE A 1 565 ? 17.958 -4.414 -23.289 1.00 95.38 565 ILE A N 1
ATOM 4397 C CA . ILE A 1 565 ? 16.973 -3.510 -22.673 1.00 95.38 565 ILE A CA 1
ATOM 4398 C C . ILE A 1 565 ? 15.606 -3.658 -23.353 1.00 95.38 565 ILE A C 1
ATOM 4400 O O . ILE A 1 565 ? 14.583 -3.789 -22.683 1.00 95.38 565 ILE A O 1
ATOM 4404 N N . THR A 1 566 ? 15.575 -3.723 -24.686 1.00 95.06 566 THR A N 1
ATOM 4405 C CA . THR A 1 566 ? 14.312 -3.898 -25.419 1.00 95.06 566 THR A CA 1
ATOM 4406 C C . THR A 1 566 ? 13.682 -5.270 -25.155 1.00 95.06 566 THR A C 1
ATOM 4408 O O . THR A 1 566 ? 12.460 -5.376 -25.096 1.00 95.06 566 THR A O 1
ATOM 4411 N N . ARG A 1 567 ? 14.484 -6.323 -24.936 1.00 96.69 567 ARG A N 1
ATOM 4412 C CA . ARG A 1 567 ? 13.992 -7.659 -24.546 1.00 96.69 567 ARG A CA 1
ATOM 4413 C C . ARG A 1 567 ? 13.353 -7.653 -23.161 1.00 96.69 567 ARG A C 1
ATOM 4415 O O . ARG A 1 567 ? 12.316 -8.282 -22.988 1.00 96.69 567 ARG A O 1
ATOM 4422 N N . VAL A 1 568 ? 13.916 -6.913 -22.204 1.00 95.88 568 VAL A N 1
ATOM 4423 C CA . VAL A 1 568 ? 13.280 -6.706 -20.891 1.00 95.88 568 VAL A CA 1
ATOM 4424 C C . VAL A 1 568 ? 11.923 -6.025 -21.069 1.00 95.88 568 VAL A C 1
ATOM 4426 O O . VAL A 1 568 ? 10.925 -6.508 -20.544 1.00 95.88 568 VAL A O 1
ATOM 4429 N N . LEU A 1 569 ? 11.852 -4.976 -21.892 1.00 93.31 569 LEU A N 1
ATOM 4430 C CA . LEU A 1 569 ? 10.590 -4.293 -22.178 1.00 93.31 569 LEU A CA 1
ATOM 4431 C C . LEU A 1 569 ? 9.563 -5.221 -22.857 1.00 93.31 569 LEU A C 1
ATOM 4433 O O . LEU A 1 569 ? 8.392 -5.218 -22.482 1.00 93.31 569 LEU A O 1
ATOM 4437 N N . GLN A 1 570 ? 9.989 -6.051 -23.816 1.00 96.19 570 GLN A N 1
ATOM 4438 C CA . GLN A 1 570 ? 9.138 -7.073 -24.438 1.00 96.19 570 GLN A CA 1
ATOM 4439 C C . GLN A 1 570 ? 8.609 -8.082 -23.413 1.00 96.19 570 GLN A C 1
ATOM 4441 O O . GLN A 1 570 ? 7.432 -8.425 -23.473 1.00 96.19 570 GLN A O 1
ATOM 4446 N N . LEU A 1 571 ? 9.443 -8.540 -22.473 1.00 96.00 571 LEU A N 1
ATOM 4447 C CA . LEU A 1 571 ? 9.019 -9.442 -21.399 1.00 96.00 571 LEU A CA 1
ATOM 4448 C C . LEU A 1 571 ? 7.985 -8.780 -20.484 1.00 96.00 571 LEU A C 1
ATOM 4450 O O . LEU A 1 571 ? 6.992 -9.421 -20.154 1.00 96.00 571 LEU A O 1
ATOM 4454 N N . CYS A 1 572 ? 8.159 -7.502 -20.132 1.00 96.44 572 CYS A N 1
ATOM 4455 C CA . CYS A 1 572 ? 7.167 -6.753 -19.356 1.00 96.44 572 CYS A CA 1
ATOM 4456 C C . CYS A 1 572 ? 5.818 -6.662 -20.088 1.00 96.44 572 CYS A C 1
ATOM 4458 O O . CYS A 1 572 ? 4.781 -6.960 -19.503 1.00 96.44 572 CYS A O 1
ATOM 4460 N N . TRP A 1 573 ? 5.815 -6.312 -21.379 1.00 96.50 573 TRP A N 1
ATOM 4461 C CA . TRP A 1 573 ? 4.578 -6.259 -22.170 1.00 96.50 573 TRP A CA 1
ATOM 4462 C C . TRP A 1 573 ? 3.948 -7.638 -22.378 1.00 96.50 573 TRP A C 1
ATOM 4464 O O . TRP A 1 573 ? 2.728 -7.770 -22.305 1.00 96.50 573 TRP A O 1
ATOM 4474 N N . PHE A 1 574 ? 4.759 -8.674 -22.594 1.00 96.38 574 PHE A N 1
ATOM 4475 C CA . PHE A 1 574 ? 4.280 -10.050 -22.700 1.00 96.38 574 PHE A CA 1
ATOM 4476 C C . PHE A 1 574 ? 3.671 -10.540 -21.382 1.00 96.38 574 PHE A C 1
ATOM 4478 O O . PHE A 1 574 ? 2.639 -11.205 -21.392 1.00 96.38 574 PHE A O 1
ATOM 4485 N N . TRP A 1 575 ? 4.256 -10.164 -20.245 1.00 95.62 575 TRP A N 1
ATOM 4486 C CA . TRP A 1 575 ? 3.681 -10.436 -18.932 1.00 95.62 575 TRP A CA 1
ATOM 4487 C C . TRP A 1 575 ? 2.329 -9.736 -18.752 1.00 95.62 575 TRP A C 1
ATOM 4489 O O . TRP A 1 575 ? 1.366 -10.374 -18.336 1.00 95.62 575 TRP A O 1
ATOM 4499 N N . CYS A 1 576 ? 2.206 -8.463 -19.147 1.00 92.81 576 CYS A N 1
ATOM 4500 C CA . CYS A 1 576 ? 0.918 -7.760 -19.154 1.00 92.81 576 CYS A CA 1
ATOM 4501 C C . CYS A 1 576 ? -0.116 -8.440 -20.067 1.00 92.81 576 CYS A C 1
ATOM 4503 O O . CYS A 1 576 ? -1.278 -8.557 -19.681 1.00 92.81 576 CYS A O 1
ATOM 4505 N N . PHE A 1 577 ? 0.296 -8.927 -21.245 1.00 95.75 577 PHE A N 1
ATOM 4506 C CA . PHE A 1 577 ? -0.550 -9.748 -22.116 1.00 95.75 577 PHE A CA 1
ATOM 4507 C C . PHE A 1 577 ? -1.027 -11.011 -21.401 1.00 95.75 577 PHE A C 1
ATOM 4509 O O . PHE A 1 577 ? -2.229 -11.252 -21.366 1.00 95.75 577 PHE A O 1
ATOM 4516 N N . LEU A 1 578 ? -0.113 -11.788 -20.815 1.00 95.56 578 LEU A N 1
ATOM 4517 C CA . LEU A 1 578 ? -0.437 -13.037 -20.131 1.00 95.56 578 LEU A CA 1
ATOM 4518 C C . LEU A 1 578 ? -1.402 -12.793 -18.966 1.00 95.56 578 LEU A C 1
ATOM 4520 O O . LEU A 1 578 ? -2.430 -13.455 -18.881 1.00 95.56 578 LEU A O 1
ATOM 4524 N N . MET A 1 579 ? -1.121 -11.805 -18.114 1.00 92.38 579 MET A N 1
ATOM 4525 C CA . MET A 1 579 ? -1.977 -11.463 -16.975 1.00 92.38 579 MET A CA 1
ATOM 4526 C C . MET A 1 579 ? -3.346 -10.942 -17.416 1.00 92.38 579 MET A C 1
ATOM 4528 O O . MET A 1 579 ? -4.365 -11.335 -16.854 1.00 92.38 579 MET A O 1
ATOM 4532 N N . GLY A 1 580 ? -3.386 -10.089 -18.443 1.00 87.94 580 GLY A N 1
ATOM 4533 C CA . GLY A 1 580 ? -4.639 -9.620 -19.028 1.00 87.94 580 GLY A CA 1
ATOM 4534 C C . GLY A 1 580 ? -5.445 -10.768 -19.630 1.00 87.94 580 GLY A C 1
ATOM 4535 O O . GLY A 1 580 ? -6.640 -10.870 -19.389 1.00 87.94 580 GLY A O 1
ATOM 4536 N N . PHE A 1 581 ? -4.797 -11.662 -20.376 1.00 93.81 581 PHE A N 1
ATOM 4537 C CA . PHE A 1 581 ? -5.443 -12.810 -21.003 1.00 93.81 581 PHE A CA 1
ATOM 4538 C C . PHE A 1 581 ? -5.995 -13.787 -19.966 1.00 93.81 581 PHE A C 1
ATOM 4540 O O . PHE A 1 581 ? -7.149 -14.184 -20.064 1.00 93.81 581 PHE A O 1
ATOM 4547 N N . LEU A 1 582 ? -5.200 -14.145 -18.954 1.00 92.12 582 LEU A N 1
ATOM 4548 C CA . LEU A 1 582 ? -5.629 -15.058 -17.896 1.00 92.12 582 LEU A CA 1
ATOM 4549 C C . LEU A 1 582 ? -6.794 -14.487 -17.073 1.00 92.12 582 LEU A C 1
ATOM 4551 O O . LEU A 1 582 ? -7.676 -15.249 -16.676 1.00 92.12 582 LEU A O 1
ATOM 4555 N N . LYS A 1 583 ? -6.816 -13.163 -16.861 1.00 86.75 583 LYS A N 1
ATOM 4556 C CA . LYS A 1 583 ? -7.936 -12.459 -16.227 1.00 86.75 583 LYS A CA 1
ATOM 4557 C C . LYS A 1 583 ? -9.209 -12.552 -17.071 1.00 86.75 583 LYS A C 1
ATOM 4559 O O . LYS A 1 583 ? -10.254 -12.914 -16.548 1.00 86.75 583 LYS A O 1
ATOM 4564 N N . GLU A 1 584 ? -9.129 -12.221 -18.359 1.00 89.12 584 GLU A N 1
ATOM 4565 C CA . GLU A 1 584 ? -10.293 -12.224 -19.262 1.00 89.12 584 GLU A CA 1
ATOM 4566 C C . GLU A 1 584 ? -10.793 -13.642 -19.580 1.00 89.12 584 GLU A C 1
ATOM 4568 O O . GLU A 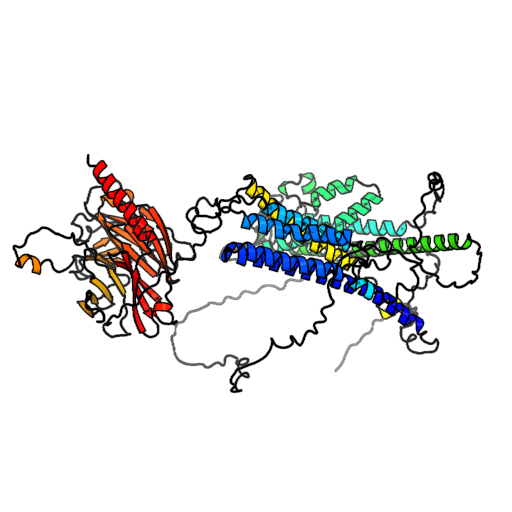1 584 ? -11.983 -13.845 -19.790 1.00 89.12 584 GLU A O 1
ATOM 4573 N N . ALA A 1 585 ? -9.906 -14.640 -19.560 1.00 91.56 585 ALA A N 1
ATOM 4574 C CA . ALA A 1 585 ? -10.263 -16.049 -19.706 1.00 91.56 585 ALA A CA 1
ATOM 4575 C C . ALA A 1 585 ? -10.891 -16.661 -18.441 1.00 91.56 585 ALA A C 1
ATOM 4577 O O . ALA A 1 585 ? -11.181 -17.854 -18.443 1.00 91.56 585 ALA A O 1
ATOM 4578 N N . GLU A 1 586 ? -11.037 -15.888 -17.358 1.00 87.31 586 GLU A N 1
ATOM 4579 C CA . GLU A 1 586 ? -11.508 -16.342 -16.040 1.00 87.31 586 GLU A CA 1
ATOM 4580 C C . GLU A 1 586 ? -10.665 -17.484 -15.424 1.00 87.31 586 GLU A C 1
ATOM 4582 O O . GLU A 1 586 ? -11.027 -18.043 -14.393 1.00 87.31 586 GLU A O 1
ATOM 4587 N N . ILE A 1 587 ? -9.505 -17.813 -16.013 1.00 88.06 587 ILE A N 1
ATOM 4588 C CA . ILE A 1 587 ? -8.573 -18.848 -15.524 1.00 88.06 587 ILE A CA 1
ATOM 4589 C C . ILE A 1 587 ? -7.826 -18.346 -14.287 1.00 88.06 587 ILE A C 1
ATOM 4591 O O . ILE A 1 587 ? -7.509 -19.117 -13.384 1.00 88.06 587 ILE A O 1
ATOM 4595 N N . TYR A 1 588 ? -7.521 -17.049 -14.258 1.00 75.25 588 TYR A N 1
ATOM 4596 C CA . TYR A 1 588 ? -6.816 -16.402 -13.162 1.00 75.25 588 TYR A CA 1
ATOM 4597 C C . TYR A 1 588 ? -7.625 -15.196 -12.700 1.00 75.25 588 TYR A C 1
ATOM 4599 O O . TYR A 1 588 ? -7.495 -14.087 -13.226 1.00 75.25 588 TYR A O 1
ATOM 4607 N N . GLN A 1 589 ? -8.464 -15.398 -11.687 1.00 64.94 589 GLN A N 1
ATOM 4608 C CA . GLN A 1 589 ? -8.897 -14.278 -10.865 1.00 64.94 589 GLN A CA 1
ATOM 4609 C C . GLN A 1 589 ? -7.663 -13.799 -10.114 1.00 64.94 589 GLN A C 1
ATOM 4611 O O . GLN A 1 589 ? -7.102 -14.521 -9.298 1.00 64.94 589 GLN A O 1
ATOM 4616 N N . VAL A 1 590 ? -7.177 -12.603 -10.442 1.00 54.84 590 VAL A N 1
ATOM 4617 C CA . VAL A 1 590 ? -6.087 -12.014 -9.673 1.00 54.84 590 VAL A CA 1
ATOM 4618 C C . VAL A 1 590 ? -6.586 -11.876 -8.235 1.00 54.84 590 VAL A C 1
ATOM 4620 O O . VAL A 1 590 ? -7.467 -11.060 -7.964 1.00 54.84 590 VAL A O 1
ATOM 4623 N N . ASP A 1 591 ? -6.006 -12.675 -7.342 1.00 46.03 591 ASP A N 1
ATOM 4624 C CA . ASP A 1 591 ? -6.298 -12.812 -5.909 1.00 46.03 591 ASP A CA 1
ATOM 4625 C C . ASP A 1 591 ? -6.025 -11.544 -5.075 1.00 46.03 591 ASP A C 1
ATOM 4627 O O . ASP A 1 591 ? -5.723 -11.596 -3.888 1.00 46.03 591 ASP A O 1
ATOM 4631 N N . PHE A 1 592 ? -6.201 -10.352 -5.646 1.00 47.94 592 PHE A N 1
ATOM 4632 C CA . PHE A 1 592 ? -6.351 -9.139 -4.843 1.00 47.94 592 PHE A CA 1
ATOM 4633 C C . PHE A 1 592 ? -7.680 -9.112 -4.067 1.00 47.94 592 PHE A C 1
ATOM 4635 O O . PHE A 1 592 ? -7.876 -8.210 -3.254 1.00 47.94 592 PHE A O 1
ATOM 4642 N N . GLN A 1 593 ? -8.580 -10.083 -4.287 1.00 42.88 593 GLN A N 1
ATOM 4643 C CA . GLN A 1 593 ? -9.831 -10.228 -3.535 1.00 42.88 593 GLN A CA 1
ATOM 4644 C C . GLN A 1 593 ? -9.829 -11.350 -2.481 1.00 42.88 593 GLN A C 1
ATOM 4646 O O . GLN A 1 593 ? -10.619 -11.248 -1.549 1.00 42.88 593 GLN A O 1
ATOM 4651 N N . GLN A 1 594 ? -8.917 -12.332 -2.508 1.00 40.41 594 GLN A N 1
ATOM 4652 C CA . GLN A 1 594 ? -8.841 -13.382 -1.474 1.00 40.41 594 GLN A CA 1
ATOM 4653 C C . GLN A 1 594 ? -7.824 -13.067 -0.367 1.00 40.41 594 GLN A C 1
ATOM 4655 O O . GLN A 1 594 ? -6.952 -13.862 -0.024 1.00 40.41 594 GLN A O 1
ATOM 4660 N N . HIS A 1 595 ? -7.974 -11.910 0.275 1.00 40.78 595 HIS A N 1
ATOM 4661 C CA . HIS A 1 595 ? -7.655 -11.848 1.698 1.00 40.78 595 HIS A CA 1
ATOM 4662 C C . HIS A 1 595 ? -8.955 -12.159 2.453 1.00 40.78 595 HIS A C 1
ATOM 4664 O O . HIS A 1 595 ? -9.755 -11.235 2.623 1.00 40.78 595 HIS A O 1
ATOM 4670 N N . PRO A 1 596 ? -9.173 -13.395 2.950 1.00 41.72 596 PRO A N 1
ATOM 4671 C CA . PRO A 1 596 ? -10.404 -13.805 3.646 1.00 41.72 596 PRO A CA 1
ATOM 4672 C C . PRO A 1 596 ? -10.634 -13.117 5.014 1.00 41.72 596 PRO A C 1
ATOM 4674 O O . PRO A 1 596 ? -11.414 -13.582 5.833 1.00 41.72 596 PRO A O 1
ATOM 4677 N N . GLY A 1 597 ? -9.981 -11.978 5.266 1.00 43.25 597 GLY A N 1
ATOM 4678 C CA . GLY A 1 597 ? -10.244 -11.063 6.383 1.00 43.25 597 GLY A CA 1
ATOM 4679 C C . GLY A 1 597 ? -10.288 -9.582 5.971 1.00 43.25 597 GLY A C 1
ATOM 4680 O O . GLY A 1 597 ? -10.233 -8.704 6.826 1.00 43.25 597 GLY A O 1
ATOM 4681 N N . LYS A 1 598 ? -10.340 -9.273 4.666 1.00 44.94 598 LYS A N 1
ATOM 4682 C CA . LYS A 1 598 ? -10.421 -7.901 4.121 1.00 44.94 598 LYS A CA 1
ATOM 4683 C C . LYS A 1 598 ? -11.558 -7.720 3.105 1.00 44.94 598 LYS A C 1
ATOM 4685 O O . LYS A 1 598 ? -11.559 -6.734 2.370 1.00 44.94 598 LYS A O 1
ATOM 4690 N N . GLU A 1 599 ? -12.559 -8.601 3.101 1.00 39.09 599 GLU A N 1
ATOM 4691 C CA . GLU A 1 599 ? -13.729 -8.514 2.205 1.00 39.09 599 GLU A CA 1
ATOM 4692 C C . GLU A 1 599 ? -14.656 -7.304 2.464 1.00 39.09 599 GLU A C 1
ATOM 4694 O O . GLU A 1 599 ? -15.601 -7.074 1.717 1.00 39.09 599 GLU A O 1
ATOM 4699 N N . GLY A 1 600 ? -14.350 -6.444 3.441 1.00 43.44 600 GLY A N 1
ATOM 4700 C CA . GLY A 1 600 ? -15.014 -5.146 3.615 1.00 43.44 600 GLY A CA 1
ATOM 4701 C C . GLY A 1 600 ? -14.324 -3.951 2.942 1.00 43.44 600 GLY A C 1
ATOM 4702 O O . GLY A 1 600 ? -14.884 -2.854 2.938 1.00 43.44 600 GLY A O 1
ATOM 4703 N N . ARG A 1 601 ? -13.113 -4.098 2.377 1.00 44.72 601 ARG A N 1
ATOM 4704 C CA . ARG A 1 601 ? -12.412 -2.964 1.747 1.00 44.72 601 ARG A CA 1
ATOM 4705 C C . ARG A 1 601 ? -12.940 -2.722 0.340 1.00 44.72 601 ARG A C 1
ATOM 4707 O O . ARG A 1 601 ? -12.366 -3.148 -0.662 1.00 44.72 601 ARG A O 1
ATOM 4714 N N . ARG A 1 602 ? -14.032 -1.955 0.297 1.00 41.16 602 ARG A N 1
ATOM 4715 C CA . ARG A 1 602 ? -14.397 -1.115 -0.843 1.00 41.16 602 ARG A CA 1
ATOM 4716 C C . ARG A 1 602 ? -13.114 -0.502 -1.408 1.00 41.16 602 ARG A C 1
ATOM 4718 O O . ARG A 1 602 ? -12.341 0.136 -0.691 1.00 41.16 602 ARG A O 1
ATOM 4725 N N . ARG A 1 603 ? -12.908 -0.724 -2.708 1.00 38.75 603 ARG A N 1
ATOM 4726 C CA . ARG A 1 603 ? -12.061 0.099 -3.581 1.00 38.75 603 ARG A CA 1
ATOM 4727 C C . ARG A 1 603 ? -12.212 1.554 -3.149 1.00 38.75 603 ARG A C 1
ATOM 4729 O O . ARG A 1 603 ? -13.326 1.921 -2.796 1.00 38.75 603 ARG A O 1
ATOM 4736 N N . LEU A 1 604 ? -11.128 2.330 -3.187 1.00 38.56 604 LEU A N 1
ATOM 4737 C CA . LEU A 1 604 ? -11.072 3.773 -2.924 1.00 38.56 604 LEU A CA 1
ATOM 4738 C C . LEU A 1 604 ? -12.224 4.527 -3.624 1.00 38.56 604 LEU A C 1
ATOM 4740 O O . LEU A 1 604 ? -12.035 5.178 -4.647 1.00 38.56 604 LEU A O 1
ATOM 4744 N N . CYS A 1 605 ? -13.430 4.476 -3.059 1.00 40.91 605 CYS A N 1
ATOM 4745 C CA . CYS A 1 605 ? -14.325 5.601 -3.051 1.00 40.91 605 CYS A CA 1
ATOM 4746 C C . CYS A 1 605 ? -13.464 6.675 -2.416 1.00 40.91 605 CYS A C 1
ATOM 4748 O O . CYS A 1 605 ? -13.007 6.504 -1.284 1.00 40.91 605 CYS A O 1
ATOM 4750 N N . ARG A 1 606 ? -13.144 7.708 -3.196 1.00 44.25 606 ARG A N 1
ATOM 4751 C CA . ARG A 1 606 ? -12.677 8.989 -2.679 1.00 44.25 606 ARG A CA 1
ATOM 4752 C C . ARG A 1 606 ? -13.433 9.196 -1.372 1.00 44.25 606 ARG A C 1
ATOM 4754 O O . ARG A 1 606 ? -14.659 9.256 -1.441 1.00 44.25 606 ARG A O 1
ATOM 4761 N N . ALA A 1 607 ? -12.734 9.115 -0.233 1.00 53.34 607 ALA A N 1
ATOM 4762 C CA . ALA A 1 607 ? -13.365 9.228 1.074 1.00 53.34 607 ALA A CA 1
ATOM 4763 C C . ALA A 1 607 ? -14.260 10.457 0.973 1.00 53.34 607 ALA A C 1
ATOM 4765 O O . ALA A 1 607 ? -13.752 11.531 0.639 1.00 53.34 607 ALA A O 1
ATOM 4766 N N . GLU A 1 608 ? -15.579 10.254 1.048 1.00 61.19 608 GLU A N 1
ATOM 4767 C CA . GLU A 1 608 ? -16.511 11.366 0.933 1.00 61.19 608 GLU A CA 1
ATOM 4768 C C . GLU A 1 608 ? -16.075 12.347 2.004 1.00 61.19 608 GLU A C 1
ATOM 4770 O O . GLU A 1 608 ? -15.998 11.993 3.184 1.00 61.19 608 GLU A O 1
ATOM 4775 N N . VAL A 1 609 ? -15.645 13.523 1.554 1.00 75.75 609 VAL A N 1
ATOM 4776 C CA . VAL A 1 609 ? -15.147 14.556 2.442 1.00 75.75 609 VAL A CA 1
ATOM 4777 C C . VAL A 1 609 ? -16.309 14.896 3.356 1.00 75.75 609 VAL A C 1
ATOM 4779 O O . VAL A 1 609 ? -17.330 15.416 2.907 1.00 75.75 609 VAL A O 1
ATOM 4782 N N . TRP A 1 610 ? -16.187 14.509 4.622 1.00 87.69 610 TRP A N 1
ATOM 4783 C CA . TRP A 1 610 ? -17.226 14.765 5.598 1.00 87.69 610 TRP A CA 1
ATOM 4784 C C . TRP A 1 610 ? -17.049 16.205 6.066 1.00 87.69 610 TRP A C 1
ATOM 4786 O O . TRP A 1 610 ? -16.148 16.494 6.854 1.00 87.69 610 TRP A O 1
ATOM 4796 N N . ALA A 1 611 ? -17.841 17.108 5.490 1.00 89.62 611 ALA A N 1
ATOM 4797 C CA . ALA A 1 611 ? -17.766 18.533 5.777 1.00 89.62 611 ALA A CA 1
ATOM 4798 C C . ALA A 1 611 ? -18.393 18.834 7.144 1.00 89.62 611 ALA A C 1
ATOM 4800 O O . ALA A 1 611 ? -19.548 18.484 7.403 1.00 89.62 611 ALA A O 1
ATOM 4801 N N . PHE A 1 612 ? -17.618 19.484 8.007 1.00 93.69 612 PHE A N 1
ATOM 4802 C CA . PHE A 1 612 ? -18.039 19.927 9.330 1.00 93.69 612 PHE A CA 1
ATOM 4803 C C . PHE A 1 612 ? -18.246 21.440 9.317 1.00 93.69 612 PHE A C 1
ATOM 4805 O O . PHE A 1 612 ? -17.359 22.204 8.951 1.00 93.69 612 PHE A O 1
ATOM 4812 N N . GLU A 1 613 ? -19.415 21.875 9.768 1.00 94.00 613 GLU A N 1
ATOM 4813 C CA . GLU A 1 613 ? -19.751 23.274 9.979 1.00 94.00 613 GLU A CA 1
ATOM 4814 C C . GLU A 1 613 ? -19.386 23.679 11.408 1.00 94.00 613 GLU A C 1
ATOM 4816 O O . GLU A 1 613 ? -19.733 23.004 12.381 1.00 94.00 613 GLU A O 1
ATOM 4821 N N . ARG A 1 614 ? -18.679 24.798 11.557 1.00 94.50 614 ARG A N 1
ATOM 4822 C CA . ARG A 1 614 ? -18.366 25.358 12.870 1.00 94.50 614 ARG A CA 1
ATOM 4823 C C . ARG A 1 614 ? -19.630 25.908 13.528 1.00 94.50 614 ARG A C 1
ATOM 4825 O O . ARG A 1 614 ? -20.356 26.690 12.925 1.00 94.50 614 ARG A O 1
ATOM 4832 N N . LEU A 1 615 ? -19.840 25.564 14.794 1.00 94.00 615 LEU A N 1
ATOM 4833 C CA . LEU A 1 615 ? -20.884 26.158 15.621 1.00 94.00 615 LEU A CA 1
ATOM 4834 C C . LEU A 1 615 ? -20.305 27.330 16.418 1.00 94.00 615 LEU A C 1
ATOM 4836 O O . LEU A 1 615 ? -19.241 27.208 17.029 1.00 94.00 615 LEU A O 1
ATOM 4840 N N . ASP A 1 616 ? -21.006 28.462 16.414 1.00 94.00 616 ASP A N 1
ATOM 4841 C CA . ASP A 1 616 ? -20.615 29.635 17.195 1.00 94.00 616 ASP A CA 1
ATOM 4842 C C . ASP A 1 616 ? -21.042 29.449 18.654 1.00 94.00 616 ASP A C 1
ATOM 4844 O O . ASP A 1 616 ? -22.234 29.404 18.949 1.00 94.00 616 ASP A O 1
ATOM 4848 N N . VAL A 1 617 ? -20.080 29.267 19.559 1.00 95.38 617 VAL A N 1
ATOM 4849 C CA . VAL A 1 617 ? -20.321 28.964 20.978 1.00 95.38 617 VAL A CA 1
ATOM 4850 C C . VAL A 1 617 ? -19.654 30.029 21.836 1.00 95.38 617 VAL A C 1
ATOM 4852 O O . VAL A 1 617 ? -18.452 30.279 21.724 1.00 95.38 617 VAL A O 1
ATOM 4855 N N . GLU A 1 618 ? -20.422 30.615 22.749 1.00 95.88 618 GLU A N 1
ATOM 4856 C CA . GLU A 1 618 ? -19.909 31.519 23.769 1.00 95.88 618 GLU A CA 1
ATOM 4857 C C . GLU A 1 618 ? -19.277 30.694 24.901 1.00 95.88 618 GLU A C 1
ATOM 4859 O O . GLU A 1 618 ? -19.936 30.253 25.846 1.00 95.88 618 GLU A O 1
ATOM 4864 N N . TRP A 1 619 ? -17.977 30.424 24.772 1.00 96.44 619 TRP A N 1
ATOM 4865 C CA . TRP A 1 619 ? -17.241 29.621 25.746 1.00 96.44 619 TRP A CA 1
ATOM 4866 C C . TRP A 1 619 ? -17.071 30.356 27.084 1.00 96.44 619 TRP A C 1
ATOM 4868 O O . TRP A 1 619 ? -16.566 31.485 27.098 1.00 96.44 619 TRP A O 1
ATOM 4878 N N . PRO A 1 620 ? -17.371 29.710 28.230 1.00 94.31 620 PRO A N 1
ATOM 4879 C CA . PRO A 1 620 ? -17.000 30.233 29.535 1.00 94.31 620 PRO A CA 1
ATOM 4880 C C . PRO A 1 620 ? -15.494 30.493 29.573 1.00 94.31 620 PRO A C 1
ATOM 4882 O O . PRO A 1 620 ? -14.698 29.591 29.328 1.00 94.31 620 PRO A O 1
ATOM 4885 N N . HIS A 1 621 ? -15.087 31.724 29.881 1.00 93.44 621 HIS A N 1
ATOM 4886 C CA . HIS A 1 621 ? -13.676 32.144 29.870 1.00 93.44 621 HIS A CA 1
ATOM 4887 C C . HIS A 1 621 ? -13.016 32.192 28.474 1.00 93.44 621 HIS A C 1
ATOM 4889 O O . HIS A 1 621 ? -11.786 32.225 28.373 1.00 93.44 621 HIS A O 1
ATOM 4895 N N . GLY A 1 622 ? -13.808 32.229 27.398 1.00 94.25 622 GLY A N 1
ATOM 4896 C CA . GLY A 1 622 ? -13.330 32.396 26.026 1.00 94.25 622 GLY A CA 1
ATOM 4897 C C . GLY A 1 622 ? -12.349 31.300 25.597 1.00 94.25 622 GLY A C 1
ATOM 4898 O O . GLY A 1 622 ? -12.572 30.111 25.819 1.00 94.25 622 GLY A O 1
ATOM 4899 N N . SER A 1 623 ? -11.220 31.697 25.008 1.00 93.00 623 SER A N 1
ATOM 4900 C CA . SER A 1 623 ? -10.208 30.776 24.467 1.00 93.00 623 SER A CA 1
ATOM 4901 C C . SER A 1 623 ? -9.471 29.938 25.525 1.00 93.00 623 SER A C 1
ATOM 4903 O O . SER A 1 623 ? -8.810 28.950 25.185 1.00 93.00 623 SER A O 1
ATOM 4905 N N . PHE A 1 624 ? -9.591 30.288 26.812 1.00 93.00 624 PHE A N 1
ATOM 4906 C CA . PHE A 1 624 ? -9.014 29.519 27.919 1.00 93.00 624 PHE A CA 1
ATOM 4907 C C . PHE A 1 624 ? -9.861 28.314 28.328 1.00 93.00 624 PHE A C 1
ATOM 4909 O O . PHE A 1 624 ? -9.379 27.484 29.105 1.00 93.00 624 PHE A O 1
ATOM 4916 N N . PHE A 1 625 ? -11.085 28.187 27.806 1.00 95.81 625 PHE A N 1
ATOM 4917 C CA . PHE A 1 625 ? -11.926 27.031 28.073 1.00 95.81 625 PHE A CA 1
ATOM 4918 C C . PHE A 1 625 ? -11.234 25.738 27.621 1.00 95.81 625 PHE A C 1
ATOM 4920 O O . PHE A 1 625 ? -10.747 25.616 26.493 1.00 95.81 625 PHE A O 1
ATOM 4927 N N . ARG A 1 626 ? -11.161 24.756 28.524 1.00 95.19 626 ARG A N 1
ATOM 4928 C CA . ARG A 1 626 ? -10.544 23.449 28.266 1.00 95.19 626 ARG A CA 1
ATOM 4929 C C . ARG A 1 626 ? -11.615 22.371 28.369 1.00 95.19 626 ARG A C 1
ATOM 4931 O O . ARG A 1 626 ? -11.870 21.907 29.481 1.00 95.19 626 ARG A O 1
ATOM 4938 N N . PRO A 1 627 ? -12.237 21.974 27.249 1.00 95.94 627 PRO A N 1
ATOM 4939 C CA . PRO A 1 627 ? -13.229 20.918 27.293 1.00 95.94 627 PRO A CA 1
ATOM 4940 C C . PRO A 1 627 ? -12.582 19.594 27.713 1.00 95.94 627 PRO A C 1
ATOM 4942 O O . PRO A 1 627 ? -11.468 19.268 27.292 1.00 95.94 627 PRO A O 1
ATOM 4945 N N . GLN A 1 628 ? -13.286 18.853 28.563 1.00 95.31 628 GLN A N 1
ATOM 4946 C CA . GLN A 1 628 ? -12.916 17.528 29.065 1.00 95.31 628 GLN A CA 1
ATOM 4947 C C . GLN A 1 628 ? -13.917 16.429 28.690 1.00 95.31 628 GLN A C 1
ATOM 4949 O O . GLN A 1 628 ? -13.654 15.258 28.943 1.00 95.31 628 GLN A O 1
ATOM 4954 N N . GLY A 1 629 ? -15.043 16.795 28.081 1.00 94.81 629 GLY A N 1
ATOM 4955 C CA . GLY A 1 629 ? -16.029 15.845 27.592 1.00 94.81 629 GLY A CA 1
ATOM 4956 C C . GLY A 1 629 ? -17.122 16.534 26.786 1.00 94.81 629 GLY A C 1
ATOM 4957 O O . GLY A 1 629 ? -17.357 17.734 26.947 1.00 94.81 629 GLY A O 1
ATOM 4958 N N . LEU A 1 630 ? -17.771 15.762 25.922 1.00 96.56 630 LEU A N 1
ATOM 4959 C CA . LEU A 1 630 ? -18.939 16.150 25.138 1.00 96.56 630 LEU A CA 1
ATOM 4960 C C . LEU A 1 630 ? -19.962 15.015 25.245 1.00 96.56 630 LEU A C 1
ATOM 4962 O O . LEU A 1 630 ? -19.625 13.872 24.942 1.00 96.56 630 LEU A O 1
ATOM 4966 N N . PHE A 1 631 ? -21.186 15.319 25.677 1.00 94.69 631 PHE A N 1
ATOM 4967 C CA . PHE A 1 631 ? -22.217 14.313 25.947 1.00 94.69 631 PHE A CA 1
ATOM 4968 C C . PHE A 1 631 ? -23.544 14.722 25.298 1.00 94.69 631 PHE A C 1
ATOM 4970 O O . PHE A 1 631 ? -24.126 15.738 25.674 1.00 94.69 631 PHE A O 1
ATOM 4977 N N . CYS A 1 632 ? -24.034 13.950 24.329 1.00 93.25 632 CYS A N 1
ATOM 4978 C CA . CYS A 1 632 ? -25.328 14.201 23.690 1.00 93.25 632 CYS A CA 1
ATOM 4979 C C . CYS A 1 632 ? -26.428 13.522 24.481 1.00 93.25 632 CYS A C 1
ATOM 4981 O O . CYS A 1 632 ? -26.309 12.363 24.880 1.00 93.25 632 CYS A O 1
ATOM 4983 N N . MET A 1 633 ? -27.511 14.259 24.677 1.00 90.06 633 MET A N 1
ATOM 4984 C CA . MET A 1 633 ? -28.678 13.773 25.383 1.00 90.06 633 MET A CA 1
ATOM 4985 C C . MET A 1 633 ? -29.586 13.020 24.407 1.00 90.06 633 MET A C 1
ATOM 4987 O O . MET A 1 633 ? -30.043 13.619 23.432 1.00 90.06 633 MET A O 1
ATOM 4991 N N . PRO A 1 634 ? -29.904 11.743 24.651 1.00 83.81 634 PRO A N 1
ATOM 4992 C CA . PRO A 1 634 ? -30.950 11.070 23.900 1.00 83.81 634 PRO A CA 1
ATOM 4993 C C . PRO A 1 634 ? -32.326 11.567 24.391 1.00 83.81 634 PRO A C 1
ATOM 4995 O O . PRO A 1 634 ? -32.600 11.585 25.590 1.00 83.81 634 PRO A O 1
ATOM 4998 N N . GLY A 1 635 ? -33.224 11.974 23.494 1.00 72.19 635 GLY A N 1
ATOM 4999 C CA . GLY A 1 635 ? -34.628 12.284 23.797 1.00 72.19 635 GLY A CA 1
ATOM 5000 C C . GLY A 1 635 ? -35.242 13.603 23.290 1.00 72.19 635 GLY A C 1
ATOM 5001 O O . GLY A 1 635 ? -35.981 14.250 24.034 1.00 72.19 635 GLY A O 1
ATOM 5002 N N . GLY A 1 636 ? -35.010 14.016 22.050 1.00 58.78 636 GLY A N 1
ATOM 5003 C CA . GLY A 1 636 ? -35.730 15.087 21.340 1.00 58.78 636 GLY A CA 1
ATOM 5004 C C . GLY A 1 636 ? -35.205 16.505 21.557 1.00 58.78 636 GLY A C 1
ATOM 5005 O O . GLY A 1 636 ? -35.671 17.446 20.909 1.00 58.78 636 GLY A O 1
ATOM 5006 N N . GLY A 1 637 ? -34.271 16.692 22.489 1.00 64.31 637 GLY A N 1
ATOM 5007 C CA . GLY A 1 637 ? -33.695 17.993 22.804 1.00 64.31 637 GLY A CA 1
ATOM 5008 C C . GLY A 1 637 ? -32.422 18.222 22.006 1.00 64.31 637 GLY A C 1
ATOM 5009 O O . GLY A 1 637 ? -31.522 17.392 22.028 1.00 64.31 637 GLY A O 1
ATOM 5010 N N . ARG A 1 638 ? -32.279 19.392 21.379 1.00 79.19 638 ARG A N 1
ATOM 5011 C CA . ARG A 1 638 ? -30.980 19.891 20.890 1.00 79.19 638 ARG A CA 1
ATOM 5012 C C . ARG A 1 638 ? -30.086 20.332 22.066 1.00 79.19 638 ARG A C 1
ATOM 5014 O O . ARG A 1 638 ? -29.475 21.395 22.035 1.00 79.19 638 ARG A O 1
ATOM 5021 N N . GLU A 1 639 ? -30.095 19.547 23.134 1.00 89.31 639 GLU A N 1
ATOM 5022 C CA . GLU A 1 639 ? -29.375 19.786 24.371 1.00 89.31 639 GLU A CA 1
ATOM 5023 C C . GLU A 1 639 ? -28.209 18.811 24.445 1.00 89.31 639 GLU A C 1
ATOM 5025 O O . GLU A 1 639 ? -28.342 17.617 24.174 1.00 89.31 639 GLU A O 1
ATOM 5030 N N . PHE A 1 640 ? -27.055 19.319 24.834 1.00 93.19 640 PHE A N 1
ATOM 5031 C CA . PHE A 1 640 ? -25.900 18.492 25.136 1.00 93.19 640 PHE A CA 1
ATOM 5032 C C . PHE A 1 640 ? -25.109 19.125 26.258 1.00 93.19 640 PHE A C 1
ATOM 5034 O O . PHE A 1 640 ? -25.263 20.303 26.587 1.00 93.19 640 PHE A O 1
ATOM 5041 N N . LEU A 1 641 ? -24.285 18.300 26.877 1.00 95.06 641 LEU A N 1
ATOM 5042 C CA . LEU A 1 641 ? -23.491 18.661 28.024 1.00 95.06 641 LEU A CA 1
ATOM 5043 C C . LEU A 1 641 ? -22.021 18.744 27.607 1.00 95.06 641 LEU A C 1
ATOM 5045 O O . LEU A 1 641 ? -21.517 17.899 26.866 1.00 95.06 641 LEU A O 1
ATOM 5049 N N . VAL A 1 642 ? -21.326 19.763 28.098 1.00 96.38 642 VAL A N 1
ATOM 5050 C CA . VAL A 1 642 ? -19.888 19.945 27.910 1.00 96.38 642 VAL A CA 1
ATOM 5051 C C . VAL A 1 642 ? -19.214 19.905 29.272 1.00 96.38 642 VAL A C 1
ATOM 5053 O O . VAL A 1 642 ? -19.508 20.711 30.155 1.00 96.38 642 VAL A O 1
ATOM 5056 N N . GLY A 1 643 ? -18.302 18.954 29.451 1.00 95.56 643 GLY A N 1
ATOM 5057 C CA . GLY A 1 643 ? -17.504 18.833 30.665 1.00 95.56 643 GLY A CA 1
ATOM 5058 C C . GLY A 1 643 ? -16.283 19.748 30.631 1.00 95.56 643 GLY A C 1
ATOM 5059 O O . GLY A 1 643 ? -15.643 19.924 29.594 1.00 95.56 643 GLY A O 1
ATOM 5060 N N . SER A 1 644 ? -15.919 20.290 31.785 1.00 95.31 644 SER A N 1
ATOM 5061 C CA . SER A 1 644 ? -14.648 20.974 32.043 1.00 95.31 644 SER A CA 1
ATOM 5062 C C . SER A 1 644 ? -14.030 20.421 33.339 1.00 95.31 644 SER A C 1
ATOM 5064 O O . SER A 1 644 ? -14.724 19.727 34.084 1.00 95.31 644 SER A O 1
ATOM 5066 N N . PRO A 1 645 ? -12.780 20.783 33.688 1.00 92.31 645 PRO A N 1
ATOM 5067 C CA . PRO A 1 645 ? -12.183 20.372 34.962 1.00 92.31 645 PRO A CA 1
ATOM 5068 C C . PRO A 1 645 ? -12.943 20.842 36.212 1.00 92.31 645 PRO A C 1
ATOM 5070 O O . PRO A 1 645 ? -12.657 20.368 37.311 1.00 92.31 645 PRO A O 1
ATOM 5073 N N . PHE A 1 646 ? -13.851 21.814 36.076 1.00 92.00 646 PHE A N 1
ATOM 5074 C CA . PHE A 1 646 ? -14.474 22.503 37.209 1.00 92.00 646 PHE A CA 1
ATOM 5075 C C . PHE A 1 646 ? -15.991 22.333 37.277 1.00 92.00 646 PHE A C 1
ATOM 5077 O O . PHE A 1 646 ? -16.563 22.442 38.361 1.00 92.00 646 PHE A O 1
ATOM 5084 N N . ALA A 1 647 ? -16.635 22.111 36.136 1.00 93.50 647 ALA A N 1
ATOM 5085 C CA . ALA A 1 647 ? -18.084 22.079 36.025 1.00 93.50 647 ALA A CA 1
ATOM 5086 C C . ALA A 1 647 ? -18.552 21.364 34.753 1.00 93.50 647 ALA A C 1
ATOM 5088 O O . ALA A 1 647 ? -17.813 21.272 33.764 1.00 93.50 647 ALA A O 1
ATOM 5089 N N . VAL A 1 648 ? -19.807 20.917 34.785 1.00 94.06 648 VAL A N 1
ATOM 5090 C CA . VAL A 1 648 ? -20.573 20.483 33.613 1.00 94.06 648 VAL A CA 1
ATOM 5091 C C . VAL A 1 648 ? -21.468 21.629 33.169 1.00 94.06 648 VAL A C 1
ATOM 5093 O O . VAL A 1 648 ? -22.207 22.197 33.976 1.00 94.06 648 VAL A O 1
ATOM 5096 N N . TYR A 1 649 ? -21.417 21.947 31.882 1.00 95.69 649 TYR A N 1
ATOM 5097 C CA . TYR A 1 649 ? -22.239 22.975 31.264 1.00 95.69 649 TYR A CA 1
ATOM 5098 C C . TYR A 1 649 ? -23.296 22.340 30.372 1.00 95.69 649 TYR A C 1
ATOM 5100 O O . TYR A 1 649 ? -22.995 21.404 29.638 1.00 95.69 649 TYR A O 1
ATOM 5108 N N . LYS A 1 650 ? -24.515 22.866 30.403 1.00 94.38 650 LYS A N 1
ATOM 5109 C CA . LYS A 1 650 ? -25.583 22.550 29.463 1.00 94.38 650 LYS A CA 1
ATOM 5110 C C . LYS A 1 650 ? -25.566 23.569 28.345 1.00 94.38 650 LYS A C 1
ATOM 5112 O O . LYS A 1 650 ? -25.520 24.773 28.592 1.00 94.38 650 LYS A O 1
ATOM 5117 N N . MET A 1 651 ? -25.632 23.072 27.122 1.00 93.31 651 MET A N 1
ATOM 5118 C CA . MET A 1 651 ? -25.803 23.886 25.935 1.00 93.31 651 MET A CA 1
ATOM 5119 C C . MET A 1 651 ? -27.242 23.759 25.453 1.00 93.31 651 MET A C 1
ATOM 5121 O O . MET A 1 651 ? -27.718 22.649 25.210 1.00 93.31 651 MET A O 1
ATOM 5125 N N . GLU A 1 652 ? -27.935 24.887 25.331 1.00 87.00 652 GLU A N 1
ATOM 5126 C CA . GLU A 1 652 ? -29.294 24.937 24.792 1.00 87.00 652 GLU A CA 1
ATOM 5127 C C . GLU A 1 652 ? -29.269 25.520 23.381 1.00 87.00 652 GLU A C 1
ATOM 5129 O O . GLU A 1 652 ? -28.694 26.581 23.125 1.00 87.00 652 GLU A O 1
ATOM 5134 N N . PHE A 1 653 ? -29.894 24.819 22.438 1.00 80.44 653 PHE A N 1
ATOM 5135 C CA . PHE A 1 653 ? -29.972 25.290 21.064 1.00 80.44 653 PHE A CA 1
ATOM 5136 C C . PHE A 1 653 ? -31.031 26.385 20.929 1.00 80.44 653 PHE A C 1
ATOM 5138 O O . PHE A 1 653 ? -32.233 26.112 20.948 1.00 80.44 653 PHE A O 1
ATOM 5145 N N . SER A 1 654 ? -30.591 27.621 20.704 1.00 80.06 654 SER A N 1
ATOM 5146 C CA . SER A 1 654 ? -31.483 28.701 20.286 1.00 80.06 654 SER A CA 1
ATOM 5147 C C . SER A 1 654 ? -31.900 28.484 18.829 1.00 80.06 654 SER A C 1
ATOM 5149 O O . SER A 1 654 ? -31.061 28.395 17.936 1.00 80.06 654 SER A O 1
ATOM 5151 N N . MET A 1 655 ? -33.205 28.381 18.555 1.00 74.25 655 MET A N 1
ATOM 5152 C CA . MET A 1 655 ? -33.711 28.313 17.174 1.00 74.25 655 MET A CA 1
ATOM 5153 C C . MET A 1 655 ? -33.602 29.651 16.426 1.00 74.25 655 MET A C 1
ATOM 5155 O O . MET A 1 655 ? -33.819 29.681 15.215 1.00 74.25 655 MET A O 1
ATOM 5159 N N . ALA A 1 656 ? -33.270 30.748 17.114 1.00 79.94 656 ALA A N 1
ATOM 5160 C CA . ALA A 1 656 ? -33.029 32.029 16.467 1.00 79.94 656 ALA A CA 1
ATOM 5161 C C . ALA A 1 656 ? -31.700 31.964 15.699 1.00 79.94 656 ALA A C 1
ATOM 5163 O O . ALA A 1 656 ? -30.622 31.930 16.291 1.00 79.94 656 ALA A O 1
ATOM 5164 N N . SER A 1 657 ? -31.782 31.921 14.367 1.00 77.44 657 SER A N 1
ATOM 5165 C CA . SER A 1 657 ? -30.619 31.903 13.480 1.00 77.44 657 SER A CA 1
ATOM 5166 C C . SER A 1 657 ? -29.681 33.075 13.793 1.00 77.44 657 SER A C 1
ATOM 5168 O O . SER A 1 657 ? -30.076 34.229 13.630 1.00 77.44 657 SER A O 1
ATOM 5170 N N . GLY A 1 658 ? -28.450 32.778 14.216 1.00 83.12 658 GLY A N 1
ATOM 5171 C CA . GLY A 1 658 ? -27.373 33.762 14.363 1.00 83.12 658 GLY A CA 1
ATOM 5172 C C . GLY A 1 658 ? -27.028 34.197 15.790 1.00 83.12 658 GLY A C 1
ATOM 5173 O O . GLY A 1 658 ? -26.107 34.992 15.940 1.00 83.12 658 GLY A O 1
ATOM 5174 N N . THR A 1 659 ? -27.704 33.704 16.834 1.00 88.94 659 THR A N 1
ATOM 5175 C CA . THR A 1 659 ? -27.202 33.885 18.210 1.00 88.94 659 THR A CA 1
ATOM 5176 C C . THR A 1 659 ? -26.218 32.770 18.563 1.00 88.94 659 THR A C 1
ATOM 5178 O O . THR A 1 659 ? -26.578 31.607 18.348 1.00 88.94 659 THR A O 1
ATOM 5181 N N . PRO A 1 660 ? -25.031 33.080 19.120 1.00 90.62 660 PRO A N 1
ATOM 5182 C CA . PRO A 1 660 ? -24.097 32.058 19.575 1.00 90.62 660 PRO A CA 1
ATOM 5183 C C . PRO A 1 660 ? -24.749 31.181 20.645 1.00 90.62 660 PRO A C 1
ATOM 5185 O O . PRO A 1 660 ? -25.602 31.627 21.417 1.00 90.62 660 PRO A O 1
ATOM 5188 N N . PHE A 1 661 ? -24.349 29.917 20.694 1.00 92.88 661 PHE A N 1
ATOM 5189 C CA . PHE A 1 661 ? -24.800 28.995 21.720 1.00 92.88 661 PHE A CA 1
ATOM 5190 C C . PHE A 1 661 ? -24.245 29.402 23.078 1.00 92.88 661 PHE A C 1
ATOM 5192 O O . PHE A 1 661 ? -23.037 29.586 23.233 1.00 92.88 661 PHE A O 1
ATOM 5199 N N . GLN A 1 662 ? -25.128 29.493 24.067 1.00 93.88 662 GLN A N 1
ATOM 5200 C CA . GLN A 1 662 ? -24.751 29.806 25.438 1.00 93.88 662 GLN A CA 1
ATOM 5201 C C . GLN A 1 662 ? -24.639 28.531 26.269 1.00 93.88 662 GLN A C 1
ATOM 5203 O O . GLN A 1 662 ? -25.467 27.621 26.176 1.00 93.88 662 GLN A O 1
ATOM 5208 N N . LEU A 1 663 ? -23.595 28.485 27.092 1.00 95.44 663 LEU A N 1
ATOM 5209 C CA . LEU A 1 663 ? -23.334 27.410 28.037 1.00 95.44 663 LEU A CA 1
ATOM 5210 C C . LEU A 1 663 ? -23.782 27.848 29.435 1.00 95.44 663 LEU A C 1
ATOM 5212 O O . LEU A 1 663 ? -23.258 28.816 29.983 1.00 95.44 663 LEU A O 1
ATOM 5216 N N . SER A 1 664 ? -24.737 27.128 30.025 1.00 95.25 664 SER A N 1
ATOM 5217 C CA . SER A 1 664 ? -25.188 27.340 31.406 1.00 95.25 664 SER A CA 1
ATOM 5218 C C . SER A 1 664 ? -24.584 26.287 32.336 1.00 95.25 664 SER A C 1
ATOM 5220 O O . SER A 1 664 ? -24.539 25.105 32.012 1.00 95.25 664 SER A O 1
ATOM 5222 N N . GLU A 1 665 ? -24.057 26.700 33.488 1.00 94.94 665 GLU A N 1
ATOM 5223 C CA . GLU A 1 665 ? -23.466 25.780 34.470 1.00 94.94 665 GLU A CA 1
ATOM 5224 C C . GLU A 1 665 ? -24.573 24.923 35.113 1.00 94.94 665 GLU A C 1
ATOM 5226 O O . GLU A 1 665 ? -25.493 25.460 35.726 1.00 94.94 665 GLU A O 1
ATOM 5231 N N . VAL A 1 666 ? -24.497 23.594 34.970 1.00 91.62 666 VAL A N 1
ATOM 5232 C CA . VAL A 1 666 ? -25.464 22.646 35.562 1.00 91.62 666 VAL A CA 1
ATOM 5233 C C . VAL A 1 666 ? -25.022 22.242 36.955 1.00 91.62 666 VAL A C 1
ATOM 5235 O O . VAL A 1 666 ? -25.807 22.208 37.899 1.00 91.62 666 VAL A O 1
ATOM 5238 N N . THR A 1 667 ? -23.751 21.873 37.086 1.00 90.25 667 THR A N 1
ATOM 5239 C CA . THR A 1 667 ? -23.191 21.370 38.337 1.00 90.25 667 THR A CA 1
ATOM 5240 C C . THR A 1 667 ? -21.713 21.702 38.398 1.00 90.25 667 THR A C 1
ATOM 5242 O O . THR A 1 667 ? -20.959 21.437 37.457 1.00 90.25 667 THR A O 1
ATOM 5245 N N . ARG A 1 668 ? -21.300 22.268 39.533 1.00 90.50 668 ARG A N 1
ATOM 5246 C CA . ARG A 1 668 ? -19.904 22.543 39.851 1.00 90.50 668 ARG A CA 1
ATOM 5247 C C . ARG A 1 668 ? -19.303 21.348 40.576 1.00 90.50 668 ARG A C 1
ATOM 5249 O O . ARG A 1 668 ? -19.512 21.178 41.772 1.00 90.50 668 ARG A O 1
ATOM 5256 N N . SER A 1 669 ? -18.539 20.534 39.864 1.00 88.56 669 SER A N 1
ATOM 5257 C CA . SER A 1 669 ? -17.820 19.398 40.440 1.00 88.56 669 SER A CA 1
ATOM 5258 C C . SER A 1 669 ? -16.535 19.153 39.664 1.00 88.56 669 SER A C 1
ATOM 5260 O O . SER A 1 669 ? -16.529 19.233 38.434 1.00 88.56 669 SER A O 1
ATOM 5262 N N . ARG A 1 670 ? -15.451 18.805 40.364 1.00 91.06 670 ARG A N 1
ATOM 5263 C CA . ARG A 1 670 ? -14.229 18.333 39.706 1.00 91.06 670 ARG A CA 1
ATOM 5264 C C . ARG A 1 670 ? -14.477 16.935 39.160 1.00 91.06 670 ARG A C 1
ATOM 5266 O O . ARG A 1 670 ? -14.625 15.996 39.937 1.00 91.06 670 ARG A O 1
ATOM 5273 N N . LEU A 1 671 ? -14.535 16.817 37.841 1.00 92.88 671 LEU A N 1
ATOM 5274 C CA . LEU A 1 671 ? -14.679 15.530 37.179 1.00 92.88 671 LEU A CA 1
ATOM 5275 C C . LEU A 1 671 ? -13.304 14.892 36.954 1.00 92.88 671 LEU A C 1
ATOM 5277 O O . LEU A 1 671 ? -12.355 15.597 36.592 1.00 92.88 671 LEU A O 1
ATOM 5281 N N . PRO A 1 672 ? -13.171 13.569 37.140 1.00 94.69 672 PRO A N 1
ATOM 5282 C CA . PRO A 1 672 ? -12.001 12.847 36.670 1.00 94.69 672 PRO A CA 1
ATOM 5283 C C . PRO A 1 672 ? -11.788 13.022 35.152 1.00 94.69 672 PRO A C 1
ATOM 5285 O O . PRO A 1 672 ? -12.748 13.240 34.403 1.00 94.69 672 PRO A O 1
ATOM 5288 N N . PRO A 1 673 ? -10.548 12.901 34.652 1.00 93.69 673 PRO A N 1
ATOM 5289 C CA . PRO A 1 673 ? -10.290 12.846 33.216 1.00 93.69 673 PRO A CA 1
ATOM 5290 C C . PRO A 1 673 ? -11.076 11.714 32.538 1.00 93.69 673 PRO A C 1
ATOM 5292 O O . PRO A 1 673 ? -11.294 10.669 33.145 1.00 93.69 673 PRO A O 1
ATOM 5295 N N . ALA A 1 674 ? -11.473 11.918 31.278 1.00 95.06 674 ALA A N 1
ATOM 5296 C CA . ALA A 1 674 ? -12.255 10.951 30.497 1.00 95.06 674 ALA A CA 1
ATOM 5297 C C . ALA A 1 674 ? -13.605 10.560 31.134 1.00 95.06 674 ALA A C 1
ATOM 5299 O O . ALA A 1 674 ? -14.130 9.481 30.864 1.00 95.06 674 ALA A O 1
ATOM 5300 N N . THR A 1 675 ? -14.178 11.443 31.963 1.00 96.56 675 THR A N 1
ATOM 5301 C CA . THR A 1 675 ? -15.546 11.262 32.451 1.00 96.56 675 THR A CA 1
ATOM 5302 C C . THR A 1 675 ? -16.531 11.373 31.290 1.00 96.56 675 THR A C 1
ATOM 5304 O O . THR A 1 675 ? -16.474 12.336 30.524 1.00 96.56 675 THR A O 1
ATOM 5307 N N . ILE A 1 676 ? -17.464 10.429 31.204 1.00 96.50 676 ILE A N 1
ATOM 5308 C CA . ILE A 1 676 ? -18.601 10.445 30.284 1.00 96.50 676 ILE A CA 1
ATOM 5309 C C . ILE A 1 676 ? -19.926 10.546 31.035 1.00 96.50 676 ILE A C 1
ATOM 5311 O O . ILE A 1 676 ? -20.029 10.091 32.173 1.00 96.50 676 ILE A O 1
ATOM 5315 N N . ALA A 1 677 ? -20.944 11.105 30.383 1.00 95.69 677 ALA A N 1
ATOM 5316 C CA . ALA A 1 677 ? -22.325 11.039 30.842 1.00 95.69 677 ALA A CA 1
ATOM 5317 C C . ALA A 1 677 ? -23.125 10.092 29.940 1.00 95.69 677 ALA A C 1
ATOM 5319 O O . ALA A 1 677 ? -23.115 10.227 28.717 1.00 95.69 677 ALA A O 1
ATOM 5320 N N . VAL A 1 678 ? -23.822 9.144 30.555 1.00 95.75 678 VAL A N 1
ATOM 5321 C CA . VAL A 1 678 ? -24.720 8.187 29.914 1.00 95.75 678 VAL A CA 1
ATOM 5322 C C . VAL A 1 678 ? -26.125 8.511 30.373 1.00 95.75 678 VAL A C 1
ATOM 5324 O O . VAL A 1 678 ? -26.496 8.283 31.524 1.00 95.75 678 VAL A O 1
ATOM 5327 N N . CYS A 1 679 ? -26.890 9.101 29.469 1.00 93.31 679 CYS A N 1
ATOM 5328 C CA . CYS A 1 679 ? -28.196 9.641 29.784 1.00 93.31 679 CYS A CA 1
ATOM 5329 C C . CYS A 1 679 ? -29.307 8.770 29.220 1.00 93.31 679 CYS A C 1
ATOM 5331 O O . CYS A 1 679 ? -29.172 8.121 28.182 1.00 93.31 679 CYS A O 1
ATOM 5333 N N . GLU A 1 680 ? -30.421 8.764 29.931 1.00 87.31 680 GLU A N 1
ATOM 5334 C CA . GLU A 1 680 ? -31.596 8.018 29.532 1.00 87.31 680 GLU A CA 1
ATOM 5335 C C . GLU A 1 680 ? -32.260 8.638 28.289 1.00 87.31 680 GLU A C 1
ATOM 5337 O O . GLU A 1 680 ? -32.499 9.850 28.288 1.00 87.31 680 GLU A O 1
ATOM 5342 N N . PRO A 1 681 ? -32.623 7.842 27.262 1.00 81.44 681 PRO A N 1
ATOM 5343 C CA . PRO A 1 681 ? -33.441 8.336 26.166 1.00 81.44 681 PRO A CA 1
ATOM 5344 C C . PRO A 1 681 ? -34.774 8.818 26.715 1.00 81.44 681 PRO A C 1
ATOM 5346 O O . PRO A 1 681 ? -35.553 8.014 27.237 1.00 81.44 681 PRO A O 1
ATOM 5349 N N . ARG A 1 682 ? -35.062 10.118 26.584 1.00 77.19 682 ARG A N 1
ATOM 5350 C CA . ARG A 1 682 ? -36.379 10.650 26.940 1.00 77.19 682 ARG A CA 1
ATOM 5351 C C . ARG A 1 682 ? -37.396 9.931 26.060 1.00 77.19 682 ARG A C 1
ATOM 5353 O O . ARG A 1 682 ? -37.498 10.206 24.865 1.00 77.19 682 ARG A O 1
ATOM 5360 N N . GLN A 1 683 ? -38.139 8.984 26.633 1.00 70.81 683 GLN A N 1
ATOM 5361 C CA . GLN A 1 683 ? -39.326 8.475 25.964 1.00 70.81 683 GLN A CA 1
ATOM 5362 C C . GLN A 1 683 ? -40.191 9.698 25.723 1.00 70.81 683 GLN A C 1
ATOM 5364 O O . GLN A 1 683 ? -40.584 10.385 26.667 1.00 70.81 683 GLN A O 1
ATOM 5369 N N . SER A 1 684 ? -40.404 10.027 24.455 1.00 58.91 684 SER A N 1
ATOM 5370 C CA . SER A 1 684 ? -41.302 11.095 24.078 1.00 58.91 684 SER A CA 1
ATOM 5371 C C . SER A 1 684 ? -42.699 10.637 24.481 1.00 58.91 684 SER A C 1
ATOM 5373 O O . SER A 1 684 ? -43.389 9.955 23.722 1.00 58.91 684 SER A O 1
ATOM 5375 N N . ILE A 1 685 ? -43.071 10.914 25.728 1.00 57.31 685 ILE A N 1
ATOM 5376 C CA . ILE A 1 685 ? -44.408 10.715 26.262 1.00 57.31 685 ILE A CA 1
ATOM 5377 C C . ILE A 1 685 ? -45.272 11.765 25.551 1.00 57.31 685 ILE A C 1
ATOM 5379 O O . ILE A 1 685 ? -45.578 12.824 26.084 1.00 57.31 685 ILE A O 1
ATOM 5383 N N . TRP A 1 686 ? -45.621 11.481 24.296 1.00 54.22 686 TRP A N 1
ATOM 5384 C CA . TRP A 1 686 ? -46.688 12.137 23.542 1.00 54.22 686 TRP A CA 1
ATOM 5385 C C . TRP A 1 686 ? -48.040 11.584 24.006 1.00 54.22 686 TRP A C 1
ATOM 5387 O O . TRP A 1 686 ? -48.901 11.269 23.194 1.00 54.22 686 TRP A O 1
ATOM 5397 N N . THR A 1 687 ? -48.219 11.363 25.310 1.00 51.97 687 THR A N 1
ATOM 5398 C CA . THR A 1 687 ? -49.552 11.060 25.824 1.00 51.97 687 THR A CA 1
ATOM 5399 C C . THR A 1 687 ? -50.265 12.385 26.016 1.00 51.97 687 THR A C 1
ATOM 5401 O O . THR A 1 687 ? -49.762 13.238 26.749 1.00 51.97 687 THR A O 1
ATOM 5404 N N . ASP A 1 688 ? -51.413 12.520 25.360 1.00 52.28 688 ASP A N 1
ATOM 5405 C CA . ASP A 1 688 ? -52.322 13.672 25.266 1.00 52.28 688 ASP A CA 1
ATOM 5406 C C . ASP A 1 688 ? -52.901 14.178 26.616 1.00 52.28 688 ASP A C 1
ATOM 5408 O O . ASP A 1 688 ? -54.085 14.484 26.735 1.00 52.28 688 ASP A O 1
ATOM 5412 N N . ALA A 1 689 ? -52.100 14.258 27.680 1.00 50.44 689 ALA A N 1
ATOM 5413 C CA . ALA A 1 689 ? -52.547 14.604 29.026 1.00 50.44 689 ALA A CA 1
ATOM 5414 C C . ALA A 1 689 ? -52.281 16.084 29.338 1.00 50.44 689 ALA A C 1
ATOM 5416 O O . ALA A 1 689 ? -51.279 16.469 29.942 1.00 50.44 689 ALA A O 1
ATOM 5417 N N . GLU A 1 690 ? -53.236 16.918 28.945 1.00 55.81 690 GLU A N 1
ATOM 5418 C CA . GLU A 1 690 ? -53.268 18.371 29.124 1.00 55.81 690 GLU A CA 1
ATOM 5419 C C . GLU A 1 690 ? -53.472 18.842 30.587 1.00 55.81 690 GLU A C 1
ATOM 5421 O O . GLU A 1 690 ? -53.691 20.025 30.822 1.00 55.81 690 GLU A O 1
ATOM 5426 N N . SER A 1 691 ? -53.416 17.978 31.612 1.00 53.91 691 SER A N 1
ATOM 5427 C CA . SER A 1 691 ? -54.114 18.288 32.876 1.00 53.91 691 SER A CA 1
ATOM 5428 C C . SER A 1 691 ? -53.317 18.335 34.188 1.00 53.91 691 SER A C 1
ATOM 5430 O O . SER A 1 691 ? -53.958 18.281 35.230 1.00 53.91 691 SER A O 1
ATOM 5432 N N . ASN A 1 692 ? -51.982 18.479 34.226 1.00 60.12 692 ASN A N 1
ATOM 5433 C CA . ASN A 1 692 ? -51.299 18.818 35.498 1.00 60.12 692 ASN A CA 1
ATOM 5434 C C . ASN A 1 692 ? -49.969 19.580 35.324 1.00 60.12 692 ASN A C 1
ATOM 5436 O O . ASN A 1 692 ? -48.910 18.998 35.087 1.00 60.12 692 ASN A O 1
ATOM 5440 N N . ALA A 1 693 ? -50.010 20.903 35.521 1.00 59.47 693 ALA A N 1
ATOM 5441 C CA . ALA A 1 693 ? -48.854 21.806 35.446 1.00 59.47 693 ALA A CA 1
ATOM 5442 C C . ALA A 1 693 ? -47.773 21.547 36.520 1.00 59.47 693 ALA A C 1
ATOM 5444 O O . ALA A 1 693 ? -46.622 21.938 36.342 1.00 59.47 693 ALA A O 1
ATOM 5445 N N . THR A 1 694 ? -48.102 20.849 37.610 1.00 56.72 694 THR A N 1
ATOM 5446 C CA . THR A 1 694 ? -47.178 20.535 38.714 1.00 56.72 694 THR A CA 1
ATOM 5447 C C . THR A 1 694 ? -46.227 19.373 38.420 1.00 56.72 694 THR A C 1
ATOM 5449 O O . THR A 1 694 ? -45.120 19.359 38.951 1.00 56.72 694 THR A O 1
ATOM 5452 N N . VAL A 1 695 ? -46.578 18.444 37.522 1.00 57.09 695 VAL A N 1
ATOM 5453 C CA . VAL A 1 695 ? -45.664 17.353 37.111 1.00 57.09 695 VAL A CA 1
ATOM 5454 C C . VAL A 1 695 ? -44.595 17.859 36.127 1.00 57.09 695 VAL A C 1
ATOM 5456 O O . VAL A 1 695 ? -43.491 17.323 36.072 1.00 57.09 695 VAL A O 1
ATOM 5459 N N . LYS A 1 696 ? -44.854 18.969 35.418 1.00 58.22 696 LYS A N 1
ATOM 5460 C CA . LYS A 1 696 ? -43.908 19.582 34.467 1.00 58.22 696 LYS A CA 1
ATOM 5461 C C . LYS A 1 696 ? -42.644 20.162 35.119 1.00 58.22 696 LYS A C 1
ATOM 5463 O O . LYS A 1 696 ? -41.616 20.214 34.454 1.00 58.22 696 LYS A O 1
ATOM 5468 N N . ALA A 1 697 ? -42.699 20.573 36.389 1.00 56.41 697 ALA A N 1
ATOM 5469 C CA . ALA A 1 697 ? -41.565 21.212 37.069 1.00 56.41 697 ALA A CA 1
ATOM 5470 C C . ALA A 1 697 ? -40.531 20.213 37.629 1.00 56.41 697 ALA A C 1
ATOM 5472 O O . ALA A 1 697 ? -39.355 20.547 37.719 1.00 56.41 697 ALA A O 1
ATOM 5473 N N . LEU A 1 698 ? -40.942 18.982 37.960 1.00 53.47 698 LEU A N 1
ATOM 5474 C CA . LEU A 1 698 ? -40.038 17.909 38.414 1.00 53.47 698 LEU A CA 1
ATOM 5475 C C . LEU A 1 698 ? -39.554 17.002 37.267 1.00 53.47 698 LEU A C 1
ATOM 5477 O O . LEU A 1 698 ? -38.593 16.263 37.436 1.00 53.47 698 LEU A O 1
ATOM 5481 N N . ALA A 1 699 ? -40.159 17.098 36.080 1.00 57.66 699 ALA A N 1
ATOM 5482 C CA . ALA A 1 699 ? -39.771 16.360 34.871 1.00 57.66 699 ALA A CA 1
ATOM 5483 C C . ALA A 1 699 ? -38.612 17.011 34.073 1.00 57.66 699 ALA A C 1
ATOM 5485 O O . ALA A 1 699 ? -38.450 16.739 32.877 1.00 57.66 699 ALA A O 1
ATOM 5486 N N . GLY A 1 700 ? -37.865 17.933 34.693 1.00 64.56 700 GLY A N 1
ATOM 5487 C CA . GLY A 1 700 ? -37.013 18.896 33.988 1.00 64.56 700 GLY A CA 1
ATOM 5488 C C . GLY A 1 700 ? -35.565 18.467 33.750 1.00 64.56 700 GLY A C 1
ATOM 5489 O O . GLY A 1 700 ? -34.988 18.857 32.739 1.00 64.56 700 GLY A O 1
ATOM 5490 N N . THR A 1 701 ? -34.973 17.672 34.642 1.00 70.69 701 THR A N 1
ATOM 5491 C CA . THR A 1 701 ? -33.560 17.280 34.542 1.00 70.69 701 THR A CA 1
ATOM 5492 C C . THR A 1 701 ? -33.428 15.843 34.056 1.00 70.69 701 THR A C 1
ATOM 5494 O O . THR A 1 701 ? -33.996 14.944 34.683 1.00 70.69 701 THR A O 1
ATOM 5497 N N . PRO A 1 702 ? -32.691 15.596 32.963 1.00 78.50 702 PRO A N 1
ATOM 5498 C CA . PRO A 1 702 ? -32.443 14.240 32.511 1.00 78.50 702 PRO A CA 1
ATOM 5499 C C . PRO A 1 702 ? -31.631 13.490 33.567 1.00 78.50 702 PRO A C 1
ATOM 5501 O O . PRO A 1 702 ? -30.688 14.033 34.150 1.00 78.50 702 PRO A O 1
ATOM 5504 N N . VAL A 1 703 ? -32.012 12.243 33.827 1.00 88.62 703 VAL A N 1
ATOM 5505 C CA . VAL A 1 703 ? -31.278 11.395 34.762 1.00 88.62 703 VAL A CA 1
ATOM 5506 C C . VAL A 1 703 ? -30.150 10.719 33.991 1.00 88.62 703 VAL A C 1
ATOM 5508 O O . VAL A 1 703 ? -30.390 9.963 33.048 1.00 88.62 703 VAL A O 1
ATOM 5511 N N . CYS A 1 704 ? -28.918 11.051 34.366 1.00 94.31 704 CYS A N 1
ATOM 5512 C CA . CYS A 1 704 ? -27.705 10.563 33.727 1.00 94.31 704 CYS A CA 1
ATOM 5513 C C . CYS A 1 704 ? -26.818 9.853 34.744 1.00 94.31 704 CYS A C 1
ATOM 5515 O O . CYS A 1 704 ? -26.675 10.307 35.882 1.00 94.31 704 CYS A O 1
ATOM 5517 N N . LEU A 1 705 ? -26.177 8.779 34.299 1.00 96.25 705 LEU A N 1
ATOM 5518 C CA . LEU A 1 705 ? -25.051 8.167 34.986 1.00 96.25 705 LEU A CA 1
ATOM 5519 C C . LEU A 1 705 ? -23.761 8.809 34.488 1.00 96.25 705 LEU A C 1
ATOM 5521 O O . LEU A 1 705 ? -23.583 9.028 33.295 1.00 96.25 705 LEU A O 1
ATOM 5525 N N . MET A 1 706 ? -22.855 9.097 35.404 1.00 96.69 706 MET A N 1
ATOM 5526 C CA . MET A 1 706 ? -21.509 9.564 35.123 1.00 96.69 706 MET A CA 1
ATOM 5527 C C . MET A 1 706 ? -20.561 8.384 35.276 1.00 96.69 706 MET A C 1
ATOM 5529 O O . MET A 1 706 ? -20.681 7.627 36.240 1.00 96.69 706 MET A O 1
ATOM 5533 N N . LEU A 1 707 ? -19.641 8.214 34.329 1.00 97.88 707 LEU A N 1
ATOM 5534 C CA . LEU A 1 707 ? -18.661 7.136 34.356 1.00 97.88 707 LEU A CA 1
ATOM 5535 C C . LEU A 1 707 ? -17.270 7.701 34.132 1.00 97.88 707 LEU A C 1
ATOM 5537 O O . LEU A 1 707 ? -17.092 8.540 33.255 1.00 97.88 707 LEU A O 1
ATOM 5541 N N . ALA A 1 708 ? -16.280 7.213 34.871 1.00 97.62 708 ALA A N 1
ATOM 5542 C CA . ALA A 1 708 ? -14.883 7.554 34.635 1.00 97.62 708 ALA A CA 1
ATOM 5543 C C . ALA A 1 708 ? -13.966 6.349 34.860 1.00 97.62 708 ALA A C 1
ATOM 5545 O O . ALA A 1 708 ? -14.195 5.581 35.804 1.00 97.62 708 ALA A O 1
ATOM 5546 N N . PRO A 1 709 ? -12.914 6.184 34.038 1.00 97.75 709 PRO A N 1
ATOM 5547 C CA . PRO A 1 709 ? -11.906 5.166 34.286 1.00 97.75 709 PRO A CA 1
ATOM 5548 C C . PRO A 1 709 ? -11.177 5.408 35.613 1.00 97.75 709 PRO A C 1
ATOM 5550 O O . PRO A 1 709 ? -10.817 6.538 35.949 1.00 97.75 709 PRO A O 1
ATOM 5553 N N . ALA A 1 710 ? -10.937 4.334 36.359 1.00 96.88 710 ALA A N 1
ATOM 5554 C CA . ALA A 1 710 ? -10.199 4.322 37.615 1.00 96.88 710 ALA A CA 1
ATOM 5555 C C . ALA A 1 710 ? -9.106 3.241 37.573 1.00 96.88 710 ALA A C 1
ATOM 5557 O O . ALA A 1 710 ? -9.093 2.388 36.690 1.00 96.88 710 ALA A O 1
ATOM 5558 N N . LYS A 1 711 ? -8.173 3.260 38.534 1.00 93.94 711 LYS A N 1
ATOM 5559 C CA . LYS A 1 711 ? -7.046 2.305 38.557 1.00 93.94 711 LYS A CA 1
ATOM 5560 C C . LYS A 1 711 ? -7.496 0.839 38.591 1.00 93.94 711 LYS A C 1
ATOM 5562 O O . LYS A 1 711 ? -6.871 0.013 37.942 1.00 93.94 711 LYS A O 1
ATOM 5567 N N . ASP A 1 712 ? -8.588 0.558 39.301 1.00 91.75 712 ASP A N 1
ATOM 5568 C CA . ASP A 1 712 ? -9.075 -0.805 39.558 1.00 91.75 712 ASP A CA 1
ATOM 5569 C C . ASP A 1 712 ? -10.366 -1.147 38.784 1.00 91.75 712 ASP A C 1
ATOM 5571 O O . ASP A 1 712 ? -11.038 -2.139 39.087 1.00 91.75 712 ASP A O 1
ATOM 5575 N N . GLY A 1 713 ? -10.746 -0.317 37.804 1.00 96.25 713 GLY A N 1
ATOM 5576 C CA . GLY A 1 713 ? -11.934 -0.539 36.984 1.00 96.25 713 GLY A CA 1
ATOM 5577 C C . GLY A 1 713 ? -12.605 0.747 36.503 1.00 96.25 713 GLY A C 1
ATOM 5578 O O . GLY A 1 713 ? -11.944 1.684 36.062 1.00 96.25 713 GLY A O 1
ATOM 5579 N N . LEU A 1 714 ? -13.932 0.796 36.584 1.00 97.88 714 LEU A N 1
ATOM 5580 C CA . LEU A 1 714 ? -14.749 1.926 36.141 1.00 97.88 714 LEU A CA 1
ATOM 5581 C C . LEU A 1 714 ? -15.613 2.435 37.297 1.00 97.88 714 LEU A C 1
ATOM 5583 O O . LEU A 1 714 ? -16.370 1.668 37.883 1.00 97.88 714 LEU A O 1
ATOM 5587 N N . GLN A 1 715 ? -15.523 3.719 37.631 1.00 98.00 715 GLN A N 1
ATOM 5588 C CA . GLN A 1 715 ? -16.390 4.327 38.643 1.00 98.00 715 GLN A CA 1
ATOM 5589 C C . GLN A 1 715 ? -17.661 4.854 37.989 1.00 98.00 715 GLN A C 1
ATOM 5591 O O . GLN A 1 715 ? -17.581 5.521 36.960 1.00 98.00 715 GLN A O 1
ATOM 5596 N N . VAL A 1 716 ? -18.814 4.575 38.597 1.00 97.88 716 VAL A N 1
ATOM 5597 C CA . VAL A 1 716 ? -20.141 4.974 38.119 1.00 97.88 716 VAL A CA 1
ATOM 5598 C C . VAL A 1 716 ? -20.923 5.637 39.246 1.00 97.88 716 VAL A C 1
ATOM 5600 O O . VAL A 1 716 ? -21.022 5.092 40.343 1.00 97.88 716 VAL A O 1
ATOM 5603 N N . TRP A 1 717 ? -21.491 6.810 38.987 1.00 96.88 717 TRP A N 1
ATOM 5604 C CA . TRP A 1 717 ? -22.308 7.553 39.950 1.00 96.88 717 TRP A CA 1
ATOM 5605 C C . TRP A 1 717 ? -23.446 8.295 39.244 1.00 96.88 717 TRP A C 1
ATOM 5607 O O . TRP A 1 717 ? -23.416 8.484 38.032 1.00 96.88 717 TRP A O 1
ATOM 5617 N N . SER A 1 718 ? -24.478 8.714 39.977 1.00 94.75 718 SER A N 1
ATOM 5618 C CA . SER A 1 718 ? -25.526 9.580 39.412 1.00 94.75 718 SER A CA 1
ATOM 5619 C C . SER A 1 718 ? -24.987 10.994 39.192 1.00 94.75 718 SER A C 1
ATOM 5621 O O . SER A 1 718 ? -24.273 11.510 40.048 1.00 94.75 718 SER A O 1
ATOM 5623 N N . MET A 1 719 ? -25.386 11.668 38.109 1.00 92.56 719 MET A N 1
ATOM 5624 C CA . MET A 1 719 ? -25.034 13.076 37.858 1.00 92.56 719 MET A CA 1
ATOM 5625 C C . MET A 1 719 ? -25.481 14.019 38.990 1.00 92.56 719 MET A C 1
ATOM 5627 O O . MET A 1 719 ? -24.867 15.059 39.203 1.00 92.56 719 MET A O 1
ATOM 5631 N N . SER A 1 720 ? -26.524 13.651 39.741 1.00 91.06 720 SER A N 1
ATOM 5632 C CA . SER A 1 720 ? -27.005 14.407 40.907 1.00 91.06 720 SER A CA 1
ATOM 5633 C C . SER A 1 720 ? -26.164 14.214 42.175 1.00 91.06 720 SER A C 1
ATOM 5635 O O . SER A 1 720 ? -26.442 14.854 43.186 1.00 91.06 720 SER A O 1
ATOM 5637 N N . SER A 1 721 ? -25.201 13.294 42.155 1.00 92.31 721 SER A N 1
ATOM 5638 C CA . SER A 1 721 ? -24.393 12.911 43.309 1.00 92.31 721 SER A CA 1
ATOM 5639 C C . SER A 1 721 ? -22.937 13.339 43.135 1.00 92.31 721 SER A C 1
ATOM 5641 O O . SER A 1 721 ? -22.417 13.411 42.022 1.00 92.31 721 SER A O 1
ATOM 5643 N N . GLU A 1 722 ? -22.243 13.580 44.247 1.00 91.19 722 GLU A N 1
ATOM 5644 C CA . GLU A 1 722 ? -20.803 13.835 44.220 1.00 91.19 722 GLU A CA 1
ATOM 5645 C C . GLU A 1 722 ? -20.016 12.565 43.871 1.00 91.19 722 GLU A C 1
ATOM 5647 O O . GLU A 1 722 ? -20.297 11.482 44.382 1.00 91.19 722 GLU A O 1
ATOM 5652 N N . HIS A 1 723 ? -18.974 12.718 43.050 1.00 93.00 723 HIS A N 1
ATOM 5653 C CA . HIS A 1 723 ? -18.095 11.624 42.626 1.00 93.00 723 HIS A CA 1
ATOM 5654 C C . HIS A 1 723 ? -17.432 10.876 43.802 1.00 93.00 723 HIS A C 1
ATOM 5656 O O . HIS A 1 723 ? -17.229 9.667 43.732 1.00 93.00 723 HIS A O 1
ATOM 5662 N N . SER A 1 724 ? -17.112 11.569 44.898 1.00 90.94 724 SER A N 1
ATOM 5663 C CA . SER A 1 724 ? -16.515 10.978 46.106 1.00 90.94 724 SER A CA 1
ATOM 5664 C C . SER A 1 724 ? -17.540 10.480 47.136 1.00 90.94 724 SER A C 1
ATOM 5666 O O . SER A 1 724 ? -17.152 10.146 48.254 1.00 90.94 724 SER A O 1
ATOM 5668 N N . GLY A 1 725 ? -18.835 10.479 46.806 1.00 91.19 725 GLY A N 1
ATOM 5669 C CA . GLY A 1 725 ? -19.900 10.081 47.725 1.00 91.19 725 GLY A CA 1
ATOM 5670 C C . GLY A 1 725 ? -20.087 8.565 47.853 1.00 91.19 725 GLY A C 1
ATOM 5671 O O . GLY A 1 725 ? -19.619 7.784 47.027 1.00 91.19 725 GLY A O 1
ATOM 5672 N N . GLU A 1 726 ? -20.858 8.148 48.862 1.00 93.69 726 GLU A N 1
ATOM 5673 C CA . GLU A 1 726 ? -21.235 6.740 49.099 1.00 93.69 726 GLU A CA 1
ATOM 5674 C C . GLU A 1 726 ? -22.038 6.116 47.942 1.00 93.69 726 GLU A C 1
ATOM 5676 O O . GLU A 1 726 ? -22.125 4.897 47.829 1.00 93.69 726 GLU A O 1
ATOM 5681 N N . SER A 1 727 ? -22.617 6.941 47.062 1.00 94.19 727 SER A N 1
ATOM 5682 C CA . SER A 1 727 ? -23.363 6.489 45.882 1.00 94.19 727 SER A CA 1
ATOM 5683 C C . SER A 1 727 ? -22.484 6.091 44.692 1.00 94.19 727 SER A C 1
ATOM 5685 O O . SER A 1 727 ? -23.022 5.681 43.664 1.00 94.19 727 SER A O 1
ATOM 5687 N N . THR A 1 728 ? -21.164 6.263 44.783 1.00 96.75 728 THR A N 1
ATOM 5688 C CA . THR A 1 728 ? -20.240 5.889 43.709 1.00 96.75 728 THR A CA 1
ATOM 5689 C C . THR A 1 728 ? -19.935 4.402 43.774 1.00 96.75 728 THR A C 1
ATOM 5691 O O . THR A 1 728 ? -19.438 3.890 44.775 1.00 96.75 728 THR A O 1
ATOM 5694 N N . VAL A 1 729 ? -20.205 3.704 42.676 1.00 97.62 729 VAL A N 1
ATOM 5695 C CA . VAL A 1 729 ? -19.982 2.266 42.542 1.00 97.62 729 VAL A CA 1
ATOM 5696 C C . VAL A 1 729 ? -18.801 2.013 41.616 1.00 97.62 729 VAL A C 1
ATOM 5698 O O . VAL A 1 729 ? -18.754 2.534 40.506 1.00 97.62 729 VAL A O 1
ATOM 5701 N N . SER A 1 730 ? -17.860 1.179 42.053 1.00 97.44 730 SER A N 1
ATOM 5702 C CA . SER A 1 730 ? -16.773 0.686 41.203 1.00 97.44 730 SER A CA 1
ATOM 5703 C C . SER A 1 730 ? -17.183 -0.622 40.527 1.00 97.44 730 SER A C 1
ATOM 5705 O O . SER A 1 730 ? -17.482 -1.608 41.202 1.00 97.44 730 SER A O 1
ATOM 5707 N N . ILE A 1 731 ? -17.168 -0.633 39.198 1.00 98.12 731 ILE A N 1
ATOM 5708 C CA . ILE A 1 731 ? -17.308 -1.822 38.359 1.00 98.12 731 ILE A CA 1
ATOM 5709 C C . ILE A 1 731 ? -15.910 -2.374 38.097 1.00 98.12 731 ILE A C 1
ATOM 5711 O O . ILE A 1 731 ? -15.044 -1.660 37.590 1.00 98.12 731 ILE A O 1
ATOM 5715 N N . HIS A 1 732 ? -15.686 -3.644 38.416 1.00 97.94 732 HIS A N 1
ATOM 5716 C CA . HIS A 1 732 ? -14.410 -4.293 38.130 1.00 97.94 732 HIS A CA 1
ATOM 5717 C C . HIS A 1 732 ? -14.333 -4.686 36.649 1.00 97.94 732 HIS A C 1
ATOM 5719 O O . HIS A 1 732 ? -15.244 -5.340 36.139 1.00 97.94 732 HIS A O 1
ATOM 5725 N N . LEU A 1 733 ? -13.264 -4.286 35.962 1.00 97.69 733 LEU A N 1
ATOM 5726 C CA . LEU A 1 733 ? -13.026 -4.641 34.562 1.00 97.69 733 LEU A CA 1
ATOM 5727 C C . LEU A 1 733 ? -12.221 -5.944 34.501 1.00 97.69 733 LEU A C 1
ATOM 5729 O O . LEU A 1 733 ? -11.183 -6.051 35.150 1.00 97.69 733 LEU A O 1
ATOM 5733 N N . GLU A 1 734 ? -12.680 -6.927 33.726 1.00 96.88 734 GLU A N 1
ATOM 5734 C CA . GLU A 1 734 ? -11.859 -8.097 33.402 1.00 96.88 734 GLU A CA 1
ATOM 5735 C C . GLU A 1 734 ? -10.939 -7.759 32.216 1.00 96.88 734 GLU A C 1
ATOM 5737 O O . GLU A 1 734 ? -11.418 -7.498 31.114 1.00 96.88 734 GLU A O 1
ATOM 5742 N N . GLY A 1 735 ? -9.623 -7.746 32.451 1.00 95.44 735 GLY A N 1
ATOM 5743 C CA . GLY A 1 735 ? -8.605 -7.405 31.451 1.00 95.44 735 GLY A CA 1
ATOM 5744 C C . GLY A 1 735 ? -7.741 -6.208 31.855 1.00 95.44 735 GLY A C 1
ATOM 5745 O O . GLY A 1 735 ? -7.584 -5.912 33.040 1.00 95.44 735 GLY A O 1
ATOM 5746 N N . GLU A 1 736 ? -7.161 -5.539 30.860 1.00 96.00 736 GLU A N 1
ATOM 5747 C CA . GLU A 1 736 ? -6.344 -4.337 31.055 1.00 96.00 736 GLU A CA 1
ATOM 5748 C C . GLU A 1 736 ? -7.212 -3.114 31.421 1.00 96.00 736 GLU A C 1
ATOM 5750 O O . GLU A 1 736 ? -8.353 -2.990 30.959 1.00 96.00 736 GLU A O 1
ATOM 5755 N N . PRO A 1 737 ? -6.695 -2.175 32.236 1.00 96.88 737 PRO A N 1
ATOM 5756 C CA . PRO A 1 737 ? -7.445 -0.999 32.649 1.00 96.88 737 PRO A CA 1
ATOM 5757 C C . PRO A 1 737 ? -7.715 -0.070 31.463 1.00 96.88 737 PRO A C 1
ATOM 5759 O O . PRO A 1 737 ? -6.827 0.271 30.677 1.00 96.88 737 PRO A O 1
ATOM 5762 N N . TRP A 1 738 ? -8.957 0.396 31.359 1.00 97.44 738 TRP A N 1
ATOM 5763 C CA . TRP A 1 738 ? -9.360 1.295 30.285 1.00 97.44 738 TRP A CA 1
ATOM 5764 C C . TRP A 1 738 ? -8.830 2.713 30.515 1.00 97.44 738 TRP A C 1
ATOM 5766 O O . TRP A 1 738 ? -8.861 3.248 31.619 1.00 97.44 738 TRP A O 1
ATOM 5776 N N . ARG A 1 739 ? -8.354 3.346 29.444 1.00 97.06 739 ARG A N 1
ATOM 5777 C CA . ARG A 1 739 ? -7.864 4.732 29.406 1.00 97.06 739 ARG A CA 1
ATOM 5778 C C . ARG A 1 739 ? -8.943 5.708 28.952 1.00 97.06 739 ARG A C 1
ATOM 5780 O O . ARG A 1 739 ? -8.959 6.855 29.387 1.00 97.06 739 ARG A O 1
ATOM 5787 N N . LEU A 1 740 ? -9.819 5.246 28.063 1.00 97.62 740 LEU A N 1
ATOM 5788 C CA . LEU A 1 740 ? -11.019 5.940 27.606 1.00 97.62 740 LEU A CA 1
ATOM 5789 C C . LEU A 1 740 ? -12.207 5.000 27.763 1.00 97.62 740 LEU A C 1
ATOM 5791 O O . LEU A 1 740 ? -12.049 3.781 27.694 1.00 97.62 740 LEU A O 1
ATOM 5795 N N . VAL A 1 741 ? -13.388 5.575 27.940 1.00 98.06 741 VAL A N 1
ATOM 5796 C CA . VAL A 1 741 ? -14.642 4.834 28.035 1.00 98.06 741 VAL A CA 1
ATOM 5797 C C . VAL A 1 741 ? -15.720 5.570 27.249 1.00 98.06 741 VAL A C 1
ATOM 5799 O O . VAL A 1 741 ? -15.748 6.797 27.225 1.00 98.06 741 VAL A O 1
ATOM 5802 N N . ALA A 1 742 ? -16.603 4.813 26.612 1.00 98.06 742 ALA A N 1
ATOM 5803 C CA . ALA A 1 742 ? -17.895 5.259 26.118 1.00 98.06 742 ALA A CA 1
ATOM 5804 C C . ALA A 1 742 ? -18.976 4.316 26.647 1.00 98.06 742 ALA A C 1
ATOM 5806 O O . ALA A 1 742 ? -18.710 3.148 26.939 1.00 98.06 742 ALA A O 1
ATOM 5807 N N . GLY A 1 743 ? -20.195 4.825 26.786 1.00 97.31 743 GLY A N 1
ATOM 5808 C CA . GLY A 1 743 ? -21.289 4.053 27.347 1.00 97.31 743 GLY A CA 1
ATOM 5809 C C . GLY A 1 743 ? -22.643 4.489 26.818 1.00 97.31 743 GLY A C 1
ATOM 5810 O O . GLY A 1 743 ? -22.808 5.617 26.358 1.00 97.31 743 GLY A O 1
ATOM 5811 N N . ALA A 1 744 ? -23.605 3.581 26.902 1.00 96.69 744 ALA A N 1
ATOM 5812 C CA . ALA A 1 744 ? -25.000 3.814 26.569 1.00 96.69 744 ALA A CA 1
ATOM 5813 C C . ALA A 1 744 ? -25.900 2.938 27.447 1.00 96.69 744 ALA A C 1
ATOM 5815 O O . ALA A 1 744 ? -25.573 1.783 27.723 1.00 96.69 744 ALA A O 1
ATOM 5816 N N . THR A 1 745 ? -27.061 3.457 27.847 1.00 96.00 745 THR A N 1
ATOM 5817 C CA . THR A 1 745 ? -28.097 2.627 28.469 1.00 96.00 745 THR A CA 1
ATOM 5818 C C . THR A 1 745 ? -28.998 2.052 27.384 1.00 96.00 745 THR A C 1
ATOM 5820 O O . THR A 1 745 ? -29.685 2.792 26.679 1.00 96.00 745 THR A O 1
ATOM 5823 N N . VAL A 1 746 ? -28.997 0.728 27.257 1.00 95.69 746 VAL A N 1
ATOM 5824 C CA . VAL A 1 746 ? -29.711 -0.029 26.219 1.00 95.69 746 VAL A CA 1
ATOM 5825 C C . VAL A 1 746 ? -30.597 -1.095 26.857 1.00 95.69 746 VAL A C 1
ATOM 5827 O O . VAL A 1 746 ? -30.473 -1.386 28.049 1.00 95.69 746 VAL A O 1
ATOM 5830 N N . ARG A 1 747 ? -31.507 -1.707 26.097 1.00 95.81 747 ARG A N 1
ATOM 5831 C CA . ARG A 1 747 ? -32.251 -2.863 26.615 1.00 95.81 747 ARG A CA 1
ATOM 5832 C C . ARG A 1 747 ? -31.331 -4.074 26.653 1.00 95.81 747 ARG A C 1
ATOM 5834 O O . ARG A 1 747 ? -30.631 -4.345 25.681 1.00 95.81 747 ARG A O 1
ATOM 5841 N N . CYS A 1 748 ? -31.374 -4.852 27.733 1.00 97.19 748 CYS A N 1
ATOM 5842 C CA . CYS A 1 748 ? -30.545 -6.057 27.841 1.00 97.19 748 CYS A CA 1
ATOM 5843 C C . CYS A 1 748 ? -30.832 -7.075 26.727 1.00 97.19 748 CYS A C 1
ATOM 5845 O O . CYS A 1 748 ? -29.940 -7.816 26.332 1.00 97.19 748 CYS A O 1
ATOM 5847 N N . ALA A 1 749 ? -32.055 -7.088 26.188 1.00 96.19 749 ALA A N 1
ATOM 5848 C CA . ALA A 1 749 ? -32.425 -7.951 25.069 1.00 96.19 749 ALA A CA 1
ATOM 5849 C C . ALA A 1 749 ? -31.616 -7.665 23.788 1.00 96.19 749 ALA A C 1
ATOM 5851 O O . ALA A 1 749 ? -31.311 -8.600 23.052 1.00 96.19 749 ALA A O 1
ATOM 5852 N N . ASP A 1 750 ? -31.235 -6.405 23.548 1.00 95.44 750 ASP A N 1
ATOM 5853 C CA . ASP A 1 750 ? -30.501 -5.993 22.341 1.00 95.44 750 ASP A CA 1
ATOM 5854 C C . ASP A 1 750 ? -29.009 -6.363 22.421 1.00 95.44 750 ASP A C 1
ATOM 5856 O O . ASP A 1 750 ? -28.338 -6.501 21.402 1.00 95.44 750 ASP A O 1
ATOM 5860 N N . VAL A 1 751 ? -28.499 -6.579 23.638 1.00 96.75 751 VAL A N 1
ATOM 5861 C CA . VAL A 1 751 ? -27.102 -6.941 23.930 1.00 96.75 751 VAL A CA 1
ATOM 5862 C C . VAL A 1 751 ? -26.979 -8.311 24.596 1.00 96.75 751 VAL A C 1
ATOM 5864 O O . VAL A 1 751 ? -25.967 -8.609 25.223 1.00 96.75 751 VAL A O 1
ATOM 5867 N N . ALA A 1 752 ? -27.990 -9.172 24.452 1.00 96.56 752 ALA A N 1
ATOM 5868 C CA . ALA A 1 752 ? -28.019 -10.480 25.104 1.00 96.56 752 ALA A CA 1
ATOM 5869 C C . ALA A 1 752 ? -26.811 -11.361 24.735 1.00 96.56 752 ALA A C 1
ATOM 5871 O O . ALA A 1 752 ? -26.368 -12.152 25.558 1.00 96.56 752 ALA A O 1
ATOM 5872 N N . GLY A 1 753 ? -26.246 -11.189 23.533 1.00 94.81 753 GLY A N 1
ATOM 5873 C CA . GLY A 1 753 ? -25.037 -11.898 23.098 1.00 94.81 753 GLY A CA 1
ATOM 5874 C C . GLY A 1 753 ? -23.739 -11.447 23.781 1.00 94.81 753 GLY A C 1
ATOM 5875 O O . GLY A 1 753 ? -22.749 -12.163 23.699 1.00 94.81 753 GLY A O 1
ATOM 5876 N N . LEU A 1 754 ? -23.733 -10.287 24.449 1.00 95.50 754 LEU A N 1
ATOM 5877 C CA . LEU A 1 754 ? -22.592 -9.785 25.227 1.00 95.50 754 LEU A CA 1
ATOM 5878 C C . LEU A 1 754 ? -22.688 -10.145 26.716 1.00 95.50 754 LEU A C 1
ATOM 5880 O O . LEU A 1 754 ? -21.722 -9.960 27.452 1.00 95.50 754 LEU A O 1
ATOM 5884 N N . LEU A 1 755 ? -23.851 -10.616 27.175 1.00 97.00 755 LEU A N 1
ATOM 5885 C CA . LEU A 1 755 ? -24.076 -10.994 28.567 1.00 97.00 755 LEU A CA 1
ATOM 5886 C C . LEU A 1 755 ? -23.728 -12.474 28.784 1.00 97.00 755 LEU A C 1
ATOM 5888 O O . LEU A 1 755 ? -24.020 -13.307 27.923 1.00 97.00 755 LEU A O 1
ATOM 5892 N N . PRO A 1 756 ? -23.177 -12.846 29.952 1.00 95.06 756 PRO A N 1
ATOM 5893 C CA . PRO A 1 756 ? -23.111 -14.244 30.361 1.00 95.06 756 PRO A CA 1
ATOM 5894 C C . PRO A 1 756 ? -24.512 -14.869 30.375 1.00 95.06 756 PRO A C 1
ATOM 5896 O O . PRO A 1 756 ? -25.467 -14.224 30.803 1.00 95.06 756 PRO A O 1
ATOM 5899 N N . GLU A 1 757 ? -24.639 -16.147 30.002 1.00 95.56 757 GLU A N 1
ATOM 5900 C CA . GLU A 1 757 ? -25.940 -16.844 29.933 1.00 95.56 757 GLU A CA 1
ATOM 5901 C C . GLU A 1 757 ? -26.765 -16.743 31.232 1.00 95.56 757 GLU A C 1
ATOM 5903 O O . GLU A 1 757 ? -27.991 -16.713 31.193 1.00 95.56 757 GLU A O 1
ATOM 5908 N N . GLN A 1 758 ? -26.095 -16.646 32.385 1.00 96.62 758 GLN A N 1
ATOM 5909 C CA . GLN A 1 758 ? -26.717 -16.529 33.711 1.00 96.62 758 GLN A CA 1
ATOM 5910 C C . GLN A 1 758 ? -27.342 -15.150 33.984 1.00 96.62 758 GLN A C 1
ATOM 5912 O O . GLN A 1 758 ? -28.185 -15.027 34.869 1.00 96.62 758 GLN A O 1
ATOM 5917 N N . GLU A 1 759 ? -26.920 -14.115 33.257 1.00 94.88 759 GLU A N 1
ATOM 5918 C CA . GLU A 1 759 ? -27.356 -12.727 33.450 1.00 94.88 759 GLU A CA 1
ATOM 5919 C C . GLU A 1 759 ? -28.430 -12.298 32.438 1.00 94.88 759 GLU A C 1
ATOM 5921 O O . GLU A 1 759 ? -29.063 -11.247 32.592 1.00 94.88 759 GLU A O 1
ATOM 5926 N N . VAL A 1 760 ? -28.690 -13.125 31.422 1.00 94.88 760 VAL A N 1
ATOM 5927 C CA . VAL A 1 760 ? -29.733 -12.873 30.425 1.00 94.88 760 VAL A CA 1
ATOM 5928 C C . VAL A 1 760 ? -31.109 -12.893 31.101 1.00 94.88 760 VAL A C 1
ATOM 5930 O O . VAL A 1 760 ? -31.543 -13.901 31.651 1.00 94.88 760 VAL A O 1
ATOM 5933 N N . GLY A 1 761 ? -31.817 -11.760 31.047 1.00 93.56 761 GLY A N 1
ATOM 5934 C CA . GLY A 1 761 ? -33.160 -11.601 31.621 1.00 93.56 761 GLY A CA 1
ATOM 5935 C C . GLY A 1 761 ? -33.203 -11.167 33.091 1.00 93.56 761 GLY A C 1
ATOM 5936 O O . GLY A 1 761 ? -34.295 -11.005 33.631 1.00 93.56 761 GLY A O 1
ATOM 5937 N N . VAL A 1 762 ? -32.053 -10.933 33.735 1.00 95.69 762 VAL A N 1
ATOM 5938 C CA . VAL A 1 762 ? -31.991 -10.456 35.132 1.00 95.69 762 VAL A CA 1
ATOM 5939 C C . VAL A 1 762 ? -32.428 -8.990 35.264 1.00 95.69 762 VAL A C 1
ATOM 5941 O O . VAL A 1 762 ? -33.003 -8.602 36.280 1.00 95.69 762 VAL A O 1
ATOM 5944 N N . ALA A 1 763 ? -32.183 -8.174 34.238 1.00 96.50 763 ALA A N 1
ATOM 5945 C CA . ALA A 1 763 ? -32.592 -6.774 34.174 1.00 96.50 763 ALA A CA 1
ATOM 5946 C C . ALA A 1 763 ? -33.230 -6.453 32.816 1.00 96.50 763 ALA A C 1
ATOM 5948 O O . ALA A 1 763 ? -32.912 -7.070 31.800 1.00 96.50 763 ALA A O 1
ATOM 5949 N N . GLU A 1 764 ? -34.119 -5.458 32.789 1.00 96.38 764 GLU A N 1
ATOM 5950 C CA . GLU A 1 764 ? -34.663 -4.921 31.533 1.00 96.38 764 GLU A CA 1
ATOM 5951 C C . GLU A 1 764 ? -33.618 -4.062 30.798 1.00 96.38 764 GLU A C 1
ATOM 5953 O O . GLU A 1 764 ? -33.520 -4.095 29.569 1.00 96.38 764 GLU A O 1
ATOM 5958 N N . TRP A 1 765 ? -32.814 -3.318 31.562 1.00 96.25 765 TRP A N 1
ATOM 5959 C CA . TRP A 1 765 ? -31.845 -2.347 31.064 1.00 96.25 765 TRP A CA 1
ATOM 5960 C C . TRP A 1 765 ? -30.421 -2.766 31.394 1.00 96.25 765 TRP A C 1
ATOM 5962 O O . TRP A 1 765 ? -30.138 -3.250 32.490 1.00 96.25 765 TRP A O 1
ATOM 5972 N N . CYS A 1 766 ? -29.531 -2.551 30.436 1.00 97.75 766 CYS A N 1
ATOM 5973 C CA . CYS A 1 766 ? -28.117 -2.851 30.524 1.00 97.75 766 CYS A CA 1
ATOM 5974 C C . CYS A 1 766 ? -27.311 -1.601 30.185 1.00 97.75 766 CYS A C 1
ATOM 5976 O O . CYS A 1 766 ? -27.686 -0.796 29.331 1.00 97.75 766 CYS A O 1
ATOM 5978 N N . LEU A 1 767 ? -26.180 -1.460 30.856 1.00 98.00 767 LEU A N 1
ATOM 5979 C CA . LEU A 1 767 ? -25.152 -0.490 30.547 1.00 98.00 767 LEU A CA 1
ATOM 5980 C C . LEU A 1 767 ? -24.203 -1.121 29.525 1.00 98.00 767 LEU A C 1
ATOM 5982 O O . LEU A 1 767 ? -23.416 -2.002 29.870 1.00 98.00 767 LEU A O 1
ATOM 5986 N N . LEU A 1 768 ? -24.315 -0.703 28.267 1.00 98.06 768 LEU A N 1
ATOM 5987 C CA . LEU A 1 768 ? -23.385 -1.067 27.203 1.00 98.06 768 LEU A CA 1
ATOM 5988 C C . LEU A 1 768 ? -22.157 -0.169 27.307 1.00 98.06 768 LEU A C 1
ATOM 5990 O O . LEU A 1 768 ? -22.289 1.052 27.351 1.00 98.06 768 LEU A O 1
ATOM 5994 N N . LEU A 1 769 ? -20.978 -0.773 27.348 1.00 98.38 769 LEU A N 1
ATOM 5995 C CA . LEU A 1 769 ? -19.701 -0.116 27.576 1.00 98.38 769 LEU A CA 1
ATOM 5996 C C . LEU A 1 769 ? -18.720 -0.483 26.466 1.00 98.38 769 LEU A C 1
ATOM 5998 O O . LEU A 1 769 ? -18.642 -1.642 26.071 1.00 98.38 769 LEU A O 1
ATOM 6002 N N . ALA A 1 770 ? -17.929 0.488 26.023 1.00 98.38 770 ALA A N 1
ATOM 6003 C CA . ALA A 1 770 ? -16.735 0.254 25.221 1.00 98.38 770 ALA A CA 1
ATOM 6004 C C . ALA A 1 770 ? -15.559 0.999 25.848 1.00 98.38 770 ALA A C 1
ATOM 6006 O O . ALA A 1 770 ? -15.668 2.184 26.171 1.00 98.38 770 ALA A O 1
ATOM 6007 N N . GLY A 1 771 ? -14.445 0.302 26.024 1.00 97.94 771 GLY A N 1
ATOM 6008 C CA . GLY A 1 771 ? -13.210 0.859 26.559 1.00 97.94 771 GLY A CA 1
ATOM 6009 C C . GLY A 1 771 ? -12.126 0.976 25.507 1.00 97.94 771 GLY A C 1
ATOM 6010 O O . GLY A 1 771 ? -12.189 0.310 24.486 1.00 97.94 771 GLY A O 1
ATOM 6011 N N . TRP A 1 772 ? -11.097 1.775 25.777 1.00 97.94 772 TRP A N 1
ATOM 6012 C CA . TRP A 1 772 ? -9.805 1.653 25.098 1.00 97.94 772 TRP A CA 1
ATOM 6013 C C . TRP A 1 772 ? -8.727 1.324 26.120 1.00 97.94 772 TRP A C 1
ATOM 6015 O O . TRP A 1 772 ? -8.439 2.148 26.985 1.00 97.94 772 TRP A O 1
ATOM 6025 N N . ASP A 1 773 ? -8.114 0.149 26.019 1.00 96.25 773 ASP A N 1
ATOM 6026 C CA . ASP A 1 773 ? -7.068 -0.308 26.950 1.00 96.25 773 ASP A CA 1
ATOM 6027 C C . ASP A 1 773 ? -5.638 0.110 26.534 1.00 96.25 773 ASP A C 1
ATOM 6029 O O . ASP A 1 773 ? -4.674 -0.049 27.283 1.00 96.25 773 ASP A O 1
ATOM 6033 N N . GLY A 1 774 ? -5.487 0.727 25.356 1.00 95.69 774 GLY A N 1
ATOM 6034 C CA . GLY A 1 774 ? -4.194 1.068 24.751 1.00 95.69 774 GLY A CA 1
ATOM 6035 C C . GLY A 1 774 ? -3.799 0.170 23.575 1.00 95.69 774 GLY A C 1
ATOM 6036 O O . GLY A 1 774 ? -2.827 0.477 22.882 1.00 95.69 774 GLY A O 1
ATOM 6037 N N . SER A 1 775 ? -4.548 -0.907 23.341 1.00 94.19 775 SER A N 1
ATOM 6038 C CA . SER A 1 775 ? -4.322 -1.885 22.277 1.00 94.19 775 SER A CA 1
ATOM 6039 C C . SER A 1 775 ? -5.595 -2.230 21.499 1.00 94.19 775 SER A C 1
ATOM 6041 O O . SER A 1 775 ? -5.557 -2.298 20.272 1.00 94.19 775 SER A O 1
ATOM 6043 N N . MET A 1 776 ? -6.722 -2.396 22.188 1.00 95.50 776 MET A N 1
ATOM 6044 C CA . MET A 1 776 ? -7.991 -2.862 21.636 1.00 95.50 776 MET A CA 1
ATOM 6045 C C . MET A 1 776 ? -9.153 -1.994 22.129 1.00 95.50 776 MET A C 1
ATOM 6047 O O . MET A 1 776 ? -8.985 -1.122 22.991 1.00 95.50 776 MET A O 1
ATOM 6051 N N . LEU A 1 777 ? -10.333 -2.226 21.544 1.00 97.88 777 LEU A N 1
ATOM 6052 C CA . LEU A 1 777 ? -11.597 -1.636 21.979 1.00 97.88 777 LEU A CA 1
ATOM 6053 C C . LEU A 1 777 ? -12.539 -2.717 22.532 1.00 97.88 777 LEU A C 1
ATOM 6055 O O . LEU A 1 777 ? -13.459 -3.134 21.818 1.00 97.88 777 LEU A O 1
ATOM 6059 N N . PRO A 1 778 ? -12.312 -3.198 23.767 1.00 97.81 778 PRO A N 1
ATOM 6060 C CA . PRO A 1 778 ? -13.197 -4.170 24.397 1.00 97.81 778 PRO A CA 1
ATOM 6061 C C . PRO A 1 778 ? -14.594 -3.593 24.636 1.00 97.81 778 PRO A C 1
ATOM 6063 O O . PRO A 1 778 ? -14.748 -2.459 25.100 1.00 97.81 778 PRO A O 1
ATOM 6066 N N . VAL A 1 779 ? -15.615 -4.402 24.358 1.00 98.25 779 VAL A N 1
ATOM 6067 C CA . VAL A 1 779 ? -17.036 -4.070 24.511 1.00 98.25 779 VAL A CA 1
ATOM 6068 C C . VAL A 1 779 ? -17.678 -5.021 25.515 1.00 98.25 779 VAL A C 1
ATOM 6070 O O . VAL A 1 779 ? -17.617 -6.243 25.370 1.00 98.25 779 VAL A O 1
ATOM 6073 N N . ALA A 1 780 ? -18.320 -4.458 26.534 1.00 98.19 780 ALA A N 1
ATOM 6074 C CA . ALA A 1 780 ? -18.953 -5.190 27.627 1.00 98.19 780 ALA A CA 1
ATOM 6075 C C . ALA A 1 780 ? -20.386 -4.696 27.866 1.00 98.19 780 ALA A C 1
ATOM 6077 O O . ALA A 1 780 ? -20.709 -3.541 27.592 1.00 98.19 780 ALA A O 1
ATOM 6078 N N . ALA A 1 781 ? -21.241 -5.549 28.424 1.00 98.12 781 ALA A N 1
ATOM 6079 C CA . ALA A 1 781 ? -22.571 -5.170 28.894 1.00 98.12 781 ALA A CA 1
ATOM 6080 C C . ALA A 1 781 ? -22.709 -5.496 30.388 1.00 98.12 781 ALA A C 1
ATOM 6082 O O . ALA A 1 781 ? -22.277 -6.558 30.827 1.00 98.12 781 ALA A O 1
ATOM 6083 N N . VAL A 1 782 ? -23.298 -4.583 31.167 1.00 98.12 782 VAL A N 1
ATOM 6084 C CA . VAL A 1 782 ? -23.513 -4.750 32.616 1.00 98.12 782 VAL A CA 1
ATOM 6085 C C . VAL A 1 782 ? -24.998 -4.554 32.952 1.00 98.12 782 VAL A C 1
ATOM 6087 O O . VAL A 1 782 ? -25.543 -3.492 32.644 1.00 98.12 782 VAL A O 1
ATOM 6090 N N . PRO A 1 783 ? -25.682 -5.518 33.594 1.00 98.00 783 PRO A N 1
ATOM 6091 C CA . PRO A 1 783 ? -27.091 -5.372 33.969 1.00 98.00 783 PRO A CA 1
ATOM 6092 C C . PRO A 1 783 ? -27.349 -4.237 34.977 1.00 98.00 783 PRO A C 1
ATOM 6094 O O . PRO A 1 783 ? -26.677 -4.134 36.004 1.00 98.00 783 PRO A O 1
ATOM 6097 N N . LEU A 1 784 ? -28.381 -3.420 34.733 1.00 97.25 784 LEU A N 1
ATOM 6098 C CA . LEU A 1 784 ? -28.839 -2.345 35.626 1.00 97.25 784 LEU A CA 1
ATOM 6099 C C . LEU A 1 784 ? -30.106 -2.773 36.384 1.00 97.25 784 LEU A C 1
ATOM 6101 O O . LEU A 1 784 ? -31.222 -2.347 36.080 1.00 97.25 784 LEU A O 1
ATOM 6105 N N . THR A 1 785 ? -29.942 -3.631 37.393 1.00 96.69 785 THR A N 1
ATOM 6106 C CA . THR A 1 785 ? -31.059 -4.245 38.145 1.00 96.69 785 THR A CA 1
ATOM 6107 C C . THR A 1 785 ? -31.901 -3.258 38.952 1.00 96.69 785 THR A C 1
ATOM 6109 O O . THR A 1 785 ? -33.065 -3.532 39.230 1.00 96.69 785 THR A O 1
ATOM 6112 N N . GLN A 1 786 ? -31.339 -2.105 39.317 1.00 95.50 786 GLN A N 1
ATOM 6113 C CA . GLN A 1 786 ? -32.045 -1.060 40.064 1.00 95.50 786 GLN A CA 1
ATOM 6114 C C . GLN A 1 786 ? -32.813 -0.088 39.152 1.00 95.50 786 GLN A C 1
ATOM 6116 O O . GLN A 1 786 ? -33.588 0.731 39.637 1.00 95.50 786 GLN A O 1
ATOM 6121 N N . GLY A 1 787 ? -32.633 -0.191 37.834 1.00 92.94 787 GLY A N 1
ATOM 6122 C CA . GLY A 1 787 ? -33.231 0.692 36.841 1.00 92.94 787 GLY A CA 1
ATOM 6123 C C . GLY A 1 787 ? -32.185 1.436 36.012 1.00 92.94 787 GLY A C 1
ATOM 6124 O O . GLY A 1 787 ? -31.036 1.597 36.405 1.00 92.94 787 GLY A O 1
ATOM 6125 N N . ARG A 1 788 ? -32.613 1.928 34.849 1.00 90.94 788 ARG A N 1
ATOM 6126 C CA . ARG A 1 788 ? -31.778 2.539 33.792 1.00 90.94 788 ARG A CA 1
ATOM 6127 C C . ARG A 1 788 ? -30.946 3.771 34.182 1.00 90.94 788 ARG A C 1
ATOM 6129 O O . ARG A 1 788 ? -30.071 4.174 33.425 1.00 90.94 788 ARG A O 1
ATOM 6136 N N . ALA A 1 789 ? -31.256 4.378 35.319 1.00 89.56 789 ALA A N 1
ATOM 6137 C CA . ALA A 1 789 ? -30.718 5.657 35.777 1.00 89.56 789 ALA A CA 1
ATOM 6138 C C . ALA A 1 789 ? -29.994 5.546 37.132 1.00 89.56 789 ALA A C 1
ATOM 6140 O O . ALA A 1 789 ? -29.579 6.555 37.699 1.00 89.56 789 ALA A O 1
ATOM 6141 N N . LEU A 1 790 ? -29.866 4.328 37.661 1.00 95.12 790 LEU A N 1
ATOM 6142 C CA . LEU A 1 790 ? -29.159 4.050 38.903 1.00 95.12 790 LEU A CA 1
ATOM 6143 C C . LEU A 1 790 ? -27.879 3.268 38.594 1.00 95.12 790 LEU A C 1
ATOM 6145 O O . LEU A 1 790 ? -27.867 2.482 37.642 1.00 95.12 790 LEU A O 1
ATOM 6149 N N . PRO A 1 791 ? -26.789 3.506 39.346 1.00 96.81 791 PRO A N 1
ATOM 6150 C CA . PRO A 1 791 ? -25.560 2.748 39.169 1.00 96.81 791 PRO A CA 1
ATOM 6151 C C . PRO A 1 791 ? -25.828 1.248 39.393 1.00 96.81 791 PRO A C 1
ATOM 6153 O O . PRO A 1 791 ? -26.780 0.884 40.092 1.00 96.81 791 PRO A O 1
ATOM 6156 N N . PRO A 1 792 ? -25.012 0.354 38.811 1.00 97.25 792 PRO A N 1
ATOM 6157 C CA . PRO A 1 792 ? -25.140 -1.072 39.080 1.00 97.25 792 PRO A CA 1
ATOM 6158 C C . PRO A 1 792 ? -24.869 -1.378 40.560 1.00 97.25 792 PRO A C 1
ATOM 6160 O O . PRO A 1 792 ? -24.335 -0.553 41.300 1.00 97.25 792 PRO A O 1
ATOM 6163 N N . LEU A 1 793 ? -25.222 -2.585 41.006 1.00 96.75 793 LEU A N 1
ATOM 6164 C CA . LEU A 1 793 ? -24.948 -3.010 42.380 1.00 96.75 793 LEU A CA 1
ATOM 6165 C C . LEU A 1 793 ? -23.431 -3.036 42.666 1.00 96.75 793 LEU A C 1
ATOM 6167 O O . LEU A 1 793 ? -22.652 -3.417 41.785 1.00 96.75 793 LEU A O 1
ATOM 6171 N N . PRO A 1 794 ? -22.993 -2.699 43.897 1.00 96.88 794 PRO A N 1
ATOM 6172 C CA . PRO A 1 794 ? -21.602 -2.864 44.304 1.00 96.88 794 PRO A CA 1
ATOM 6173 C C . PRO A 1 794 ? -21.091 -4.284 44.035 1.00 96.88 794 PRO A C 1
ATOM 6175 O O . PRO A 1 794 ? -21.744 -5.264 44.393 1.00 96.88 794 PRO A O 1
ATOM 6178 N N . GLY A 1 795 ? -19.919 -4.391 43.404 1.00 96.06 795 GLY A N 1
ATOM 6179 C CA . GLY A 1 795 ? -19.326 -5.673 43.007 1.00 96.06 795 GLY A CA 1
ATOM 6180 C C . GLY A 1 795 ? -19.685 -6.143 41.593 1.00 96.06 795 GLY A C 1
ATOM 6181 O O . GLY A 1 795 ? -19.237 -7.220 41.195 1.00 96.06 795 GLY A O 1
ATOM 6182 N N . ALA A 1 796 ? -20.444 -5.352 40.825 1.00 97.44 796 ALA A N 1
ATOM 6183 C CA . ALA A 1 796 ? -20.649 -5.593 39.400 1.00 97.44 796 ALA A CA 1
ATOM 6184 C C . ALA A 1 796 ? -19.311 -5.703 38.644 1.00 97.44 796 ALA A C 1
ATOM 6186 O O . ALA A 1 796 ? -18.330 -5.023 38.964 1.00 97.44 796 ALA A O 1
ATOM 6187 N N . ARG A 1 797 ? -19.279 -6.563 37.623 1.00 97.75 797 ARG A N 1
ATOM 6188 C CA . ARG A 1 797 ? -18.107 -6.794 36.771 1.00 97.75 797 ARG A CA 1
ATOM 6189 C C . ARG A 1 797 ? -18.467 -6.506 35.322 1.00 97.75 797 ARG A C 1
ATOM 6191 O O . ARG A 1 797 ? -19.543 -6.898 34.886 1.00 97.75 797 ARG A O 1
ATOM 6198 N N . ALA A 1 798 ? -17.573 -5.861 34.583 1.00 97.56 798 ALA A N 1
ATOM 6199 C CA . ALA A 1 798 ? -17.696 -5.740 33.137 1.00 97.56 798 ALA A CA 1
ATOM 6200 C C . ALA A 1 798 ? -16.766 -6.760 32.482 1.00 97.56 798 ALA A C 1
ATOM 6202 O O . ALA A 1 798 ? -15.543 -6.685 32.630 1.00 97.56 798 ALA A O 1
ATOM 6203 N N . ARG A 1 799 ? -17.364 -7.719 31.775 1.00 97.25 799 ARG A N 1
ATOM 6204 C CA . ARG A 1 799 ? -16.650 -8.735 31.001 1.00 97.25 799 ARG A CA 1
ATOM 6205 C C . ARG A 1 799 ? -16.719 -8.374 29.524 1.00 97.25 799 ARG A C 1
ATOM 6207 O O . ARG A 1 799 ? -17.834 -8.287 29.008 1.00 97.25 799 ARG A O 1
ATOM 6214 N N . PRO A 1 800 ? -15.585 -8.148 28.844 1.00 96.56 800 PRO A N 1
ATOM 6215 C CA . PRO A 1 800 ? -15.588 -7.970 27.400 1.00 96.56 800 PRO A CA 1
ATOM 6216 C C . PRO A 1 800 ? -16.170 -9.212 26.711 1.00 96.56 800 PRO A C 1
ATOM 6218 O O . PRO A 1 800 ? -15.657 -10.316 26.880 1.00 96.56 800 PRO A O 1
ATOM 6221 N N . GLY A 1 801 ? -17.270 -9.038 25.978 1.00 94.38 801 GLY A N 1
ATOM 6222 C CA . GLY A 1 801 ? -17.909 -10.099 25.188 1.00 94.38 801 GLY A CA 1
ATOM 6223 C C . GLY A 1 801 ? -17.565 -10.024 23.699 1.00 94.38 801 GLY A C 1
ATOM 6224 O O . GLY A 1 801 ? -17.740 -10.997 22.968 1.00 94.38 801 GLY A O 1
ATOM 6225 N N . LEU A 1 802 ? -17.079 -8.866 23.250 1.00 95.94 802 LEU A N 1
ATOM 6226 C CA . LEU A 1 802 ? -16.702 -8.571 21.872 1.00 95.94 802 LEU A CA 1
ATOM 6227 C C . LEU A 1 802 ? -15.569 -7.541 21.878 1.00 95.94 802 LEU A C 1
ATOM 6229 O O . LEU A 1 802 ? -15.541 -6.672 22.745 1.00 95.94 802 LEU A O 1
ATOM 6233 N N . ASP A 1 803 ? -14.709 -7.582 20.865 1.00 96.12 803 ASP A N 1
ATOM 6234 C CA . ASP A 1 803 ? -13.744 -6.520 20.583 1.00 96.12 803 ASP A CA 1
ATOM 6235 C C . ASP A 1 803 ? -14.108 -5.808 19.277 1.00 96.12 803 ASP A C 1
ATOM 6237 O O . ASP A 1 803 ? -14.401 -6.454 18.266 1.00 96.12 803 ASP A O 1
ATOM 6241 N N . ALA A 1 804 ? -14.062 -4.473 19.271 1.00 96.38 804 ALA A N 1
ATOM 6242 C CA . ALA A 1 804 ? -14.116 -3.693 18.039 1.00 96.38 804 ALA A CA 1
ATOM 6243 C C . ALA A 1 804 ? -12.688 -3.570 17.465 1.00 96.38 804 ALA A C 1
ATOM 6245 O O . ALA A 1 804 ? -11.844 -2.880 18.044 1.00 96.38 804 ALA A O 1
ATOM 6246 N N . PRO A 1 805 ? -12.362 -4.264 16.358 1.00 93.56 805 PRO A N 1
ATOM 6247 C CA . PRO A 1 805 ? -10.986 -4.351 15.890 1.00 93.56 805 PRO A CA 1
ATOM 6248 C C . PRO A 1 805 ? -10.505 -2.998 15.362 1.00 93.56 805 PRO A C 1
ATOM 6250 O O . PRO A 1 805 ? -11.122 -2.425 14.465 1.00 93.56 805 PRO A O 1
ATOM 6253 N N . LEU A 1 806 ? -9.367 -2.534 15.881 1.00 92.94 806 LEU A N 1
ATOM 6254 C CA . LEU A 1 806 ? -8.616 -1.398 15.349 1.00 92.94 806 LEU A CA 1
ATOM 6255 C C . LEU A 1 806 ? -7.476 -1.877 14.449 1.00 92.94 806 LEU A C 1
ATOM 6257 O O . LEU A 1 806 ? -6.908 -2.956 14.635 1.00 92.94 806 LEU A O 1
ATOM 6261 N N . HIS A 1 807 ? -7.075 -1.041 13.494 1.00 88.75 807 HIS A N 1
ATOM 6262 C CA . HIS A 1 807 ? -5.817 -1.257 12.789 1.00 88.75 807 HIS A CA 1
ATOM 6263 C C . HIS A 1 807 ? -4.627 -1.109 13.750 1.00 88.75 807 HIS A C 1
ATOM 6265 O O . HIS A 1 807 ? -4.590 -0.200 14.572 1.00 88.75 807 HIS A O 1
ATOM 6271 N N . ALA A 1 808 ? -3.630 -1.994 13.637 1.00 85.38 808 ALA A N 1
ATOM 6272 C CA . ALA A 1 808 ? -2.503 -2.062 14.575 1.00 85.38 808 ALA A CA 1
ATOM 6273 C C . ALA A 1 808 ? -1.708 -0.744 14.699 1.00 85.38 808 ALA A C 1
ATOM 6275 O O . ALA A 1 808 ? -1.163 -0.450 15.761 1.00 85.38 808 ALA A O 1
ATOM 6276 N N . GLU A 1 809 ? -1.657 0.058 13.632 1.00 87.31 809 GLU A N 1
ATOM 6277 C CA . GLU A 1 809 ? -1.033 1.389 13.639 1.00 87.31 809 GLU A CA 1
ATOM 6278 C C . GLU A 1 809 ? -1.868 2.415 14.425 1.00 87.31 809 GLU A C 1
ATOM 6280 O O . GLU A 1 809 ? -1.316 3.267 15.120 1.00 87.31 809 GLU A O 1
ATOM 6285 N N . ASP A 1 810 ? -3.195 2.278 14.385 1.00 88.19 810 ASP A N 1
ATOM 6286 C CA . ASP A 1 810 ? -4.160 3.167 15.036 1.00 88.19 810 ASP A CA 1
ATOM 6287 C C . ASP A 1 810 ? -4.470 2.759 16.488 1.00 88.19 810 ASP A C 1
ATOM 6289 O O . ASP A 1 810 ? -4.989 3.559 17.266 1.00 88.19 810 ASP A O 1
ATOM 6293 N N . ALA A 1 811 ? -4.111 1.538 16.896 1.00 80.88 811 ALA A N 1
ATOM 6294 C CA . ALA A 1 811 ? -4.337 1.015 18.246 1.00 80.88 811 ALA A CA 1
ATOM 6295 C C . ALA A 1 811 ? -3.761 1.920 19.351 1.00 80.88 811 ALA A C 1
ATOM 6297 O O . ALA A 1 811 ? -4.336 2.044 20.431 1.00 80.88 811 ALA A O 1
ATOM 6298 N N . LYS A 1 812 ? -2.651 2.613 19.066 1.00 85.75 812 LYS A N 1
ATOM 6299 C CA . LYS A 1 812 ? -1.993 3.551 19.994 1.00 85.75 812 LYS A CA 1
ATOM 6300 C C . LYS A 1 812 ? -2.592 4.963 19.969 1.00 85.75 812 LYS A C 1
ATOM 6302 O O . LYS A 1 812 ? -2.100 5.843 20.673 1.00 85.75 812 LYS A O 1
ATOM 6307 N N . ALA A 1 813 ? -3.605 5.194 19.141 1.00 90.81 813 ALA A N 1
ATOM 6308 C CA . ALA A 1 813 ? -4.003 6.514 18.679 1.00 90.81 813 ALA A CA 1
ATOM 6309 C C . ALA A 1 813 ? -5.474 6.867 18.954 1.00 90.81 813 ALA A C 1
ATOM 6311 O O . ALA A 1 813 ? -5.938 7.878 18.443 1.00 90.81 813 ALA A O 1
ATOM 6312 N N . VAL A 1 814 ? -6.231 6.124 19.763 1.00 97.25 814 VAL A N 1
ATOM 6313 C CA . VAL A 1 814 ? -7.622 6.515 20.061 1.00 97.25 814 VAL A CA 1
ATOM 6314 C C . VAL A 1 814 ? -7.647 7.761 20.951 1.00 97.25 814 VAL A C 1
ATOM 6316 O O . VAL A 1 814 ? -7.004 7.813 21.996 1.00 97.25 814 VAL A O 1
ATOM 6319 N N . THR A 1 815 ? -8.380 8.785 20.519 1.00 97.19 815 THR A N 1
ATOM 6320 C CA . THR A 1 815 ? -8.506 10.080 21.206 1.00 97.19 815 THR A CA 1
ATOM 6321 C C . THR A 1 815 ? -9.854 10.226 21.910 1.00 97.19 815 THR A C 1
ATOM 6323 O O . THR A 1 815 ? -9.897 10.750 23.020 1.00 97.19 815 THR A O 1
ATOM 6326 N N . ALA A 1 816 ? -10.940 9.735 21.306 1.00 97.81 816 ALA A N 1
ATOM 6327 C CA . ALA A 1 816 ? -12.262 9.694 21.929 1.00 97.81 816 ALA A CA 1
ATOM 6328 C C . ALA A 1 816 ? -13.100 8.515 21.443 1.00 97.81 816 ALA A C 1
ATOM 6330 O O . ALA A 1 816 ? -12.875 7.987 20.355 1.00 97.81 816 ALA A O 1
ATOM 6331 N N . LEU A 1 817 ? -14.090 8.157 22.259 1.00 98.06 817 LEU A N 1
ATOM 6332 C CA . LEU A 1 817 ? -15.086 7.133 21.979 1.00 98.06 817 LEU A CA 1
ATOM 6333 C C . LEU A 1 817 ? -16.490 7.699 22.216 1.00 98.06 817 LEU A C 1
ATOM 6335 O O . LEU A 1 817 ? -16.682 8.531 23.103 1.00 98.06 817 LEU A O 1
ATOM 6339 N N . HIS A 1 818 ? -17.471 7.217 21.459 1.00 97.50 818 HIS A N 1
ATOM 6340 C CA . HIS A 1 818 ? -18.887 7.511 21.675 1.00 97.50 818 HIS A CA 1
ATOM 6341 C C . HIS A 1 818 ? -19.748 6.299 21.308 1.00 97.50 818 HIS A C 1
ATOM 6343 O O . HIS A 1 818 ? -19.472 5.643 20.308 1.00 97.50 818 HIS A O 1
ATOM 6349 N N . ILE A 1 819 ? -20.790 6.012 22.095 1.00 97.00 819 ILE A N 1
ATOM 6350 C CA . ILE A 1 819 ? -21.791 4.991 21.767 1.00 97.00 819 ILE A CA 1
ATOM 6351 C C . ILE A 1 819 ? -23.150 5.660 21.604 1.00 97.00 819 ILE A C 1
ATOM 6353 O O . ILE A 1 819 ? -23.643 6.310 22.526 1.00 97.00 819 ILE A O 1
ATOM 6357 N N . GLU A 1 820 ? -23.772 5.450 20.449 1.00 94.19 820 GLU A N 1
ATOM 6358 C CA . GLU A 1 820 ? -25.140 5.879 20.183 1.00 94.19 820 GLU A CA 1
ATOM 6359 C C . GLU A 1 820 ? -26.129 4.814 20.711 1.00 94.19 820 GLU A C 1
ATOM 6361 O O . GLU A 1 820 ? -26.056 3.651 20.295 1.00 94.19 820 GLU A O 1
ATOM 6366 N N . PRO A 1 821 ? -27.047 5.165 21.636 1.00 92.31 821 PRO A N 1
ATOM 6367 C CA . PRO A 1 821 ? -27.827 4.188 22.403 1.00 92.31 821 PRO A CA 1
ATOM 6368 C C . PRO A 1 821 ? -28.891 3.435 21.593 1.00 92.31 821 PRO A C 1
ATOM 6370 O O . PRO A 1 821 ? -29.250 2.318 21.953 1.00 92.31 821 PRO A O 1
ATOM 6373 N N . THR A 1 822 ? -29.425 4.017 20.519 1.00 90.56 822 THR A N 1
ATOM 6374 C CA . THR A 1 822 ? -30.563 3.449 19.776 1.00 90.56 822 THR A CA 1
ATOM 6375 C C . THR A 1 822 ? -30.127 2.387 18.777 1.00 90.56 822 THR A C 1
ATOM 6377 O O . THR A 1 822 ? -30.822 1.391 18.591 1.00 90.56 822 THR A O 1
ATOM 6380 N N . GLY A 1 823 ? -29.019 2.625 18.078 1.00 90.81 823 GLY A N 1
ATOM 6381 C CA . GLY A 1 823 ? -28.464 1.737 17.063 1.00 90.81 823 GLY A CA 1
ATOM 6382 C C . GLY A 1 823 ? -27.260 0.933 17.535 1.00 90.81 823 GLY A C 1
ATOM 6383 O O . GLY A 1 823 ? -26.760 0.127 16.758 1.00 90.81 823 GLY A O 1
ATOM 6384 N N . GLY A 1 824 ? -26.771 1.159 18.759 1.00 94.69 824 GLY A N 1
ATOM 6385 C CA . GLY A 1 824 ? -25.590 0.474 19.280 1.00 94.69 824 GLY A CA 1
ATOM 6386 C C . GLY A 1 824 ? -24.340 0.792 18.466 1.00 94.69 824 GLY A C 1
ATOM 6387 O O . GLY A 1 824 ? -23.497 -0.080 18.269 1.00 94.69 824 GLY A O 1
ATOM 6388 N N . ARG A 1 825 ? -24.227 2.011 17.925 1.00 95.25 825 ARG A N 1
ATOM 6389 C CA . ARG A 1 825 ? -23.069 2.387 17.107 1.00 95.25 825 ARG A CA 1
ATOM 6390 C C . ARG A 1 825 ? -21.944 2.902 17.975 1.00 95.25 825 ARG A C 1
ATOM 6392 O O . ARG A 1 825 ? -22.115 3.900 18.667 1.00 95.25 825 ARG A O 1
ATOM 6399 N N . LEU A 1 826 ? -20.798 2.243 17.892 1.00 97.50 826 LEU A N 1
ATOM 6400 C CA . LEU A 1 826 ? -19.553 2.718 18.469 1.00 97.50 826 LEU A CA 1
ATOM 6401 C C . LEU A 1 826 ? -18.832 3.585 17.445 1.00 97.50 826 LEU A C 1
ATOM 6403 O O . LEU A 1 826 ? -18.598 3.146 16.323 1.00 97.50 826 LEU A O 1
ATOM 6407 N N . TRP A 1 827 ? -18.435 4.777 17.861 1.00 97.50 827 TRP A N 1
ATOM 6408 C CA . TRP A 1 827 ? -17.562 5.672 17.122 1.00 97.50 827 TRP A CA 1
ATOM 6409 C C . TRP A 1 827 ? -16.235 5.819 17.861 1.00 97.50 827 TRP A C 1
ATOM 6411 O O . TRP A 1 827 ? -16.224 6.034 19.074 1.00 97.50 827 TRP A O 1
ATOM 6421 N N . ALA A 1 828 ? -15.129 5.763 17.124 1.00 97.62 828 ALA A N 1
ATOM 6422 C CA . ALA A 1 828 ? -13.797 6.091 17.607 1.00 97.62 828 ALA A CA 1
ATOM 6423 C C . ALA A 1 828 ? -13.210 7.250 16.800 1.00 97.62 828 ALA A C 1
ATOM 6425 O O . ALA A 1 828 ? -13.160 7.211 15.570 1.00 97.62 828 ALA A O 1
ATOM 6426 N N . LEU A 1 829 ? -12.736 8.272 17.508 1.00 97.38 829 LEU A N 1
ATOM 6427 C CA . LEU A 1 829 ? -11.909 9.335 16.952 1.00 97.38 829 LEU A CA 1
ATOM 6428 C C . LEU A 1 829 ? -10.442 8.969 17.145 1.00 97.38 829 LEU A C 1
ATOM 6430 O O . LEU A 1 829 ? -9.982 8.816 18.277 1.00 97.38 829 LEU A O 1
ATOM 6434 N N . LEU A 1 830 ? -9.702 8.878 16.048 1.00 97.31 830 LEU A N 1
ATOM 6435 C CA . LEU A 1 830 ? -8.275 8.583 16.037 1.00 97.31 830 LEU A CA 1
ATOM 6436 C C . LEU A 1 830 ? -7.450 9.874 16.158 1.00 97.31 830 LEU A C 1
ATOM 6438 O O . LEU A 1 830 ? -7.910 10.968 15.839 1.00 97.31 830 LEU A O 1
ATOM 6442 N N . SER A 1 831 ? -6.195 9.759 16.586 1.00 95.25 831 SER A N 1
ATOM 6443 C CA . SER A 1 831 ? -5.279 10.891 16.783 1.00 95.25 831 SER A CA 1
ATOM 6444 C C . SER A 1 831 ? -4.840 11.522 15.463 1.00 95.25 831 SER A C 1
ATOM 6446 O O . SER A 1 831 ? -4.420 12.678 15.446 1.00 95.25 831 SER A O 1
ATOM 6448 N N . SER A 1 832 ? -5.005 10.789 14.356 1.00 93.56 832 SER A N 1
ATOM 6449 C CA . SER A 1 832 ? -4.923 11.294 12.984 1.00 93.56 832 SER A CA 1
ATOM 6450 C C . SER A 1 832 ? -6.059 12.264 12.629 1.00 93.56 832 SER A C 1
ATOM 6452 O O . SER A 1 832 ? -5.988 12.936 11.602 1.00 93.56 832 SER A O 1
ATOM 6454 N N . GLY A 1 833 ? -7.105 12.338 13.458 1.00 94.56 833 GLY A N 1
ATOM 6455 C CA . GLY A 1 833 ? -8.341 13.062 13.184 1.00 94.56 833 GLY A CA 1
ATOM 6456 C C . GLY A 1 833 ? -9.335 12.268 12.333 1.00 94.56 833 GLY A C 1
ATOM 6457 O O . GLY A 1 833 ? -10.336 12.827 11.905 1.00 94.56 833 GLY A O 1
ATOM 6458 N N . GLU A 1 834 ? -9.082 10.994 12.046 1.00 94.88 834 GLU A N 1
ATOM 6459 C CA . GLU A 1 834 ? -10.036 10.142 11.330 1.00 94.88 834 GLU A CA 1
ATOM 6460 C C . GLU A 1 834 ? -11.087 9.557 12.282 1.00 94.88 834 GLU A C 1
ATOM 6462 O O . GLU A 1 834 ? -10.850 9.410 13.482 1.00 94.88 834 GLU A O 1
ATOM 6467 N N . LEU A 1 835 ? -12.259 9.236 11.735 1.00 95.25 835 LEU A N 1
ATOM 6468 C CA . LEU A 1 835 ? -13.369 8.612 12.452 1.00 95.25 835 LEU A CA 1
ATOM 6469 C C . LEU A 1 835 ? -13.538 7.178 11.962 1.00 95.25 835 LEU A C 1
ATOM 6471 O O . LEU A 1 835 ? -13.570 6.940 10.757 1.00 95.25 835 LEU A O 1
ATOM 6475 N N . GLU A 1 836 ? -13.701 6.236 12.877 1.00 95.44 836 GLU A N 1
ATOM 6476 C CA . GLU A 1 836 ? -14.024 4.843 12.570 1.00 95.44 836 GLU A CA 1
ATOM 6477 C C . GLU A 1 836 ? -15.265 4.427 13.359 1.00 95.44 836 GLU A C 1
ATOM 6479 O O . GLU A 1 836 ? -15.472 4.904 14.477 1.00 95.44 836 GLU A O 1
ATOM 6484 N N . ALA A 1 837 ? -16.129 3.603 12.763 1.00 95.69 837 ALA A N 1
ATOM 6485 C CA . ALA A 1 837 ? -17.375 3.205 13.406 1.00 95.69 837 ALA A CA 1
ATOM 6486 C C . ALA A 1 837 ? -17.709 1.729 13.236 1.00 95.69 837 ALA A C 1
ATOM 6488 O O . ALA A 1 837 ? -17.383 1.100 12.225 1.00 95.69 837 ALA A O 1
ATOM 6489 N N . TRP A 1 838 ? -18.448 1.209 14.212 1.00 96.44 838 TRP A N 1
ATOM 6490 C CA . TRP A 1 838 ? -18.943 -0.160 14.271 1.00 96.44 838 TRP A CA 1
ATOM 6491 C C . TRP A 1 838 ? -20.397 -0.171 14.729 1.00 96.44 838 TRP A C 1
ATOM 6493 O O . TRP A 1 838 ? -20.821 0.647 15.537 1.00 96.44 838 TRP A O 1
ATOM 6503 N N . ASP A 1 839 ? -21.158 -1.123 14.216 1.00 95.38 839 ASP A N 1
ATOM 6504 C CA . ASP A 1 839 ? -22.492 -1.486 14.674 1.00 95.38 839 ASP A CA 1
ATOM 6505 C C . ASP A 1 839 ? -22.321 -2.660 15.639 1.00 95.38 839 ASP A C 1
ATOM 6507 O O . ASP A 1 839 ? -22.021 -3.778 15.213 1.00 95.38 839 ASP A O 1
ATOM 6511 N N . LEU A 1 840 ? -22.425 -2.379 16.943 1.00 96.00 840 LEU A N 1
ATOM 6512 C CA . LEU A 1 840 ? -22.178 -3.354 18.006 1.00 96.00 840 LEU A CA 1
ATOM 6513 C C . LEU A 1 840 ? -23.277 -4.415 18.058 1.00 96.00 840 LEU A C 1
ATOM 6515 O O . LEU A 1 840 ? -22.988 -5.582 18.309 1.00 96.00 840 LEU A O 1
ATOM 6519 N N . PHE A 1 841 ? -24.523 -4.041 17.758 1.00 94.94 841 PHE A N 1
ATOM 6520 C CA . PHE A 1 841 ? -25.642 -4.984 17.713 1.00 94.94 841 PHE A CA 1
ATOM 6521 C C . PHE A 1 841 ? -25.501 -5.959 16.539 1.00 94.94 841 PHE A C 1
ATOM 6523 O O . PHE A 1 841 ? -25.794 -7.145 16.673 1.00 94.94 841 PHE A O 1
ATOM 6530 N N . GLY A 1 842 ? -25.013 -5.472 15.396 1.00 92.50 842 GLY A N 1
ATOM 6531 C CA . GLY A 1 842 ? -24.700 -6.285 14.221 1.00 92.50 842 GLY A CA 1
ATOM 6532 C C . GLY A 1 842 ? -23.294 -6.893 14.207 1.00 92.50 842 GLY A C 1
ATOM 6533 O O . GLY A 1 842 ? -22.977 -7.615 13.263 1.00 92.50 842 GLY A O 1
ATOM 6534 N N . SER A 1 843 ? -22.446 -6.587 15.198 1.00 93.19 843 SER A N 1
ATOM 6535 C CA . SER A 1 843 ? -21.026 -6.982 15.264 1.00 93.19 843 SER A CA 1
ATOM 6536 C C . SER A 1 843 ? -20.256 -6.740 13.953 1.00 93.19 843 SER A C 1
ATOM 6538 O O . SER A 1 843 ? -19.516 -7.601 13.475 1.00 93.19 843 SER A O 1
ATOM 6540 N N . ARG A 1 844 ? -20.444 -5.569 13.331 1.00 92.75 844 ARG A N 1
ATOM 6541 C CA . ARG A 1 844 ? -19.867 -5.239 12.014 1.00 92.75 844 ARG A CA 1
ATOM 6542 C C . ARG A 1 844 ? -19.237 -3.851 11.989 1.00 92.75 844 ARG A C 1
ATOM 6544 O O . ARG A 1 844 ? -19.755 -2.921 12.594 1.00 92.75 844 ARG A O 1
ATOM 6551 N N . SER A 1 845 ? -18.145 -3.685 11.244 1.00 92.31 845 SER A N 1
ATOM 6552 C CA . SER A 1 845 ? -17.587 -2.353 10.969 1.00 92.31 845 SER A CA 1
ATOM 6553 C C . SER A 1 845 ? -18.481 -1.605 9.975 1.00 92.31 845 SER A C 1
ATOM 6555 O O . SER A 1 845 ? -18.903 -2.168 8.963 1.00 92.31 845 SER A O 1
ATOM 6557 N N . LEU A 1 846 ? -18.774 -0.339 10.269 1.00 92.25 846 LEU A N 1
ATOM 6558 C CA . LEU A 1 846 ? -19.545 0.560 9.408 1.00 92.25 846 LEU A CA 1
ATOM 6559 C C . LEU A 1 846 ? -18.654 1.343 8.440 1.00 92.25 846 LEU A C 1
ATOM 6561 O O . LEU A 1 846 ? -19.137 1.830 7.417 1.00 92.25 846 LEU A O 1
ATOM 6565 N N . GLY A 1 847 ? -17.360 1.445 8.738 1.00 91.06 847 GLY A N 1
ATOM 6566 C CA . GLY A 1 847 ? -16.376 2.085 7.879 1.00 91.06 847 GLY A CA 1
ATOM 6567 C C . GLY A 1 847 ? -15.497 3.090 8.610 1.00 91.06 847 GLY A C 1
ATOM 6568 O O . GLY A 1 847 ? -15.492 3.180 9.837 1.00 91.06 847 GLY A O 1
ATOM 6569 N N . ARG A 1 848 ? -14.734 3.831 7.805 1.00 91.75 848 ARG A N 1
ATOM 6570 C CA . ARG A 1 848 ? -13.781 4.852 8.238 1.00 91.75 848 ARG A CA 1
ATOM 6571 C C . ARG A 1 848 ? -13.947 6.095 7.377 1.00 91.75 848 ARG A C 1
ATOM 6573 O O . ARG A 1 848 ? -14.072 5.992 6.155 1.00 91.75 848 ARG A O 1
ATOM 6580 N N . TRP A 1 849 ? -13.911 7.257 8.012 1.00 92.81 849 TRP A N 1
ATOM 6581 C CA . TRP A 1 849 ? -14.081 8.562 7.389 1.00 92.81 849 TRP A CA 1
ATOM 6582 C C . TRP A 1 849 ? -12.912 9.465 7.752 1.00 92.81 849 TRP A C 1
ATOM 6584 O O . TRP A 1 849 ? -12.381 9.412 8.861 1.00 92.81 849 TRP A O 1
ATOM 6594 N N . ARG A 1 850 ? -12.534 10.329 6.810 1.00 93.25 850 ARG A N 1
ATOM 6595 C CA . ARG A 1 850 ? -11.522 11.364 7.009 1.00 93.25 850 ARG A CA 1
ATOM 6596 C C . ARG A 1 850 ? -12.194 12.728 6.877 1.00 93.25 850 ARG A C 1
ATOM 6598 O O . ARG A 1 850 ? -12.364 13.197 5.750 1.00 93.25 850 ARG A O 1
ATOM 6605 N N . PRO A 1 851 ? -12.631 13.328 7.994 1.00 92.75 851 PRO A N 1
ATOM 6606 C CA . PRO A 1 851 ? -13.185 14.673 7.985 1.00 92.75 851 PRO A CA 1
ATOM 6607 C C . PRO A 1 851 ? -12.184 15.688 7.436 1.00 92.75 851 PRO A C 1
ATOM 6609 O O . PRO A 1 851 ? -10.977 15.559 7.663 1.00 92.75 851 PRO A O 1
ATOM 6612 N N . ASP A 1 852 ? -12.684 16.709 6.742 1.00 92.12 852 ASP A N 1
ATOM 6613 C CA . ASP A 1 852 ? -11.857 17.857 6.378 1.00 92.12 852 ASP A CA 1
ATOM 6614 C C . ASP A 1 852 ? -11.905 18.900 7.492 1.00 92.12 852 ASP A C 1
ATOM 6616 O O . ASP A 1 852 ? -12.817 19.719 7.600 1.00 92.12 852 ASP A O 1
ATOM 6620 N N . TRP A 1 853 ? -10.896 18.844 8.354 1.00 92.94 853 TRP A N 1
ATOM 6621 C CA . TRP A 1 853 ? -10.752 19.779 9.461 1.00 92.94 853 TRP A CA 1
ATOM 6622 C C . TRP A 1 853 ? -10.287 21.174 9.013 1.00 92.94 853 TRP A C 1
ATOM 6624 O O . TRP A 1 853 ? -10.363 22.111 9.808 1.00 92.94 853 TRP A O 1
ATOM 6634 N N . HIS A 1 854 ? -9.795 21.343 7.776 1.00 89.00 854 HIS A N 1
ATOM 6635 C CA . HIS A 1 854 ? -9.204 22.609 7.328 1.00 89.00 854 HIS A CA 1
ATOM 6636 C C . HIS A 1 854 ? -10.237 23.717 7.121 1.00 89.00 854 HIS A C 1
ATOM 6638 O O . HIS A 1 854 ? -9.915 24.884 7.368 1.00 89.00 854 HIS A O 1
ATOM 6644 N N . GLU A 1 855 ? -11.461 23.368 6.713 1.00 86.25 855 GLU A N 1
ATOM 6645 C CA . GLU A 1 855 ? -12.549 24.334 6.514 1.00 86.25 855 GLU A CA 1
ATOM 6646 C C . GLU A 1 855 ? -12.996 24.991 7.830 1.00 86.25 855 GLU A C 1
ATOM 6648 O O . GLU A 1 855 ? -13.367 26.162 7.839 1.00 86.25 855 GLU A O 1
ATOM 6653 N N . ILE A 1 856 ? -12.890 24.281 8.961 1.00 87.19 856 ILE A N 1
ATOM 6654 C CA . ILE A 1 856 ? -13.390 24.749 10.265 1.00 87.19 856 ILE A CA 1
ATOM 6655 C C . ILE A 1 856 ? -12.528 25.883 10.838 1.00 87.19 856 ILE A C 1
ATOM 6657 O O . ILE A 1 856 ? -13.055 26.843 11.404 1.00 87.19 856 ILE A O 1
ATOM 6661 N N . THR A 1 857 ? -11.200 25.762 10.739 1.00 81.25 857 THR A N 1
ATOM 6662 C CA . THR A 1 857 ? -10.248 26.660 11.426 1.00 81.25 857 THR A CA 1
ATOM 6663 C C . THR A 1 857 ? -9.378 27.488 10.486 1.00 81.25 857 THR A C 1
ATOM 6665 O O . THR A 1 857 ? -8.446 28.151 10.943 1.00 81.25 857 THR A O 1
ATOM 6668 N N . GLY A 1 858 ? -9.655 27.473 9.178 1.00 75.00 858 GLY A N 1
ATOM 6669 C CA . GLY A 1 858 ? -8.956 28.324 8.215 1.00 75.00 858 GLY A CA 1
ATOM 6670 C C . GLY A 1 858 ? -7.453 28.044 8.159 1.00 75.00 858 GLY A C 1
ATOM 6671 O O . GLY A 1 858 ? -6.654 28.965 8.302 1.00 75.00 858 GLY A O 1
ATOM 6672 N N . SER A 1 859 ? -7.078 26.778 7.925 1.00 62.41 859 SER A N 1
ATOM 6673 C CA . SER A 1 859 ? -5.711 26.238 7.721 1.00 62.41 859 SER A CA 1
ATOM 6674 C C . SER A 1 859 ? -4.835 25.925 8.947 1.00 62.41 859 SER A C 1
ATOM 6676 O O . SER A 1 859 ? -3.834 25.226 8.781 1.00 62.41 859 SER A O 1
ATOM 6678 N N . VAL A 1 860 ? -5.199 26.324 10.173 1.00 68.50 860 VAL A N 1
ATOM 6679 C CA . VAL A 1 860 ? -4.349 26.089 11.364 1.00 68.50 860 VAL A CA 1
ATOM 6680 C C . VAL A 1 860 ? -4.905 24.964 12.246 1.00 68.50 860 VAL A C 1
ATOM 6682 O O . VAL A 1 860 ? -6.075 24.980 12.622 1.00 68.50 860 VAL A O 1
ATOM 6685 N N . GLY A 1 861 ? -4.051 23.980 12.558 1.00 86.88 861 GLY A N 1
ATOM 6686 C CA . GLY A 1 861 ? -4.380 22.643 13.077 1.00 86.88 861 GLY A CA 1
ATOM 6687 C C . GLY A 1 861 ? -5.426 22.564 14.194 1.00 86.88 861 GLY A C 1
ATOM 6688 O O . GLY A 1 861 ? -5.106 22.715 15.374 1.00 86.88 861 GLY A O 1
ATOM 6689 N N . PHE A 1 862 ? -6.665 22.250 13.813 1.00 94.56 862 PHE A N 1
ATOM 6690 C CA . PHE A 1 862 ? -7.714 21.805 14.723 1.00 94.56 862 PHE A CA 1
ATOM 6691 C C . PHE A 1 862 ? -7.397 20.396 15.226 1.00 94.56 862 PHE A C 1
ATOM 6693 O O . PHE A 1 862 ? -7.232 19.472 14.431 1.00 94.56 862 PHE A O 1
ATOM 6700 N N . LYS A 1 863 ? -7.321 20.226 16.547 1.00 95.75 863 LYS A N 1
ATOM 6701 C CA . LYS A 1 863 ? -7.164 18.915 17.177 1.00 95.75 863 LYS A CA 1
ATOM 6702 C C . LYS A 1 863 ? -8.507 18.484 17.774 1.00 95.75 863 LYS A C 1
ATOM 6704 O O . LYS A 1 863 ? -8.864 19.009 18.837 1.00 95.75 863 LYS A O 1
ATOM 6709 N N . PRO A 1 864 ? -9.263 17.586 17.117 1.00 96.56 864 PRO A N 1
ATOM 6710 C CA . PRO A 1 864 ? -10.498 17.058 17.680 1.00 96.56 864 PRO A CA 1
ATOM 6711 C C . PRO A 1 864 ? -10.165 16.214 18.918 1.00 96.56 864 PRO A C 1
ATOM 6713 O O . PRO A 1 864 ? -9.165 15.495 18.934 1.00 96.56 864 PRO A O 1
ATOM 6716 N N . THR A 1 865 ? -10.977 16.329 19.969 1.00 96.75 865 THR A N 1
ATOM 6717 C CA . THR A 1 865 ? -10.709 15.669 21.259 1.00 96.75 865 THR A CA 1
ATOM 6718 C C . THR A 1 865 ? -11.895 14.861 21.758 1.00 96.75 865 THR A C 1
ATOM 6720 O O . THR A 1 865 ? -11.680 13.871 22.437 1.00 96.75 865 THR A O 1
ATOM 6723 N N . TYR A 1 866 ? -13.127 15.258 21.435 1.00 97.50 866 TYR A N 1
ATOM 6724 C CA . TYR A 1 866 ? -14.349 14.556 21.826 1.00 97.50 866 TYR A CA 1
ATOM 6725 C C . TYR A 1 866 ? -15.318 14.514 20.657 1.00 97.50 866 TYR A C 1
ATOM 6727 O O . TYR A 1 866 ? -15.360 15.442 19.847 1.00 97.50 866 TYR A O 1
ATOM 6735 N N . ILE A 1 867 ? -16.104 13.447 20.596 1.00 97.19 867 ILE A N 1
ATOM 6736 C CA . ILE A 1 867 ? -17.115 13.235 19.565 1.00 97.19 867 ILE A CA 1
ATOM 6737 C C . ILE A 1 867 ? -18.413 12.794 20.209 1.00 97.19 867 ILE A C 1
ATOM 6739 O O . ILE A 1 867 ? -18.400 12.201 21.289 1.00 97.19 867 ILE A O 1
ATOM 6743 N N . CYS A 1 868 ? -19.521 13.086 19.549 1.00 95.88 868 CYS A N 1
ATOM 6744 C CA . CYS A 1 868 ? -20.819 12.622 19.977 1.00 95.88 868 CYS A CA 1
ATOM 6745 C C . CYS A 1 868 ? -21.837 12.687 18.834 1.00 95.88 868 CYS A C 1
ATOM 6747 O O . CYS A 1 868 ? -21.818 13.635 18.053 1.00 95.88 868 CYS A O 1
ATOM 6749 N N . GLU A 1 869 ? -22.724 11.701 18.735 1.00 93.62 869 GLU A N 1
ATOM 6750 C CA . GLU A 1 869 ? -23.791 11.676 17.740 1.00 93.62 869 GLU A CA 1
ATOM 6751 C C . GLU A 1 869 ? -25.087 12.274 18.315 1.00 93.62 869 GLU A C 1
ATOM 6753 O O . GLU A 1 869 ? -25.555 11.889 19.387 1.00 93.62 869 GLU A O 1
ATOM 6758 N N . ASP A 1 870 ? -25.662 13.240 17.599 1.00 88.88 870 ASP A N 1
ATOM 6759 C CA . ASP A 1 870 ? -26.973 13.811 17.884 1.00 88.88 870 ASP A CA 1
ATOM 6760 C C . ASP A 1 870 ? -28.103 12.961 17.272 1.00 88.88 870 ASP A C 1
ATOM 6762 O O . ASP A 1 870 ? -27.902 12.108 16.408 1.00 88.88 870 ASP A O 1
ATOM 6766 N N . GLU A 1 871 ? -29.338 13.205 17.700 1.00 83.56 871 GLU A N 1
ATOM 6767 C CA . GLU A 1 871 ? -30.493 12.414 17.259 1.00 83.56 871 GLU A CA 1
ATOM 6768 C C . GLU A 1 871 ? -30.888 12.585 15.793 1.00 83.56 871 GLU A C 1
ATOM 6770 O O . GLU A 1 871 ? -31.579 11.736 15.226 1.00 83.56 871 GLU A O 1
ATOM 6775 N N . LEU A 1 872 ? -30.482 13.693 15.175 1.00 82.75 872 LEU A N 1
ATOM 6776 C CA . LEU A 1 872 ? -30.676 13.942 13.750 1.00 82.75 872 LEU A CA 1
ATOM 6777 C C . LEU A 1 872 ? -29.585 13.254 12.922 1.00 82.75 872 LEU A C 1
ATOM 6779 O O . LEU A 1 872 ? -29.415 13.586 11.748 1.00 82.75 872 LEU A O 1
ATOM 6783 N N . LEU A 1 873 ? -28.861 12.303 13.526 1.00 81.31 873 LEU A N 1
ATOM 6784 C CA . LEU A 1 873 ? -27.689 11.655 12.956 1.00 81.31 873 LEU A CA 1
ATOM 6785 C C . LEU A 1 873 ? -26.613 12.694 12.613 1.00 81.31 873 LEU A C 1
ATOM 6787 O O . LEU A 1 873 ? -25.899 12.565 11.629 1.00 81.31 873 LEU A O 1
ATOM 6791 N N . GLY A 1 874 ? -26.527 13.794 13.353 1.00 90.31 874 GLY A N 1
ATOM 6792 C CA . GLY A 1 874 ? -25.440 14.752 13.229 1.00 90.31 874 GLY A CA 1
ATOM 6793 C C . GLY A 1 874 ? -24.260 14.316 14.085 1.00 90.31 874 GLY A C 1
ATOM 6794 O O . GLY A 1 874 ? -24.439 13.906 15.224 1.00 90.31 874 GLY A O 1
ATOM 6795 N N . MET A 1 875 ? -23.042 14.420 13.571 1.00 95.00 875 MET A N 1
ATOM 6796 C CA . MET A 1 875 ? -21.837 14.214 14.368 1.00 95.00 875 MET A CA 1
ATOM 6797 C C . MET A 1 875 ? -21.375 15.558 14.922 1.00 95.00 875 MET A C 1
ATOM 6799 O O . MET A 1 875 ? -21.070 16.470 14.154 1.00 95.00 875 MET A O 1
ATOM 6803 N N . LEU A 1 876 ? -21.318 15.685 16.242 1.00 96.06 876 LEU A N 1
ATOM 6804 C CA . LEU A 1 876 ? -20.719 16.812 16.946 1.00 96.06 876 LEU A CA 1
ATOM 6805 C C . LEU A 1 876 ? -19.282 16.463 17.325 1.00 96.06 876 LEU A C 1
ATOM 6807 O O . LEU A 1 876 ? -19.008 15.390 17.860 1.00 96.06 876 LEU A O 1
ATOM 6811 N N . VAL A 1 877 ? -18.362 17.386 17.066 1.00 97.12 877 VAL A N 1
ATOM 6812 C CA . VAL A 1 877 ? -16.940 17.227 17.375 1.00 97.12 877 VAL A CA 1
ATOM 6813 C C . VAL A 1 877 ? -16.468 18.450 18.136 1.00 97.12 877 VAL A C 1
ATOM 6815 O O . VAL A 1 877 ? -16.607 19.583 17.676 1.00 97.12 877 VAL A O 1
ATOM 6818 N N . LEU A 1 878 ? -15.884 18.212 19.304 1.00 97.25 878 LEU A N 1
ATOM 6819 C CA . LEU A 1 878 ? -15.314 19.234 20.166 1.00 97.25 878 LEU A CA 1
ATOM 6820 C C . LEU A 1 878 ? -13.801 19.059 20.216 1.00 97.25 878 LEU A C 1
ATOM 6822 O O . LEU A 1 878 ? -13.287 17.987 20.535 1.00 97.25 878 LEU A O 1
ATOM 6826 N N . GLY A 1 879 ? -13.075 20.124 19.910 1.00 96.88 879 GLY A N 1
ATOM 6827 C CA . GLY A 1 879 ? -11.621 20.108 19.874 1.00 96.88 879 GLY A CA 1
ATOM 6828 C C . GLY A 1 879 ? -11.019 21.436 20.287 1.00 96.88 879 GLY A C 1
ATOM 6829 O O . GLY A 1 879 ? -11.697 22.320 20.820 1.00 96.88 879 GLY A O 1
ATOM 6830 N N . ARG A 1 880 ? -9.715 21.569 20.051 1.00 95.75 880 ARG A N 1
ATOM 6831 C CA . ARG A 1 880 ? -8.996 22.822 20.276 1.00 95.75 880 ARG A CA 1
ATOM 6832 C C . ARG A 1 880 ? -8.290 23.277 19.010 1.00 95.75 880 ARG A C 1
ATOM 6834 O O . ARG A 1 880 ? -7.601 22.497 18.359 1.00 95.75 880 ARG A O 1
ATOM 6841 N N . SER A 1 881 ? -8.455 24.555 18.704 1.00 94.81 881 SER A N 1
ATOM 6842 C CA . SER A 1 881 ? -7.672 25.298 17.725 1.00 94.81 881 SER A CA 1
ATOM 6843 C C . SER A 1 881 ? -6.550 26.038 18.450 1.00 94.81 881 SER A C 1
ATOM 6845 O O . SER A 1 881 ? -6.764 26.587 19.534 1.00 94.81 881 SER A O 1
ATOM 6847 N N . HIS A 1 882 ? -5.356 26.074 17.857 1.00 90.50 882 HIS A N 1
ATOM 6848 C CA . HIS A 1 882 ? -4.211 26.789 18.430 1.00 90.50 882 HIS A CA 1
ATOM 6849 C C . HIS A 1 882 ? -4.485 28.285 18.645 1.00 90.50 882 HIS A C 1
ATOM 6851 O O . HIS A 1 882 ? -4.006 28.849 19.625 1.00 90.50 882 HIS A O 1
ATOM 6857 N N . ASN A 1 883 ? -5.280 28.903 17.767 1.00 91.06 883 ASN A N 1
ATOM 6858 C CA . ASN A 1 883 ? -5.506 30.350 17.781 1.00 91.06 883 ASN A CA 1
ATOM 6859 C C . ASN A 1 883 ? -6.791 30.750 18.515 1.00 91.06 883 ASN A C 1
ATOM 6861 O O . ASN A 1 883 ? -6.865 31.835 19.081 1.00 91.06 883 ASN A O 1
ATOM 6865 N N . GLU A 1 884 ? -7.804 29.883 18.514 1.00 91.56 884 GLU A N 1
ATOM 6866 C CA . GLU A 1 884 ? -9.161 30.253 18.945 1.00 91.56 884 GLU A CA 1
ATOM 6867 C C . GLU A 1 884 ? -9.586 29.582 20.256 1.00 91.56 884 GLU A C 1
ATOM 6869 O O . GLU A 1 884 ? -10.585 29.967 20.859 1.00 91.56 884 GLU A O 1
ATOM 6874 N N . GLY A 1 885 ? -8.818 28.604 20.745 1.00 94.88 885 GLY A N 1
ATOM 6875 C CA . GLY A 1 885 ? -9.177 27.843 21.936 1.00 94.88 885 GLY A CA 1
ATOM 6876 C C . GLY A 1 885 ? -10.159 26.719 21.617 1.00 94.88 885 GLY A C 1
ATOM 6877 O O . GLY A 1 885 ? -9.902 25.922 20.716 1.00 94.88 885 GLY A O 1
ATOM 6878 N N . ALA A 1 886 ? -11.230 26.585 22.398 1.00 96.69 886 ALA A N 1
ATOM 6879 C CA . ALA A 1 886 ? -12.234 25.547 22.182 1.00 96.69 886 ALA A CA 1
ATOM 6880 C C . ALA A 1 886 ? -13.034 25.816 20.896 1.00 96.69 886 ALA A C 1
ATOM 6882 O O . ALA A 1 886 ? -13.445 26.942 20.629 1.00 96.69 886 ALA A O 1
ATOM 6883 N N . VAL A 1 887 ? -13.247 24.777 20.090 1.00 96.75 887 VAL A N 1
ATOM 6884 C CA . VAL A 1 887 ? -14.046 24.856 18.861 1.00 96.75 887 VAL A CA 1
ATOM 6885 C C . VAL A 1 887 ? -14.990 23.665 18.827 1.00 96.75 887 VAL A C 1
ATOM 6887 O O . VAL A 1 887 ? -14.562 22.525 19.022 1.00 96.75 887 VAL A O 1
ATOM 6890 N N . LEU A 1 888 ? -16.267 23.948 18.582 1.00 96.44 888 LEU A N 1
ATOM 6891 C CA . LEU A 1 888 ? -17.301 22.950 18.370 1.00 96.44 888 LEU A CA 1
ATOM 6892 C C . LEU A 1 888 ? -17.711 22.978 16.900 1.00 96.44 888 LEU A C 1
ATOM 6894 O O . LEU A 1 888 ? -17.960 24.044 16.339 1.00 96.44 888 LEU A O 1
ATOM 6898 N N . ALA A 1 889 ? -17.793 21.806 16.290 1.00 96.00 889 ALA A N 1
ATOM 6899 C CA . ALA A 1 889 ? -18.232 21.647 14.918 1.00 96.00 889 ALA A CA 1
ATOM 6900 C C . ALA A 1 889 ? -19.286 20.547 14.809 1.00 96.00 889 ALA A C 1
ATOM 6902 O O . ALA A 1 889 ? -19.358 19.652 15.653 1.00 96.00 889 ALA A O 1
ATOM 6903 N N . ARG A 1 890 ? -20.104 20.621 13.763 1.00 94.81 890 ARG A N 1
ATOM 6904 C CA . ARG A 1 890 ? -21.188 19.689 13.479 1.00 94.81 890 ARG A CA 1
ATOM 6905 C C . ARG A 1 890 ? -21.155 19.279 12.018 1.00 94.81 890 ARG A C 1
ATOM 6907 O O . ARG A 1 890 ? -21.047 20.131 11.149 1.00 94.81 890 ARG A O 1
ATOM 6914 N N . ALA A 1 891 ? -21.328 17.999 11.740 1.00 94.62 891 ALA A N 1
ATOM 6915 C CA . ALA A 1 891 ? -21.580 17.512 10.392 1.00 94.62 891 ALA A CA 1
ATOM 6916 C C . ALA A 1 891 ? -22.881 16.718 10.351 1.00 94.62 891 ALA A C 1
ATOM 6918 O O . ALA A 1 891 ? -23.260 16.080 11.330 1.00 94.62 891 ALA A O 1
ATOM 6919 N N . THR A 1 892 ? -23.568 16.733 9.214 1.00 91.62 892 THR A N 1
ATOM 6920 C CA . THR A 1 892 ? -24.699 15.824 8.979 1.00 91.62 892 THR A CA 1
ATOM 6921 C C . THR A 1 892 ? -24.160 14.451 8.599 1.00 91.62 892 THR A C 1
ATOM 6923 O O . THR A 1 892 ? -23.201 14.372 7.832 1.00 91.62 892 THR A O 1
ATOM 6926 N N . SER A 1 893 ? -24.715 13.364 9.145 1.00 86.25 893 SER A N 1
ATOM 6927 C CA . SER A 1 893 ? -24.259 12.021 8.775 1.00 86.25 893 SER A CA 1
ATOM 6928 C C . SER A 1 893 ? -24.438 11.786 7.272 1.00 86.25 893 SER A C 1
ATOM 6930 O O . SER A 1 893 ? -25.469 12.166 6.704 1.00 86.25 893 SER A O 1
ATOM 6932 N N . PRO A 1 894 ? -23.445 11.166 6.613 1.00 84.75 894 PRO A N 1
ATOM 6933 C CA . PRO A 1 894 ? -23.532 10.754 5.227 1.00 84.75 894 PRO A CA 1
ATOM 6934 C C . PRO A 1 894 ? -24.842 10.007 4.933 1.00 84.75 894 PRO A C 1
ATOM 6936 O O . PRO A 1 894 ? -25.272 9.119 5.671 1.00 84.75 894 PRO A O 1
ATOM 6939 N N . SER A 1 895 ? -25.496 10.358 3.824 1.00 76.88 895 SER A N 1
ATOM 6940 C CA . SER A 1 895 ? -26.819 9.815 3.463 1.00 76.88 895 SER A CA 1
ATOM 6941 C C . SER A 1 895 ? -26.853 8.281 3.364 1.00 76.88 895 SER A C 1
ATOM 6943 O O . SER A 1 895 ? -27.885 7.662 3.624 1.00 76.88 895 SER A O 1
ATOM 6945 N N . ASN A 1 896 ? -25.719 7.653 3.044 1.00 78.38 896 ASN A N 1
ATOM 6946 C CA . ASN A 1 896 ? -25.546 6.202 3.020 1.00 78.38 896 ASN A CA 1
ATOM 6947 C C . ASN A 1 896 ? -25.682 5.567 4.418 1.00 78.38 896 ASN A C 1
ATOM 6949 O O . ASN A 1 896 ? -26.390 4.567 4.545 1.00 78.38 896 ASN A O 1
ATOM 6953 N N . LEU A 1 897 ? -25.097 6.168 5.459 1.00 80.62 897 LEU A N 1
ATOM 6954 C CA . LEU A 1 897 ? -25.257 5.743 6.853 1.00 80.62 897 LEU A CA 1
ATOM 6955 C C . LEU A 1 897 ? -26.717 5.881 7.300 1.00 80.62 897 LEU A C 1
ATOM 6957 O O . LEU A 1 897 ? -27.270 4.962 7.905 1.00 80.62 897 LEU A O 1
ATOM 6961 N N . ALA A 1 898 ? -27.374 6.988 6.942 1.00 76.31 898 ALA A N 1
ATOM 6962 C CA . ALA A 1 898 ? -28.782 7.217 7.269 1.00 76.31 898 ALA A CA 1
ATOM 6963 C C . ALA A 1 898 ? -29.732 6.223 6.563 1.00 76.31 898 ALA A C 1
ATOM 6965 O O . ALA A 1 898 ? -30.692 5.722 7.162 1.00 76.31 898 ALA A O 1
ATOM 6966 N N . ALA A 1 899 ? -29.464 5.901 5.293 1.00 77.06 899 ALA A N 1
ATOM 6967 C CA . ALA A 1 899 ? -30.268 4.962 4.510 1.00 77.06 899 ALA A CA 1
ATOM 6968 C C . ALA A 1 899 ? -30.100 3.510 4.981 1.00 77.06 899 ALA A C 1
ATOM 6970 O O . ALA A 1 899 ? -31.067 2.742 4.996 1.00 77.06 899 ALA A O 1
ATOM 6971 N N . GLU A 1 900 ? -28.883 3.119 5.360 1.00 77.94 900 GLU A N 1
ATOM 6972 C CA . GLU A 1 900 ? -28.610 1.797 5.922 1.00 77.94 900 GLU A CA 1
ATOM 6973 C C . GLU A 1 900 ? -29.259 1.634 7.303 1.00 77.94 900 GLU A C 1
ATOM 6975 O O . GLU A 1 900 ? -29.909 0.623 7.574 1.00 77.94 900 GLU A O 1
ATOM 6980 N N . TRP A 1 901 ? -29.203 2.677 8.132 1.00 69.81 901 TRP A N 1
ATOM 6981 C CA . TRP A 1 901 ? -29.882 2.708 9.424 1.00 69.81 901 TRP A CA 1
ATOM 6982 C C . TRP A 1 901 ? -31.402 2.570 9.296 1.00 69.81 901 TRP A C 1
ATOM 6984 O O . TRP A 1 901 ? -32.020 1.752 9.982 1.00 69.81 901 TRP A O 1
ATOM 6994 N N . SER A 1 902 ? -32.005 3.303 8.355 1.00 73.75 902 SER A N 1
ATOM 6995 C CA . SER A 1 902 ? -33.444 3.213 8.077 1.00 73.75 902 SER A CA 1
ATOM 6996 C C . SER A 1 902 ? -33.865 1.784 7.701 1.00 73.75 902 SER A C 1
ATOM 6998 O O . SER A 1 902 ? -34.928 1.314 8.119 1.00 73.75 902 SER A O 1
ATOM 7000 N N . ARG A 1 903 ? -33.010 1.047 6.975 1.00 79.00 903 ARG A N 1
ATOM 7001 C CA . ARG A 1 903 ? -33.244 -0.369 6.647 1.00 79.00 903 ARG A CA 1
ATOM 7002 C C . ARG A 1 903 ? -33.154 -1.278 7.871 1.00 79.00 903 ARG A C 1
ATOM 7004 O O . ARG A 1 903 ? -34.075 -2.065 8.091 1.00 79.00 903 ARG A O 1
ATOM 7011 N N . ASN A 1 904 ? -32.112 -1.150 8.691 1.00 71.06 904 ASN A N 1
ATOM 7012 C CA . ASN A 1 904 ? -31.939 -2.011 9.867 1.00 71.06 904 ASN A CA 1
ATOM 7013 C C . ASN A 1 904 ? -33.039 -1.796 10.913 1.00 71.06 904 ASN A C 1
ATOM 7015 O O . ASN A 1 904 ? -33.579 -2.764 11.448 1.00 71.06 904 ASN A O 1
ATOM 7019 N N . ARG A 1 905 ? -33.460 -0.547 11.145 1.00 69.81 905 ARG A N 1
ATOM 7020 C CA . ARG A 1 905 ? -34.557 -0.230 12.078 1.00 69.81 905 ARG A CA 1
ATOM 7021 C C . ARG A 1 905 ? -35.879 -0.886 11.660 1.00 69.81 905 ARG A C 1
ATOM 7023 O O . ARG A 1 905 ? -36.654 -1.352 12.500 1.00 69.81 905 ARG A O 1
ATOM 7030 N N . SER A 1 906 ? -36.105 -0.981 10.351 1.00 74.31 906 SER A N 1
ATOM 7031 C CA . SER A 1 906 ? -37.270 -1.657 9.770 1.00 74.31 906 SER A CA 1
ATOM 7032 C C . SER A 1 906 ? -37.224 -3.182 9.974 1.00 74.31 906 SER A C 1
ATOM 7034 O O . SER A 1 906 ? -38.260 -3.812 10.181 1.00 74.31 906 SER A O 1
ATOM 7036 N N . GLN A 1 907 ? -36.032 -3.791 9.967 1.00 68.69 907 GLN A N 1
ATOM 7037 C CA . GLN A 1 907 ? -35.860 -5.232 10.206 1.00 68.69 907 GLN A CA 1
ATOM 7038 C C . GLN A 1 907 ? -35.948 -5.618 11.691 1.00 68.69 907 GLN A C 1
ATOM 7040 O O . GLN A 1 907 ? -36.577 -6.620 12.032 1.00 68.69 907 GLN A O 1
ATOM 7045 N N . VAL A 1 908 ? -35.366 -4.823 12.596 1.00 63.56 908 VAL A N 1
ATOM 7046 C CA . VAL A 1 908 ? -35.398 -5.124 14.041 1.00 63.56 908 VAL A CA 1
ATOM 7047 C C . VAL A 1 908 ? -36.820 -5.012 14.595 1.00 63.56 908 VAL A C 1
ATOM 7049 O O . VAL A 1 908 ? -37.255 -5.888 15.345 1.00 63.56 908 VAL A O 1
ATOM 7052 N N . SER A 1 909 ? -37.584 -3.999 14.172 1.00 59.00 909 SER A N 1
ATOM 7053 C CA . SER A 1 909 ? -38.988 -3.827 14.583 1.00 59.00 909 SER A CA 1
ATOM 7054 C C . SER A 1 909 ? -39.913 -4.941 14.074 1.00 59.00 909 SER A C 1
ATOM 7056 O O . SER A 1 909 ? -40.842 -5.339 14.775 1.00 59.00 909 SER A O 1
ATOM 7058 N N . THR A 1 910 ? -39.645 -5.509 12.893 1.00 58.69 910 THR A N 1
ATOM 7059 C CA . THR A 1 910 ? -40.434 -6.630 12.355 1.00 58.69 910 THR A CA 1
ATOM 7060 C C . THR A 1 910 ? -40.074 -7.965 13.014 1.00 58.69 910 THR A C 1
ATOM 7062 O O . THR A 1 910 ? -40.979 -8.716 13.384 1.00 58.69 910 THR A O 1
ATOM 7065 N N . SER A 1 911 ? -38.784 -8.231 13.257 1.00 51.38 911 SER A N 1
ATOM 7066 C CA . SER A 1 911 ? -38.288 -9.453 13.921 1.00 51.38 911 SER A CA 1
ATOM 7067 C C . SER A 1 911 ? -38.737 -9.576 15.384 1.00 51.38 911 SER A C 1
ATOM 7069 O O . SER A 1 911 ? -39.178 -10.642 15.819 1.00 51.38 911 SER A O 1
ATOM 7071 N N . SER A 1 912 ? -38.711 -8.474 16.139 1.00 47.00 912 SER A N 1
ATOM 7072 C CA . SER A 1 912 ? -39.158 -8.464 17.541 1.00 47.00 912 SER A CA 1
ATOM 7073 C C . SER A 1 912 ? -40.673 -8.677 17.685 1.00 47.00 912 SER A C 1
ATOM 7075 O O . SER A 1 912 ? -41.104 -9.301 18.653 1.00 47.00 912 SER A O 1
ATOM 7077 N N . SER A 1 913 ? -41.483 -8.291 16.690 1.00 41.62 913 SER A N 1
ATOM 7078 C CA . SER A 1 913 ? -42.922 -8.614 16.670 1.00 41.62 913 SER A CA 1
ATOM 7079 C C . SER A 1 913 ? -43.225 -10.092 16.367 1.00 41.62 913 SER A C 1
ATOM 7081 O O . SER A 1 913 ? -44.257 -10.608 16.791 1.00 41.62 913 SER A O 1
ATOM 7083 N N . LEU A 1 914 ? -42.320 -10.785 15.662 1.00 42.34 914 LEU A N 1
ATOM 7084 C CA . LEU A 1 914 ? -42.480 -12.180 15.230 1.00 42.34 914 LEU A CA 1
ATOM 7085 C C . LEU A 1 914 ? -41.981 -13.207 16.259 1.00 42.34 914 LEU A C 1
ATOM 7087 O O . LEU A 1 914 ? -42.368 -14.363 16.164 1.00 42.34 914 LEU A O 1
ATOM 7091 N N . ARG A 1 915 ? -41.159 -12.801 17.239 1.00 37.50 915 ARG A N 1
ATOM 7092 C CA . ARG A 1 915 ? -40.738 -13.653 18.375 1.00 37.50 915 ARG A CA 1
ATOM 7093 C C . ARG A 1 915 ? -41.620 -13.523 19.625 1.00 37.50 915 ARG A C 1
ATOM 7095 O O . ARG A 1 915 ? -41.455 -14.303 20.554 1.00 37.50 915 ARG A O 1
ATOM 7102 N N . LEU A 1 916 ? -42.524 -12.542 19.663 1.00 34.88 916 LEU A N 1
ATOM 7103 C CA . LEU A 1 916 ? -43.493 -12.326 20.752 1.00 34.88 916 LEU A CA 1
ATOM 7104 C C . LEU A 1 916 ? -44.901 -12.881 20.436 1.00 34.88 916 LEU A C 1
ATOM 7106 O O . LEU A 1 916 ? -45.838 -12.657 21.202 1.00 34.88 916 LEU A O 1
ATOM 7110 N N . ARG A 1 917 ? -45.043 -13.618 19.328 1.00 33.25 917 ARG A N 1
ATOM 7111 C CA . ARG A 1 917 ? -46.150 -14.539 19.028 1.00 33.25 917 ARG A CA 1
ATOM 7112 C C . ARG A 1 917 ? -45.605 -15.955 18.999 1.00 33.25 917 ARG A C 1
ATOM 7114 O O . ARG A 1 917 ? -46.376 -16.858 19.384 1.00 33.25 917 ARG A O 1
#

Organism: Polarella glacialis (NCBI:txid89957)

pLDDT: mean 77.68, std 24.04, range [23.7, 98.38]

Radius of gyration: 46.08 Å; chains: 1; bounding box: 137×84×131 Å

Secondary structure (DSSP, 8-state):
-----------------------TTTTTS-SS---HHHHHHHHHHHHHHHHHHHHHHHHHHHHHHHHHHHHHHHHHHIIIIIIS--HHHHHHHHHHHHHHHHHHHHHHB-SS-HHHHHHHHHHHHHHHHHHHHHHHTS-B-TTSPBPTTS--THHHHHHHHHHHHHHHHHHHHSPPTT-TT---TTBHHHHTT-TTTTTTT----------------SSTTSSS------S---HHHHHHHHHHHHHHHHHHHHHHHHHHHHTS-TTTS-HHHHHHHHHHHHHHHHHHHHHHHHHHHHHHHTT--HHHHHHHHHHTTT--GGGS-HHHHHSSTTTTPEEEEEEEE-SS-EEEEEEETTTTEEE--TTTTTT--EE-HHHHHHHHHHHHHHHHHHHHHHHHHHHHHHHHHHHHHHHHHHHHHTT--------------------------------PPP----SS-------------S-SS------------------PPP--------PPPP-PPPPPPPPP---PPP--------HHHHHHH-GGGGG---TTHHHHHHHHHHHHHHHHHHHHHHHHHHHHTTS---SSS--TT-TT---------EE-EEE-EE-TTGGG----EEEEPSSS-SEEEEE-SS-EEEEE---STTPPEEEEEEE---PPTT-EEEE-------------TTHHHHS-S--EEEEEEETTEEEEEETTS-TTSTT-EEEEESSSPPSEEEEEEEEGGGGGGGS-TTTTTS-SEEEEEEEE-SS-EEEEEEE-TT-TTSPPPTT-EE-EEEEEPPPTTTTT-EEEEEEETTTTEEEEEETTS-EEEEETTTTEEEEEE-EE-HHHHTTS--EEEEEEE-TTSEEEEEEEETTTEEEEEEEEPPHHHHHHHHHHHHHHHHHHHHS--

Sequence (917 aa):
DSSGATMFQGQALLSENDEPVIGGEDLLTGQQGAQPERHVQLFRQLQSKWQCYDAYCRVCMGLGVNQILQALSYYCICHTLVENRSPTTGYALVTLFQCTTVALAVLDLAGLKRREILAVQVVGILPCLLTAWGIAHGKRDEHGVLDPNQTYWTSPFSFLCQVCWLELWLRVAAPHGDDEAKLPRRFRQVLFLDVFGDVGGWKGMGDTGVEEDDVLEGEMFQQLGKEKDDDNGEPDYEELTAVAHAAAAQLTIAQCGVRRWSAVPSWALNKQQHKDLEFLRDQLKNWSNTILPEFERCCRLRGVRSLIRSLEADVKILRPWSDLSSDEKSADCFAQCLLGPFEHDDGYKTACYHYDIESARTLFDDKACSGALVLSLEAVAVCLKEVERQARGLLELRIMSDLKLTVQRRKRQGELEKQKATILPVAGSPSVVPGVEAAGGFLERGRSRTEAFRLSFPNLAGLFRQSLYPKSADQEARELLSSDPVSTQAGDDGDETRQEPGMDAGGSEAELPPRIELPPRLDPDAAPHPPGMVKQSDATLVAMAGKNARHFVPEKLPWQVLRNITRVLQLCWFWCFLMGFLKEAEIYQVDFQQHPGKEGRRRLCRAEVWAFERLDVEWPHGSFFRPQGLFCMPGGGREFLVGSPFAVYKMEFSMASGTPFQLSEVTRSRLPPATIAVCEPRQSIWTDAESNATVKALAGTPVCLMLAPAKDGLQVWSMSSEHSGESTVSIHLEGEPWRLVAGATVRCADVAGLLPEQEVGVAEWCLLLAGWDGSMLPVAAVPLTQGRALPPLPGARARPGLDAPLHAEDAKAVTALHIEPTGGRLWALLSSGELEAWDLFGSRSLGRWRPDWHEITGSVGFKPTYICEDELLGMLVLGRSHNEGAVLARATSPSNLAAEWSRNRSQVSTSSSLRLR